Protein AF-A0A6P1M8X6-F1 (afdb_monomer)

Foldseek 3Di:
DDDDDDDDDPPDDDPLAQDEEWEADDAEDALPFLNRTDPSDRAAQSYEYEYEDDEAGEHENPEEGHHQEYEYAHYQAEYEYDDQYEYEYHAAYYYYHADQAYEYEYLYEYEYEEAYEHAYEHNYEYHYNEEYAYAHEYEYHYAYEYEFRYQPQRHNHEYEDQYHEYEYAEQRRRYDEAYEDNEYEYFDPPAAYEHQHEYEDNEEYEYEQAAQRREYEYAHEYAYAYEYEYDHQYEYEQQYQYAYAHWYEYAPYANGEYEYAEQNSGHAEAYEAAHRGYEYEYQEAYEHAHEYEPQAAYEYEPNHEAYEYQHEYAHQHEYEYDDQHEYEQQYQHQRYANFYEYQYHEYEYNALCSRHAYEYEANEYEYWYPPAAYEHAHEYEYAAAYEYEQQAQRTEYEYAYEYEYAYEYEYDHQHEYEDQHHYHYEEEYEDPHHEYEYAEEHQYEYEYEACYEYEYQYEYEEYEYDANYEYAQANYEYEAEYHDAANYEYEWEDQDLPHTAAYEYQQYEYEDNYEYEYEHANHDYDDAFRKDWRWANYNAYHYPHYDYYYHDDPFFKEWACLCCGPHVTTMIGGHDGDDHDDNDDDDDDDDDDDDDDDDDDDDDDDPDDDDDDDDDDDDDDDDDDDDDDDDDDDDWDWDADPPDGFTWIDGPDDDDIDGPDDDDDDDDFDDWDDDPHDTDGDDDDDDDDDDAWDWDQDPVDPPRPDIDTDDDDDDADFDWDWHDDPPFKTWTWTDHRPDADIWIWIAGPVVRDIDTPDGDPPDDDDPPPVVVCVVLVVLQEEAEEEEEEEAADQSLFPEFLVVCVVVVPPLNDFPPQEKEFQAEPDDDPDDDDGGDIDTDHQQSGNDDPDDPDPDDDDPDDRGRTGFLQSLQQVLLSVLQPPPRYGYYYYYQYYHLADQPDLCGQPAPLALPLPSHHVSVSVSLVSVVSNLVVVCVVSVSYHYHHLAYEYEYDQNCLQPVVLVCLLVSVLSSVCNCCNNHNVLHAYEYEADAPQLQPPDPPNPGRVCSVSNNVSLVVNQLVDLSYHYFYQPHDDDDDDAAADDPSHYGYNVSRNVSSNRRNVVSLVSSQDLPPPLQHGSVVCCVQVVGNPQFSQQDQQCPLPAGPVVCVLQVFRSNDSVTDWDWDDDPAQKIKTWGAAPWWKWKWKFAPVPDIDTDDDIDHHHPGTDMDMDRCNVVVPPDDDIDMDIDID

Radius of gyration: 41.74 Å; Cα contacts (8 Å, |Δi|>4): 3066; chains: 1; bounding box: 100×89×148 Å

Organism: NCBI:txid2697043

Nearest PDB structures (foldseek):
  1zmb-assembly2_C  TM=8.525E-01  e=6.720E-09  Clostridium acetobutylicum ATCC 824
  8e7f-assembly1_A  TM=7.760E-01  e=2.382E-03  Serratia marcescens
  3syj-assembly1_A-2  TM=2.702E-01  e=8.944E-02  Haemophilus influenzae
  8axg-assembly4_DDD  TM=4.331E-01  e=3.358E+00  Fusobacterium nucleatum

InterPro domains:
  IPR005181 Sialate O-acetylesterase domain [PF03629] (784-1064)
  IPR011050 Pectin lyase fold/virulence factor [SSF51126] (118-491)
  IPR012332 Autotransporter, pectate lyase C-like domain superfamily [G3DSA:2.160.20.20] (334-457)
  IPR013425 Autotransporter-associated beta strand repeat [PF12951] (139-168)
  IPR013425 Autotransporter-associated beta strand repeat [PF12951] (228-248)
  IPR013425 Autotransporter-associated beta strand repeat [PF12951] (410-438)
  IPR013425 Autotransporter-associated beta strand repeat [TIGR02601] (138-168)
  IPR013425 Autotransporter-associated beta strand repeat [TIGR02601] (228-248)
  IPR013425 Autotransporter-associated beta strand repeat [TIGR02601] (409-438)
  IPR036514 SGNH hydrolase superfamily [G3DSA:3.40.50.1110] (783-1074)
  IPR052940 Carbohydrate Esterase 6 [PTHR31988] (782-1066)

Structure (mmCIF, N/CA/C/O backbone):
data_AF-A0A6P1M8X6-F1
#
_entry.id   AF-A0A6P1M8X6-F1
#
loop_
_atom_site.group_PDB
_atom_site.id
_atom_site.type_symbol
_atom_site.label_atom_id
_atom_site.label_alt_id
_atom_site.label_comp_id
_atom_site.label_asym_id
_atom_site.label_entity_id
_atom_site.label_seq_id
_atom_site.pdbx_PDB_ins_code
_atom_site.Cartn_x
_atom_site.Cartn_y
_atom_site.Cartn_z
_atom_site.occupancy
_atom_site.B_iso_or_equiv
_atom_site.auth_seq_id
_atom_site.auth_comp_id
_atom_site.auth_asym_id
_atom_site.auth_atom_id
_atom_site.pdbx_PDB_model_num
ATOM 1 N N . MET A 1 1 ? 20.948 38.818 -19.853 1.00 32.12 1 MET A N 1
ATOM 2 C CA . MET A 1 1 ? 22.240 39.550 -19.733 1.00 32.12 1 MET A CA 1
ATOM 3 C C . MET A 1 1 ? 23.174 38.622 -18.960 1.00 32.12 1 MET A C 1
ATOM 5 O O . MET A 1 1 ? 22.745 38.192 -17.911 1.00 32.12 1 MET A O 1
ATOM 9 N N . ARG A 1 2 ? 24.359 38.165 -19.373 1.00 31.38 2 ARG A N 1
ATOM 10 C CA . ARG A 1 2 ? 25.417 38.656 -20.263 1.00 31.38 2 ARG A CA 1
ATOM 11 C C . ARG A 1 2 ? 26.002 37.473 -21.062 1.00 31.38 2 ARG A C 1
ATOM 13 O O . ARG A 1 2 ? 26.247 36.417 -20.499 1.00 31.38 2 ARG A O 1
ATOM 20 N N . ARG A 1 3 ? 26.260 37.697 -22.354 1.00 40.22 3 ARG A N 1
ATOM 21 C CA . ARG A 1 3 ? 27.224 36.944 -23.179 1.00 40.22 3 ARG A CA 1
ATOM 22 C C . ARG A 1 3 ? 28.645 37.430 -22.834 1.00 40.22 3 ARG A C 1
ATOM 24 O O . ARG A 1 3 ? 28.746 38.600 -22.475 1.00 40.22 3 ARG A O 1
ATOM 31 N N . PHE A 1 4 ? 29.682 36.586 -22.966 1.00 38.09 4 PHE A N 1
ATOM 32 C CA . PHE A 1 4 ? 30.995 36.849 -23.615 1.00 38.09 4 PHE A CA 1
ATOM 33 C C . PHE A 1 4 ? 32.105 35.834 -23.197 1.00 38.09 4 PHE A C 1
ATOM 35 O O . PHE A 1 4 ? 32.510 35.808 -22.044 1.00 38.09 4 PHE A O 1
ATOM 42 N N . ILE A 1 5 ? 32.618 35.102 -24.207 1.00 37.41 5 ILE A N 1
ATOM 43 C CA . ILE A 1 5 ? 34.005 34.636 -24.487 1.00 37.41 5 ILE A CA 1
ATOM 44 C C . ILE A 1 5 ? 34.722 33.658 -23.529 1.00 37.41 5 ILE A C 1
ATOM 46 O O . ILE A 1 5 ? 35.250 34.071 -22.505 1.00 37.41 5 ILE A O 1
ATOM 50 N N . ILE A 1 6 ? 34.988 32.441 -24.038 1.00 32.44 6 ILE A N 1
ATOM 51 C CA . ILE A 1 6 ? 36.365 31.949 -24.262 1.00 32.44 6 ILE A CA 1
ATOM 52 C C . ILE A 1 6 ? 36.463 31.430 -25.705 1.00 32.44 6 ILE A C 1
ATOM 54 O O . ILE A 1 6 ? 35.897 30.405 -26.064 1.00 32.44 6 ILE A O 1
ATOM 58 N N . ALA A 1 7 ? 37.185 32.183 -26.533 1.00 35.56 7 ALA A N 1
ATOM 59 C CA . ALA A 1 7 ? 37.750 31.749 -27.799 1.00 35.56 7 ALA A CA 1
ATOM 60 C C . ALA A 1 7 ? 39.270 31.722 -27.606 1.00 35.56 7 ALA A C 1
ATOM 62 O O . ALA A 1 7 ? 39.841 32.734 -27.198 1.00 35.56 7 ALA A O 1
ATOM 63 N N . GLY A 1 8 ? 39.917 30.592 -27.897 1.00 31.30 8 GLY A N 1
ATOM 64 C CA . GLY A 1 8 ? 41.377 30.524 -27.958 1.00 31.30 8 GLY A CA 1
ATOM 65 C C . GLY A 1 8 ? 41.964 29.135 -27.738 1.00 31.30 8 GLY A C 1
ATOM 66 O O . GLY A 1 8 ? 42.434 28.868 -26.642 1.00 31.30 8 GLY A O 1
ATOM 67 N N . LEU A 1 9 ? 41.953 28.282 -28.772 1.00 30.59 9 LEU A N 1
ATOM 68 C CA . LEU A 1 9 ? 43.158 27.737 -29.431 1.00 30.59 9 LEU A CA 1
ATOM 69 C C . LEU A 1 9 ? 42.743 26.725 -30.527 1.00 30.59 9 LEU A C 1
ATOM 71 O O . LEU A 1 9 ? 42.952 25.524 -30.400 1.00 30.59 9 LEU A O 1
ATOM 75 N N . LEU A 1 10 ? 42.145 27.206 -31.626 1.00 38.97 10 LEU A N 1
ATOM 76 C CA . LEU A 1 10 ? 42.049 26.420 -32.864 1.00 38.97 10 LEU A CA 1
ATOM 77 C C . LEU A 1 10 ? 43.406 26.501 -33.583 1.00 38.97 10 LEU A C 1
ATOM 79 O O . LEU A 1 10 ? 43.667 27.440 -34.336 1.00 38.97 10 LEU A O 1
ATOM 83 N N . VAL A 1 11 ? 44.277 25.523 -33.339 1.00 35.03 11 VAL A N 1
ATOM 84 C CA . VAL A 1 11 ? 45.307 25.135 -34.311 1.00 35.03 11 VAL A CA 1
ATOM 85 C C . VAL A 1 11 ? 44.719 23.967 -35.092 1.00 35.03 11 VAL A C 1
ATOM 87 O O . VAL A 1 11 ? 44.308 22.966 -34.515 1.00 35.03 11 VAL A O 1
ATOM 90 N N . GLY A 1 12 ? 44.573 24.178 -36.398 1.00 42.19 12 GLY A N 1
ATOM 91 C CA . GLY A 1 12 ? 43.695 23.411 -37.263 1.00 42.19 12 GLY A CA 1
ATOM 92 C C . GLY A 1 12 ? 43.982 21.915 -37.342 1.00 42.19 12 GLY A C 1
ATOM 93 O O . GLY A 1 12 ? 45.092 21.486 -37.644 1.00 42.19 12 GLY A O 1
ATOM 94 N N . LEU A 1 13 ? 42.900 21.152 -37.250 1.00 34.25 13 LEU A N 1
ATOM 95 C CA . LEU A 1 13 ? 42.615 20.125 -38.235 1.00 34.25 13 LEU A CA 1
ATOM 96 C C . LEU A 1 13 ? 41.440 20.660 -39.053 1.00 34.25 13 LEU A C 1
ATOM 98 O O . LEU A 1 13 ? 40.370 20.942 -38.521 1.00 34.25 13 LEU A O 1
ATOM 102 N N . CYS A 1 14 ? 41.682 20.901 -40.339 1.00 35.31 14 CYS A N 1
ATOM 103 C CA . CYS A 1 14 ? 40.619 21.106 -41.315 1.00 35.31 14 CYS A CA 1
ATOM 104 C C . CYS A 1 14 ? 39.598 19.966 -41.125 1.00 35.31 14 CYS A C 1
ATOM 106 O O . CYS A 1 14 ? 40.052 18.816 -41.090 1.00 35.31 14 CYS A O 1
ATOM 108 N N . PRO A 1 15 ? 38.278 20.210 -40.983 1.00 45.53 15 PRO A N 1
ATOM 109 C CA . PRO A 1 15 ? 37.325 19.115 -41.115 1.00 45.53 15 PRO A CA 1
ATOM 110 C C . PRO A 1 15 ? 37.624 18.452 -42.457 1.00 45.53 15 PRO A C 1
ATOM 112 O O . PRO A 1 15 ? 37.796 19.157 -43.456 1.00 45.53 15 PRO A O 1
ATOM 115 N N . ALA A 1 16 ? 37.798 17.128 -42.465 1.00 48.16 16 ALA A N 1
ATOM 116 C CA . ALA A 1 16 ? 38.018 16.392 -43.701 1.00 48.16 16 ALA A CA 1
ATOM 117 C C . ALA A 1 16 ? 36.954 16.860 -44.700 1.00 48.16 16 ALA A C 1
ATOM 119 O O . ALA A 1 16 ? 35.758 16.762 -44.426 1.00 48.16 16 ALA A O 1
ATOM 120 N N . ALA A 1 17 ? 37.393 17.498 -45.786 1.00 51.06 17 ALA A N 1
ATOM 121 C CA . ALA A 1 17 ? 36.482 18.070 -46.757 1.00 51.06 17 ALA A CA 1
ATOM 122 C C . ALA A 1 17 ? 35.584 16.939 -47.272 1.00 51.06 17 ALA A C 1
ATOM 124 O O . ALA A 1 17 ? 36.093 15.963 -47.825 1.00 51.06 17 ALA A O 1
ATOM 125 N N . ARG A 1 18 ? 34.268 17.059 -47.053 1.00 65.62 18 ARG A N 1
ATOM 126 C CA . ARG A 1 18 ? 33.262 16.166 -47.642 1.00 65.62 18 ARG A CA 1
ATOM 127 C C . ARG A 1 18 ? 33.539 16.079 -49.145 1.00 65.62 18 ARG A C 1
ATOM 129 O O . ARG A 1 18 ? 33.582 17.116 -49.808 1.00 65.62 18 ARG A O 1
ATOM 136 N N . SER A 1 19 ? 33.787 14.875 -49.658 1.00 67.31 19 SER A N 1
ATOM 137 C CA . SER A 1 19 ? 34.310 14.687 -51.015 1.00 67.31 19 SER A CA 1
ATOM 138 C C . SER A 1 19 ? 33.195 14.478 -52.041 1.00 67.31 19 SER A C 1
ATOM 140 O O . SER A 1 19 ? 33.148 15.236 -53.011 1.00 67.31 19 SER A O 1
ATOM 142 N N . ALA A 1 20 ? 32.262 13.542 -51.826 1.00 86.94 20 ALA A N 1
ATOM 143 C CA . ALA A 1 20 ? 31.132 13.335 -52.735 1.00 86.94 20 ALA A CA 1
ATOM 144 C C . ALA A 1 20 ? 29.904 12.663 -52.084 1.00 86.94 20 ALA A C 1
ATOM 146 O O . ALA A 1 20 ? 30.001 11.974 -51.068 1.00 86.94 20 ALA A O 1
ATOM 147 N N . ASP A 1 21 ? 28.742 12.847 -52.716 1.00 92.69 21 ASP A N 1
ATOM 148 C CA . ASP A 1 21 ? 27.528 12.063 -52.467 1.00 92.69 21 ASP A CA 1
ATOM 149 C C . ASP A 1 21 ? 27.516 10.887 -53.455 1.00 92.69 21 ASP A C 1
ATOM 151 O O . ASP A 1 21 ? 27.524 11.092 -54.673 1.00 92.69 21 ASP A O 1
ATOM 155 N N . ILE A 1 22 ? 27.531 9.656 -52.943 1.00 94.12 22 ILE A N 1
ATOM 156 C CA . ILE A 1 22 ? 27.656 8.439 -53.750 1.00 94.12 22 ILE A CA 1
ATOM 157 C C . ILE A 1 22 ? 26.348 7.657 -53.678 1.00 94.12 22 ILE A C 1
ATOM 159 O O . ILE A 1 22 ? 25.963 7.130 -52.634 1.00 94.12 22 ILE A O 1
ATOM 163 N N . TYR A 1 23 ? 25.650 7.598 -54.809 1.00 91.94 23 TYR A N 1
ATOM 164 C CA . TYR A 1 23 ? 24.295 7.059 -54.897 1.00 91.94 23 TYR A CA 1
ATOM 165 C C . TYR A 1 23 ? 24.297 5.546 -55.103 1.00 91.94 23 TYR A C 1
ATOM 167 O O . TYR A 1 23 ? 24.988 5.036 -55.991 1.00 91.94 23 TYR A O 1
ATOM 175 N N . LYS A 1 24 ? 23.474 4.823 -54.344 1.00 90.56 24 LYS A N 1
ATOM 176 C CA . LYS A 1 24 ? 23.242 3.383 -54.532 1.00 90.56 24 LYS A CA 1
ATOM 177 C C . LYS A 1 24 ? 22.736 3.087 -55.956 1.00 90.56 24 LYS A C 1
ATOM 179 O O . LYS A 1 24 ? 21.838 3.770 -56.435 1.00 90.56 24 LYS A O 1
ATOM 184 N N . ALA A 1 25 ? 23.296 2.074 -56.627 1.00 87.38 25 ALA A N 1
ATOM 185 C CA . ALA A 1 25 ? 22.951 1.721 -58.016 1.00 87.38 25 ALA A CA 1
ATOM 186 C C . ALA A 1 25 ? 22.141 0.426 -58.184 1.00 87.38 25 ALA A C 1
ATOM 188 O O . ALA A 1 25 ? 21.345 0.321 -59.114 1.00 87.38 25 ALA A O 1
ATOM 189 N N . ASN A 1 26 ? 22.363 -0.588 -57.345 1.00 79.00 26 ASN A N 1
ATOM 190 C CA . ASN A 1 26 ? 21.652 -1.872 -57.418 1.00 79.00 26 ASN A CA 1
ATOM 191 C C . ASN A 1 26 ? 21.431 -2.459 -56.021 1.00 79.00 26 ASN A C 1
ATOM 193 O O . ASN A 1 26 ? 21.928 -1.892 -55.060 1.00 79.00 26 ASN A O 1
ATOM 197 N N . ASN A 1 27 ? 20.740 -3.596 -55.896 1.00 73.50 27 ASN A N 1
ATOM 198 C CA . ASN A 1 27 ? 20.369 -4.156 -54.586 1.00 73.50 27 ASN A CA 1
ATOM 199 C C . ASN A 1 27 ? 20.939 -5.550 -54.291 1.00 73.50 27 ASN A C 1
ATOM 201 O O . ASN A 1 27 ? 20.707 -6.089 -53.215 1.00 73.50 27 ASN A O 1
ATOM 205 N N . THR A 1 28 ? 21.663 -6.144 -55.239 1.00 81.25 28 THR A N 1
ATOM 206 C CA . THR A 1 28 ? 22.175 -7.523 -55.150 1.00 81.25 28 THR A CA 1
ATOM 207 C C . THR A 1 28 ? 23.669 -7.580 -54.868 1.00 81.25 28 THR A C 1
ATOM 209 O O . THR A 1 28 ? 24.175 -8.590 -54.393 1.00 81.25 28 THR A O 1
ATOM 212 N N . THR A 1 29 ? 24.391 -6.514 -55.202 1.00 90.81 29 THR A N 1
ATOM 213 C CA . THR A 1 29 ? 25.833 -6.409 -55.005 1.00 90.81 29 THR A CA 1
ATOM 214 C C . THR A 1 29 ? 26.125 -5.868 -53.608 1.00 90.81 29 THR A C 1
ATOM 216 O O . THR A 1 29 ? 25.508 -4.882 -53.194 1.00 90.81 29 THR A O 1
ATOM 219 N N . ALA A 1 30 ? 27.062 -6.512 -52.906 1.00 94.25 30 ALA A N 1
ATOM 220 C CA . ALA A 1 30 ? 27.504 -6.109 -51.574 1.00 94.25 30 ALA A CA 1
ATOM 221 C C . ALA A 1 30 ? 28.095 -4.688 -51.570 1.00 94.25 30 ALA A C 1
ATOM 223 O O . ALA A 1 30 ? 28.590 -4.203 -52.592 1.00 94.25 30 ALA A O 1
ATOM 224 N N . LEU A 1 31 ? 27.978 -3.996 -50.436 1.00 95.19 31 LEU A N 1
ATOM 225 C CA . LEU A 1 31 ? 28.286 -2.566 -50.318 1.00 95.19 31 LEU A CA 1
ATOM 226 C C . LEU A 1 31 ? 29.778 -2.246 -50.510 1.00 95.19 31 LEU A C 1
ATOM 228 O O . LEU A 1 31 ? 30.095 -1.128 -50.913 1.00 95.19 31 LEU A O 1
ATOM 232 N N . ASP A 1 32 ? 30.664 -3.214 -50.290 1.00 95.56 32 ASP A N 1
ATOM 233 C CA . ASP A 1 32 ? 32.111 -3.155 -50.531 1.00 95.56 32 ASP A CA 1
ATOM 234 C C . ASP A 1 32 ? 32.514 -3.245 -52.014 1.00 95.56 32 ASP A C 1
ATOM 236 O O . ASP A 1 32 ? 33.665 -2.986 -52.371 1.00 95.56 32 ASP A O 1
ATOM 240 N N . GLN A 1 33 ? 31.583 -3.586 -52.907 1.00 96.12 33 GLN A N 1
ATOM 241 C CA . GLN A 1 33 ? 31.863 -3.782 -54.328 1.00 96.12 33 GLN A CA 1
ATOM 242 C C . GLN A 1 33 ? 31.417 -2.589 -55.177 1.00 96.12 33 GLN A C 1
ATOM 244 O O . GLN A 1 33 ? 30.318 -2.056 -55.028 1.00 96.12 33 GLN A O 1
ATOM 249 N N . SER A 1 34 ? 32.235 -2.219 -56.167 1.00 92.94 34 SER A N 1
ATOM 250 C CA . SER A 1 34 ? 31.979 -1.097 -57.088 1.00 92.94 34 SER A CA 1
ATOM 251 C C . SER A 1 34 ? 30.606 -1.149 -57.763 1.00 92.94 34 SER A C 1
ATOM 253 O O . SER A 1 34 ? 29.958 -0.118 -57.922 1.00 92.94 34 SER A O 1
ATOM 255 N N . GLY A 1 35 ? 30.123 -2.346 -58.114 1.00 91.25 35 GLY A N 1
ATOM 256 C CA . GLY A 1 35 ? 28.820 -2.533 -58.756 1.00 91.25 35 GLY A CA 1
ATOM 257 C C . GLY A 1 35 ? 27.631 -2.053 -57.917 1.00 91.25 35 GLY A C 1
ATOM 258 O O . GLY A 1 35 ? 26.595 -1.721 -58.485 1.00 91.25 35 GLY A O 1
ATOM 259 N N . SER A 1 36 ? 27.780 -1.970 -56.590 1.00 92.62 36 SER A N 1
ATOM 260 C CA . SER A 1 36 ? 26.748 -1.496 -55.659 1.00 92.62 36 SER A CA 1
ATOM 261 C C . SER A 1 36 ? 26.393 -0.013 -55.849 1.00 92.62 36 SER A C 1
ATOM 263 O O . SER A 1 36 ? 25.297 0.401 -55.456 1.00 92.62 36 SER A O 1
ATOM 265 N N . TRP A 1 37 ? 27.268 0.774 -56.488 1.00 93.44 37 TRP A N 1
ATOM 266 C CA . TRP A 1 37 ? 27.229 2.237 -56.485 1.00 93.44 37 TRP A CA 1
ATOM 267 C C . TRP A 1 37 ? 27.249 2.851 -57.886 1.00 93.44 37 TRP A C 1
ATOM 269 O O . TRP A 1 37 ? 27.859 2.338 -58.828 1.00 93.44 37 TRP A O 1
ATOM 279 N N . THR A 1 38 ? 26.583 3.994 -58.027 1.00 90.88 38 THR A N 1
ATOM 280 C CA . THR A 1 38 ? 26.490 4.726 -59.292 1.00 90.88 38 THR A CA 1
ATOM 281 C C . THR A 1 38 ? 27.864 5.276 -59.651 1.00 90.88 38 THR A C 1
ATOM 283 O O . THR A 1 38 ? 28.527 5.899 -58.829 1.00 90.88 38 THR A O 1
ATOM 286 N N . GLY A 1 39 ? 28.318 5.028 -60.881 1.00 87.94 39 GLY A N 1
ATOM 287 C CA . GLY A 1 39 ? 29.666 5.411 -61.315 1.00 87.94 39 GLY A CA 1
ATOM 288 C C . GLY A 1 39 ? 30.785 4.480 -60.829 1.00 87.94 39 GLY A C 1
ATOM 289 O O . GLY A 1 39 ? 31.944 4.739 -61.141 1.00 87.94 39 GLY A O 1
ATOM 290 N N . GLY A 1 40 ? 30.465 3.387 -60.123 1.00 89.31 40 GLY A N 1
ATOM 291 C CA . GLY A 1 40 ? 31.431 2.350 -59.743 1.00 89.31 40 GLY A CA 1
ATOM 292 C C . GLY A 1 40 ? 32.346 2.700 -58.563 1.00 89.31 40 GLY A C 1
ATOM 293 O O . GLY A 1 40 ? 33.288 1.956 -58.295 1.00 89.31 40 GLY A O 1
ATOM 294 N N . ALA A 1 41 ? 32.107 3.815 -57.871 1.00 91.31 41 ALA A N 1
ATOM 295 C CA . ALA A 1 41 ? 32.895 4.236 -56.716 1.00 91.31 41 ALA A CA 1
ATOM 296 C C . ALA A 1 41 ? 32.251 3.736 -55.417 1.00 91.31 41 ALA A C 1
ATOM 298 O O . ALA A 1 41 ? 31.102 4.061 -55.141 1.00 91.31 41 ALA A O 1
ATOM 299 N N . VAL A 1 42 ? 32.986 2.960 -54.620 1.00 93.94 42 VAL A N 1
ATOM 300 C CA . VAL A 1 42 ? 32.568 2.591 -53.257 1.00 93.94 42 VAL A CA 1
ATOM 301 C C . VAL A 1 42 ? 32.789 3.807 -52.344 1.00 93.94 42 VAL A C 1
ATOM 303 O O . VAL A 1 42 ? 33.894 4.352 -52.385 1.00 93.94 42 VAL A O 1
ATOM 306 N N . PRO A 1 43 ? 31.794 4.256 -51.549 1.00 95.75 43 PRO A N 1
ATOM 307 C CA . PRO A 1 43 ? 31.954 5.407 -50.667 1.00 95.75 43 PRO A CA 1
ATOM 308 C C . PRO A 1 43 ? 33.080 5.170 -49.656 1.00 95.75 43 PRO A C 1
ATOM 310 O O . PRO A 1 43 ? 33.119 4.123 -49.005 1.00 95.75 43 PRO A O 1
ATOM 313 N N . GLY A 1 44 ? 33.986 6.142 -49.531 1.00 93.88 44 GLY A N 1
ATOM 314 C CA . GLY A 1 44 ? 35.043 6.165 -48.521 1.00 93.88 44 GLY A CA 1
ATOM 315 C C . GLY A 1 44 ? 34.709 7.056 -47.322 1.00 93.88 44 GLY A C 1
ATOM 316 O O . GLY A 1 44 ? 33.616 7.610 -47.205 1.00 93.88 44 GLY A O 1
ATOM 317 N N . SER A 1 45 ? 35.683 7.252 -46.429 1.00 93.81 45 SER A N 1
ATOM 318 C CA . SER A 1 45 ? 35.502 7.968 -45.152 1.00 93.81 45 SER A CA 1
ATOM 319 C C . SER A 1 45 ? 35.159 9.458 -45.290 1.00 93.81 45 SER A C 1
ATOM 321 O O . SER A 1 45 ? 34.787 10.102 -44.311 1.00 93.81 45 SER A O 1
ATOM 323 N N . THR A 1 46 ? 35.272 10.011 -46.498 1.00 93.69 46 THR A N 1
ATOM 324 C CA . THR A 1 46 ? 34.904 11.391 -46.848 1.00 93.69 46 THR A CA 1
ATOM 325 C C . THR A 1 46 ? 33.612 11.492 -47.662 1.00 93.69 46 THR A C 1
ATOM 327 O O . THR A 1 46 ? 33.195 12.605 -47.987 1.00 93.69 46 THR A O 1
ATOM 330 N N . ASP A 1 47 ? 32.982 10.362 -47.992 1.00 95.44 47 ASP A N 1
ATOM 331 C CA . ASP A 1 47 ? 31.818 10.289 -48.875 1.00 95.44 47 ASP A CA 1
ATOM 332 C C . ASP A 1 47 ? 30.537 9.936 -48.117 1.00 95.44 47 ASP A C 1
ATOM 334 O O . ASP A 1 47 ? 30.548 9.147 -47.170 1.00 95.44 47 ASP A O 1
ATOM 338 N N . THR A 1 48 ? 29.413 10.505 -48.555 1.00 94.12 48 THR A N 1
ATOM 339 C CA . THR A 1 48 ? 28.086 10.160 -48.021 1.00 94.12 48 THR A CA 1
ATOM 340 C C . THR A 1 48 ? 27.459 9.075 -48.884 1.00 94.12 48 THR A C 1
ATOM 342 O O . THR A 1 48 ? 27.293 9.264 -50.090 1.00 94.12 48 THR A O 1
ATOM 345 N N . ALA A 1 49 ? 27.068 7.957 -48.276 1.00 93.88 49 ALA A N 1
ATOM 346 C CA . ALA A 1 49 ? 26.287 6.924 -48.946 1.00 93.88 49 ALA A CA 1
ATOM 347 C C . ALA A 1 49 ? 24.828 7.384 -49.077 1.00 93.88 49 ALA A C 1
ATOM 349 O O . ALA A 1 49 ? 24.130 7.535 -48.071 1.00 93.88 49 ALA A O 1
ATOM 350 N N . VAL A 1 50 ? 24.365 7.613 -50.309 1.00 91.38 50 VAL A N 1
ATOM 351 C CA . VAL A 1 50 ? 23.027 8.152 -50.585 1.00 91.38 50 VAL A CA 1
ATOM 352 C C . VAL A 1 50 ? 22.108 7.084 -51.174 1.00 91.38 50 VAL A C 1
ATOM 354 O O . VAL A 1 50 ? 22.414 6.450 -52.186 1.00 91.38 50 VAL A O 1
ATOM 357 N N . TYR A 1 51 ? 20.944 6.915 -50.556 1.00 87.06 51 TYR A N 1
ATOM 358 C CA . TYR A 1 51 ? 19.908 5.975 -50.964 1.00 87.06 51 TYR A CA 1
ATOM 359 C C . TYR A 1 51 ? 18.698 6.736 -51.515 1.00 87.06 51 TYR A C 1
ATOM 361 O O . TYR A 1 51 ? 18.069 7.505 -50.788 1.00 87.06 51 TYR A O 1
ATOM 369 N N . THR A 1 52 ? 18.346 6.498 -52.784 1.00 83.75 52 THR A N 1
ATOM 370 C CA . THR A 1 52 ? 17.188 7.140 -53.430 1.00 83.75 52 THR A CA 1
ATOM 371 C C . THR A 1 52 ? 16.341 6.173 -54.255 1.00 83.75 52 THR A C 1
ATOM 373 O O . THR A 1 52 ? 16.908 5.358 -54.974 1.00 83.75 52 THR A O 1
ATOM 376 N N . GLY A 1 53 ? 15.010 6.289 -54.206 1.00 69.81 53 GLY A N 1
ATOM 377 C CA . GLY A 1 53 ? 14.083 5.824 -55.251 1.00 69.81 53 GLY A CA 1
ATOM 378 C C . GLY A 1 53 ? 13.936 4.314 -55.511 1.00 69.81 53 GLY A C 1
ATOM 379 O O . GLY A 1 53 ? 13.492 3.953 -56.599 1.00 69.81 53 GLY A O 1
ATOM 380 N N . LEU A 1 54 ? 14.298 3.420 -54.579 1.00 63.03 54 LEU A N 1
ATOM 381 C CA . LEU A 1 54 ? 14.410 1.974 -54.872 1.00 63.03 54 LEU A CA 1
ATOM 382 C C . LEU A 1 54 ? 13.493 1.023 -54.054 1.00 63.03 54 LEU A C 1
ATOM 384 O O . LEU A 1 54 ? 13.489 -0.175 -54.324 1.00 63.03 54 LEU A O 1
ATOM 388 N N . GLY A 1 55 ? 12.659 1.504 -53.123 1.00 70.19 55 GLY A N 1
ATOM 389 C CA . GLY A 1 55 ? 11.736 0.659 -52.339 1.00 70.19 55 GLY A CA 1
ATOM 390 C C . GLY A 1 55 ? 12.383 -0.047 -51.130 1.00 70.19 55 GLY A C 1
ATOM 391 O O . GLY A 1 55 ? 13.473 0.318 -50.692 1.00 70.19 55 GLY A O 1
ATOM 392 N N . ALA A 1 56 ? 11.690 -1.027 -50.526 1.00 74.44 56 ALA A N 1
ATOM 393 C CA . ALA A 1 56 ? 12.198 -1.796 -49.374 1.00 74.44 56 ALA A CA 1
ATOM 394 C C . ALA A 1 56 ? 13.242 -2.829 -49.813 1.00 74.44 56 ALA A C 1
ATOM 396 O O . ALA A 1 56 ? 12.988 -3.592 -50.744 1.00 74.44 56 ALA A O 1
ATOM 397 N N . LEU A 1 57 ? 14.415 -2.841 -49.175 1.00 81.38 57 LEU A N 1
ATOM 398 C CA . LEU A 1 57 ? 15.609 -3.500 -49.709 1.00 81.38 57 LEU A CA 1
ATOM 399 C C . LEU A 1 57 ? 16.537 -4.012 -48.611 1.00 81.38 57 LEU A C 1
ATOM 401 O O . LEU A 1 57 ? 16.559 -3.466 -47.514 1.00 81.38 57 LEU A O 1
ATOM 405 N N . SER A 1 58 ? 17.322 -5.050 -48.913 1.00 89.94 58 SER A N 1
ATOM 406 C CA . SER A 1 58 ? 18.325 -5.617 -48.008 1.00 89.94 58 SER A CA 1
ATOM 407 C C . SER A 1 58 ? 19.624 -5.906 -48.764 1.00 89.94 58 SER A C 1
ATOM 409 O O . SER A 1 58 ? 19.587 -6.529 -49.823 1.00 89.94 58 SER A O 1
ATOM 411 N N . THR A 1 59 ? 20.765 -5.420 -48.266 1.00 92.06 59 THR A N 1
ATOM 412 C CA . THR A 1 59 ? 22.077 -5.568 -48.918 1.00 92.06 59 THR A CA 1
ATOM 413 C C . THR A 1 59 ? 23.167 -5.851 -47.883 1.00 92.06 59 THR A C 1
ATOM 415 O O . THR A 1 59 ? 23.249 -5.169 -46.861 1.00 92.06 59 THR A O 1
ATOM 418 N N . ALA A 1 60 ? 24.016 -6.845 -48.163 1.00 94.06 60 ALA A N 1
ATOM 419 C CA . ALA A 1 60 ? 25.143 -7.205 -47.308 1.00 94.06 60 ALA A CA 1
ATOM 420 C C . ALA A 1 60 ? 26.309 -6.208 -47.416 1.00 94.06 60 ALA A C 1
ATOM 422 O O . ALA A 1 60 ? 26.535 -5.638 -48.485 1.00 94.06 60 ALA A O 1
ATOM 423 N N . MET A 1 61 ? 27.068 -6.022 -46.332 1.00 95.31 61 MET A N 1
ATOM 424 C CA . MET A 1 61 ? 28.257 -5.162 -46.327 1.00 95.31 61 MET A CA 1
ATOM 425 C C . MET A 1 61 ? 29.417 -5.744 -47.137 1.00 95.31 61 MET A C 1
ATOM 427 O O . MET A 1 61 ? 29.970 -5.032 -47.968 1.00 95.31 61 MET A O 1
ATOM 431 N N . GLY A 1 62 ? 29.743 -7.025 -46.934 1.00 94.88 62 GLY A N 1
ATOM 432 C CA . GLY A 1 62 ? 30.841 -7.732 -47.609 1.00 94.88 62 GLY A CA 1
ATOM 433 C C . GLY A 1 62 ? 32.194 -7.608 -46.895 1.00 94.88 62 GLY A C 1
ATOM 434 O O . GLY A 1 62 ? 32.888 -8.610 -46.735 1.00 94.88 62 GLY A O 1
ATOM 435 N N . SER A 1 63 ? 32.538 -6.413 -46.408 1.00 95.88 63 SER A N 1
ATOM 436 C CA . SER A 1 63 ? 33.706 -6.144 -45.556 1.00 95.88 63 SER A CA 1
ATOM 437 C C . SER A 1 63 ? 33.423 -4.988 -44.590 1.00 95.88 63 SER A C 1
ATOM 439 O O . SER A 1 63 ? 32.378 -4.343 -44.692 1.00 95.88 63 SER A O 1
ATOM 441 N N . ASP A 1 64 ? 34.362 -4.679 -43.689 1.00 97.19 64 ASP A N 1
ATOM 442 C CA . ASP A 1 64 ? 34.321 -3.423 -42.930 1.00 97.19 64 ASP A CA 1
ATOM 443 C C . ASP A 1 64 ? 34.326 -2.227 -43.893 1.00 97.19 64 ASP A C 1
ATOM 445 O O . ASP A 1 64 ? 35.029 -2.231 -44.910 1.00 97.19 64 ASP A O 1
ATOM 449 N N . LEU A 1 65 ? 33.535 -1.203 -43.572 1.00 97.12 65 LEU A N 1
ATOM 450 C CA . LEU A 1 65 ? 33.379 0.004 -44.387 1.00 97.12 65 LEU A CA 1
ATOM 451 C C . LEU A 1 65 ? 33.546 1.252 -43.525 1.00 97.12 65 LEU A C 1
ATOM 453 O O . LEU A 1 65 ? 33.296 1.244 -42.322 1.00 97.12 65 LEU A O 1
ATOM 457 N N . SER A 1 66 ? 33.972 2.352 -44.139 1.00 96.62 66 SER A N 1
ATOM 458 C CA . SER A 1 66 ? 34.100 3.649 -43.473 1.00 96.62 66 SER A CA 1
ATOM 459 C C . SER A 1 66 ? 33.497 4.727 -44.346 1.00 96.62 66 SER A C 1
ATOM 461 O O . SER A 1 66 ? 33.997 4.949 -45.445 1.00 96.62 66 SER A O 1
ATOM 463 N N . TRP A 1 67 ? 32.456 5.396 -43.858 1.00 96.94 67 TRP A N 1
ATOM 464 C CA . TRP A 1 67 ? 31.722 6.431 -44.584 1.00 96.94 67 TRP A CA 1
ATOM 465 C C . TRP A 1 67 ? 31.721 7.746 -43.811 1.00 96.94 67 TRP A C 1
ATOM 467 O O . TRP A 1 67 ? 31.763 7.758 -42.580 1.00 96.94 67 TRP A O 1
ATOM 477 N N . TYR A 1 68 ? 31.620 8.866 -44.528 1.00 95.50 68 TYR A N 1
ATOM 478 C CA . TYR A 1 68 ? 31.379 10.158 -43.886 1.00 95.50 68 TYR A CA 1
ATOM 479 C C . TYR A 1 68 ? 30.000 10.185 -43.221 1.00 95.50 68 TYR A C 1
ATOM 481 O O . TYR A 1 68 ? 29.887 10.656 -42.095 1.00 95.50 68 TYR A O 1
ATOM 489 N N . GLY A 1 69 ? 28.978 9.638 -43.883 1.00 95.19 69 GLY A N 1
ATOM 490 C CA . GLY A 1 69 ? 27.623 9.519 -43.346 1.00 95.19 69 GLY A CA 1
ATOM 491 C C . GLY A 1 69 ? 26.677 8.748 -44.266 1.00 95.19 69 GLY A C 1
ATOM 492 O O . GLY A 1 69 ? 27.060 8.303 -45.352 1.00 95.19 69 GLY A O 1
ATOM 493 N N . ILE A 1 70 ? 25.425 8.609 -43.834 1.00 94.00 70 ILE A N 1
ATOM 494 C CA . ILE A 1 70 ? 24.334 7.971 -44.584 1.00 94.00 70 ILE A CA 1
ATOM 495 C C . ILE A 1 70 ? 23.248 9.010 -44.863 1.00 94.00 70 ILE A C 1
ATOM 497 O O . ILE A 1 70 ? 22.859 9.752 -43.967 1.00 94.00 70 ILE A O 1
ATOM 501 N N . SER A 1 71 ? 22.702 9.030 -46.079 1.00 91.69 71 SER A N 1
ATOM 502 C CA . SER A 1 71 ? 21.548 9.864 -46.426 1.00 91.69 71 SER A CA 1
ATOM 503 C C . SER A 1 71 ? 20.489 9.080 -47.201 1.00 91.69 71 SER A C 1
ATOM 505 O O . SER A 1 71 ? 20.811 8.290 -48.085 1.00 91.69 71 SER A O 1
ATOM 507 N N . SER A 1 72 ? 19.214 9.297 -46.889 1.00 87.81 72 SER A N 1
ATOM 508 C CA . SER A 1 72 ? 18.068 8.719 -47.604 1.00 87.81 72 SER A CA 1
ATOM 509 C C . SER A 1 72 ? 17.004 9.792 -47.805 1.00 87.81 72 SER A C 1
ATOM 511 O O . SER A 1 72 ? 16.503 10.310 -46.814 1.00 87.81 72 SER A O 1
ATOM 513 N N . THR A 1 73 ? 16.650 10.167 -49.038 1.00 75.62 73 THR A N 1
ATOM 514 C CA . THR A 1 73 ? 15.829 11.377 -49.288 1.00 75.62 73 THR A CA 1
ATOM 515 C C . THR A 1 73 ? 14.417 11.123 -49.826 1.00 75.62 73 THR A C 1
ATOM 517 O O . THR A 1 73 ? 13.568 11.998 -49.682 1.00 75.62 73 THR A O 1
ATOM 520 N N . ASP A 1 74 ? 14.121 9.947 -50.387 1.00 69.50 74 ASP A N 1
ATOM 521 C CA . ASP A 1 74 ? 12.841 9.679 -51.072 1.00 69.50 74 ASP A CA 1
ATOM 522 C C . ASP A 1 74 ? 12.402 8.194 -51.070 1.00 69.50 74 ASP A C 1
ATOM 524 O O . ASP A 1 74 ? 11.586 7.786 -51.897 1.00 69.50 74 ASP A O 1
ATOM 528 N N . ASN A 1 75 ? 12.899 7.350 -50.152 1.00 65.38 75 ASN A N 1
ATOM 529 C CA . ASN A 1 75 ? 12.508 5.932 -50.170 1.00 65.38 75 ASN A CA 1
ATOM 530 C C . ASN A 1 75 ? 11.037 5.720 -49.760 1.00 65.38 75 ASN A C 1
ATOM 532 O O . ASN A 1 75 ? 10.547 6.395 -48.869 1.00 65.38 75 ASN A O 1
ATOM 536 N N . SER A 1 76 ? 10.321 4.750 -50.323 1.00 70.50 76 SER A N 1
ATOM 537 C CA . SER A 1 76 ? 8.996 4.318 -49.840 1.00 70.50 76 SER A CA 1
ATOM 538 C C . SER A 1 76 ? 9.047 3.099 -48.903 1.00 70.50 76 SER A C 1
ATOM 540 O O . SER A 1 76 ? 8.035 2.773 -48.282 1.00 70.50 76 SER A O 1
ATOM 542 N N . GLY A 1 77 ? 10.208 2.440 -48.765 1.00 77.62 77 GLY A N 1
ATOM 543 C CA . GLY A 1 77 ? 10.403 1.236 -47.945 1.00 77.62 77 GLY A CA 1
ATOM 544 C C . GLY A 1 77 ? 11.508 1.329 -46.880 1.00 77.62 77 GLY A C 1
ATOM 545 O O . GLY A 1 77 ? 12.072 2.394 -46.623 1.00 77.62 77 GLY A O 1
ATOM 546 N N . ILE A 1 78 ? 11.806 0.202 -46.224 1.00 85.19 78 ILE A N 1
ATOM 547 C CA . ILE A 1 78 ? 12.912 0.082 -45.257 1.00 85.19 78 ILE A CA 1
ATOM 548 C C . ILE A 1 78 ? 14.150 -0.447 -45.981 1.00 85.19 78 ILE A C 1
ATOM 550 O O . ILE A 1 78 ? 14.105 -1.511 -46.597 1.00 85.19 78 ILE A O 1
ATOM 554 N N . TRP A 1 79 ? 15.256 0.285 -45.888 1.00 87.69 79 TRP A N 1
ATOM 555 C CA . TRP A 1 79 ? 16.575 -0.161 -46.330 1.00 87.69 79 TRP A CA 1
ATOM 556 C C . TRP A 1 79 ? 17.270 -0.931 -45.223 1.00 87.69 79 TRP A C 1
ATOM 558 O O . TRP A 1 79 ? 17.400 -0.394 -44.137 1.00 87.69 79 TRP A O 1
ATOM 568 N N . THR A 1 80 ? 17.754 -2.140 -45.481 1.00 91.62 80 THR A N 1
ATOM 569 C CA . THR A 1 80 ? 18.426 -2.976 -44.483 1.00 91.62 80 THR A CA 1
ATOM 570 C C . THR A 1 80 ? 19.870 -3.246 -44.891 1.00 91.62 80 THR A C 1
ATOM 572 O O . THR A 1 80 ? 20.116 -3.948 -45.869 1.00 91.62 80 THR A O 1
ATOM 575 N N . ILE A 1 81 ? 20.828 -2.734 -44.125 1.00 93.94 81 ILE A N 1
ATOM 576 C CA . ILE A 1 81 ? 22.239 -3.118 -44.219 1.00 93.94 81 ILE A CA 1
ATOM 577 C C . ILE A 1 81 ? 22.439 -4.361 -43.350 1.00 93.94 81 ILE A C 1
ATOM 579 O O . ILE A 1 81 ? 22.111 -4.339 -42.164 1.00 93.94 81 ILE A O 1
ATOM 583 N N . THR A 1 82 ? 22.937 -5.453 -43.926 1.00 93.81 82 THR A N 1
ATOM 584 C CA . THR A 1 82 ? 23.165 -6.723 -43.215 1.00 93.81 82 THR A CA 1
ATOM 585 C C . THR A 1 82 ? 24.639 -7.096 -43.192 1.00 93.81 82 THR A C 1
ATOM 587 O O . THR A 1 82 ? 25.377 -6.733 -44.104 1.00 93.81 82 THR A O 1
ATOM 590 N N . GLY A 1 83 ? 25.058 -7.863 -42.191 1.00 90.06 83 GLY A N 1
ATOM 591 C CA . GLY A 1 83 ? 26.453 -8.265 -42.037 1.00 90.06 83 GLY A CA 1
ATOM 592 C C . GLY A 1 83 ? 26.852 -8.380 -40.570 1.00 90.06 83 GLY A C 1
ATOM 593 O O . GLY A 1 83 ? 26.112 -7.913 -39.706 1.00 90.06 83 GLY A O 1
ATOM 594 N N . SER A 1 84 ? 27.996 -9.008 -40.301 1.00 89.56 84 SER A N 1
ATOM 595 C CA . SER A 1 84 ? 28.658 -8.995 -38.982 1.00 89.56 84 SER A CA 1
ATOM 596 C C . SER A 1 84 ? 29.822 -8.000 -38.924 1.00 89.56 84 SER A C 1
ATOM 598 O O . SER A 1 84 ? 30.508 -7.902 -37.911 1.00 89.56 84 SER A O 1
ATOM 600 N N . GLU A 1 85 ? 30.079 -7.311 -40.033 1.00 94.94 85 GLU A N 1
ATOM 601 C CA . GLU A 1 85 ? 31.144 -6.332 -40.201 1.00 94.94 85 GLU A CA 1
ATOM 602 C C . GLU A 1 85 ? 30.844 -5.030 -39.442 1.00 94.94 85 GLU A C 1
ATOM 604 O O . GLU A 1 85 ? 29.735 -4.800 -38.948 1.00 94.94 85 GLU A O 1
ATOM 609 N N . THR A 1 86 ? 31.851 -4.164 -39.345 1.00 96.62 86 THR A N 1
ATOM 610 C CA . THR A 1 86 ? 31.733 -2.848 -38.716 1.00 96.62 86 THR A CA 1
ATOM 611 C C . THR A 1 86 ? 31.598 -1.757 -39.769 1.00 96.62 86 THR A C 1
ATOM 613 O O . THR A 1 86 ? 32.451 -1.585 -40.645 1.00 96.62 86 THR A O 1
ATOM 616 N N . LEU A 1 87 ? 30.533 -0.965 -39.653 1.00 97.50 87 LEU A N 1
ATOM 617 C CA . LEU A 1 87 ? 30.340 0.263 -40.408 1.00 97.50 87 LEU A CA 1
ATOM 618 C C . LEU A 1 87 ? 30.827 1.455 -39.581 1.00 97.50 87 LEU A C 1
ATOM 620 O O . LEU A 1 87 ? 30.193 1.873 -38.613 1.00 97.50 87 LEU A O 1
ATOM 624 N N . THR A 1 88 ? 31.962 2.023 -39.970 1.00 97.62 88 THR A N 1
ATOM 625 C CA . THR A 1 88 ? 32.497 3.235 -39.347 1.00 97.62 88 THR A CA 1
ATOM 626 C C . THR A 1 88 ? 31.797 4.471 -39.911 1.00 97.62 88 THR A C 1
ATOM 628 O O . THR A 1 88 ? 31.807 4.678 -41.126 1.00 97.62 88 THR A O 1
ATOM 631 N N . ILE A 1 89 ? 31.215 5.299 -39.040 1.00 96.88 89 ILE A N 1
ATOM 632 C CA . ILE A 1 89 ? 30.496 6.528 -39.408 1.00 96.88 89 ILE A CA 1
ATOM 633 C C . ILE A 1 89 ? 31.254 7.756 -38.897 1.00 96.88 89 ILE A C 1
ATOM 635 O O . ILE A 1 89 ? 31.586 7.864 -37.714 1.00 96.88 89 ILE A O 1
ATOM 639 N N . GLY A 1 90 ? 31.543 8.678 -39.817 1.00 95.06 90 GLY A N 1
ATOM 640 C CA . GLY A 1 90 ? 32.183 9.961 -39.543 1.00 95.06 90 GLY A CA 1
ATOM 641 C C . GLY A 1 90 ? 31.201 11.094 -39.220 1.00 95.06 90 GLY A C 1
ATOM 642 O O . GLY A 1 90 ? 30.056 10.881 -38.821 1.00 95.06 90 GLY A O 1
ATOM 643 N N . ALA A 1 91 ? 31.664 12.331 -39.417 1.00 93.56 91 ALA A N 1
ATOM 644 C CA . ALA A 1 91 ? 30.953 13.546 -39.004 1.00 93.56 91 ALA A CA 1
ATOM 645 C C . ALA A 1 91 ? 29.698 13.883 -39.836 1.00 93.56 91 ALA A C 1
ATOM 647 O O . ALA A 1 91 ? 28.969 14.811 -39.505 1.00 93.56 91 ALA A O 1
ATOM 648 N N . GLY A 1 92 ? 29.448 13.165 -40.933 1.00 91.06 92 GLY A N 1
ATOM 649 C CA . GLY A 1 92 ? 28.239 13.319 -41.743 1.00 91.06 92 GLY A CA 1
ATOM 650 C C . GLY A 1 92 ? 26.999 12.676 -41.126 1.00 91.06 92 GLY A C 1
ATOM 651 O O . GLY A 1 92 ? 25.896 12.966 -41.581 1.00 91.06 92 GLY A O 1
ATOM 652 N N . GLY A 1 93 ? 27.173 11.819 -40.112 1.00 94.50 93 GLY A N 1
ATOM 653 C CA . GLY A 1 93 ? 26.077 11.226 -39.351 1.00 94.50 93 GLY A CA 1
ATOM 654 C C . GLY A 1 93 ? 25.061 10.482 -40.221 1.00 94.50 93 GLY A C 1
ATOM 655 O O . GLY A 1 93 ? 25.424 9.795 -41.182 1.00 94.50 93 GLY A O 1
ATOM 656 N N . ILE A 1 94 ? 23.779 10.590 -39.868 1.00 94.81 94 ILE A N 1
ATOM 657 C CA . ILE A 1 94 ? 22.687 9.874 -40.538 1.00 94.81 94 ILE A CA 1
ATOM 658 C C . ILE A 1 94 ? 21.539 10.832 -40.814 1.00 94.81 94 ILE A C 1
ATOM 660 O O . ILE A 1 94 ? 20.947 11.386 -39.900 1.00 94.81 94 ILE A O 1
ATOM 664 N N . THR A 1 95 ? 21.168 10.985 -42.080 1.00 92.75 95 THR A N 1
ATOM 665 C CA . THR A 1 95 ? 20.034 11.815 -42.489 1.00 92.75 95 THR A CA 1
ATOM 666 C C . THR A 1 95 ? 18.961 10.969 -43.164 1.00 92.75 95 THR A C 1
ATOM 668 O O . THR A 1 95 ? 19.235 10.223 -44.104 1.00 92.75 95 THR A O 1
ATOM 671 N N . THR A 1 96 ? 17.709 11.113 -42.734 1.00 90.06 96 THR A N 1
ATOM 672 C CA . THR A 1 96 ? 16.549 10.600 -43.477 1.00 90.06 96 THR A CA 1
ATOM 673 C C . THR A 1 96 ? 15.594 11.749 -43.799 1.00 90.06 96 THR A C 1
ATOM 675 O O . THR A 1 96 ? 15.314 12.591 -42.952 1.00 90.06 96 THR A O 1
ATOM 678 N N . GLY A 1 97 ? 15.114 11.826 -45.039 1.00 82.31 97 GLY A N 1
ATOM 679 C CA . GLY A 1 97 ? 14.152 12.830 -45.493 1.00 82.31 97 GLY A CA 1
ATOM 680 C C . GLY A 1 97 ? 12.757 12.607 -44.901 1.00 82.31 97 GLY A C 1
ATOM 681 O O . GLY A 1 97 ? 12.519 11.644 -44.186 1.00 82.31 97 GLY A O 1
ATOM 682 N N . GLY A 1 98 ? 11.791 13.473 -45.205 1.00 75.38 98 GLY A N 1
ATOM 683 C CA . GLY A 1 98 ? 10.402 13.277 -44.761 1.00 75.38 98 GLY A CA 1
ATOM 684 C C . GLY A 1 98 ? 9.672 12.143 -45.501 1.00 75.38 98 GLY A C 1
ATOM 685 O O . GLY A 1 98 ? 10.042 11.758 -46.614 1.00 75.38 98 GLY A O 1
ATOM 686 N N . GLY A 1 99 ? 8.614 11.584 -44.907 1.00 72.69 99 GLY A N 1
ATOM 687 C CA . GLY A 1 99 ? 7.678 10.698 -45.613 1.00 72.69 99 GLY A CA 1
ATOM 688 C C . GLY A 1 99 ? 6.652 10.017 -44.707 1.00 72.69 99 GLY A C 1
ATOM 689 O O . GLY A 1 99 ? 6.642 10.227 -43.504 1.00 72.69 99 GLY A O 1
ATOM 690 N N . THR A 1 100 ? 5.769 9.203 -45.288 1.00 66.06 100 THR A N 1
ATOM 691 C CA . THR A 1 100 ? 4.726 8.469 -44.545 1.00 66.06 100 THR A CA 1
ATOM 692 C C . THR A 1 100 ? 5.136 7.047 -44.146 1.00 66.06 100 THR A C 1
ATOM 694 O O . THR A 1 100 ? 4.555 6.498 -43.217 1.00 66.06 100 THR A O 1
ATOM 697 N N . SER A 1 101 ? 6.118 6.438 -44.825 1.00 66.94 101 SER A N 1
ATOM 698 C CA . SER A 1 101 ? 6.583 5.069 -44.550 1.00 66.94 101 SER A CA 1
ATOM 699 C C . SER A 1 101 ? 8.003 4.825 -45.051 1.00 66.94 101 SER A C 1
ATOM 701 O O . SER A 1 101 ? 8.312 5.176 -46.185 1.00 66.94 101 SER A O 1
ATOM 703 N N . GLY A 1 102 ? 8.853 4.169 -44.258 1.00 74.31 102 GLY A N 1
ATOM 704 C CA . GLY A 1 102 ? 10.190 3.711 -44.655 1.00 74.31 102 GLY A CA 1
ATOM 705 C C . GLY A 1 102 ? 11.280 4.113 -43.661 1.00 74.31 102 GLY A C 1
ATOM 706 O O . GLY A 1 102 ? 10.990 4.658 -42.602 1.00 74.31 102 GLY A O 1
ATOM 707 N N . GLY A 1 103 ? 12.542 3.848 -43.984 1.00 86.19 103 GLY A N 1
ATOM 708 C CA . GLY A 1 103 ? 13.644 4.126 -43.061 1.00 86.19 103 GLY A CA 1
ATOM 709 C C . GLY A 1 103 ? 14.938 3.420 -43.431 1.00 86.19 103 GLY A C 1
ATOM 710 O O . GLY A 1 103 ? 15.057 2.851 -44.520 1.00 86.19 103 GLY A O 1
ATOM 711 N N . VAL A 1 104 ? 15.896 3.452 -42.511 1.00 90.38 104 VAL A N 1
ATOM 712 C CA . VAL A 1 104 ? 17.167 2.731 -42.623 1.00 90.38 104 VAL A CA 1
ATOM 713 C C . VAL A 1 104 ? 17.308 1.823 -41.408 1.00 90.38 104 VAL A C 1
ATOM 715 O O . VAL A 1 104 ? 17.133 2.246 -40.275 1.00 90.38 104 VAL A O 1
ATOM 718 N N . LYS A 1 105 ? 17.610 0.557 -41.646 1.00 92.81 105 LYS A N 1
ATOM 719 C CA . LYS A 1 105 ? 17.851 -0.481 -40.658 1.00 92.81 105 LYS A CA 1
ATOM 720 C C . LYS A 1 105 ? 19.263 -1.010 -40.866 1.00 92.81 105 LYS A C 1
ATOM 722 O O . LYS A 1 105 ? 19.638 -1.352 -41.983 1.00 92.81 105 LYS A O 1
ATOM 727 N N . VAL A 1 106 ? 20.050 -1.089 -39.808 1.00 95.25 106 VAL A N 1
ATOM 728 C CA . VAL A 1 106 ? 21.423 -1.592 -39.852 1.00 95.25 106 VAL A CA 1
ATOM 729 C C . VAL A 1 106 ? 21.520 -2.762 -38.888 1.00 95.25 106 VAL A C 1
ATOM 731 O O . VAL A 1 106 ? 21.409 -2.583 -37.683 1.00 95.25 106 VAL A O 1
ATOM 734 N N . ASN A 1 107 ? 21.681 -3.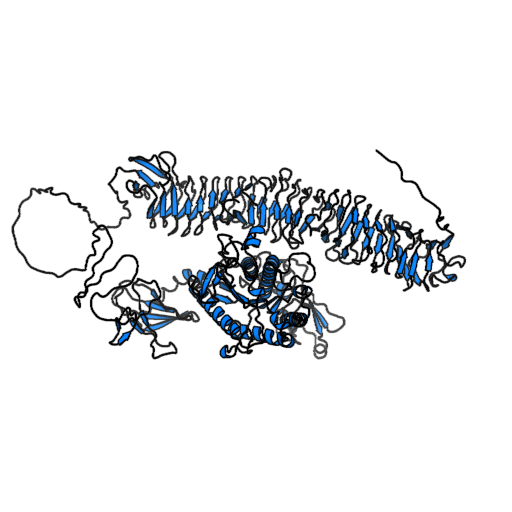970 -39.421 1.00 95.56 107 ASN A N 1
ATOM 735 C CA . ASN A 1 107 ? 21.915 -5.183 -38.632 1.00 95.56 107 ASN A CA 1
ATOM 736 C C . ASN A 1 107 ? 23.398 -5.401 -38.305 1.00 95.56 107 ASN A C 1
ATOM 738 O O . ASN A 1 107 ? 23.695 -6.222 -37.448 1.00 95.56 107 ASN A O 1
ATOM 742 N N . ALA A 1 108 ? 24.294 -4.689 -38.988 1.00 94.88 108 ALA A N 1
ATOM 743 C CA . ALA A 1 108 ? 25.727 -4.689 -38.725 1.00 94.88 108 ALA A CA 1
ATOM 744 C C . ALA A 1 108 ? 26.096 -3.764 -37.551 1.00 94.88 108 ALA A C 1
ATOM 746 O O . ALA A 1 108 ? 25.275 -2.958 -37.102 1.00 94.88 108 ALA A O 1
ATOM 747 N N . ASN A 1 109 ? 27.338 -3.858 -37.076 1.00 95.88 109 ASN A N 1
ATOM 748 C CA . ASN A 1 109 ? 27.842 -3.000 -36.004 1.00 95.88 109 ASN A CA 1
ATOM 749 C C . ASN A 1 109 ? 28.157 -1.597 -36.539 1.00 95.88 109 ASN A C 1
ATOM 751 O O . ASN A 1 109 ? 28.587 -1.452 -37.684 1.00 95.88 109 ASN A O 1
ATOM 755 N N . ILE A 1 110 ? 27.988 -0.565 -35.710 1.00 97.00 110 ILE A N 1
ATOM 756 C CA . ILE A 1 110 ? 28.397 0.810 -36.023 1.00 97.00 110 ILE A CA 1
ATOM 757 C C . ILE A 1 110 ? 29.516 1.254 -35.076 1.00 97.00 110 ILE A C 1
ATOM 759 O O . ILE A 1 110 ? 29.429 1.076 -33.861 1.00 97.00 110 ILE A O 1
ATOM 763 N N . HIS A 1 111 ? 30.560 1.873 -35.631 1.00 97.56 111 HIS A N 1
ATOM 764 C CA . HIS A 1 111 ? 31.614 2.547 -34.868 1.00 97.56 111 HIS A CA 1
ATOM 765 C C . HIS A 1 111 ? 31.628 4.049 -35.195 1.00 97.56 111 HIS A C 1
ATOM 767 O O . HIS A 1 111 ? 31.948 4.441 -36.319 1.00 97.56 111 HIS A O 1
ATOM 773 N N . GLN A 1 112 ? 31.256 4.897 -34.234 1.00 97.38 112 GLN A N 1
ATOM 774 C CA . GLN A 1 112 ? 31.194 6.352 -34.400 1.00 97.38 112 GLN A CA 1
ATOM 775 C C . GLN A 1 112 ? 32.565 6.977 -34.089 1.00 97.38 112 GLN A C 1
ATOM 777 O O . GLN A 1 112 ? 33.036 6.911 -32.952 1.00 97.38 112 GLN A O 1
ATOM 782 N N . VAL A 1 113 ? 33.205 7.593 -35.092 1.00 96.00 113 VAL A N 1
ATOM 783 C CA . VAL A 1 113 ? 34.598 8.101 -34.993 1.00 96.00 113 VAL A CA 1
ATOM 784 C C . VAL A 1 113 ? 34.732 9.626 -34.989 1.00 96.00 113 VAL A C 1
ATOM 786 O O . VAL A 1 113 ? 35.834 10.150 -34.831 1.00 96.00 113 VAL A O 1
ATOM 789 N N . ALA A 1 114 ? 33.635 10.346 -35.204 1.00 95.38 114 ALA A N 1
ATOM 790 C CA . ALA A 1 114 ? 33.561 11.800 -35.098 1.00 95.38 114 ALA A CA 1
ATOM 791 C C . ALA A 1 114 ? 32.156 12.209 -34.649 1.00 95.38 114 ALA A C 1
ATOM 793 O O . ALA A 1 114 ? 31.221 11.430 -34.824 1.00 95.38 114 ALA A O 1
ATOM 794 N N . ASP A 1 115 ? 31.995 13.402 -34.077 1.00 96.12 115 ASP A N 1
ATOM 795 C CA . ASP A 1 115 ? 30.676 13.872 -33.637 1.00 96.12 115 ASP A CA 1
ATOM 796 C C . ASP A 1 115 ? 29.728 13.969 -34.840 1.00 96.12 115 ASP A C 1
ATOM 798 O O . ASP A 1 115 ? 30.113 14.494 -35.889 1.00 96.12 115 ASP A O 1
ATOM 802 N N . GLY A 1 116 ? 28.515 13.426 -34.713 1.00 93.44 116 GLY A N 1
ATOM 803 C CA . GLY A 1 116 ? 27.590 13.273 -35.836 1.00 93.44 116 GLY A CA 1
ATOM 804 C C . GLY A 1 116 ? 26.147 13.641 -35.500 1.00 93.44 116 GLY A C 1
ATOM 805 O O . GLY A 1 116 ? 25.634 13.301 -34.436 1.00 93.44 116 GLY A O 1
ATOM 806 N N . GLU A 1 117 ? 25.469 14.292 -36.447 1.00 96.50 117 GLU A N 1
ATOM 807 C CA . GLU A 1 117 ? 24.031 14.570 -36.374 1.00 96.50 117 GLU A CA 1
ATOM 808 C C . GLU A 1 117 ? 23.230 13.424 -37.010 1.00 96.50 117 GLU A C 1
ATOM 810 O O . GLU A 1 117 ? 23.489 12.993 -38.136 1.00 96.50 117 GLU A O 1
ATOM 815 N N . TYR A 1 118 ? 22.243 12.914 -36.281 1.00 97.06 118 TYR A N 1
ATOM 816 C CA . TYR A 1 118 ? 21.305 11.893 -36.724 1.00 97.06 118 TYR A CA 1
ATOM 817 C C . TYR A 1 118 ? 19.952 12.578 -36.952 1.00 97.06 118 TYR A C 1
ATOM 819 O O . TYR A 1 118 ? 19.080 12.575 -36.084 1.00 97.06 118 TYR A O 1
ATOM 827 N N . ASN A 1 119 ? 19.793 13.207 -38.117 1.00 95.31 119 ASN A N 1
ATOM 828 C CA . ASN A 1 119 ? 18.614 13.980 -38.495 1.00 95.31 119 ASN A CA 1
ATOM 829 C C . ASN A 1 119 ? 17.568 13.095 -39.177 1.00 95.31 119 ASN A C 1
ATOM 831 O O . ASN A 1 119 ? 17.672 12.767 -40.364 1.00 95.31 119 ASN A O 1
ATOM 835 N N . LEU A 1 120 ? 16.562 12.669 -38.412 1.00 94.25 120 LEU A N 1
ATOM 836 C CA . LEU A 1 120 ? 15.561 11.719 -38.889 1.00 94.25 120 LEU A CA 1
ATOM 837 C C . LEU A 1 120 ? 14.235 12.414 -39.203 1.00 94.25 120 LEU A C 1
ATOM 839 O O . LEU A 1 120 ? 13.598 12.982 -38.318 1.00 94.25 120 LEU A O 1
ATOM 843 N N . GLY A 1 121 ? 13.801 12.368 -40.461 1.00 89.81 121 GLY A N 1
ATOM 844 C CA . GLY A 1 121 ? 12.566 13.005 -40.907 1.00 89.81 121 GLY A CA 1
ATOM 845 C C . GLY A 1 121 ? 11.300 12.360 -40.333 1.00 89.81 121 GLY A C 1
ATOM 846 O O . GLY A 1 121 ? 11.286 11.197 -39.933 1.00 89.81 121 GLY A O 1
ATOM 847 N N . THR A 1 122 ? 10.198 13.117 -40.315 1.00 86.94 122 THR A N 1
ATOM 848 C CA . THR A 1 122 ? 8.879 12.623 -39.880 1.00 86.94 122 THR A CA 1
ATOM 849 C C . THR A 1 122 ? 8.511 11.329 -40.612 1.00 86.94 122 THR A C 1
ATOM 851 O O . THR A 1 122 ? 8.671 11.258 -41.831 1.00 86.94 122 THR A O 1
ATOM 854 N N . GLY A 1 123 ? 8.023 10.327 -39.869 1.00 79.56 123 GLY A N 1
ATOM 855 C CA . GLY A 1 123 ? 7.598 9.029 -40.408 1.00 79.56 123 GLY A CA 1
ATOM 856 C C . GLY A 1 123 ? 8.739 8.119 -40.881 1.00 79.56 123 GLY A C 1
ATOM 857 O O . GLY A 1 123 ? 8.472 7.086 -41.498 1.00 79.56 123 GLY A O 1
ATOM 858 N N . ARG A 1 124 ? 10.003 8.485 -40.612 1.00 85.31 124 ARG A N 1
ATOM 859 C CA . ARG A 1 124 ? 11.188 7.669 -40.901 1.00 85.31 124 ARG A CA 1
ATOM 860 C C . ARG A 1 124 ? 11.881 7.224 -39.628 1.00 85.31 124 ARG A C 1
ATOM 862 O O . ARG A 1 124 ? 12.216 8.047 -38.780 1.00 85.31 124 ARG A O 1
ATOM 869 N N . ASN A 1 125 ? 12.182 5.933 -39.554 1.00 87.94 125 ASN A N 1
ATOM 870 C CA . ASN A 1 125 ? 12.956 5.380 -38.450 1.00 87.94 125 ASN A CA 1
ATOM 871 C C . ASN A 1 125 ? 14.364 5.009 -38.918 1.00 87.94 125 ASN A C 1
ATOM 873 O O . ASN A 1 125 ? 14.549 4.488 -40.023 1.00 87.94 125 ASN A O 1
ATOM 877 N N . PHE A 1 126 ? 15.343 5.248 -38.052 1.00 93.81 126 PHE A N 1
ATOM 878 C CA . PHE A 1 126 ? 16.636 4.587 -38.114 1.00 93.81 126 PHE A CA 1
ATOM 879 C C . PHE A 1 126 ? 16.654 3.477 -37.065 1.00 93.81 126 PHE A C 1
ATOM 881 O O . PHE A 1 126 ? 16.483 3.760 -35.884 1.00 93.81 126 PHE A O 1
ATOM 888 N N . THR A 1 127 ? 16.835 2.224 -37.469 1.00 94.25 127 THR A N 1
ATOM 889 C CA . THR A 1 127 ? 16.898 1.081 -36.550 1.00 94.25 127 THR A CA 1
ATOM 890 C C . THR A 1 127 ? 18.289 0.476 -36.557 1.00 94.25 127 THR A C 1
ATOM 892 O O . THR A 1 127 ? 18.712 -0.076 -37.569 1.00 94.25 127 THR A O 1
ATOM 895 N N . LEU A 1 128 ? 18.977 0.524 -35.423 1.00 95.75 128 LEU A N 1
ATOM 896 C CA . LEU A 1 128 ? 20.261 -0.134 -35.230 1.00 95.75 128 LEU A CA 1
ATOM 897 C C . LEU A 1 128 ? 20.070 -1.440 -34.458 1.00 95.75 128 LEU A C 1
ATOM 899 O O . LEU A 1 128 ? 19.768 -1.439 -33.267 1.00 95.75 128 LEU A O 1
ATOM 903 N N . ASN A 1 129 ? 20.240 -2.546 -35.171 1.00 93.81 129 ASN A N 1
ATOM 904 C CA . ASN A 1 129 ? 20.176 -3.905 -34.653 1.00 93.81 129 ASN A CA 1
ATOM 905 C C . ASN A 1 129 ? 21.535 -4.419 -34.145 1.00 93.81 129 ASN A C 1
ATOM 907 O O . ASN A 1 129 ? 21.548 -5.196 -33.196 1.00 93.81 129 ASN A O 1
ATOM 911 N N . GLY A 1 130 ? 22.646 -4.013 -34.770 1.00 93.31 130 GLY A N 1
ATOM 912 C CA . GLY A 1 130 ? 23.997 -4.330 -34.285 1.00 93.31 130 GLY A CA 1
ATOM 913 C C . GLY A 1 130 ? 24.447 -3.417 -33.140 1.00 93.31 130 GLY A C 1
ATOM 914 O O . GLY A 1 130 ? 23.717 -2.508 -32.748 1.00 93.31 130 GLY A O 1
ATOM 915 N N . SER A 1 131 ? 25.649 -3.645 -32.604 1.00 94.81 131 SER A N 1
ATOM 916 C CA . SER A 1 131 ? 26.194 -2.825 -31.511 1.00 94.81 131 SER A CA 1
ATOM 917 C C . SER A 1 131 ? 26.683 -1.464 -32.012 1.00 94.81 131 SER A C 1
ATOM 919 O O . SER A 1 131 ? 27.341 -1.387 -33.054 1.00 94.81 131 SER A O 1
ATOM 921 N N . LEU A 1 132 ? 26.447 -0.412 -31.236 1.00 97.12 132 LEU A N 1
ATOM 922 C CA . LEU A 1 132 ? 27.086 0.895 -31.354 1.00 97.12 132 LEU A CA 1
ATOM 923 C C . LEU A 1 132 ? 28.354 0.930 -30.490 1.00 97.12 132 LEU A C 1
ATOM 925 O O . LEU A 1 132 ? 28.363 0.462 -29.354 1.00 97.12 132 LEU A O 1
ATOM 929 N N . SER A 1 133 ? 29.427 1.513 -31.016 1.00 97.25 133 SER A N 1
ATOM 930 C CA . SER A 1 133 ? 30.698 1.703 -30.310 1.00 97.25 133 SER A CA 1
ATOM 931 C C . SER A 1 133 ? 31.362 3.026 -30.695 1.00 97.25 133 SER A C 1
ATOM 933 O O . SER A 1 133 ? 30.967 3.668 -31.669 1.00 97.25 133 SER A O 1
ATOM 935 N N . GLY A 1 134 ? 32.388 3.427 -29.942 1.00 97.31 134 GLY A N 1
ATOM 936 C CA . GLY A 1 134 ? 33.107 4.691 -30.138 1.00 97.31 134 GLY A CA 1
ATOM 937 C C . GLY A 1 134 ? 32.831 5.699 -29.024 1.00 97.31 134 GLY A C 1
ATOM 938 O O . GLY A 1 134 ? 32.017 5.453 -28.137 1.00 97.31 134 GLY A O 1
ATOM 939 N N . SER A 1 135 ? 33.545 6.824 -29.050 1.00 96.56 135 SER A N 1
ATOM 940 C CA . SER A 1 135 ? 33.504 7.845 -27.988 1.00 96.56 135 SER A CA 1
ATOM 941 C C . SER A 1 135 ? 32.988 9.205 -28.460 1.00 96.56 135 SER A C 1
ATOM 943 O O . SER A 1 135 ? 32.958 10.155 -27.684 1.00 96.56 135 SER A O 1
ATOM 945 N N . SER A 1 136 ? 32.646 9.336 -29.741 1.00 97.31 136 SER A N 1
ATOM 946 C CA . SER A 1 136 ? 32.166 10.592 -30.318 1.00 97.31 136 SER A CA 1
ATOM 947 C C . SER A 1 136 ? 30.673 10.797 -30.091 1.00 97.31 136 SER A C 1
ATOM 949 O O . SER A 1 136 ? 29.909 9.830 -30.042 1.00 97.31 136 SER A O 1
ATOM 951 N N . ALA A 1 137 ? 30.260 12.058 -29.972 1.00 97.19 137 ALA A N 1
ATOM 952 C CA . ALA A 1 137 ? 28.889 12.417 -29.644 1.00 97.19 137 ALA A CA 1
ATOM 953 C C . ALA A 1 137 ? 27.917 12.146 -30.804 1.00 97.19 137 ALA A C 1
ATOM 955 O O . ALA A 1 137 ? 28.270 12.275 -31.980 1.00 97.19 137 ALA A O 1
ATOM 956 N N . ILE A 1 138 ? 26.675 11.803 -30.463 1.00 97.94 138 ILE A N 1
ATOM 957 C CA . ILE A 1 138 ? 25.565 11.678 -31.413 1.00 97.94 138 ILE A CA 1
ATOM 958 C C . ILE A 1 138 ? 24.466 12.654 -31.009 1.00 97.94 138 ILE A C 1
ATOM 960 O O . ILE A 1 138 ? 23.907 12.548 -29.919 1.00 97.94 138 ILE A O 1
ATOM 964 N N . GLU A 1 139 ? 24.106 13.571 -31.905 1.00 97.81 139 GLU A N 1
ATOM 965 C CA . GLU A 1 139 ? 22.942 14.439 -31.723 1.00 97.81 139 GLU A CA 1
ATOM 966 C C . GLU A 1 139 ? 21.764 13.928 -32.555 1.00 97.81 139 GLU A C 1
ATOM 968 O O . GLU A 1 139 ? 21.779 13.978 -33.783 1.00 97.81 139 GLU A O 1
ATOM 973 N N . LYS A 1 140 ? 20.714 13.447 -31.892 1.00 97.56 140 LYS A N 1
ATOM 974 C CA . LYS A 1 140 ? 19.460 13.033 -32.516 1.00 97.56 140 LYS A CA 1
ATOM 975 C C . LYS A 1 140 ? 18.547 14.244 -32.734 1.00 97.56 140 LYS A C 1
ATOM 977 O O . LYS A 1 140 ? 17.964 14.784 -31.792 1.00 97.56 140 LYS A O 1
ATOM 982 N N . THR A 1 141 ? 18.355 14.612 -34.001 1.00 95.81 141 THR A N 1
ATOM 983 C CA . THR A 1 141 ? 17.462 15.694 -34.451 1.00 95.81 141 THR A CA 1
ATOM 984 C C . THR A 1 141 ? 16.352 15.155 -35.369 1.00 95.81 141 THR A C 1
ATOM 986 O O . THR A 1 141 ? 16.286 13.958 -35.678 1.00 95.81 141 THR A O 1
ATOM 989 N N . GLY A 1 142 ? 15.422 16.026 -35.773 1.00 93.88 142 GLY A N 1
ATOM 990 C CA . GLY A 1 142 ? 14.272 15.664 -36.608 1.00 93.88 142 GLY A CA 1
ATOM 991 C C . GLY A 1 142 ? 13.211 14.815 -35.885 1.00 93.88 142 GLY A C 1
ATOM 992 O O . GLY A 1 142 ? 13.456 14.236 -34.831 1.00 93.88 142 GLY A O 1
ATOM 993 N N . ASN A 1 143 ? 12.006 14.737 -36.452 1.00 91.38 143 ASN A N 1
ATOM 994 C CA . ASN A 1 143 ? 10.834 14.142 -35.790 1.00 91.38 143 ASN A CA 1
ATOM 995 C C . ASN A 1 143 ? 10.782 12.600 -35.815 1.00 91.38 143 ASN A C 1
ATOM 997 O O . ASN A 1 143 ? 9.944 12.010 -35.140 1.00 91.38 143 ASN A O 1
ATOM 1001 N N . GLY A 1 144 ? 11.620 11.944 -36.619 1.00 92.12 144 GLY A N 1
ATOM 1002 C CA . GLY A 1 144 ? 11.686 10.486 -36.744 1.00 92.12 144 GLY A CA 1
ATOM 1003 C C . GLY A 1 144 ? 12.290 9.793 -35.517 1.00 92.12 144 GLY A C 1
ATOM 1004 O O . GLY A 1 144 ? 12.812 10.455 -34.612 1.00 92.12 144 GLY A O 1
ATOM 1005 N N . ALA A 1 145 ? 12.242 8.456 -35.491 1.00 93.69 145 ALA A N 1
ATOM 1006 C CA . ALA A 1 145 ? 12.728 7.657 -34.362 1.00 93.69 145 ALA A CA 1
ATOM 1007 C C . ALA A 1 145 ? 14.113 7.044 -34.609 1.00 93.69 145 ALA A C 1
ATOM 1009 O O . ALA A 1 145 ? 14.347 6.412 -35.641 1.00 93.69 145 ALA A O 1
ATOM 1010 N N . LEU A 1 146 ? 15.007 7.180 -33.629 1.00 96.25 146 LEU A N 1
ATOM 1011 C CA . LEU A 1 146 ? 16.228 6.389 -33.499 1.00 96.25 146 LEU A CA 1
ATOM 1012 C C . LEU A 1 146 ? 15.918 5.182 -32.606 1.00 96.25 146 LEU A C 1
ATOM 1014 O O . LEU A 1 146 ? 15.684 5.341 -31.414 1.00 96.25 146 LEU A O 1
ATOM 1018 N N . ILE A 1 147 ? 15.875 3.986 -33.187 1.00 95.50 147 ILE A N 1
ATOM 1019 C CA . ILE A 1 147 ? 15.562 2.733 -32.496 1.00 95.50 147 ILE A CA 1
ATOM 1020 C C . ILE A 1 147 ? 16.866 1.968 -32.267 1.00 95.50 147 ILE A C 1
ATOM 1022 O O . ILE A 1 147 ? 17.491 1.516 -33.227 1.00 95.50 147 ILE A O 1
ATOM 1026 N N . LEU A 1 148 ? 17.260 1.814 -31.006 1.00 96.31 148 LEU A N 1
ATOM 1027 C CA . LEU A 1 148 ? 18.494 1.157 -30.581 1.00 96.31 148 LEU A CA 1
ATOM 1028 C C . LEU A 1 148 ? 18.154 -0.208 -29.981 1.00 96.31 148 LEU A C 1
ATOM 1030 O O . LEU A 1 148 ? 17.425 -0.301 -28.992 1.00 96.31 148 LEU A O 1
ATOM 1034 N N . VAL A 1 149 ? 18.641 -1.267 -30.627 1.00 92.69 149 VAL A N 1
ATOM 1035 C CA . VAL A 1 149 ? 18.320 -2.658 -30.275 1.00 92.69 149 VAL A CA 1
ATOM 1036 C C . VAL A 1 149 ? 19.531 -3.421 -29.747 1.00 92.69 149 VAL A C 1
ATOM 1038 O O . VAL A 1 149 ? 19.369 -4.248 -28.856 1.00 92.69 149 VAL A O 1
ATOM 1041 N N . GLY A 1 150 ? 20.716 -3.175 -30.315 1.00 87.50 150 GLY A N 1
ATOM 1042 C CA . GLY A 1 150 ? 21.945 -3.872 -29.938 1.00 87.50 150 GLY A CA 1
ATOM 1043 C C . GLY A 1 150 ? 22.428 -3.548 -28.520 1.00 87.50 150 GLY A C 1
ATOM 1044 O O . GLY A 1 150 ? 21.995 -2.573 -27.902 1.00 87.50 150 GLY A O 1
ATOM 1045 N N . ASP A 1 151 ? 23.348 -4.372 -28.012 1.00 91.69 151 ASP A N 1
ATOM 1046 C CA . ASP A 1 151 ? 24.131 -4.035 -26.820 1.00 91.69 151 ASP A CA 1
ATOM 1047 C C . ASP A 1 151 ? 25.158 -2.958 -27.182 1.00 91.69 151 ASP A C 1
ATOM 1049 O O . ASP A 1 151 ? 26.071 -3.199 -27.975 1.00 91.69 151 ASP A O 1
ATOM 1053 N N . ASN A 1 152 ? 25.000 -1.770 -26.601 1.00 96.12 152 ASN A N 1
ATOM 1054 C CA . ASN A 1 152 ? 25.858 -0.624 -26.879 1.00 96.12 152 ASN A CA 1
ATOM 1055 C C . ASN A 1 152 ? 26.810 -0.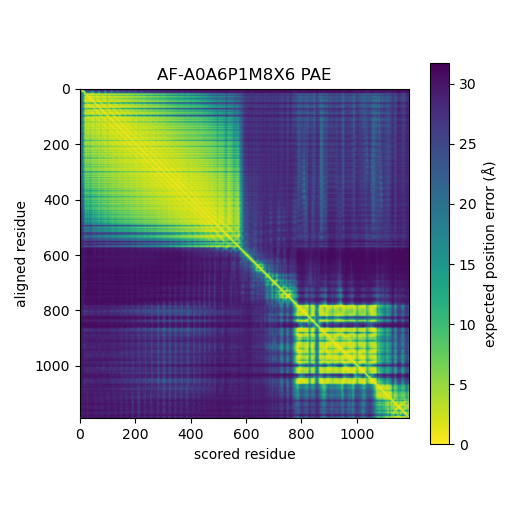322 -25.714 1.00 96.12 152 ASN A C 1
ATOM 1057 O O . ASN A 1 152 ? 27.340 0.781 -25.635 1.00 96.12 152 ASN A O 1
ATOM 1061 N N . SER A 1 153 ? 27.089 -1.297 -24.840 1.00 95.75 153 SER A N 1
ATOM 1062 C CA . SER A 1 153 ? 28.008 -1.177 -23.693 1.00 95.75 153 SER A CA 1
ATOM 1063 C C . SER A 1 153 ? 29.403 -0.619 -24.033 1.00 95.75 153 SER A C 1
ATOM 1065 O O . SER A 1 153 ? 30.066 -0.041 -23.175 1.00 95.75 153 SER A O 1
ATOM 1067 N N . SER A 1 154 ? 29.847 -0.748 -25.289 1.00 95.56 154 SER A N 1
ATOM 1068 C CA . SER A 1 154 ? 31.126 -0.217 -25.793 1.00 95.56 154 SER A CA 1
ATOM 1069 C C . SER A 1 154 ? 31.046 1.202 -26.384 1.00 95.56 154 SER A C 1
ATOM 1071 O O . SER A 1 154 ? 32.050 1.721 -26.884 1.00 95.56 154 SER A O 1
ATOM 1073 N N . TYR A 1 155 ? 29.872 1.835 -26.379 1.00 97.94 155 TYR A N 1
ATOM 1074 C CA . TYR A 1 155 ? 29.693 3.232 -26.760 1.00 97.94 155 TYR A CA 1
ATOM 1075 C C . TYR A 1 155 ? 29.819 4.132 -25.529 1.00 97.94 155 TYR A C 1
ATOM 1077 O O . TYR A 1 155 ? 29.058 4.009 -24.573 1.00 97.94 155 TYR A O 1
ATOM 1085 N N . SER A 1 156 ? 30.785 5.048 -25.560 1.00 97.06 156 SER A N 1
ATOM 1086 C CA . SER A 1 156 ? 31.080 5.993 -24.474 1.00 97.06 156 SER A CA 1
ATOM 1087 C C . SER A 1 156 ? 30.870 7.456 -24.872 1.00 97.06 156 SER A C 1
ATOM 1089 O O . SER A 1 156 ? 31.131 8.359 -24.076 1.00 97.06 156 SER A O 1
ATOM 1091 N N . GLY A 1 157 ? 30.398 7.707 -26.097 1.00 96.69 157 GLY A N 1
ATOM 1092 C CA . GLY A 1 157 ? 30.021 9.043 -26.544 1.00 96.69 157 GLY A CA 1
ATOM 1093 C C . GLY A 1 157 ? 28.731 9.526 -25.882 1.00 96.69 157 GLY A C 1
ATOM 1094 O O . GLY A 1 157 ? 27.868 8.733 -25.515 1.00 96.69 157 GLY A O 1
ATOM 1095 N N . THR A 1 158 ? 28.596 10.840 -25.725 1.00 96.38 158 THR A N 1
ATOM 1096 C CA . THR A 1 158 ? 27.355 11.453 -25.237 1.00 96.38 158 THR A CA 1
ATOM 1097 C C . THR A 1 158 ? 26.296 11.433 -26.335 1.00 96.38 158 THR A C 1
ATOM 1099 O O . THR A 1 158 ? 26.556 11.863 -27.463 1.00 96.38 158 THR A O 1
ATOM 1102 N N . MET A 1 159 ? 25.090 10.980 -25.998 1.00 97.75 159 MET A N 1
ATOM 1103 C CA . MET A 1 159 ? 23.924 11.097 -26.869 1.00 97.75 159 MET A CA 1
ATOM 1104 C C . MET A 1 159 ? 23.094 12.312 -26.453 1.00 97.75 159 MET A C 1
ATOM 1106 O O . MET A 1 159 ? 22.839 12.507 -25.268 1.00 97.75 159 MET A O 1
ATOM 1110 N N . THR A 1 160 ? 22.652 13.110 -27.421 1.00 98.44 160 THR A N 1
ATOM 1111 C CA . THR A 1 160 ? 21.757 14.252 -27.196 1.00 98.44 160 THR A CA 1
ATOM 1112 C C . THR A 1 160 ? 20.468 14.051 -27.977 1.00 98.44 160 THR A C 1
ATOM 1114 O O . THR A 1 160 ? 20.506 13.925 -29.198 1.00 98.44 160 THR A O 1
ATOM 1117 N N . LEU A 1 161 ? 19.320 14.049 -27.304 1.00 98.44 161 LEU A N 1
ATOM 1118 C CA . LEU A 1 161 ? 18.001 14.068 -27.929 1.00 98.44 161 LEU A CA 1
ATOM 1119 C C . LEU A 1 161 ? 17.508 15.508 -28.055 1.00 98.44 161 LEU A C 1
ATOM 1121 O O . LEU A 1 161 ? 17.031 16.081 -27.085 1.00 98.44 161 LEU A O 1
ATOM 1125 N N . SER A 1 162 ? 17.610 16.089 -29.247 1.00 96.75 162 SER A N 1
ATOM 1126 C CA . SER A 1 162 ? 17.125 17.452 -29.518 1.00 96.75 162 SER A CA 1
ATOM 1127 C C . SER A 1 162 ? 15.698 17.462 -30.090 1.00 96.75 162 SER A C 1
ATOM 1129 O O . SER A 1 162 ? 14.989 18.460 -29.983 1.00 96.75 162 SER A O 1
ATOM 1131 N N . SER A 1 163 ? 15.255 16.379 -30.749 1.00 94.75 163 SER A N 1
ATOM 1132 C CA . SER A 1 163 ? 13.881 16.242 -31.261 1.00 94.75 163 SER A CA 1
ATOM 1133 C C . SER A 1 163 ? 13.522 14.801 -31.659 1.00 94.75 163 SER A C 1
ATOM 1135 O O . SER A 1 163 ? 14.394 13.949 -31.864 1.00 94.75 163 SER A O 1
ATOM 1137 N N . GLY A 1 164 ? 12.225 14.537 -31.835 1.00 94.81 164 GLY A N 1
ATOM 1138 C CA . GLY A 1 164 ? 11.698 13.232 -32.233 1.00 94.81 164 GLY A CA 1
ATOM 1139 C C . GLY A 1 164 ? 11.805 12.203 -31.114 1.00 94.81 164 GLY A C 1
ATOM 1140 O O . GLY A 1 164 ? 11.524 12.519 -29.960 1.00 94.81 164 GLY A O 1
ATOM 1141 N N . ILE A 1 165 ? 12.171 10.968 -31.467 1.00 95.75 165 ILE A N 1
ATOM 1142 C CA . ILE A 1 165 ? 12.123 9.825 -30.547 1.00 95.75 165 ILE A CA 1
ATOM 1143 C C . ILE A 1 165 ? 13.487 9.128 -30.479 1.00 95.75 165 ILE A C 1
ATOM 1145 O O . ILE A 1 165 ? 14.093 8.863 -31.521 1.00 95.75 165 ILE A O 1
ATOM 1149 N N . ILE A 1 166 ? 13.924 8.765 -29.272 1.00 97.44 166 ILE A N 1
ATOM 1150 C CA . ILE A 1 166 ? 14.852 7.649 -29.043 1.00 97.44 166 ILE A CA 1
ATOM 1151 C C . ILE A 1 166 ? 14.060 6.503 -28.420 1.00 97.44 166 ILE A C 1
ATOM 1153 O O . ILE A 1 166 ? 13.382 6.668 -27.410 1.00 97.44 166 ILE A O 1
ATOM 1157 N N . ALA A 1 167 ? 14.136 5.337 -29.046 1.00 95.62 167 ALA A N 1
ATOM 1158 C CA . ALA A 1 167 ? 13.453 4.124 -28.636 1.00 95.62 167 ALA A CA 1
ATOM 1159 C C . ALA A 1 167 ? 14.497 3.064 -28.266 1.00 95.62 167 ALA A C 1
ATOM 1161 O O . ALA A 1 167 ? 15.295 2.663 -29.114 1.00 95.62 167 ALA A O 1
ATOM 1162 N N . VAL A 1 168 ? 14.489 2.615 -27.014 1.00 95.31 168 VAL A N 1
ATOM 1163 C CA . VAL A 1 168 ? 15.466 1.662 -26.465 1.00 95.31 168 VAL A CA 1
ATOM 1164 C C . VAL A 1 168 ? 14.858 0.267 -26.327 1.00 95.31 168 VAL A C 1
ATOM 1166 O O . VAL A 1 168 ? 13.683 0.139 -25.994 1.00 95.31 168 VAL A O 1
ATOM 1169 N N . ARG A 1 169 ? 15.640 -0.788 -26.584 1.00 91.75 169 ARG A N 1
ATOM 1170 C CA . ARG A 1 169 ? 15.207 -2.194 -26.411 1.00 91.75 169 ARG A CA 1
ATOM 1171 C C . ARG A 1 169 ? 16.124 -3.028 -25.514 1.00 91.75 169 ARG A C 1
ATOM 1173 O O . ARG A 1 169 ? 15.917 -4.233 -25.396 1.00 91.75 169 ARG A O 1
ATOM 1180 N N . SER A 1 170 ? 17.147 -2.406 -24.939 1.00 90.75 170 SER A N 1
ATOM 1181 C CA . SER A 1 170 ? 18.060 -3.018 -23.976 1.00 90.75 170 SER A CA 1
ATOM 1182 C C . SER A 1 170 ? 18.485 -1.977 -22.938 1.00 90.75 170 SER A C 1
ATOM 1184 O O . SER A 1 170 ? 18.525 -0.778 -23.234 1.00 90.75 170 SER A O 1
ATOM 1186 N N . GLY A 1 171 ? 18.862 -2.431 -21.740 1.00 92.25 171 GLY A N 1
ATOM 1187 C CA . GLY A 1 171 ? 19.364 -1.552 -20.677 1.00 92.25 171 GLY A CA 1
ATOM 1188 C C . GLY A 1 171 ? 20.690 -0.856 -21.009 1.00 92.25 171 GLY A C 1
ATOM 1189 O O . GLY A 1 171 ? 21.029 0.158 -20.409 1.00 92.25 171 GLY A O 1
ATOM 1190 N N . THR A 1 172 ? 21.427 -1.364 -22.002 1.00 94.38 172 THR A N 1
ATOM 1191 C CA . THR A 1 172 ? 22.687 -0.787 -22.492 1.00 94.38 172 THR A CA 1
ATOM 1192 C C . THR A 1 172 ? 22.519 0.004 -23.789 1.00 94.38 172 THR A C 1
ATOM 1194 O O . THR A 1 172 ? 23.514 0.447 -24.358 1.00 94.38 172 THR A O 1
ATOM 1197 N N . ALA A 1 173 ? 21.289 0.207 -24.280 1.00 94.56 173 ALA A N 1
ATOM 1198 C CA . ALA A 1 173 ? 21.020 0.794 -25.595 1.00 94.56 173 ALA A CA 1
ATOM 1199 C C . ALA A 1 173 ? 21.609 2.204 -25.786 1.00 94.56 173 ALA A C 1
ATOM 1201 O O . ALA A 1 173 ? 21.945 2.572 -26.909 1.00 94.56 173 ALA A O 1
ATOM 1202 N N . LEU A 1 174 ? 21.758 2.993 -24.721 1.00 96.00 174 LEU A N 1
ATOM 1203 C CA . LEU A 1 174 ? 22.325 4.348 -24.782 1.00 96.00 174 LEU A CA 1
ATOM 1204 C C . LEU A 1 174 ? 23.855 4.380 -24.616 1.00 96.00 174 LEU A C 1
ATOM 1206 O O . LEU A 1 174 ? 24.466 5.438 -24.750 1.00 96.00 174 LEU A O 1
ATOM 1210 N N . GLY A 1 175 ? 24.481 3.232 -24.354 1.00 96.25 175 GLY A N 1
ATOM 1211 C CA . GLY A 1 175 ? 25.891 3.130 -23.993 1.00 96.25 175 GLY A CA 1
ATOM 1212 C C . GLY A 1 175 ? 26.165 3.464 -22.531 1.00 96.25 175 GLY A C 1
ATOM 1213 O O . GLY A 1 175 ? 25.273 3.378 -21.692 1.00 96.25 175 GLY A O 1
ATOM 1214 N N . SER A 1 176 ? 27.415 3.800 -22.211 1.00 95.19 176 SER A N 1
ATOM 1215 C CA . SER A 1 176 ? 27.885 3.987 -20.830 1.00 95.19 176 SER A CA 1
ATOM 1216 C C . SER A 1 176 ? 27.940 5.448 -20.366 1.00 95.19 176 SER A C 1
ATOM 1218 O O . SER A 1 176 ? 28.352 5.707 -19.239 1.00 95.19 176 SER A O 1
ATOM 1220 N N . SER A 1 177 ? 27.630 6.407 -21.243 1.00 95.56 177 SER A N 1
ATOM 1221 C CA . SER A 1 177 ? 27.702 7.848 -20.955 1.00 95.56 177 SER A CA 1
ATOM 1222 C C . SER A 1 177 ? 26.334 8.417 -20.573 1.00 95.56 177 SER A C 1
ATOM 1224 O O . SER A 1 177 ? 25.312 7.735 -20.689 1.00 95.56 177 SER A O 1
ATOM 1226 N N . SER A 1 178 ? 26.304 9.673 -20.133 1.00 95.44 178 SER A N 1
ATOM 1227 C CA . SER A 1 178 ? 25.059 10.386 -19.842 1.00 95.44 178 SER A CA 1
ATOM 1228 C C . SER A 1 178 ? 24.281 10.714 -21.125 1.00 95.44 178 SER A C 1
ATOM 1230 O O . SER A 1 178 ? 24.873 10.994 -22.174 1.00 95.44 178 SER A O 1
ATOM 1232 N N . LEU A 1 179 ? 22.951 10.725 -21.030 1.00 98.19 179 LEU A N 1
ATOM 1233 C CA . LEU A 1 179 ? 22.041 11.181 -22.086 1.00 98.19 179 LEU A CA 1
ATOM 1234 C C . LEU A 1 179 ? 21.624 12.636 -21.828 1.00 98.19 179 LEU A C 1
ATOM 1236 O O . LEU A 1 179 ? 21.113 12.970 -20.764 1.00 98.19 179 LEU A O 1
ATOM 1240 N N . ILE A 1 180 ? 21.767 13.510 -22.822 1.00 98.44 180 ILE A N 1
ATOM 1241 C CA . ILE A 1 180 ? 21.224 14.871 -22.760 1.00 98.44 180 ILE A CA 1
ATOM 1242 C C . ILE A 1 180 ? 19.841 14.874 -23.408 1.00 98.44 180 ILE A C 1
ATOM 1244 O O . ILE A 1 180 ? 19.699 14.637 -24.606 1.00 98.44 180 ILE A O 1
ATOM 1248 N N . LEU A 1 181 ? 18.818 15.185 -22.625 1.00 98.50 181 LEU A N 1
ATOM 1249 C CA . LEU A 1 181 ? 17.453 15.400 -23.084 1.00 98.50 181 LEU A CA 1
ATOM 1250 C C . LEU A 1 181 ? 17.253 16.903 -23.324 1.00 98.50 181 LEU A C 1
ATOM 1252 O O . LEU A 1 181 ? 17.074 17.697 -22.402 1.00 98.50 181 LEU A O 1
ATOM 1256 N N . ASN A 1 182 ? 17.343 17.308 -24.586 1.00 97.81 182 ASN A N 1
ATOM 1257 C CA . ASN A 1 182 ? 17.148 18.677 -25.061 1.00 97.81 182 ASN A CA 1
ATOM 1258 C C . ASN A 1 182 ? 15.810 18.789 -25.819 1.00 97.81 182 ASN A C 1
ATOM 1260 O O . ASN A 1 182 ? 15.723 19.428 -26.868 1.00 97.81 182 ASN A O 1
ATOM 1264 N N . GLY A 1 183 ? 14.778 18.122 -25.292 1.00 94.75 183 GLY A N 1
ATOM 1265 C CA . GLY A 1 183 ? 13.473 17.931 -25.915 1.00 94.75 183 GLY A CA 1
ATOM 1266 C C . GLY A 1 183 ? 13.221 16.480 -26.337 1.00 94.75 183 GLY A C 1
ATOM 1267 O O . GLY A 1 183 ? 13.998 15.572 -26.053 1.00 94.75 183 GLY A O 1
ATOM 1268 N N . GLY A 1 184 ? 12.124 16.261 -27.065 1.00 95.94 184 GLY A N 1
ATOM 1269 C CA . GLY A 1 184 ? 11.790 14.955 -27.644 1.00 95.94 184 GLY A CA 1
ATOM 1270 C C . GLY A 1 184 ? 11.276 13.919 -26.638 1.00 95.94 184 GLY A C 1
ATOM 1271 O O . GLY A 1 184 ? 10.895 14.244 -25.515 1.00 95.94 184 GLY A O 1
ATOM 1272 N N . LEU A 1 185 ? 11.210 12.667 -27.099 1.00 97.00 185 LEU A N 1
ATOM 1273 C CA . LEU A 1 185 ? 10.657 11.523 -26.378 1.00 97.00 185 LEU A CA 1
ATOM 1274 C C . LEU A 1 185 ? 11.678 10.381 -26.242 1.00 97.00 185 LEU A C 1
ATOM 1276 O O . LEU A 1 185 ? 12.147 9.846 -27.250 1.00 97.00 185 LEU A O 1
ATOM 1280 N N . LEU A 1 186 ? 11.941 9.949 -25.009 1.00 97.81 186 LEU A N 1
ATOM 1281 C CA . LEU A 1 186 ? 12.602 8.681 -24.695 1.00 97.81 186 LEU A CA 1
ATOM 1282 C C . LEU A 1 186 ? 11.549 7.597 -24.411 1.00 97.81 186 LEU A C 1
ATOM 1284 O O . LEU A 1 186 ? 10.640 7.802 -23.611 1.00 97.81 186 LEU A O 1
ATOM 1288 N N . ASN A 1 187 ? 11.658 6.443 -25.071 1.00 93.94 187 ASN A N 1
ATOM 1289 C CA . ASN A 1 187 ? 10.615 5.413 -25.073 1.00 93.94 187 ASN A CA 1
ATOM 1290 C C . ASN A 1 187 ? 11.186 3.995 -24.886 1.00 93.94 187 ASN A C 1
ATOM 1292 O O . ASN A 1 187 ? 12.093 3.597 -25.624 1.00 93.94 187 ASN A O 1
ATOM 1296 N N . ALA A 1 188 ? 10.603 3.204 -23.979 1.00 89.44 188 ALA A N 1
ATOM 1297 C CA . ALA A 1 188 ? 10.832 1.758 -23.911 1.00 89.44 188 ALA A CA 1
ATOM 1298 C C . ALA A 1 188 ? 10.136 1.041 -25.083 1.00 89.44 188 ALA A C 1
ATOM 1300 O O . ALA A 1 188 ? 8.912 1.084 -25.252 1.00 89.44 188 ALA A O 1
ATOM 1301 N N . TYR A 1 189 ? 10.903 0.366 -25.939 1.00 82.94 189 TYR A N 1
ATOM 1302 C CA . TYR A 1 189 ? 10.409 -0.218 -27.184 1.00 82.94 189 TYR A CA 1
ATOM 1303 C C . TYR A 1 189 ? 10.353 -1.749 -27.134 1.00 82.94 189 TYR A C 1
ATOM 1305 O O . TYR A 1 189 ? 11.357 -2.425 -26.937 1.00 82.94 189 TYR A O 1
ATOM 1313 N N . ALA A 1 190 ? 9.164 -2.297 -27.400 1.00 77.19 190 ALA A N 1
ATOM 1314 C CA . ALA A 1 190 ? 8.836 -3.726 -27.488 1.00 77.19 190 ALA A CA 1
ATOM 1315 C C . ALA A 1 190 ? 8.933 -4.568 -26.197 1.00 77.19 190 ALA A C 1
ATOM 1317 O O . ALA A 1 190 ? 8.250 -5.582 -26.138 1.00 77.19 190 ALA A O 1
ATOM 1318 N N . SER A 1 191 ? 9.713 -4.169 -25.191 1.00 88.81 191 SER A N 1
ATOM 1319 C CA . SER A 1 191 ? 9.734 -4.798 -23.861 1.00 88.81 191 SER A CA 1
ATOM 1320 C C . SER A 1 191 ? 10.116 -3.789 -22.776 1.00 88.81 191 SER A C 1
ATOM 1322 O O . SER A 1 191 ? 10.669 -2.735 -23.105 1.00 88.81 191 SER A O 1
ATOM 1324 N N . SER A 1 192 ? 9.866 -4.116 -21.507 1.00 93.69 192 SER A N 1
ATOM 1325 C CA . SER A 1 192 ? 10.279 -3.309 -20.352 1.00 93.69 192 SER A CA 1
ATOM 1326 C C . SER A 1 192 ? 11.795 -3.110 -20.299 1.00 93.69 192 SER A C 1
ATOM 1328 O O . SER A 1 192 ? 12.553 -4.013 -20.661 1.00 93.69 192 SER A O 1
ATOM 1330 N N . GLN A 1 193 ? 12.236 -1.919 -19.888 1.00 94.38 193 GLN A N 1
ATOM 1331 C CA . GLN A 1 193 ? 13.647 -1.524 -19.882 1.00 94.38 193 GLN A CA 1
ATOM 1332 C C . GLN A 1 193 ? 14.052 -0.862 -18.572 1.00 94.38 193 GLN A C 1
ATOM 1334 O O . GLN A 1 193 ? 13.324 -0.018 -18.057 1.00 94.38 193 GLN A O 1
ATOM 1339 N N . THR A 1 194 ? 15.272 -1.161 -18.128 1.00 96.31 194 THR A N 1
ATOM 1340 C CA . THR A 1 194 ? 15.949 -0.454 -17.036 1.00 96.31 194 THR A CA 1
ATOM 1341 C C . THR A 1 194 ? 17.176 0.256 -17.588 1.00 96.31 194 THR A C 1
ATOM 1343 O O . THR A 1 194 ? 18.083 -0.397 -18.102 1.00 96.31 194 THR A O 1
ATOM 1346 N N . LEU A 1 195 ? 17.208 1.585 -17.496 1.00 96.81 195 LEU A N 1
ATOM 1347 C CA . LEU A 1 195 ? 18.322 2.416 -17.947 1.00 96.81 195 LEU A CA 1
ATOM 1348 C C . LEU A 1 195 ? 19.077 2.984 -16.745 1.00 96.81 195 LEU A C 1
ATOM 1350 O O . LEU A 1 195 ? 18.515 3.725 -15.936 1.00 96.81 195 LEU A O 1
ATOM 1354 N N . ALA A 1 196 ? 20.370 2.669 -16.669 1.00 97.06 196 ALA A N 1
ATOM 1355 C CA . ALA A 1 196 ? 21.263 3.145 -15.612 1.00 97.06 196 ALA A CA 1
ATOM 1356 C C . ALA A 1 196 ? 21.985 4.457 -15.950 1.00 97.06 196 ALA A C 1
ATOM 1358 O O . ALA A 1 196 ? 22.743 4.971 -15.132 1.00 97.06 196 ALA A O 1
ATOM 1359 N N . ASN A 1 197 ? 21.777 4.991 -17.154 1.00 97.44 197 ASN A N 1
ATOM 1360 C CA . ASN A 1 197 ? 22.411 6.222 -17.609 1.00 97.44 197 ASN A CA 1
ATOM 1361 C C . ASN A 1 197 ? 21.956 7.424 -16.774 1.00 97.44 197 ASN A C 1
ATOM 1363 O O . ASN A 1 197 ? 20.756 7.633 -16.591 1.00 97.44 197 ASN A O 1
ATOM 1367 N N . ASP A 1 198 ? 22.911 8.259 -16.363 1.00 98.00 198 ASP A N 1
ATOM 1368 C CA . ASP A 1 198 ? 22.604 9.615 -15.907 1.00 98.00 198 ASP A CA 1
ATOM 1369 C C . ASP A 1 198 ? 22.004 10.431 -17.063 1.00 98.00 198 ASP A C 1
ATOM 1371 O O . ASP A 1 198 ? 22.333 10.221 -18.238 1.00 98.00 198 ASP A O 1
ATOM 1375 N N . MET A 1 199 ? 21.130 11.380 -16.740 1.00 98.50 199 MET A N 1
ATOM 1376 C CA . MET A 1 199 ? 20.419 12.202 -17.715 1.00 98.50 199 MET A CA 1
ATOM 1377 C C . MET A 1 199 ? 20.438 13.684 -17.345 1.00 98.50 199 MET A C 1
ATOM 1379 O O . MET A 1 199 ? 20.317 14.035 -16.177 1.00 98.50 199 MET A O 1
ATOM 1383 N N . THR A 1 200 ? 20.491 14.558 -18.352 1.00 98.38 200 THR A N 1
ATOM 1384 C CA . THR A 1 200 ? 20.402 16.018 -18.167 1.00 98.38 200 THR A CA 1
ATOM 1385 C C . THR A 1 200 ? 19.250 16.617 -18.966 1.00 98.38 200 THR A C 1
ATOM 1387 O O . THR A 1 200 ? 19.242 16.543 -20.195 1.00 98.38 200 THR A O 1
ATOM 1390 N N . LEU A 1 201 ? 18.313 17.285 -18.287 1.00 98.44 201 LEU A N 1
ATOM 1391 C CA . LEU A 1 201 ? 17.174 18.002 -18.873 1.00 98.44 201 LEU A CA 1
ATOM 1392 C C . LEU A 1 201 ? 17.561 19.432 -19.294 1.00 98.44 201 LEU A C 1
ATOM 1394 O O . LEU A 1 201 ? 17.422 20.400 -18.536 1.00 98.44 201 LEU A O 1
ATOM 1398 N N . SER A 1 202 ? 18.020 19.577 -20.539 1.00 97.38 202 SER A N 1
ATOM 1399 C CA . SER A 1 202 ? 18.369 20.870 -21.159 1.00 97.38 202 SER A CA 1
ATOM 1400 C C . SER A 1 202 ? 17.173 21.611 -21.774 1.00 97.38 202 SER A C 1
ATOM 1402 O O . SER A 1 202 ? 17.253 22.821 -21.986 1.00 97.38 202 SER A O 1
ATOM 1404 N N . ALA A 1 203 ? 16.072 20.901 -22.030 1.00 98.00 203 ALA A N 1
ATOM 1405 C CA . ALA A 1 203 ? 14.762 21.455 -22.366 1.00 98.00 203 ALA A CA 1
ATOM 1406 C C . ALA A 1 203 ? 13.656 20.496 -21.896 1.00 98.00 203 ALA A C 1
ATOM 1408 O O . ALA A 1 203 ? 13.944 19.344 -21.553 1.00 98.00 203 ALA A O 1
ATOM 1409 N N . ASP A 1 204 ? 12.402 20.955 -21.889 1.00 97.94 204 ASP A N 1
ATOM 1410 C CA . ASP A 1 204 ? 11.262 20.129 -21.477 1.00 97.94 204 ASP A CA 1
ATOM 1411 C C . ASP A 1 204 ? 11.184 18.865 -22.336 1.00 97.94 204 ASP A C 1
ATOM 1413 O O . ASP A 1 204 ? 11.159 18.935 -23.568 1.00 97.94 204 ASP A O 1
ATOM 1417 N N . SER A 1 205 ? 11.190 17.709 -21.680 1.00 98.19 205 SER A N 1
ATOM 1418 C CA . SER A 1 205 ? 11.375 16.416 -22.340 1.00 98.19 205 SER A CA 1
ATOM 1419 C C . SER A 1 205 ? 10.368 15.388 -21.847 1.00 98.19 205 SER A C 1
ATOM 1421 O O . SER A 1 205 ? 9.778 15.529 -20.776 1.00 98.19 205 SER A O 1
ATOM 1423 N N . ILE A 1 206 ? 10.158 14.348 -22.650 1.00 98.06 206 ILE A N 1
ATOM 1424 C CA . ILE A 1 206 ? 9.140 13.330 -22.403 1.00 98.06 206 ILE A CA 1
ATOM 1425 C C . ILE A 1 206 ? 9.809 11.971 -22.202 1.00 98.06 206 ILE A C 1
ATOM 1427 O O . ILE A 1 206 ? 10.674 11.576 -22.986 1.00 98.06 206 ILE A O 1
ATOM 1431 N N . VAL A 1 207 ? 9.351 11.229 -21.197 1.00 97.81 207 VAL A N 1
ATOM 1432 C CA . VAL A 1 207 ? 9.617 9.795 -21.031 1.00 97.81 207 VAL A CA 1
ATOM 1433 C C . VAL A 1 207 ? 8.301 9.029 -21.114 1.00 97.81 207 VAL A C 1
ATOM 1435 O O . VAL A 1 207 ? 7.273 9.499 -20.627 1.00 97.81 207 VAL A O 1
ATOM 1438 N N . GLN A 1 208 ? 8.311 7.870 -21.769 1.00 94.81 208 GLN A N 1
ATOM 1439 C CA . GLN A 1 208 ? 7.099 7.079 -21.981 1.00 94.81 208 GLN A CA 1
ATOM 1440 C C . GLN A 1 208 ? 7.314 5.596 -21.691 1.00 94.81 208 GLN A C 1
ATOM 1442 O O . GLN A 1 208 ? 8.228 4.974 -22.244 1.00 94.81 208 GLN A O 1
ATOM 1447 N N . ALA A 1 209 ? 6.386 5.041 -20.914 1.00 90.94 209 ALA A N 1
ATOM 1448 C CA . ALA A 1 209 ? 6.108 3.615 -20.825 1.00 90.94 209 ALA A CA 1
ATOM 1449 C C . ALA A 1 209 ? 4.772 3.346 -21.522 1.00 90.94 209 ALA A C 1
ATOM 1451 O O . ALA A 1 209 ? 3.794 4.050 -21.305 1.00 90.94 209 ALA A O 1
ATOM 1452 N N . VAL A 1 210 ? 4.723 2.384 -22.440 1.00 84.06 210 VAL A N 1
ATOM 1453 C CA . VAL A 1 210 ? 3.577 2.288 -23.366 1.00 84.06 210 VAL A CA 1
ATOM 1454 C C . VAL A 1 210 ? 2.423 1.470 -22.792 1.00 84.06 210 VAL A C 1
ATOM 1456 O O . VAL A 1 210 ? 1.270 1.820 -23.024 1.00 84.06 210 VAL A O 1
ATOM 1459 N N . ASN A 1 211 ? 2.748 0.378 -22.107 1.00 82.44 211 ASN A N 1
ATOM 1460 C CA . ASN A 1 211 ? 1.839 -0.575 -21.470 1.00 82.44 211 ASN A CA 1
ATOM 1461 C C . ASN A 1 211 ? 2.651 -1.445 -20.491 1.00 82.44 211 ASN A C 1
ATOM 1463 O O . ASN A 1 211 ? 3.876 -1.306 -20.448 1.00 82.44 211 ASN A O 1
ATOM 1467 N N . ASP A 1 212 ? 2.004 -2.378 -19.796 1.00 78.44 212 ASP A N 1
ATOM 1468 C CA . ASP A 1 212 ? 2.629 -3.205 -18.746 1.00 78.44 212 ASP A CA 1
ATOM 1469 C C . ASP A 1 212 ? 3.791 -4.077 -19.239 1.00 78.44 212 ASP A C 1
ATOM 1471 O O . ASP A 1 212 ? 4.748 -4.349 -18.516 1.00 78.44 212 ASP A O 1
ATOM 1475 N N . SER A 1 213 ? 3.776 -4.465 -20.517 1.00 83.75 213 SER A N 1
ATOM 1476 C CA . SER A 1 213 ? 4.886 -5.201 -21.140 1.00 83.75 213 SER A CA 1
ATOM 1477 C C . SER A 1 213 ? 6.070 -4.306 -21.540 1.00 83.75 213 SER A C 1
ATOM 1479 O O . SER A 1 213 ? 7.084 -4.801 -22.035 1.00 83.75 213 SER A O 1
ATOM 1481 N N . ARG A 1 214 ? 5.935 -2.981 -21.398 1.00 88.69 214 ARG A N 1
ATOM 1482 C CA . ARG A 1 214 ? 6.856 -1.942 -21.888 1.00 88.69 214 ARG A CA 1
ATOM 1483 C C . ARG A 1 214 ? 7.037 -0.823 -20.861 1.00 88.69 214 ARG A C 1
ATOM 1485 O O . ARG A 1 214 ? 6.938 0.361 -21.203 1.00 88.69 214 ARG A O 1
ATOM 1492 N N . ASN A 1 215 ? 7.342 -1.223 -19.633 1.00 93.88 215 ASN A N 1
ATOM 1493 C CA . ASN A 1 215 ? 7.684 -0.324 -18.535 1.00 93.88 215 ASN A CA 1
ATOM 1494 C C . ASN A 1 215 ? 9.073 0.299 -18.737 1.00 93.88 215 ASN A C 1
ATOM 1496 O O . ASN A 1 215 ? 9.928 -0.252 -19.438 1.00 93.88 215 ASN A O 1
ATOM 1500 N N . LEU A 1 216 ? 9.307 1.458 -18.129 1.00 96.88 216 LEU A N 1
ATOM 1501 C CA . LEU A 1 216 ? 10.582 2.166 -18.205 1.00 96.88 216 LEU A CA 1
ATOM 1502 C C . LEU A 1 216 ? 11.072 2.530 -16.806 1.00 96.88 216 LEU A C 1
ATOM 1504 O O . LEU A 1 216 ? 10.533 3.427 -16.168 1.00 96.88 216 LEU A O 1
ATOM 1508 N N . THR A 1 217 ? 12.139 1.880 -16.359 1.00 97.44 217 THR A N 1
ATOM 1509 C CA . THR A 1 217 ? 12.811 2.175 -15.094 1.00 97.44 217 THR A CA 1
ATOM 1510 C C . THR A 1 217 ? 14.074 2.989 -15.354 1.00 97.44 217 THR A C 1
ATOM 1512 O O . THR A 1 217 ? 14.949 2.580 -16.116 1.00 97.44 217 THR A O 1
ATOM 1515 N N . LEU A 1 218 ? 14.181 4.147 -14.711 1.00 98.38 218 LEU A N 1
ATOM 1516 C CA . LEU A 1 218 ? 15.316 5.060 -14.800 1.00 98.38 218 LEU A CA 1
ATOM 1517 C C . LEU A 1 218 ? 16.026 5.095 -13.443 1.00 98.38 218 LEU A C 1
ATOM 1519 O O . LEU A 1 218 ? 15.492 5.632 -12.469 1.00 98.38 218 LEU A O 1
ATOM 1523 N N . THR A 1 219 ? 17.220 4.500 -13.380 1.00 97.69 219 THR A N 1
ATOM 1524 C CA . THR A 1 219 ? 17.976 4.353 -12.122 1.00 97.69 219 THR A CA 1
ATOM 1525 C C . THR A 1 219 ? 19.132 5.339 -11.987 1.00 97.69 219 THR A C 1
ATOM 1527 O O . THR A 1 219 ? 19.622 5.545 -10.878 1.00 97.69 219 THR A O 1
ATOM 1530 N N . GLY A 1 220 ? 19.588 5.926 -13.098 1.00 96.50 220 GLY A N 1
ATOM 1531 C CA . GLY A 1 220 ? 20.603 6.981 -13.097 1.00 96.50 220 GLY A CA 1
ATOM 1532 C C . GLY A 1 220 ? 20.071 8.308 -12.550 1.00 96.50 220 GLY A C 1
ATOM 1533 O O . GLY A 1 220 ? 18.861 8.511 -12.436 1.00 96.50 220 GLY A O 1
ATOM 1534 N N . THR A 1 221 ? 20.980 9.223 -12.214 1.00 98.12 221 THR A N 1
ATOM 1535 C CA . THR A 1 221 ? 20.617 10.563 -11.735 1.00 98.12 221 THR A CA 1
ATOM 1536 C C . THR A 1 221 ? 20.123 11.420 -12.895 1.00 98.12 221 THR A C 1
ATOM 1538 O O . THR A 1 221 ? 20.795 11.526 -13.919 1.00 98.12 221 THR A O 1
ATOM 1541 N N . ILE A 1 222 ? 18.978 12.077 -12.723 1.00 98.62 222 ILE A N 1
ATOM 1542 C CA . ILE A 1 222 ? 18.454 13.086 -13.646 1.00 98.62 222 ILE A CA 1
ATOM 1543 C C . ILE A 1 222 ? 18.713 14.482 -13.060 1.00 98.62 222 ILE A C 1
ATOM 1545 O O . ILE A 1 222 ? 18.302 14.777 -11.934 1.00 98.62 222 ILE A O 1
ATOM 1549 N N . ASP A 1 223 ? 19.369 15.358 -13.816 1.00 98.25 223 ASP A N 1
ATOM 1550 C CA . ASP A 1 223 ? 19.644 16.750 -13.442 1.00 98.25 223 ASP A CA 1
ATOM 1551 C C . ASP A 1 223 ? 19.114 17.763 -14.478 1.00 98.25 223 ASP A C 1
ATOM 1553 O O . ASP A 1 223 ? 18.504 17.402 -15.486 1.00 98.25 223 ASP A O 1
ATOM 1557 N N . GLY A 1 224 ? 19.280 19.061 -14.199 1.00 97.38 224 GLY A N 1
ATOM 1558 C CA . GLY A 1 224 ? 18.886 20.156 -15.095 1.00 97.38 224 GLY A CA 1
ATOM 1559 C C . GLY A 1 224 ? 17.814 21.090 -14.526 1.00 97.38 224 GLY A C 1
ATOM 1560 O O . GLY A 1 224 ? 17.433 21.022 -13.363 1.00 97.38 224 GLY A O 1
ATOM 1561 N N . SER A 1 225 ? 17.333 22.029 -15.338 1.00 94.81 225 SER A N 1
ATOM 1562 C CA . SER A 1 225 ? 16.347 23.037 -14.902 1.00 94.81 225 SER A CA 1
ATOM 1563 C C . SER A 1 225 ? 14.979 22.901 -15.567 1.00 94.81 225 SER A C 1
ATOM 1565 O O . SER A 1 225 ? 14.089 23.690 -15.264 1.00 94.81 225 SER A O 1
ATOM 1567 N N . SER A 1 226 ? 14.828 21.962 -16.499 1.00 98.19 226 SER A N 1
ATOM 1568 C CA . SER A 1 226 ? 13.637 21.830 -17.349 1.00 98.19 226 SER A CA 1
ATOM 1569 C C . SER A 1 226 ? 12.672 20.773 -16.812 1.00 98.19 226 SER A C 1
ATOM 1571 O O . SER A 1 226 ? 13.044 19.991 -15.934 1.00 98.19 226 SER A O 1
ATOM 1573 N N . ALA A 1 227 ? 11.434 20.774 -17.305 1.00 97.62 227 ALA A N 1
ATOM 1574 C CA . ALA A 1 227 ? 10.393 19.863 -16.843 1.00 97.62 227 ALA A CA 1
ATOM 1575 C C . ALA A 1 227 ? 10.494 18.477 -17.499 1.00 97.62 227 ALA A C 1
ATOM 1577 O O . ALA A 1 227 ? 10.934 18.331 -18.645 1.00 97.62 227 ALA A O 1
ATOM 1578 N N . LEU A 1 228 ? 10.024 17.460 -16.779 1.00 98.56 228 LEU A N 1
ATOM 1579 C CA . LEU A 1 228 ? 9.865 16.098 -17.280 1.00 98.56 228 LEU A CA 1
ATOM 1580 C C . LEU A 1 228 ? 8.376 15.767 -17.421 1.00 98.56 228 LEU A C 1
ATOM 1582 O O . LEU A 1 228 ? 7.605 15.935 -16.482 1.00 98.56 228 LEU A O 1
ATOM 1586 N N . THR A 1 229 ? 7.953 15.282 -18.586 1.00 98.25 229 THR A N 1
ATOM 1587 C CA . THR A 1 229 ? 6.597 14.744 -18.780 1.00 98.25 229 THR A CA 1
ATOM 1588 C C . THR A 1 229 ? 6.637 13.221 -18.802 1.00 98.25 229 THR A C 1
ATOM 1590 O O . THR A 1 229 ? 7.369 12.638 -19.603 1.00 98.25 229 THR A O 1
ATOM 1593 N N . VAL A 1 230 ? 5.820 12.587 -17.967 1.00 98.00 230 VAL A N 1
ATOM 1594 C CA . VAL A 1 230 ? 5.609 11.135 -17.930 1.00 98.00 230 VAL A CA 1
ATOM 1595 C C . VAL A 1 230 ? 4.358 10.787 -18.737 1.00 98.00 230 VAL A C 1
ATOM 1597 O O . VAL A 1 230 ? 3.332 11.465 -18.629 1.00 98.00 230 VAL A O 1
ATOM 1600 N N . ARG A 1 231 ? 4.458 9.764 -19.593 1.00 93.44 231 ARG A N 1
ATOM 1601 C CA . ARG A 1 231 ? 3.424 9.395 -20.572 1.00 93.44 231 ARG A CA 1
ATOM 1602 C C . ARG A 1 231 ? 3.227 7.892 -20.734 1.00 93.44 231 ARG A C 1
ATOM 1604 O O . ARG A 1 231 ? 4.143 7.109 -20.488 1.00 93.44 231 ARG A O 1
ATOM 1611 N N . GLY A 1 232 ? 2.085 7.563 -21.340 1.00 90.62 232 GLY A N 1
ATOM 1612 C CA . GLY A 1 232 ? 1.638 6.229 -21.734 1.00 90.62 232 GLY A CA 1
ATOM 1613 C C . GLY A 1 232 ? 1.071 5.399 -20.582 1.00 90.62 232 GLY A C 1
ATOM 1614 O O . GLY A 1 232 ? 1.202 5.778 -19.428 1.00 90.62 232 GLY A O 1
ATOM 1615 N N . ALA A 1 233 ? 0.409 4.292 -20.923 1.00 88.00 233 ALA A N 1
ATOM 1616 C CA . ALA A 1 233 ? -0.356 3.467 -19.983 1.00 88.00 233 ALA A CA 1
ATOM 1617 C C . ALA A 1 233 ? 0.494 2.428 -19.229 1.00 88.00 233 ALA A C 1
ATOM 1619 O O . ALA A 1 233 ? -0.046 1.599 -18.513 1.00 88.00 233 ALA A O 1
ATOM 1620 N N . GLY A 1 234 ? 1.811 2.402 -19.458 1.00 89.75 234 GLY A N 1
ATOM 1621 C CA . GLY A 1 234 ? 2.724 1.552 -18.695 1.00 89.75 234 GLY A CA 1
ATOM 1622 C C . GLY A 1 234 ? 3.293 2.280 -17.479 1.00 89.75 234 GLY A C 1
ATOM 1623 O O . GLY A 1 234 ? 3.031 3.460 -17.249 1.00 89.75 234 GLY A O 1
ATOM 1624 N N . VAL A 1 235 ? 4.162 1.591 -16.746 1.00 94.81 235 VAL A N 1
ATOM 1625 C CA . VAL A 1 235 ? 4.825 2.134 -15.558 1.00 94.81 235 VAL A CA 1
ATOM 1626 C C . VAL A 1 235 ? 6.138 2.817 -15.926 1.00 94.81 235 VAL A C 1
ATOM 1628 O O . VAL A 1 235 ? 7.047 2.193 -16.484 1.00 94.81 235 VAL A O 1
ATOM 1631 N N . VAL A 1 236 ? 6.274 4.093 -15.558 1.00 97.75 236 VAL A N 1
ATOM 1632 C CA . VAL A 1 236 ? 7.573 4.773 -15.492 1.00 97.75 236 VAL A CA 1
ATOM 1633 C C . VAL A 1 236 ? 8.052 4.783 -14.046 1.00 97.75 236 VAL A C 1
ATOM 1635 O O . VAL A 1 236 ? 7.392 5.342 -13.176 1.00 97.75 236 VAL A O 1
ATOM 1638 N N . THR A 1 237 ? 9.220 4.202 -13.783 1.00 97.88 237 THR A N 1
ATOM 1639 C CA . THR A 1 237 ? 9.840 4.198 -12.453 1.00 97.88 237 THR A CA 1
ATOM 1640 C C . THR A 1 237 ? 11.023 5.159 -12.410 1.00 97.88 237 THR A C 1
ATOM 1642 O O . THR A 1 237 ? 11.966 5.013 -13.188 1.00 97.88 237 THR A O 1
ATOM 1645 N N . LEU A 1 238 ? 11.011 6.105 -11.471 1.00 98.50 238 LEU A N 1
ATOM 1646 C CA . LEU A 1 238 ? 12.129 6.998 -11.167 1.00 98.50 238 LEU A CA 1
ATOM 1647 C C . LEU A 1 238 ? 12.750 6.577 -9.830 1.00 98.50 238 LEU A C 1
ATOM 1649 O O . LEU A 1 238 ? 12.196 6.852 -8.767 1.00 98.50 238 LEU A O 1
ATOM 1653 N N . SER A 1 239 ? 13.896 5.895 -9.869 1.00 96.12 239 SER A N 1
ATOM 1654 C CA . SER A 1 239 ? 14.574 5.409 -8.654 1.00 96.12 239 SER A CA 1
ATOM 1655 C C . SER A 1 239 ? 15.897 6.123 -8.356 1.00 96.12 239 SER A C 1
ATOM 1657 O O . SER A 1 239 ? 16.485 5.909 -7.297 1.00 96.12 239 SER A O 1
ATOM 1659 N N . GLY A 1 240 ? 16.375 6.967 -9.276 1.00 94.81 240 GLY A N 1
ATOM 1660 C CA . GLY A 1 240 ? 17.541 7.824 -9.066 1.00 94.81 240 GLY A CA 1
ATOM 1661 C C . GLY A 1 240 ? 17.289 8.935 -8.037 1.00 94.81 240 GLY A C 1
ATOM 1662 O O . GLY A 1 240 ? 16.158 9.378 -7.834 1.00 94.81 240 GLY A O 1
ATOM 1663 N N . ASN A 1 241 ? 18.357 9.415 -7.394 1.00 96.00 241 ASN A N 1
ATOM 1664 C CA . ASN A 1 241 ? 18.314 10.622 -6.563 1.00 96.00 241 ASN A CA 1
ATOM 1665 C C . ASN A 1 241 ? 18.423 11.862 -7.460 1.00 96.00 241 ASN A C 1
ATOM 1667 O O . ASN A 1 241 ? 19.520 12.360 -7.718 1.00 96.00 241 ASN A O 1
ATOM 1671 N N . ASN A 1 242 ? 17.291 12.315 -7.985 1.00 98.25 242 ASN A N 1
ATOM 1672 C CA . ASN A 1 242 ? 17.253 13.329 -9.026 1.00 98.25 242 ASN A CA 1
ATOM 1673 C C . ASN A 1 242 ? 17.357 14.752 -8.456 1.00 98.25 242 ASN A C 1
ATOM 1675 O O . ASN A 1 242 ? 16.979 15.033 -7.321 1.00 98.25 242 ASN A O 1
ATOM 1679 N N . THR A 1 243 ? 17.889 15.677 -9.258 1.00 97.06 243 THR A N 1
ATOM 1680 C CA . THR A 1 243 ? 18.162 17.066 -8.837 1.00 97.06 243 THR A CA 1
ATOM 1681 C C . THR A 1 243 ? 17.563 18.121 -9.764 1.00 97.06 243 THR A C 1
ATOM 1683 O O . THR A 1 243 ? 17.781 19.316 -9.553 1.00 97.06 243 THR A O 1
ATOM 1686 N N . TYR A 1 244 ? 16.802 17.712 -10.786 1.00 97.56 244 TYR A N 1
ATOM 1687 C CA . TYR A 1 244 ? 16.197 18.661 -11.713 1.00 97.56 244 TYR A CA 1
ATOM 1688 C C . TYR A 1 244 ? 15.117 19.525 -11.047 1.00 97.56 244 TYR A C 1
ATOM 1690 O O . TYR A 1 244 ? 14.382 19.073 -10.171 1.00 97.56 244 TYR A O 1
ATOM 1698 N N . ALA A 1 245 ? 15.020 20.790 -11.461 1.00 96.06 245 ALA A N 1
ATOM 1699 C CA . ALA A 1 245 ? 14.167 21.782 -10.793 1.00 96.06 245 ALA A CA 1
ATOM 1700 C C . ALA A 1 245 ? 12.850 22.104 -11.524 1.00 96.06 245 ALA A C 1
ATOM 1702 O O . ALA A 1 245 ? 11.995 22.782 -10.960 1.00 96.06 245 ALA A O 1
ATOM 1703 N N . GLY A 1 246 ? 12.679 21.661 -12.775 1.00 96.88 246 GLY A N 1
ATOM 1704 C CA . GLY A 1 246 ? 11.529 22.051 -13.604 1.00 96.88 246 GLY A CA 1
ATOM 1705 C C . GLY A 1 246 ? 10.207 21.359 -13.257 1.00 96.88 246 GLY A C 1
ATOM 1706 O O . GLY A 1 246 ? 9.168 21.782 -13.752 1.00 96.88 246 GLY A O 1
ATOM 1707 N N . GLY A 1 247 ? 10.235 20.335 -12.399 1.00 97.81 247 GLY A N 1
ATOM 1708 C CA . GLY A 1 247 ? 9.058 19.564 -11.994 1.00 97.81 247 GLY A CA 1
ATOM 1709 C C . GLY A 1 247 ? 8.730 18.394 -12.921 1.00 97.81 247 GLY A C 1
ATOM 1710 O O . GLY A 1 247 ? 9.403 18.154 -13.929 1.00 97.81 247 GLY A O 1
ATOM 1711 N N . VAL A 1 248 ? 7.697 17.648 -12.539 1.00 98.69 248 VAL A N 1
ATOM 1712 C CA . VAL A 1 248 ? 7.185 16.474 -13.254 1.00 98.69 248 VAL A CA 1
ATOM 1713 C C . VAL A 1 248 ? 5.722 16.705 -13.603 1.00 98.69 248 VAL A C 1
ATOM 1715 O O . VAL A 1 248 ? 4.956 17.157 -12.762 1.00 98.69 248 VAL A O 1
ATOM 1718 N N . SER A 1 249 ? 5.316 16.375 -14.825 1.00 98.06 249 SER A N 1
ATOM 1719 C CA . SER A 1 249 ? 3.909 16.406 -15.241 1.00 98.06 249 SER A CA 1
ATOM 1720 C C . SER A 1 249 ? 3.441 15.044 -15.743 1.00 98.06 249 SER A C 1
ATOM 1722 O O . SER A 1 249 ? 4.202 14.325 -16.396 1.00 98.06 249 SER A O 1
ATOM 1724 N N . MET A 1 250 ? 2.191 14.689 -15.449 1.00 97.69 250 MET A N 1
ATOM 1725 C CA . MET A 1 250 ? 1.558 13.443 -15.892 1.00 97.69 250 MET A CA 1
ATOM 1726 C C . MET A 1 250 ? 0.065 13.632 -16.215 1.00 97.69 250 MET A C 1
ATOM 1728 O O . MET A 1 250 ? -0.507 14.706 -16.006 1.00 97.69 250 MET A O 1
ATOM 1732 N N . GLY A 1 251 ? -0.546 12.576 -16.759 1.00 91.06 251 GLY A N 1
ATOM 1733 C CA . GLY A 1 251 ? -1.984 12.493 -17.048 1.00 91.06 251 GLY A CA 1
ATOM 1734 C C . GLY A 1 251 ? -2.417 12.935 -18.445 1.00 91.06 251 GLY A C 1
ATOM 1735 O O . GLY A 1 251 ? -3.601 13.044 -18.758 1.00 91.06 251 GLY A O 1
ATOM 1736 N N . THR A 1 252 ? -1.455 13.113 -19.353 1.00 90.25 252 THR A N 1
ATOM 1737 C CA . THR A 1 252 ? -1.771 13.293 -20.782 1.00 90.25 252 THR A CA 1
ATOM 1738 C C . THR A 1 252 ? -2.387 12.045 -21.424 1.00 90.25 252 THR A C 1
ATOM 1740 O O . THR A 1 252 ? -3.206 12.179 -22.332 1.00 90.25 252 THR A O 1
ATOM 1743 N N . ASP A 1 253 ? -2.039 10.848 -20.944 1.00 91.62 253 ASP A N 1
ATOM 1744 C CA . ASP A 1 253 ? -2.531 9.560 -21.438 1.00 91.62 253 ASP A CA 1
ATOM 1745 C C . ASP A 1 253 ? -3.294 8.828 -20.317 1.00 91.62 253 ASP A C 1
ATOM 1747 O O . ASP A 1 253 ? -2.953 8.963 -19.141 1.00 91.62 253 ASP A O 1
ATOM 1751 N N . ILE A 1 254 ? -4.330 8.064 -20.674 1.00 85.44 254 ILE A N 1
ATOM 1752 C CA . ILE A 1 254 ? -5.102 7.250 -19.718 1.00 85.44 254 ILE A CA 1
ATOM 1753 C C . ILE A 1 254 ? -4.193 6.170 -19.113 1.00 85.44 254 ILE A C 1
ATOM 1755 O O . ILE A 1 254 ? -3.397 5.573 -19.839 1.00 85.44 254 ILE A O 1
ATOM 1759 N N . GLY A 1 255 ? -4.325 5.924 -17.805 1.00 83.44 255 GLY A N 1
ATOM 1760 C CA . GLY A 1 255 ? -3.573 4.880 -17.099 1.00 83.44 255 GLY A CA 1
ATOM 1761 C C . GLY A 1 255 ? -2.089 5.200 -16.906 1.00 83.44 255 GLY A C 1
ATOM 1762 O O . GLY A 1 255 ? -1.282 4.288 -16.782 1.00 83.44 255 GLY A O 1
ATOM 1763 N N . THR A 1 256 ? -1.698 6.482 -16.935 1.00 92.62 256 THR A N 1
ATOM 1764 C CA . THR A 1 256 ? -0.295 6.856 -16.700 1.00 92.62 256 THR A CA 1
ATOM 1765 C C . THR A 1 256 ? 0.105 6.530 -15.262 1.00 92.62 256 THR A C 1
ATOM 1767 O O . THR A 1 256 ? -0.404 7.166 -14.337 1.00 92.62 256 THR A O 1
ATOM 1770 N N . THR A 1 257 ? 1.071 5.622 -15.092 1.00 95.69 257 THR A N 1
ATOM 1771 C CA . THR A 1 257 ? 1.578 5.203 -13.778 1.00 95.69 257 THR A CA 1
ATOM 1772 C C . THR A 1 257 ? 3.019 5.658 -13.559 1.00 95.69 257 THR A C 1
ATOM 1774 O O . THR A 1 257 ? 3.918 5.360 -14.350 1.00 95.69 257 THR A O 1
ATOM 1777 N N . LEU A 1 258 ? 3.251 6.366 -12.453 1.00 98.19 258 LEU A N 1
ATOM 1778 C CA . LEU A 1 258 ? 4.560 6.827 -11.997 1.00 98.19 258 LEU A CA 1
ATOM 1779 C C . LEU A 1 258 ? 4.935 6.131 -10.683 1.00 98.19 258 LEU A C 1
ATOM 1781 O O . LEU A 1 258 ? 4.260 6.295 -9.674 1.00 98.19 258 LEU A O 1
ATOM 1785 N N . VAL A 1 259 ? 6.045 5.398 -10.661 1.00 98.38 259 VAL A N 1
ATOM 1786 C CA . VAL A 1 259 ? 6.576 4.793 -9.430 1.00 98.38 259 VAL A CA 1
ATOM 1787 C C . VAL A 1 259 ? 7.842 5.521 -8.994 1.00 98.38 259 VAL A C 1
ATOM 1789 O O . VAL A 1 259 ? 8.762 5.710 -9.789 1.00 98.38 259 VAL A O 1
ATOM 1792 N N . VAL A 1 260 ? 7.911 5.919 -7.726 1.00 98.31 260 VAL A N 1
ATOM 1793 C CA . VAL A 1 260 ? 9.095 6.553 -7.130 1.00 98.31 260 VAL A CA 1
ATOM 1794 C C . VAL A 1 260 ? 9.859 5.568 -6.246 1.00 98.31 260 VAL A C 1
ATOM 1796 O O . VAL A 1 260 ? 9.264 4.808 -5.492 1.00 98.31 260 VAL A O 1
ATOM 1799 N N . GLY A 1 261 ? 11.188 5.568 -6.340 1.00 95.12 261 GLY A N 1
ATOM 1800 C CA . GLY A 1 261 ? 12.053 4.684 -5.540 1.00 95.12 261 GLY A CA 1
ATOM 1801 C C . GLY A 1 261 ? 13.064 5.413 -4.653 1.00 95.12 261 GLY A C 1
ATOM 1802 O O . GLY A 1 261 ? 13.963 4.782 -4.093 1.00 95.12 261 GLY A O 1
ATOM 1803 N N . ASN A 1 262 ? 12.982 6.744 -4.583 1.00 95.06 262 ASN A N 1
ATOM 1804 C CA . ASN A 1 262 ? 13.914 7.595 -3.849 1.00 95.06 262 ASN A CA 1
ATOM 1805 C C . ASN A 1 262 ? 13.228 8.894 -3.400 1.00 95.06 262 ASN A C 1
ATOM 1807 O O . ASN A 1 262 ? 12.407 9.441 -4.132 1.00 95.06 262 ASN A O 1
ATOM 1811 N N . ASN A 1 263 ? 13.624 9.450 -2.252 1.00 95.94 263 ASN A N 1
ATOM 1812 C CA . ASN A 1 263 ? 13.089 10.727 -1.754 1.00 95.94 263 ASN A CA 1
ATOM 1813 C C . ASN A 1 263 ? 13.329 11.905 -2.720 1.00 95.94 263 ASN A C 1
ATOM 1815 O O . ASN A 1 263 ? 12.542 12.844 -2.759 1.00 95.94 263 ASN A O 1
ATOM 1819 N N . GLY A 1 264 ? 14.407 11.856 -3.511 1.00 96.12 264 GLY A N 1
ATOM 1820 C CA . GLY A 1 264 ? 14.711 12.820 -4.571 1.00 96.12 264 GLY A CA 1
ATOM 1821 C C . GLY A 1 264 ? 14.199 12.416 -5.956 1.00 96.12 264 GLY A C 1
ATOM 1822 O O . GLY A 1 264 ? 14.595 13.034 -6.938 1.00 96.12 264 GLY A O 1
ATOM 1823 N N . ALA A 1 265 ? 13.359 11.382 -6.087 1.00 98.06 265 ALA A N 1
ATOM 1824 C CA . ALA A 1 265 ? 12.967 10.819 -7.385 1.00 98.06 265 ALA A CA 1
ATOM 1825 C C . ALA A 1 265 ? 12.331 11.840 -8.343 1.00 98.06 265 ALA A C 1
ATOM 1827 O O . ALA A 1 265 ? 12.511 11.732 -9.553 1.00 98.06 265 ALA A O 1
ATOM 1828 N N . LEU A 1 266 ? 11.619 12.845 -7.828 1.00 98.44 266 LEU A N 1
ATOM 1829 C CA . LEU A 1 266 ? 10.948 13.861 -8.649 1.00 98.44 266 LEU A CA 1
ATOM 1830 C C . LEU A 1 266 ? 11.779 15.140 -8.852 1.00 98.44 266 LEU A C 1
ATOM 1832 O O . LEU A 1 266 ? 11.288 16.111 -9.431 1.00 98.44 266 LEU A O 1
ATOM 1836 N N . GLY A 1 267 ? 13.028 15.166 -8.376 1.00 98.12 267 GLY A N 1
ATOM 1837 C CA . GLY A 1 267 ? 13.810 16.395 -8.294 1.00 98.12 267 GLY A CA 1
ATOM 1838 C C . GLY A 1 267 ? 13.239 17.357 -7.247 1.00 98.12 267 GLY A C 1
ATOM 1839 O O . GLY A 1 267 ? 12.632 16.930 -6.267 1.00 98.12 267 GLY A O 1
ATOM 1840 N N . SER A 1 268 ? 13.433 18.664 -7.433 1.00 96.50 268 SER A N 1
ATOM 1841 C CA . SER A 1 268 ? 12.979 19.702 -6.487 1.00 96.50 268 SER A CA 1
ATOM 1842 C C . SER A 1 268 ? 11.751 20.493 -6.946 1.00 96.50 268 SER A C 1
ATOM 1844 O O . SER A 1 268 ? 11.283 21.368 -6.220 1.00 96.50 268 SER A O 1
ATOM 1846 N N . GLY A 1 269 ? 11.246 20.223 -8.153 1.00 97.44 269 GLY A N 1
ATOM 1847 C CA . GLY A 1 269 ? 10.085 20.916 -8.715 1.00 97.44 269 GLY A CA 1
ATOM 1848 C C . GLY A 1 269 ? 8.740 20.312 -8.295 1.00 97.44 269 GLY A C 1
ATOM 1849 O O . GLY A 1 269 ? 8.684 19.315 -7.583 1.00 97.44 269 GLY A O 1
ATOM 1850 N N . VAL A 1 270 ? 7.651 20.918 -8.765 1.00 98.44 270 VAL A N 1
ATOM 1851 C CA . VAL A 1 270 ? 6.266 20.486 -8.494 1.00 98.44 270 VAL A CA 1
ATOM 1852 C C . VAL A 1 270 ? 5.926 19.212 -9.281 1.00 98.44 270 VAL A C 1
ATOM 1854 O O . VAL A 1 270 ? 6.363 19.068 -10.425 1.00 98.44 270 VAL A O 1
ATOM 1857 N N . LEU A 1 271 ? 5.124 18.314 -8.700 1.00 98.75 271 LEU A N 1
ATOM 1858 C CA . LEU A 1 271 ? 4.401 17.272 -9.438 1.00 98.75 271 LEU A CA 1
ATOM 1859 C C . LEU A 1 271 ? 3.033 17.812 -9.876 1.00 98.75 271 LEU A C 1
ATOM 1861 O O . LEU A 1 271 ? 2.227 18.189 -9.032 1.00 98.75 271 LEU A O 1
ATOM 1865 N N . THR A 1 272 ? 2.742 17.825 -11.174 1.00 98.62 272 THR A N 1
ATOM 1866 C CA . THR A 1 272 ? 1.451 18.267 -11.722 1.00 98.62 272 THR A CA 1
ATOM 1867 C C . THR A 1 272 ? 0.712 17.107 -12.384 1.00 98.62 272 THR A C 1
ATOM 1869 O O . THR A 1 272 ? 1.189 16.529 -13.363 1.00 98.62 272 THR A O 1
ATOM 1872 N N . VAL A 1 273 ? -0.481 16.798 -11.880 1.00 98.62 273 VAL A N 1
ATOM 1873 C CA . VAL A 1 273 ? -1.407 15.812 -12.449 1.00 98.62 273 VAL A CA 1
ATOM 1874 C C . VAL A 1 273 ? -2.517 16.568 -13.168 1.00 98.62 273 VAL A C 1
ATOM 1876 O O . VAL A 1 273 ? -3.155 17.439 -12.586 1.00 98.62 273 VAL A O 1
ATOM 1879 N N . SER A 1 274 ? -2.727 16.274 -14.450 1.00 96.56 274 SER A N 1
ATOM 1880 C CA . SER A 1 274 ? -3.671 17.004 -15.304 1.00 96.56 274 SER A CA 1
ATOM 1881 C C . SER A 1 274 ? -4.376 16.067 -16.283 1.00 96.56 274 SER A C 1
ATOM 1883 O O . SER A 1 274 ? -3.996 14.908 -16.417 1.00 96.56 274 SER A O 1
ATOM 1885 N N . GLY A 1 275 ? -5.390 16.554 -17.002 1.00 95.81 275 GLY A N 1
ATOM 1886 C CA . GLY A 1 275 ? -6.024 15.787 -18.076 1.00 95.81 275 GLY A CA 1
ATOM 1887 C C . GLY A 1 275 ? -6.779 14.557 -17.569 1.00 95.81 275 GLY A C 1
ATOM 1888 O O . GLY A 1 275 ? -7.794 14.702 -16.900 1.00 95.81 275 GLY A O 1
ATOM 1889 N N . ASN A 1 276 ? -6.301 13.364 -17.926 1.00 93.81 276 ASN A N 1
ATOM 1890 C CA . ASN A 1 276 ? -6.942 12.079 -17.623 1.00 93.81 276 ASN A CA 1
ATOM 1891 C C . ASN A 1 276 ? -6.598 11.529 -16.226 1.00 93.81 276 ASN A C 1
ATOM 1893 O O . ASN A 1 276 ? -6.924 10.381 -15.941 1.00 93.81 276 ASN A O 1
ATOM 1897 N N . GLY A 1 277 ? -5.913 12.309 -15.387 1.00 95.75 277 GLY A N 1
ATOM 1898 C CA . GLY A 1 277 ? -5.461 11.858 -14.074 1.00 95.75 277 GLY A CA 1
ATOM 1899 C C . GLY A 1 277 ? -4.229 10.953 -14.136 1.00 95.75 277 GLY A C 1
ATOM 1900 O O . GLY A 1 277 ? -3.558 10.865 -15.165 1.00 95.75 277 GLY A O 1
ATOM 1901 N N . GLY A 1 278 ? -3.886 10.302 -13.032 1.00 95.81 278 GLY A N 1
ATOM 1902 C CA . GLY A 1 278 ? -2.704 9.447 -12.969 1.00 95.81 278 GLY A CA 1
ATOM 1903 C C . GLY A 1 278 ? -2.670 8.529 -11.761 1.00 95.81 278 GLY A C 1
ATOM 1904 O O . GLY A 1 278 ? -3.436 8.709 -10.822 1.00 95.81 278 GLY A O 1
ATOM 1905 N N . ILE A 1 279 ? -1.747 7.572 -11.788 1.00 97.62 279 ILE A N 1
ATOM 1906 C CA . ILE A 1 279 ? -1.470 6.659 -10.679 1.00 97.62 279 ILE A CA 1
ATOM 1907 C C . ILE A 1 279 ? -0.042 6.916 -10.194 1.00 97.62 279 ILE A C 1
ATOM 1909 O O . ILE A 1 279 ? 0.890 6.989 -11.000 1.00 97.62 279 ILE A O 1
ATOM 1913 N N . ILE A 1 280 ? 0.147 7.044 -8.884 1.00 98.38 280 ILE A N 1
ATOM 1914 C CA . ILE A 1 280 ? 1.460 7.119 -8.251 1.00 98.38 280 ILE A CA 1
ATOM 1915 C C . ILE A 1 280 ? 1.631 6.012 -7.213 1.00 98.38 280 ILE A C 1
ATOM 1917 O O . ILE A 1 280 ? 0.711 5.679 -6.474 1.00 98.38 280 ILE A O 1
ATOM 1921 N N . GLY A 1 281 ? 2.830 5.451 -7.129 1.00 96.69 281 GLY A N 1
ATOM 1922 C CA . GLY A 1 281 ? 3.190 4.499 -6.082 1.00 96.69 281 GLY A CA 1
ATOM 1923 C C . GLY A 1 281 ? 4.656 4.620 -5.692 1.00 96.69 281 GLY A C 1
ATOM 1924 O O . GLY A 1 281 ? 5.424 5.340 -6.337 1.00 96.69 281 GLY A O 1
ATOM 1925 N N . ALA A 1 282 ? 5.057 3.912 -4.640 1.00 93.25 282 ALA A N 1
ATOM 1926 C CA . ALA A 1 282 ? 6.438 3.880 -4.181 1.00 93.25 282 ALA A CA 1
ATOM 1927 C C . ALA A 1 282 ? 6.984 2.447 -4.179 1.00 93.25 282 ALA A C 1
ATOM 1929 O O . ALA A 1 282 ? 6.358 1.559 -3.614 1.00 93.25 282 ALA A O 1
ATOM 1930 N N . SER A 1 283 ? 8.160 2.228 -4.778 1.00 89.25 283 SER A N 1
ATOM 1931 C CA . SER A 1 283 ? 8.844 0.920 -4.763 1.00 89.25 283 SER A CA 1
ATOM 1932 C C . SER A 1 283 ? 9.715 0.711 -3.518 1.00 89.25 283 SER A C 1
ATOM 1934 O O . SER A 1 283 ? 10.232 -0.374 -3.282 1.00 89.25 283 SER A O 1
ATOM 1936 N N . THR A 1 284 ? 9.936 1.774 -2.748 1.00 85.00 284 THR A N 1
ATOM 1937 C CA . THR A 1 284 ? 10.620 1.807 -1.448 1.00 85.00 284 THR A CA 1
ATOM 1938 C C . THR A 1 284 ? 9.945 2.866 -0.585 1.00 85.00 284 THR A C 1
ATOM 1940 O O . THR A 1 284 ? 9.334 3.786 -1.129 1.00 85.00 284 THR A O 1
ATOM 1943 N N . GLY A 1 285 ? 10.048 2.776 0.746 1.00 82.62 285 GLY A N 1
ATOM 1944 C CA . GLY A 1 285 ? 9.481 3.795 1.636 1.00 82.62 285 GLY A CA 1
ATOM 1945 C C . GLY A 1 285 ? 10.019 5.182 1.279 1.00 82.62 285 GLY A C 1
ATOM 1946 O O . GLY A 1 285 ? 11.198 5.452 1.508 1.00 82.62 285 GLY A O 1
ATOM 1947 N N . THR A 1 286 ? 9.179 6.033 0.680 1.00 91.12 286 THR A N 1
ATOM 1948 C CA . THR A 1 286 ? 9.633 7.254 -0.004 1.00 91.12 286 THR A CA 1
ATOM 1949 C C . THR A 1 286 ? 8.922 8.487 0.527 1.00 91.12 286 THR A C 1
ATOM 1951 O O . THR A 1 286 ? 7.696 8.579 0.499 1.00 91.12 286 THR A O 1
ATOM 1954 N N . THR A 1 287 ? 9.703 9.474 0.964 1.00 95.75 287 THR A N 1
ATOM 1955 C CA . THR A 1 287 ? 9.214 10.803 1.336 1.00 95.75 287 THR A CA 1
ATOM 1956 C C . THR A 1 287 ? 9.451 11.792 0.207 1.00 95.75 287 THR A C 1
ATOM 1958 O O . THR A 1 287 ? 10.594 12.125 -0.101 1.00 95.75 287 THR A O 1
ATOM 1961 N N . LEU A 1 288 ? 8.365 12.293 -0.375 1.00 98.00 288 LEU A N 1
ATOM 1962 C CA . LEU A 1 288 ? 8.381 13.322 -1.403 1.00 98.00 288 LEU A CA 1
ATOM 1963 C C . LEU A 1 288 ? 8.123 14.692 -0.770 1.00 98.00 288 LEU A C 1
ATOM 1965 O O . LEU A 1 288 ? 7.028 14.990 -0.287 1.00 98.00 288 LEU A O 1
ATOM 1969 N N . ALA A 1 289 ? 9.151 15.541 -0.797 1.00 97.56 289 ALA A N 1
ATOM 1970 C CA . ALA A 1 289 ? 9.072 16.928 -0.334 1.00 97.56 289 ALA A CA 1
ATOM 1971 C C . ALA A 1 289 ? 8.485 17.890 -1.379 1.00 97.56 289 ALA A C 1
ATOM 1973 O O . ALA A 1 289 ? 8.310 19.072 -1.095 1.00 97.56 289 ALA A O 1
ATOM 1974 N N . ASN A 1 290 ? 8.214 17.389 -2.581 1.00 98.50 290 ASN A N 1
ATOM 1975 C CA . ASN A 1 290 ? 7.651 18.140 -3.690 1.00 98.50 290 ASN A CA 1
ATOM 1976 C C . ASN A 1 290 ? 6.229 18.608 -3.364 1.00 98.50 290 ASN A C 1
ATOM 1978 O O . ASN A 1 290 ? 5.434 17.841 -2.820 1.00 98.50 290 ASN A O 1
ATOM 1982 N N . ASP A 1 291 ? 5.897 19.836 -3.760 1.00 98.56 291 ASP A N 1
ATOM 1983 C CA . ASP A 1 291 ? 4.497 20.243 -3.864 1.00 98.56 291 ASP A CA 1
ATOM 1984 C C . ASP A 1 291 ? 3.811 19.436 -4.977 1.00 98.56 291 ASP A C 1
ATOM 1986 O O . ASP A 1 291 ? 4.426 19.106 -6.000 1.00 98.56 291 ASP A O 1
ATOM 1990 N N . VAL A 1 292 ? 2.527 19.143 -4.787 1.00 98.75 292 VAL A N 1
ATOM 1991 C CA . VAL A 1 292 ? 1.694 18.371 -5.710 1.00 98.75 292 VAL A CA 1
ATOM 1992 C C . VAL A 1 292 ? 0.480 19.210 -6.117 1.00 98.75 292 VAL A C 1
ATOM 1994 O O . VAL A 1 292 ? -0.275 19.706 -5.283 1.00 98.75 292 VAL A O 1
ATOM 1997 N N . THR A 1 293 ? 0.285 19.394 -7.420 1.00 98.69 293 THR A N 1
ATOM 1998 C CA . THR A 1 293 ? -0.882 20.073 -8.003 1.00 98.69 293 THR A CA 1
ATOM 1999 C C . THR A 1 293 ? -1.761 19.054 -8.718 1.00 98.69 293 THR A C 1
ATOM 2001 O O . THR A 1 293 ? -1.323 18.435 -9.688 1.00 98.69 293 THR A O 1
ATOM 2004 N N . LEU A 1 294 ? -2.995 18.893 -8.244 1.00 98.69 294 LEU A N 1
ATOM 2005 C CA . LEU A 1 294 ? -4.014 17.994 -8.780 1.00 98.69 294 LEU A CA 1
ATOM 2006 C C . LEU A 1 294 ? -5.056 18.799 -9.567 1.00 98.69 294 LEU A C 1
ATOM 2008 O O . LEU A 1 294 ? -6.094 19.201 -9.038 1.00 98.69 294 LEU A O 1
ATOM 2012 N N . ASP A 1 295 ? -4.778 19.049 -10.846 1.00 97.81 295 ASP A N 1
ATOM 2013 C CA . ASP A 1 295 ? -5.761 19.600 -11.794 1.00 97.81 295 ASP A CA 1
ATOM 2014 C C . ASP A 1 295 ? -6.691 18.504 -12.358 1.00 97.81 295 ASP A C 1
ATOM 2016 O O . ASP A 1 295 ? -7.700 18.805 -12.996 1.00 97.81 295 ASP A O 1
ATOM 2020 N N . ALA A 1 296 ? -6.345 17.235 -12.124 1.00 98.00 296 ALA A N 1
ATOM 2021 C CA . ALA A 1 296 ? -7.125 16.031 -12.399 1.00 98.00 296 ALA A CA 1
ATOM 2022 C C . ALA A 1 296 ? -6.879 14.982 -11.297 1.00 98.00 296 ALA A C 1
ATOM 2024 O O . ALA A 1 296 ? -6.013 15.186 -10.442 1.00 98.00 296 ALA A O 1
ATOM 2025 N N . ASP A 1 297 ? -7.641 13.887 -11.317 1.00 97.81 297 ASP A N 1
ATOM 2026 C CA . ASP A 1 297 ? -7.625 12.874 -10.256 1.00 97.81 297 ASP A CA 1
ATOM 2027 C C . ASP A 1 297 ? -6.275 12.142 -10.156 1.00 97.81 297 ASP A C 1
ATOM 2029 O O . ASP A 1 297 ? -5.634 11.839 -11.166 1.00 97.81 297 ASP A O 1
ATOM 2033 N N . LEU A 1 298 ? -5.846 11.841 -8.931 1.00 98.50 298 LEU A N 1
ATOM 2034 C CA . LEU A 1 298 ? -4.650 11.053 -8.642 1.00 98.50 298 LEU A CA 1
ATOM 2035 C C . LEU A 1 298 ? -5.013 9.847 -7.785 1.00 98.50 298 LEU A C 1
ATOM 2037 O O . LEU A 1 298 ? -5.607 9.987 -6.721 1.00 98.50 298 LEU A O 1
ATOM 2041 N N . GLU A 1 299 ? -4.579 8.672 -8.208 1.00 98.19 299 GLU A N 1
ATOM 2042 C CA . GLU A 1 299 ? -4.620 7.460 -7.406 1.00 98.19 299 GLU A CA 1
ATOM 2043 C C . GLU A 1 299 ? -3.249 7.183 -6.780 1.00 98.19 299 GLU A C 1
ATOM 2045 O O . GLU A 1 299 ? -2.221 7.272 -7.449 1.00 98.19 299 GLU A O 1
ATOM 2050 N N . VAL A 1 300 ? -3.227 6.816 -5.501 1.00 97.75 300 VAL A N 1
ATOM 2051 C CA . VAL A 1 300 ? -2.067 6.260 -4.801 1.00 97.75 300 VAL A CA 1
ATOM 2052 C C . VAL A 1 300 ? -2.259 4.752 -4.671 1.00 97.75 300 VAL A C 1
ATOM 2054 O O . VAL A 1 300 ? -3.218 4.317 -4.034 1.00 97.75 300 VAL A O 1
ATOM 2057 N N . THR A 1 301 ? -1.343 3.973 -5.250 1.00 87.56 301 THR A N 1
ATOM 2058 C CA . THR A 1 301 ? -1.409 2.500 -5.333 1.00 87.56 301 THR A CA 1
ATOM 2059 C C . THR A 1 301 ? -0.341 1.798 -4.478 1.00 87.56 301 THR A C 1
ATOM 2061 O O . THR A 1 301 ? 0.610 2.426 -4.004 1.00 87.56 301 THR A O 1
ATOM 2064 N N . ASP A 1 302 ? -0.459 0.475 -4.327 1.00 81.81 302 ASP A N 1
ATOM 2065 C CA . ASP A 1 302 ? 0.450 -0.393 -3.564 1.00 81.81 302 ASP A CA 1
ATOM 2066 C C . ASP A 1 302 ? 1.681 -0.847 -4.366 1.00 81.81 302 ASP A C 1
ATOM 2068 O O . ASP A 1 302 ? 1.992 -2.029 -4.476 1.00 81.81 302 ASP A O 1
ATOM 2072 N N . ALA A 1 303 ? 2.421 0.086 -4.966 1.00 77.31 303 ALA A N 1
ATOM 2073 C CA . ALA A 1 303 ? 3.572 -0.272 -5.808 1.00 77.31 303 ALA A CA 1
ATOM 2074 C C . ALA A 1 303 ? 4.789 -0.847 -5.034 1.00 77.31 303 ALA A C 1
ATOM 2076 O O . ALA A 1 303 ? 5.894 -0.884 -5.582 1.00 77.31 303 ALA A O 1
ATOM 2077 N N . GLY A 1 304 ? 4.603 -1.277 -3.779 1.00 76.38 304 GLY A N 1
ATOM 2078 C CA . GLY A 1 304 ? 5.582 -2.012 -2.977 1.00 76.38 304 GLY A CA 1
ATOM 2079 C C . GLY A 1 304 ? 5.882 -1.418 -1.599 1.00 76.38 304 GLY A C 1
ATOM 2080 O O . GLY A 1 304 ? 6.391 -2.134 -0.740 1.00 76.38 304 GLY A O 1
ATOM 2081 N N . ALA A 1 305 ? 5.600 -0.134 -1.351 1.00 82.75 305 ALA A N 1
ATOM 2082 C CA . ALA A 1 305 ? 5.965 0.523 -0.096 1.00 82.75 305 ALA A CA 1
ATOM 2083 C C . ALA A 1 305 ? 5.112 1.754 0.254 1.00 82.75 305 ALA A C 1
ATOM 2085 O O . ALA A 1 305 ? 4.347 2.273 -0.556 1.00 82.75 305 ALA A O 1
ATOM 2086 N N . ASN A 1 306 ? 5.296 2.249 1.482 1.00 85.06 306 ASN A N 1
ATOM 2087 C CA . ASN A 1 306 ? 4.641 3.456 1.986 1.00 85.06 306 ASN A CA 1
ATOM 2088 C C . ASN A 1 306 ? 5.107 4.717 1.242 1.00 85.06 306 ASN A C 1
ATOM 2090 O O . ASN A 1 306 ? 6.297 4.884 0.945 1.00 85.06 306 ASN A O 1
ATOM 2094 N N . LEU A 1 307 ? 4.172 5.640 1.026 1.00 93.75 307 LEU A N 1
ATOM 2095 C CA . LEU A 1 307 ? 4.417 6.928 0.386 1.00 93.75 307 LEU A CA 1
ATOM 2096 C C . LEU A 1 307 ? 4.110 8.067 1.362 1.00 93.75 307 LEU A C 1
ATOM 2098 O O . LEU A 1 307 ? 3.062 8.098 2.003 1.00 93.75 307 LEU A O 1
ATOM 2102 N N . PHE A 1 308 ? 5.016 9.034 1.465 1.00 95.25 308 PHE A N 1
ATOM 2103 C CA . PHE A 1 308 ? 4.860 10.173 2.365 1.00 95.25 308 PHE A CA 1
ATOM 2104 C C . PHE A 1 308 ? 4.939 11.480 1.571 1.00 95.25 308 PHE A C 1
ATOM 2106 O O . PHE A 1 308 ? 6.009 11.842 1.083 1.00 95.25 308 PHE A O 1
ATOM 2113 N N . PHE A 1 309 ? 3.831 12.213 1.460 1.00 98.31 309 PHE A N 1
ATOM 2114 C CA . PHE A 1 309 ? 3.811 13.570 0.914 1.00 98.31 309 PHE A CA 1
ATOM 2115 C C . PHE A 1 309 ? 4.018 14.587 2.036 1.00 98.31 309 PHE A C 1
ATOM 2117 O O . PHE A 1 309 ? 3.173 14.747 2.920 1.00 98.31 309 PHE A O 1
ATOM 2124 N N . THR A 1 310 ? 5.149 15.293 2.001 1.00 96.88 310 THR A N 1
ATOM 2125 C CA . THR A 1 310 ? 5.450 16.367 2.964 1.00 96.88 310 THR A CA 1
ATOM 2126 C C . THR A 1 310 ? 5.361 17.764 2.360 1.00 96.88 310 THR A C 1
ATOM 2128 O O . THR A 1 310 ? 5.305 18.734 3.112 1.00 96.88 310 THR A O 1
ATOM 2131 N N . GLY A 1 311 ? 5.358 17.877 1.029 1.00 96.62 311 GLY A N 1
ATOM 2132 C CA . GLY A 1 311 ? 4.987 19.113 0.337 1.00 96.62 311 GLY A CA 1
ATOM 2133 C C . GLY A 1 311 ? 3.477 19.366 0.375 1.00 96.62 311 GLY A C 1
ATOM 2134 O O . GLY A 1 311 ? 2.703 18.534 0.855 1.00 96.62 311 GLY A O 1
ATOM 2135 N N . THR A 1 312 ? 3.059 20.534 -0.111 1.00 98.06 312 THR A N 1
ATOM 2136 C CA . THR A 1 312 ? 1.642 20.924 -0.137 1.00 98.06 312 THR A CA 1
ATOM 2137 C C . THR A 1 312 ? 0.895 20.265 -1.296 1.00 98.06 312 THR A C 1
ATOM 2139 O O . THR A 1 312 ? 1.430 20.131 -2.395 1.00 98.06 312 THR A O 1
ATOM 2142 N N . LEU A 1 313 ? -0.358 19.876 -1.065 1.00 98.69 313 LEU A N 1
ATOM 2143 C CA . LEU A 1 313 ? -1.319 19.499 -2.095 1.00 98.69 313 LEU A CA 1
ATOM 2144 C C . LEU A 1 313 ? -2.180 20.715 -2.456 1.00 98.69 313 LEU A C 1
ATOM 2146 O O . LEU A 1 313 ? -2.596 21.491 -1.591 1.00 98.69 313 LEU A O 1
ATOM 2150 N N . SER A 1 314 ? -2.476 20.868 -3.744 1.00 98.69 314 SER A N 1
ATOM 2151 C CA . SER A 1 314 ? -3.349 21.920 -4.271 1.00 98.69 314 SER A CA 1
ATOM 2152 C C . SER A 1 314 ? -4.167 21.433 -5.466 1.00 98.69 314 SER A C 1
ATOM 2154 O O . SER A 1 314 ? -3.840 20.408 -6.056 1.00 98.69 314 SER A O 1
ATOM 2156 N N . GLY A 1 315 ? -5.223 22.164 -5.827 1.00 98.44 315 GLY A N 1
ATOM 2157 C CA . GLY A 1 315 ? -6.063 21.861 -6.990 1.00 98.44 315 GLY A CA 1
ATOM 2158 C C . GLY A 1 315 ? -7.432 21.275 -6.634 1.00 98.44 315 GLY A C 1
ATOM 2159 O O . GLY A 1 315 ? -7.853 21.273 -5.471 1.00 98.44 315 GLY A O 1
ATOM 2160 N N . SER A 1 316 ? -8.164 20.846 -7.662 1.00 97.50 316 SER A N 1
ATOM 2161 C CA . SER A 1 316 ? -9.556 20.380 -7.566 1.00 97.50 316 SER A CA 1
ATOM 2162 C C . SER A 1 316 ? -9.777 18.937 -8.015 1.00 97.50 316 SER A C 1
ATOM 2164 O O . SER A 1 316 ? -10.897 18.454 -7.886 1.00 97.50 316 SER A O 1
ATOM 2166 N N . GLY A 1 317 ? -8.765 18.263 -8.567 1.00 98.12 317 GLY A N 1
ATOM 2167 C CA . GLY A 1 317 ? -8.823 16.822 -8.808 1.00 98.12 317 GLY A CA 1
ATOM 2168 C C . GLY A 1 317 ? -8.835 16.055 -7.490 1.00 98.12 317 GLY A C 1
ATOM 2169 O O . GLY A 1 317 ? -8.266 16.521 -6.508 1.00 98.12 317 GLY A O 1
ATOM 2170 N N . SER A 1 318 ? -9.512 14.915 -7.451 1.00 98.25 318 SER A N 1
ATOM 2171 C CA . SER A 1 318 ? -9.613 14.066 -6.263 1.00 98.25 318 SER A CA 1
ATOM 2172 C C . SER A 1 318 ? -8.323 13.275 -6.010 1.00 98.25 318 SER A C 1
ATOM 2174 O O . SER A 1 318 ? -7.496 13.095 -6.907 1.00 98.25 318 SER A O 1
ATOM 2176 N N . LEU A 1 319 ? -8.135 12.813 -4.772 1.00 98.81 319 LEU A N 1
ATOM 2177 C CA . LEU A 1 319 ? -7.074 11.875 -4.404 1.00 98.81 319 LEU A CA 1
ATOM 2178 C C . LEU A 1 319 ? -7.696 10.556 -3.934 1.00 98.81 319 LEU A C 1
ATOM 2180 O O . LEU A 1 319 ? -8.396 10.537 -2.925 1.00 98.81 319 LEU A O 1
ATOM 2184 N N . THR A 1 320 ? -7.404 9.452 -4.609 1.00 98.38 320 THR A N 1
ATOM 2185 C CA . THR A 1 320 ? -7.841 8.111 -4.196 1.00 98.38 320 THR A CA 1
ATOM 2186 C C . THR A 1 320 ? -6.669 7.350 -3.597 1.00 98.38 320 THR A C 1
ATOM 2188 O O . THR A 1 320 ? -5.619 7.239 -4.219 1.00 98.38 320 THR A O 1
ATOM 2191 N N . LYS A 1 321 ? -6.828 6.814 -2.389 1.00 96.19 321 LYS A N 1
ATOM 2192 C CA . LYS A 1 321 ? -5.841 5.976 -1.710 1.00 96.19 321 LYS A CA 1
ATOM 2193 C C . LYS A 1 321 ? -6.303 4.518 -1.720 1.00 96.19 321 LYS A C 1
ATOM 2195 O O . LYS A 1 321 ? -7.231 4.157 -0.996 1.00 96.19 321 LYS A O 1
ATOM 2200 N N . ASN A 1 322 ? -5.590 3.705 -2.496 1.00 86.38 322 ASN A N 1
ATOM 2201 C CA . ASN A 1 322 ? -5.740 2.255 -2.615 1.00 86.38 322 ASN A CA 1
ATOM 2202 C C . ASN A 1 322 ? -4.553 1.522 -1.975 1.00 86.38 322 ASN A C 1
ATOM 2204 O O . ASN A 1 322 ? -3.550 2.139 -1.597 1.00 86.38 322 ASN A O 1
ATOM 2208 N N . GLY A 1 323 ? -4.659 0.201 -1.847 1.00 80.62 323 GLY A N 1
ATOM 2209 C CA . GLY A 1 323 ? -3.584 -0.643 -1.328 1.00 80.62 323 GLY A CA 1
ATOM 2210 C C . GLY A 1 323 ? -3.457 -0.634 0.192 1.00 80.62 323 GLY A C 1
ATOM 2211 O O . GLY A 1 323 ? -3.984 0.247 0.875 1.00 80.62 323 GLY A O 1
ATOM 2212 N N . ILE A 1 324 ? -2.727 -1.602 0.737 1.00 77.31 324 ILE A N 1
ATOM 2213 C CA . ILE A 1 324 ? -2.532 -1.762 2.183 1.00 77.31 324 ILE A CA 1
ATOM 2214 C C . ILE A 1 324 ? -1.466 -0.809 2.738 1.00 77.31 324 ILE A C 1
ATOM 2216 O O . ILE A 1 324 ? -1.478 -0.485 3.926 1.00 77.31 324 ILE A O 1
ATOM 2220 N N . ARG A 1 325 ? -0.559 -0.305 1.891 1.00 85.50 325 ARG A N 1
ATOM 2221 C CA . ARG A 1 325 ? 0.534 0.587 2.324 1.00 85.50 325 ARG A CA 1
ATOM 2222 C C . ARG A 1 325 ? 0.029 1.923 2.832 1.00 85.50 325 ARG A C 1
ATOM 2224 O O . ARG A 1 325 ? -1.014 2.418 2.415 1.00 85.50 325 ARG A O 1
ATOM 2231 N N . ALA A 1 326 ? 0.799 2.531 3.726 1.00 84.31 326 ALA A N 1
ATOM 2232 C CA . ALA A 1 326 ? 0.454 3.810 4.317 1.00 84.31 326 ALA A CA 1
ATOM 2233 C C . ALA A 1 326 ? 0.693 4.974 3.346 1.00 84.31 326 ALA A C 1
ATOM 2235 O O . ALA A 1 326 ? 1.702 5.019 2.633 1.00 84.31 326 ALA A O 1
ATOM 2236 N N . LEU A 1 327 ? -0.213 5.949 3.392 1.00 97.19 327 LEU A N 1
ATOM 2237 C CA . LEU A 1 327 ? -0.045 7.275 2.812 1.00 97.19 327 LEU A CA 1
ATOM 2238 C C . LEU A 1 327 ? -0.016 8.318 3.931 1.00 97.19 327 LEU A C 1
ATOM 2240 O O . LEU A 1 327 ? -0.970 8.421 4.696 1.00 97.19 327 LEU A O 1
ATOM 2244 N N . LEU A 1 328 ? 1.041 9.127 4.001 1.00 97.62 328 LEU A N 1
ATOM 2245 C CA . LEU A 1 328 ? 1.087 10.307 4.874 1.00 97.62 328 LEU A CA 1
ATOM 2246 C C . LEU A 1 328 ? 0.856 11.586 4.074 1.00 97.62 328 LEU A C 1
ATOM 2248 O O . LEU A 1 328 ? 1.576 11.846 3.112 1.00 97.62 328 LEU A O 1
ATOM 2252 N N . LEU A 1 329 ? -0.064 12.424 4.549 1.00 98.62 329 LEU A N 1
ATOM 2253 C CA . LEU A 1 329 ? -0.263 13.799 4.094 1.00 98.62 329 LEU A CA 1
ATOM 2254 C C . LEU A 1 329 ? 0.166 14.767 5.203 1.00 98.62 329 LEU A C 1
ATOM 2256 O O . LEU A 1 329 ? -0.586 15.033 6.141 1.00 98.62 329 LEU A O 1
ATOM 2260 N N . ALA A 1 330 ? 1.398 15.273 5.129 1.00 96.44 330 ALA A N 1
ATOM 2261 C CA . ALA A 1 330 ? 1.974 16.150 6.156 1.00 96.44 330 ALA A CA 1
ATOM 2262 C C . ALA A 1 330 ? 1.984 17.646 5.787 1.00 96.44 330 ALA A C 1
ATOM 2264 O O . ALA A 1 330 ? 2.227 18.481 6.660 1.00 96.44 330 ALA A O 1
ATOM 2265 N N . GLY A 1 331 ? 1.722 17.990 4.522 1.00 96.44 331 GLY A N 1
ATOM 2266 C CA . GLY A 1 331 ? 1.644 19.375 4.049 1.00 96.44 331 GLY A CA 1
ATOM 2267 C C . GLY A 1 331 ? 0.438 20.157 4.591 1.00 96.44 331 GLY A C 1
ATOM 2268 O O . GLY A 1 331 ? -0.569 19.580 4.996 1.00 96.44 331 GLY A O 1
ATOM 2269 N N . ASP A 1 332 ? 0.537 21.491 4.587 1.00 97.38 332 ASP A N 1
ATOM 2270 C CA . ASP A 1 332 ? -0.614 22.388 4.766 1.00 97.38 332 ASP A CA 1
ATOM 2271 C C . ASP A 1 332 ? -1.363 22.514 3.432 1.00 97.38 332 ASP A C 1
ATOM 2273 O O . ASP A 1 332 ? -0.945 23.254 2.540 1.00 97.38 332 ASP A O 1
ATOM 2277 N N . ASN A 1 333 ? -2.460 21.771 3.282 1.00 98.25 333 ASN A N 1
ATOM 2278 C CA . ASN A 1 333 ? -3.121 21.574 1.992 1.00 98.25 333 ASN A CA 1
ATOM 2279 C C . ASN A 1 333 ? -4.346 22.482 1.813 1.00 98.25 333 ASN A C 1
ATOM 2281 O O . ASN A 1 333 ? -5.312 22.118 1.149 1.00 98.25 333 ASN A O 1
ATOM 2285 N N . THR A 1 334 ? -4.317 23.700 2.366 1.00 97.69 334 THR A N 1
ATOM 2286 C CA . THR A 1 334 ? -5.406 24.697 2.225 1.00 97.69 334 THR A CA 1
ATOM 2287 C C . THR A 1 334 ? -5.781 25.032 0.776 1.00 97.69 334 THR A C 1
ATOM 2289 O O . THR A 1 334 ? -6.900 25.476 0.523 1.00 97.69 334 THR A O 1
ATOM 2292 N N . GLY A 1 335 ? -4.875 24.821 -0.184 1.00 97.38 335 GLY A N 1
ATOM 2293 C CA . GLY A 1 335 ? -5.133 24.989 -1.618 1.00 97.38 335 GLY A CA 1
ATOM 2294 C C . GLY A 1 335 ? -5.798 23.788 -2.304 1.00 97.38 335 GLY A C 1
ATOM 2295 O O . GLY A 1 335 ? -6.047 23.855 -3.509 1.00 97.38 335 GLY A O 1
ATOM 2296 N N . PHE A 1 336 ? -6.046 22.692 -1.584 1.00 98.75 336 PHE A N 1
ATOM 2297 C CA . PHE A 1 336 ? -6.637 21.462 -2.104 1.00 98.75 336 PHE A CA 1
ATOM 2298 C C . PHE A 1 336 ? -8.135 21.376 -1.785 1.00 98.75 336 PHE A C 1
ATOM 2300 O O . PHE A 1 336 ? -8.566 21.585 -0.648 1.00 98.75 336 PHE A O 1
ATOM 2307 N N . SER A 1 337 ? -8.941 21.073 -2.802 1.00 97.94 337 SER A N 1
ATOM 2308 C CA . SER A 1 337 ? -10.412 21.077 -2.719 1.00 97.94 337 SER A CA 1
ATOM 2309 C C . SER A 1 337 ? -11.089 19.857 -3.347 1.00 97.94 337 SER A C 1
ATOM 2311 O O . SER A 1 337 ? -12.303 19.723 -3.225 1.00 97.94 337 SER A O 1
ATOM 2313 N N . GLY A 1 338 ? -10.332 18.968 -4.001 1.00 97.12 338 GLY A N 1
ATOM 2314 C CA . GLY A 1 338 ? -10.894 17.846 -4.761 1.00 97.12 338 GLY A CA 1
ATOM 2315 C C . GLY A 1 338 ? -11.460 16.699 -3.923 1.00 97.12 338 GLY A C 1
ATOM 2316 O O . GLY A 1 338 ? -12.207 15.880 -4.448 1.00 97.12 338 GLY A O 1
ATOM 2317 N N . GLY A 1 339 ? -11.155 16.661 -2.623 1.00 97.94 339 GLY A N 1
ATOM 2318 C CA . GLY A 1 339 ? -11.569 15.582 -1.725 1.00 97.94 339 GLY A CA 1
ATOM 2319 C C . GLY A 1 339 ? -10.660 14.358 -1.808 1.00 97.94 339 GLY A C 1
ATOM 2320 O O . GLY A 1 339 ? -9.793 14.255 -2.679 1.00 97.94 339 GLY A O 1
ATOM 2321 N N . ILE A 1 340 ? -10.834 13.451 -0.849 1.00 98.81 340 ILE A N 1
ATOM 2322 C CA . ILE A 1 340 ? -10.020 12.243 -0.704 1.00 98.81 340 ILE A CA 1
ATOM 2323 C C . ILE A 1 340 ? -10.950 11.041 -0.590 1.00 98.81 340 ILE A C 1
ATOM 2325 O O . ILE A 1 340 ? -11.881 11.070 0.207 1.00 98.81 340 ILE A O 1
ATOM 2329 N N . THR A 1 341 ? -10.682 9.982 -1.346 1.00 98.44 341 THR A N 1
ATOM 2330 C CA . THR A 1 341 ? -11.315 8.670 -1.166 1.00 98.44 341 THR A CA 1
ATOM 2331 C C . THR A 1 341 ? -10.280 7.713 -0.598 1.00 98.44 341 THR A C 1
ATOM 2333 O O . THR A 1 341 ? -9.235 7.503 -1.204 1.00 98.44 341 THR A O 1
ATOM 2336 N N . HIS A 1 342 ? -10.543 7.150 0.572 1.00 98.00 342 HIS A N 1
ATOM 2337 C CA . HIS A 1 342 ? -9.671 6.205 1.253 1.00 98.00 342 HIS A CA 1
ATOM 2338 C C . HIS A 1 342 ? -10.336 4.831 1.269 1.00 98.00 342 HIS A C 1
ATOM 2340 O O . HIS A 1 342 ? -11.329 4.647 1.966 1.00 98.00 342 HIS A O 1
ATOM 2346 N N . ASN A 1 343 ? -9.803 3.895 0.483 1.00 86.88 343 ASN A N 1
ATOM 2347 C CA . ASN A 1 343 ? -10.374 2.555 0.350 1.00 86.88 343 ASN A CA 1
ATOM 2348 C C . ASN A 1 343 ? -9.752 1.571 1.346 1.00 86.88 343 ASN A C 1
ATOM 2350 O O . ASN A 1 343 ? -10.466 0.869 2.048 1.00 86.88 343 ASN A O 1
ATOM 2354 N N . THR A 1 344 ? -8.421 1.538 1.447 1.00 81.38 344 THR A N 1
ATOM 2355 C CA . THR A 1 344 ? -7.705 0.548 2.267 1.00 81.38 344 THR A CA 1
ATOM 2356 C C . THR A 1 344 ? -6.388 1.091 2.827 1.00 81.38 344 THR A C 1
ATOM 2358 O O . THR A 1 344 ? -5.833 2.093 2.352 1.00 81.38 344 THR A O 1
ATOM 2361 N N . GLY A 1 345 ? -5.832 0.359 3.795 1.00 82.50 345 GLY A N 1
ATOM 2362 C CA . GLY A 1 345 ? -4.549 0.673 4.417 1.00 82.50 345 GLY A CA 1
ATOM 2363 C C . GLY A 1 345 ? -4.656 1.818 5.420 1.00 82.50 345 GLY A C 1
ATOM 2364 O O . GLY A 1 345 ? -5.691 2.004 6.059 1.00 82.50 345 GLY A O 1
ATOM 2365 N N . VAL A 1 346 ? -3.561 2.561 5.587 1.00 89.12 346 VAL A N 1
ATOM 2366 C CA . VAL A 1 346 ? -3.486 3.678 6.539 1.00 89.12 346 VAL A CA 1
ATOM 2367 C C . VAL A 1 346 ? -3.380 5.009 5.800 1.00 89.12 346 VAL A C 1
ATOM 2369 O O . VAL A 1 346 ? -2.452 5.218 5.015 1.00 89.12 346 VAL A O 1
ATOM 2372 N N . LEU A 1 347 ? -4.279 5.939 6.114 1.00 97.69 347 LEU A N 1
ATOM 2373 C CA . LEU A 1 347 ? -4.154 7.355 5.790 1.00 97.69 347 LEU A CA 1
ATOM 2374 C C . LEU A 1 347 ? -3.725 8.117 7.049 1.00 97.69 347 LEU A C 1
ATOM 2376 O O . LEU A 1 347 ? -4.498 8.296 7.989 1.00 97.69 347 LEU A O 1
ATOM 2380 N N . SER A 1 348 ? -2.481 8.582 7.063 1.00 97.06 348 SER A N 1
ATOM 2381 C CA . SER A 1 348 ? -1.919 9.378 8.150 1.00 97.06 348 SER A CA 1
ATOM 2382 C C . SER A 1 348 ? -1.954 10.865 7.824 1.00 97.06 348 SER A C 1
ATOM 2384 O O . SER A 1 348 ? -1.576 11.284 6.729 1.00 97.06 348 SER A O 1
ATOM 2386 N N . VAL A 1 349 ? -2.332 11.690 8.801 1.00 97.75 349 VAL A N 1
ATOM 2387 C CA . VAL A 1 349 ? -2.445 13.144 8.629 1.00 97.75 349 VAL A CA 1
ATOM 2388 C C . VAL A 1 349 ? -1.460 13.877 9.537 1.00 97.75 349 VAL A C 1
ATOM 2390 O O . VAL A 1 349 ? -1.520 13.787 10.760 1.00 97.75 349 VAL A O 1
ATOM 2393 N N . GLY A 1 350 ? -0.529 14.623 8.944 1.00 95.81 350 GLY A N 1
ATOM 2394 C CA . GLY A 1 350 ? 0.518 15.361 9.662 1.00 95.81 350 GLY A CA 1
ATOM 2395 C C . GLY A 1 350 ? 0.205 16.835 9.932 1.00 95.81 350 GLY A C 1
ATOM 2396 O O . GLY A 1 350 ? 0.994 17.498 10.599 1.00 95.81 350 GLY A O 1
ATOM 2397 N N . ASN A 1 351 ? -0.926 17.352 9.446 1.00 96.69 351 ASN A N 1
ATOM 2398 C CA . ASN A 1 351 ? -1.326 18.755 9.572 1.00 96.69 351 ASN A CA 1
ATOM 2399 C C . ASN A 1 351 ? -2.853 18.870 9.733 1.00 96.69 351 ASN A C 1
ATOM 2401 O O . ASN A 1 351 ? -3.578 18.087 9.130 1.00 96.69 351 ASN A O 1
ATOM 2405 N N . ASN A 1 352 ? -3.358 19.856 10.480 1.00 97.69 352 ASN A N 1
ATOM 2406 C CA . ASN A 1 352 ? -4.807 20.089 10.617 1.00 97.69 352 ASN A CA 1
ATOM 2407 C C . ASN A 1 352 ? -5.495 20.384 9.268 1.00 97.69 352 ASN A C 1
ATOM 2409 O O . ASN A 1 352 ? -6.650 20.032 9.068 1.00 97.69 352 ASN A O 1
ATOM 2413 N N . ASN A 1 353 ? -4.764 20.961 8.310 1.00 97.38 353 ASN A N 1
ATOM 2414 C CA . ASN A 1 353 ? -5.222 21.174 6.935 1.00 97.38 353 ASN A CA 1
ATOM 2415 C C . ASN A 1 353 ? -4.744 20.069 5.973 1.00 97.38 353 ASN A C 1
ATOM 2417 O O . ASN A 1 353 ? -4.769 20.265 4.760 1.00 97.38 353 ASN A O 1
ATOM 2421 N N . GLY A 1 354 ? -4.251 18.932 6.476 1.00 97.50 354 GLY A N 1
ATOM 2422 C CA . GLY A 1 354 ? -3.596 17.895 5.667 1.00 97.50 354 GLY A CA 1
ATOM 2423 C C . GLY A 1 354 ? -4.522 17.188 4.673 1.00 97.50 354 GLY A C 1
ATOM 2424 O O . GLY A 1 354 ? -4.054 16.676 3.662 1.00 97.50 354 GLY A O 1
ATOM 2425 N N . LEU A 1 355 ? -5.836 17.210 4.896 1.00 98.31 355 LEU A N 1
ATOM 2426 C CA . LEU A 1 355 ? -6.827 16.670 3.955 1.00 98.31 355 LEU A CA 1
ATOM 2427 C C . LEU A 1 355 ? -7.355 17.722 2.957 1.00 98.31 355 LEU A C 1
ATOM 2429 O O . LEU A 1 355 ? -8.137 17.403 2.064 1.00 98.31 355 LEU A O 1
ATOM 2433 N N . GLY A 1 356 ? -6.940 18.984 3.096 1.00 98.44 356 GLY A N 1
ATOM 2434 C CA . GLY A 1 356 ? -7.509 20.115 2.365 1.00 98.44 356 GLY A CA 1
ATOM 2435 C C . GLY A 1 356 ? -8.928 20.459 2.815 1.00 98.44 356 GLY A C 1
ATOM 2436 O O . GLY A 1 356 ? -9.287 20.249 3.967 1.00 98.44 356 GLY A O 1
ATOM 2437 N N . SER A 1 357 ? -9.729 21.025 1.913 1.00 97.31 357 SER A N 1
ATOM 2438 C CA . SER A 1 357 ? -11.104 21.488 2.187 1.00 97.31 357 SER A CA 1
ATOM 2439 C C . SER A 1 357 ? -12.204 20.586 1.618 1.00 97.31 357 SER A C 1
ATOM 2441 O O . SER A 1 357 ? -13.385 20.838 1.849 1.00 97.31 357 SER A O 1
ATOM 2443 N N . GLY A 1 358 ? -11.828 19.562 0.847 1.00 97.50 358 GLY A N 1
ATOM 2444 C CA . GLY A 1 358 ? -12.773 18.621 0.251 1.00 97.50 358 GLY A CA 1
ATOM 2445 C C . GLY A 1 358 ? -13.299 17.588 1.251 1.00 97.50 358 GLY A C 1
ATOM 2446 O O . GLY A 1 358 ? -12.790 17.462 2.367 1.00 97.50 358 GLY A O 1
ATOM 2447 N N . VAL A 1 359 ? -14.310 16.832 0.822 1.00 98.31 359 VAL A N 1
ATOM 2448 C CA . VAL A 1 359 ? -14.877 15.711 1.588 1.00 98.31 359 VAL A CA 1
ATOM 2449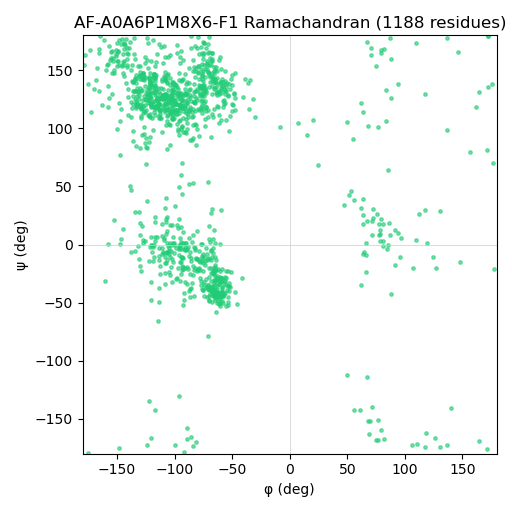 C C . VAL A 1 359 ? -13.869 14.561 1.660 1.00 98.31 359 VAL A C 1
ATOM 2451 O O . VAL A 1 359 ? -13.216 14.255 0.659 1.00 98.31 359 VAL A O 1
ATOM 2454 N N . LEU A 1 360 ? -13.764 13.912 2.821 1.00 98.75 360 LEU A N 1
ATOM 2455 C CA . LEU A 1 360 ? -13.069 12.632 2.977 1.00 98.75 360 LEU A CA 1
ATOM 2456 C C . LEU A 1 360 ? -14.086 11.483 2.945 1.00 9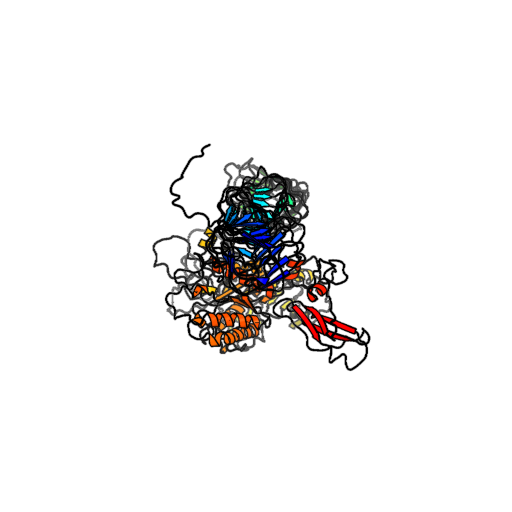8.75 360 LEU A C 1
ATOM 2458 O O . LEU A 1 360 ? -14.927 11.361 3.830 1.00 98.75 360 LEU A O 1
ATOM 2462 N N . THR A 1 361 ? -13.992 10.619 1.944 1.00 98.62 361 THR A N 1
ATOM 2463 C CA . THR A 1 361 ? -14.774 9.383 1.864 1.00 98.62 361 THR A CA 1
ATOM 2464 C C . THR A 1 361 ? -13.943 8.234 2.430 1.00 98.62 361 THR A C 1
ATOM 2466 O O . THR A 1 361 ? -12.845 7.973 1.943 1.00 98.62 361 THR A O 1
ATOM 2469 N N . LEU A 1 362 ? -14.450 7.572 3.465 1.00 97.44 362 LEU A N 1
ATOM 2470 C CA . LEU A 1 362 ? -13.879 6.385 4.089 1.00 97.44 362 LEU A CA 1
ATOM 2471 C C . LEU A 1 362 ? -14.658 5.156 3.599 1.00 97.44 362 LEU A C 1
ATOM 2473 O O . LEU A 1 362 ? -15.812 4.956 3.976 1.00 97.44 362 LEU A O 1
ATOM 2477 N N . ASN A 1 363 ? -14.031 4.354 2.745 1.00 92.00 363 ASN A N 1
ATOM 2478 C CA . ASN A 1 363 ? -14.557 3.088 2.230 1.00 92.00 363 ASN A CA 1
ATOM 2479 C C . ASN A 1 363 ? -13.821 1.892 2.869 1.00 92.00 363 ASN A C 1
ATOM 2481 O O . ASN A 1 363 ? -13.749 0.828 2.265 1.00 92.00 363 ASN A O 1
ATOM 2485 N N . GLY A 1 364 ? -13.235 2.083 4.055 1.00 83.75 364 GLY A N 1
ATOM 2486 C CA . GLY A 1 364 ? -12.393 1.103 4.731 1.00 83.75 364 GLY A CA 1
ATOM 2487 C C . GLY A 1 364 ? -11.128 1.711 5.344 1.00 83.75 364 GLY A C 1
ATOM 2488 O O . GLY A 1 364 ? -10.915 2.929 5.371 1.00 83.75 364 GLY A O 1
ATOM 2489 N N . GLY A 1 365 ? -10.254 0.826 5.828 1.00 85.12 365 GLY A N 1
ATOM 2490 C CA . GLY A 1 365 ? -8.920 1.170 6.323 1.00 85.12 365 GLY A CA 1
ATOM 2491 C C . GLY A 1 365 ? -8.908 1.975 7.627 1.00 85.12 365 GLY A C 1
ATOM 2492 O O . GLY A 1 365 ? -9.888 2.033 8.370 1.00 85.12 365 GLY A O 1
ATOM 2493 N N . THR A 1 366 ? -7.759 2.591 7.908 1.00 91.06 366 THR A N 1
ATOM 2494 C CA . THR A 1 366 ? -7.489 3.369 9.123 1.00 91.06 366 THR A CA 1
ATOM 2495 C C . THR A 1 366 ? -7.112 4.815 8.805 1.00 91.06 366 THR A C 1
ATOM 2497 O O . THR A 1 366 ? -6.156 5.068 8.074 1.00 91.06 366 THR A O 1
ATOM 2500 N N . LEU A 1 367 ? -7.807 5.775 9.413 1.00 98.06 367 LEU A N 1
ATOM 2501 C CA . LEU A 1 367 ? -7.386 7.175 9.486 1.00 98.06 367 LEU A CA 1
ATOM 2502 C C . LEU A 1 367 ? -6.678 7.429 10.822 1.00 98.06 367 LEU A C 1
ATOM 2504 O O . LEU A 1 367 ? -7.239 7.112 11.871 1.00 98.06 367 LEU A O 1
ATOM 2508 N N . ASN A 1 368 ? -5.493 8.051 10.807 1.00 94.00 368 ASN A N 1
ATOM 2509 C CA . ASN A 1 368 ? -4.810 8.445 12.043 1.00 94.00 368 ASN A CA 1
ATOM 2510 C C . ASN A 1 368 ? -4.090 9.804 11.981 1.00 94.00 368 ASN A C 1
ATOM 2512 O O . ASN A 1 368 ? -3.741 10.335 10.924 1.00 94.00 368 ASN A O 1
ATOM 2516 N N . ALA A 1 369 ? -3.841 10.369 13.163 1.00 89.06 369 ALA A N 1
ATOM 2517 C CA . ALA A 1 369 ? -2.990 11.540 13.355 1.00 89.06 369 ALA A CA 1
ATOM 2518 C C . ALA A 1 369 ? -1.506 11.143 13.318 1.00 89.06 369 ALA A C 1
ATOM 2520 O O . ALA A 1 369 ? -1.116 10.158 13.943 1.00 89.06 369 ALA A O 1
ATOM 2521 N N . TYR A 1 370 ? -0.638 11.909 12.651 1.00 86.56 370 TYR A N 1
ATOM 2522 C CA . TYR A 1 370 ? 0.810 11.669 12.612 1.00 86.56 370 TYR A CA 1
ATOM 2523 C C . TYR A 1 370 ? 1.588 12.615 13.536 1.00 86.56 370 TYR A C 1
ATOM 2525 O O . TYR A 1 370 ? 1.399 13.832 13.503 1.00 86.56 370 TYR A O 1
ATOM 2533 N N . ALA A 1 371 ? 2.519 12.037 14.307 1.00 81.75 371 ALA A N 1
ATOM 2534 C CA . ALA A 1 371 ? 3.453 12.669 15.252 1.00 81.75 371 ALA A CA 1
ATOM 2535 C C . ALA A 1 371 ? 2.849 13.428 16.450 1.00 81.75 371 ALA A C 1
ATOM 2537 O O . ALA A 1 371 ? 3.463 13.432 17.509 1.00 81.75 371 ALA A O 1
ATOM 2538 N N . THR A 1 372 ? 1.699 14.083 16.290 1.00 91.12 372 THR A N 1
ATOM 2539 C CA . THR A 1 372 ? 1.060 14.960 17.291 1.00 91.12 372 THR A CA 1
ATOM 2540 C C . THR A 1 372 ? -0.453 15.028 17.033 1.00 91.12 372 THR A C 1
ATOM 2542 O O . THR A 1 372 ? -0.880 14.676 15.932 1.00 91.12 372 THR A O 1
ATOM 2545 N N . ASP A 1 373 ? -1.236 15.527 17.990 1.00 93.44 373 ASP A N 1
ATOM 2546 C CA . ASP A 1 373 ? -2.701 15.657 17.888 1.00 93.44 373 ASP A CA 1
ATOM 2547 C C . ASP A 1 373 ? -3.167 16.442 16.659 1.00 93.44 373 ASP A C 1
ATOM 2549 O O . ASP A 1 373 ? -2.590 17.486 16.319 1.00 93.44 373 ASP A O 1
ATOM 2553 N N . ARG A 1 374 ? -4.238 15.977 16.009 1.00 96.88 374 ARG A N 1
ATOM 2554 C CA . ARG A 1 374 ? -4.823 16.602 14.814 1.00 96.88 374 ARG A CA 1
ATOM 2555 C C . ARG A 1 374 ? -6.277 16.983 15.031 1.00 96.88 374 ARG A C 1
ATOM 2557 O O . ARG A 1 374 ? -7.060 16.201 15.553 1.00 96.88 374 ARG A O 1
ATOM 2564 N N . GLU A 1 375 ? -6.639 18.160 14.533 1.00 97.69 375 GLU A N 1
ATOM 2565 C CA . GLU A 1 375 ? -8.029 18.599 14.414 1.00 97.69 375 GLU A CA 1
ATOM 2566 C C . GLU A 1 375 ? -8.380 18.736 12.933 1.00 97.69 375 GLU A C 1
ATOM 2568 O O . GLU A 1 375 ? -7.751 19.520 12.220 1.00 97.69 375 GLU A O 1
ATOM 2573 N N . LEU A 1 376 ? -9.359 17.957 12.475 1.00 98.31 376 LEU A N 1
ATOM 2574 C CA . LEU A 1 376 ? -9.796 17.899 11.085 1.00 98.31 376 LEU A CA 1
ATOM 2575 C C . LEU A 1 376 ? -11.227 18.429 10.980 1.00 98.31 376 LEU A C 1
ATOM 2577 O O . LEU A 1 376 ? -12.155 17.896 11.590 1.00 98.31 376 LEU A O 1
ATOM 2581 N N . ALA A 1 377 ? -11.398 19.481 10.181 1.00 97.88 377 ALA A N 1
ATOM 2582 C CA . ALA A 1 377 ? -12.685 20.147 9.967 1.00 97.88 377 ALA A CA 1
ATOM 2583 C C . ALA A 1 377 ? -13.447 19.630 8.734 1.00 97.88 377 ALA A C 1
ATOM 2585 O O . ALA A 1 377 ? -14.497 20.168 8.386 1.00 97.88 377 ALA A O 1
ATOM 2586 N N . ASN A 1 378 ? -12.899 18.632 8.039 1.00 98.38 378 ASN A N 1
ATOM 2587 C CA . ASN A 1 378 ? -13.477 18.073 6.823 1.00 98.38 378 ASN A CA 1
ATOM 2588 C C . ASN A 1 378 ? -14.804 17.367 7.110 1.00 98.38 378 ASN A C 1
ATOM 2590 O O . ASN A 1 378 ? -14.910 16.616 8.078 1.00 98.38 378 ASN A O 1
ATOM 2594 N N . ASP A 1 379 ? -15.778 17.545 6.216 1.00 98.50 379 ASP A N 1
ATOM 2595 C CA . ASP A 1 379 ? -16.921 16.637 6.150 1.00 98.50 379 ASP A CA 1
ATOM 2596 C C . ASP A 1 379 ? -16.439 15.246 5.709 1.00 98.50 379 ASP A C 1
ATOM 2598 O O . ASP A 1 379 ? -15.553 15.114 4.854 1.00 98.50 379 ASP A O 1
ATOM 2602 N N . MET A 1 380 ? -17.029 14.206 6.294 1.00 98.69 380 MET A N 1
ATOM 2603 C CA . MET A 1 380 ? -16.654 12.813 6.091 1.00 98.69 380 MET A CA 1
ATOM 2604 C C . MET A 1 380 ? -17.862 11.962 5.684 1.00 98.69 380 MET A C 1
ATOM 2606 O O . MET A 1 380 ? -18.981 12.147 6.174 1.00 98.69 380 MET A O 1
ATOM 2610 N N . VAL A 1 381 ? -17.631 10.992 4.803 1.00 98.56 381 VAL A N 1
ATOM 2611 C CA . VAL A 1 381 ? -18.630 9.999 4.385 1.00 98.56 381 VAL A CA 1
ATOM 2612 C C . VAL A 1 381 ? -18.052 8.606 4.608 1.00 98.56 381 VAL A C 1
ATOM 2614 O O . VAL A 1 381 ? -17.091 8.238 3.949 1.00 98.56 381 VAL A O 1
ATOM 2617 N N . VAL A 1 382 ? -18.625 7.836 5.526 1.00 97.75 382 VAL A N 1
ATOM 2618 C CA . VAL A 1 382 ? -18.235 6.459 5.851 1.00 97.75 382 VAL A CA 1
ATOM 2619 C C . VAL A 1 382 ? -19.147 5.510 5.077 1.00 97.75 382 VAL A C 1
ATOM 2621 O O . VAL A 1 382 ? -20.332 5.394 5.386 1.00 97.75 382 VAL A O 1
ATOM 2624 N N . THR A 1 383 ? -18.644 4.871 4.026 1.00 93.25 383 THR A N 1
ATOM 2625 C CA . THR A 1 383 ? -19.448 3.974 3.174 1.00 93.25 383 THR A CA 1
ATOM 2626 C C . THR A 1 383 ? -19.270 2.502 3.547 1.00 93.25 383 THR A C 1
ATOM 2628 O O . THR A 1 383 ? -20.224 1.740 3.410 1.00 93.25 383 THR A O 1
ATOM 2631 N N . ALA A 1 384 ? -18.102 2.144 4.088 1.00 86.62 384 ALA A N 1
ATOM 2632 C CA . ALA A 1 384 ? -17.769 0.835 4.638 1.00 86.62 384 ALA A CA 1
ATOM 2633 C C . ALA A 1 384 ? -17.042 0.991 5.980 1.00 86.62 384 ALA A C 1
ATOM 2635 O O . ALA A 1 384 ? -16.577 2.084 6.325 1.00 86.62 384 ALA A O 1
ATOM 2636 N N . ASP A 1 385 ? -16.976 -0.094 6.745 1.00 88.25 385 ASP A N 1
ATOM 2637 C CA . ASP A 1 385 ? -16.467 -0.087 8.113 1.00 88.25 385 ASP A CA 1
ATOM 2638 C C . ASP A 1 385 ? -15.032 0.437 8.175 1.00 88.25 385 ASP A C 1
ATOM 2640 O O . ASP A 1 385 ? -14.132 -0.063 7.502 1.00 88.25 385 ASP A O 1
ATOM 2644 N N . SER A 1 386 ? -14.818 1.482 8.972 1.00 88.25 386 SER A N 1
ATOM 2645 C CA . SER A 1 386 ? -13.576 2.253 8.929 1.00 88.25 386 SER A CA 1
ATOM 2646 C C . SER A 1 386 ? -13.055 2.570 10.326 1.00 88.25 386 SER A C 1
ATOM 2648 O O . SER A 1 386 ? -13.815 2.908 11.239 1.00 88.25 386 SER A O 1
ATOM 2650 N N . LYS A 1 387 ? -11.731 2.486 10.492 1.00 90.88 387 LYS A N 1
ATOM 2651 C CA . LYS A 1 387 ? -11.041 2.733 11.761 1.00 90.88 387 LYS A CA 1
ATOM 2652 C C . LYS A 1 387 ? -10.622 4.195 11.892 1.00 90.88 387 LYS A C 1
ATOM 2654 O O . LYS A 1 387 ? -9.966 4.757 11.015 1.00 90.88 387 LYS A O 1
ATOM 2659 N N . LEU A 1 388 ? -10.951 4.788 13.032 1.00 96.38 388 LEU A N 1
ATOM 2660 C CA . LEU A 1 388 ? -10.421 6.059 13.508 1.00 96.38 388 LEU A CA 1
ATOM 2661 C C . LEU A 1 388 ? -9.428 5.747 14.627 1.00 96.38 388 LEU A C 1
ATOM 2663 O O . LEU A 1 388 ? -9.819 5.406 15.744 1.00 96.38 388 LEU A O 1
ATOM 2667 N N . GLU A 1 389 ? -8.140 5.830 14.316 1.00 89.25 389 GLU A N 1
ATOM 2668 C CA . GLU A 1 389 ? -7.080 5.429 15.232 1.00 89.25 389 GLU A CA 1
ATOM 2669 C C . GLU A 1 389 ? -6.401 6.651 15.858 1.00 89.25 389 GLU A C 1
ATOM 2671 O O . GLU A 1 389 ? -5.676 7.406 15.202 1.00 89.25 389 GLU A O 1
ATOM 2676 N N . ALA A 1 390 ? -6.581 6.798 17.169 1.00 83.38 390 ALA A N 1
ATOM 2677 C CA . ALA A 1 390 ? -5.762 7.677 17.992 1.00 83.38 390 ALA A CA 1
ATOM 2678 C C . ALA A 1 390 ? -4.667 6.828 18.640 1.00 83.38 390 ALA A C 1
ATOM 2680 O O . ALA A 1 390 ? -4.888 6.184 19.661 1.00 83.38 390 ALA A O 1
ATOM 2681 N N . VAL A 1 391 ? -3.490 6.771 18.011 1.00 64.00 391 VAL A N 1
ATOM 2682 C CA . VAL A 1 391 ? -2.435 5.790 18.344 1.00 64.00 391 VAL A CA 1
ATOM 2683 C C . VAL A 1 391 ? -2.048 5.815 19.827 1.00 64.00 391 VAL A C 1
ATOM 2685 O O . VAL A 1 391 ? -1.784 4.777 20.424 1.00 64.00 391 VAL A O 1
ATOM 2688 N N . ASN A 1 392 ? -1.983 7.005 20.419 1.00 67.62 392 ASN A N 1
ATOM 2689 C CA . ASN A 1 392 ? -1.711 7.223 21.836 1.00 67.62 392 ASN A CA 1
ATOM 2690 C C . ASN A 1 392 ? -2.166 8.633 22.236 1.00 67.62 392 ASN A C 1
ATOM 2692 O O . ASN A 1 392 ? -2.517 9.430 21.371 1.00 67.62 392 ASN A O 1
ATOM 2696 N N . SER A 1 393 ? -2.055 8.965 23.523 1.00 77.56 393 SER A N 1
ATOM 2697 C CA . SER A 1 393 ? -2.474 10.250 24.108 1.00 77.56 393 SER A CA 1
ATOM 2698 C C . SER A 1 393 ? -1.681 11.491 23.657 1.00 77.56 393 SER A C 1
ATOM 2700 O O . SER A 1 393 ? -1.815 12.555 24.249 1.00 77.56 393 SER A O 1
ATOM 2702 N N . SER A 1 394 ? -0.750 11.349 22.712 1.00 79.25 394 SER A N 1
ATOM 2703 C CA . SER A 1 394 ? -0.057 12.470 22.058 1.00 79.25 394 SER A CA 1
ATOM 2704 C C . SER A 1 394 ? -0.378 12.555 20.567 1.00 79.25 394 SER A C 1
ATOM 2706 O O . SER A 1 394 ? 0.267 13.303 19.835 1.00 79.25 394 SER A O 1
ATOM 2708 N N . ARG A 1 395 ? -1.310 11.722 20.099 1.00 87.06 395 ARG A N 1
ATOM 2709 C CA . ARG A 1 395 ? -1.769 11.611 18.714 1.00 87.06 395 ARG A CA 1
ATOM 2710 C C . ARG A 1 395 ? -3.290 11.461 18.703 1.00 87.06 395 ARG A C 1
ATOM 2712 O O . ARG A 1 395 ? -3.820 10.587 18.016 1.00 87.06 395 ARG A O 1
ATOM 2719 N N . ASP A 1 396 ? -3.956 12.311 19.473 1.00 93.19 396 ASP A N 1
ATOM 2720 C CA . ASP A 1 396 ? -5.410 12.385 19.526 1.00 93.19 396 ASP A CA 1
ATOM 2721 C C . ASP A 1 396 ? -5.966 12.969 18.219 1.00 93.19 396 ASP A C 1
ATOM 2723 O O . ASP A 1 396 ? -5.285 13.700 17.484 1.00 93.19 396 ASP A O 1
ATOM 2727 N N . LEU A 1 397 ? -7.212 12.619 17.904 1.00 97.38 397 LEU A N 1
ATOM 2728 C CA . LEU A 1 397 ? -7.871 13.013 16.663 1.00 97.38 397 LEU A CA 1
ATOM 2729 C C . LEU A 1 397 ? -9.227 13.658 16.953 1.00 97.38 397 LEU A C 1
ATOM 2731 O O . LEU A 1 397 ? -10.171 12.990 17.361 1.00 97.38 397 LEU A O 1
ATOM 2735 N N . THR A 1 398 ? -9.345 14.951 16.673 1.00 98.38 398 THR A N 1
ATOM 2736 C CA . THR A 1 398 ? -10.604 15.694 16.773 1.00 98.38 398 THR A CA 1
ATOM 2737 C C . THR A 1 398 ? -11.224 15.854 15.392 1.00 98.38 398 THR A C 1
ATOM 2739 O O . THR A 1 398 ? -10.596 16.403 14.488 1.00 98.38 398 THR A O 1
ATOM 2742 N N . LEU A 1 399 ? -12.470 15.413 15.234 1.00 98.69 399 LEU A N 1
ATOM 2743 C CA . LEU A 1 399 ? -13.252 15.499 14.003 1.00 98.69 399 LEU A CA 1
ATOM 2744 C C . LEU A 1 399 ? -14.439 16.444 14.226 1.00 98.69 399 LEU A C 1
ATOM 2746 O O . LEU A 1 399 ? -15.357 16.134 14.991 1.00 98.69 399 LEU A O 1
ATOM 2750 N N . SER A 1 400 ? -14.405 17.612 13.580 1.00 98.12 400 SER A N 1
ATOM 2751 C CA . SER A 1 400 ? -15.404 18.679 13.774 1.00 98.12 400 SER A CA 1
ATOM 2752 C C . SER A 1 400 ? -16.369 18.873 12.601 1.00 98.12 400 SER A C 1
ATOM 2754 O O . SER A 1 400 ? -17.378 19.566 12.752 1.00 98.12 400 SER A O 1
ATOM 2756 N N . GLY A 1 401 ? -16.097 18.247 11.452 1.00 97.56 401 GLY A N 1
ATOM 2757 C CA . GLY A 1 401 ? -17.009 18.224 10.305 1.00 97.56 401 GLY A CA 1
ATOM 2758 C C . GLY A 1 401 ? -18.198 17.274 10.486 1.00 97.56 401 GLY A C 1
ATOM 2759 O O . GLY A 1 401 ? -18.292 16.529 11.463 1.00 97.56 401 GLY A O 1
ATOM 2760 N N . THR A 1 402 ? -19.130 17.298 9.532 1.00 98.31 402 THR A N 1
ATOM 2761 C CA . THR A 1 402 ? -20.253 16.347 9.508 1.00 98.31 402 THR A CA 1
ATOM 2762 C C . THR A 1 402 ? -19.738 14.971 9.102 1.00 98.31 402 THR A C 1
ATOM 2764 O O . THR A 1 402 ? -19.083 14.857 8.072 1.00 98.31 402 THR A O 1
ATOM 2767 N N . ILE A 1 403 ? -20.073 13.918 9.848 1.00 98.50 403 ILE A N 1
ATOM 2768 C CA . ILE A 1 403 ? -19.774 12.529 9.459 1.00 98.50 403 ILE A CA 1
ATOM 2769 C C . ILE A 1 403 ? -21.084 11.868 9.028 1.00 98.50 403 ILE A C 1
ATOM 2771 O O . ILE A 1 403 ? -22.081 11.951 9.736 1.00 98.50 403 ILE A O 1
ATOM 2775 N N . SER A 1 404 ? -21.136 11.236 7.863 1.00 98.50 404 SER A N 1
ATOM 2776 C CA . SER A 1 404 ? -22.363 10.648 7.295 1.00 98.50 404 SER A CA 1
ATOM 2777 C C . SER A 1 404 ? -22.092 9.283 6.663 1.00 98.50 404 SER A C 1
ATOM 2779 O O . SER A 1 404 ? -20.939 8.881 6.592 1.00 98.50 404 SER A O 1
ATOM 2781 N N . GLY A 1 405 ? -23.128 8.570 6.206 1.00 97.50 405 GLY A N 1
ATOM 2782 C CA . GLY A 1 405 ? -22.981 7.331 5.431 1.00 97.50 405 GLY A CA 1
ATOM 2783 C C . GLY A 1 405 ? -23.575 6.078 6.086 1.00 97.50 405 GLY A C 1
ATOM 2784 O O . GLY A 1 405 ? -24.455 6.157 6.946 1.00 97.50 405 GLY A O 1
ATOM 2785 N N . SER A 1 406 ? -23.147 4.911 5.616 1.00 93.94 406 SER A N 1
ATOM 2786 C CA . SER A 1 406 ? -23.688 3.604 6.009 1.00 93.94 406 SER A CA 1
ATOM 2787 C C . SER A 1 406 ? -22.676 2.675 6.665 1.00 93.94 406 SER A C 1
ATOM 2789 O O . SER A 1 406 ? -23.110 1.698 7.249 1.00 93.94 406 SER A O 1
ATOM 2791 N N . GLY A 1 407 ? -21.372 2.942 6.590 1.00 91.50 407 GLY A N 1
ATOM 2792 C CA . GLY A 1 407 ? -20.363 2.094 7.233 1.00 91.50 407 GLY A CA 1
ATOM 2793 C C . GLY A 1 407 ? -20.293 2.307 8.747 1.00 91.50 407 GLY A C 1
ATOM 2794 O O . GLY A 1 407 ? -20.669 3.372 9.249 1.00 91.50 407 GLY A O 1
ATOM 2795 N N . ALA A 1 408 ? -19.826 1.291 9.473 1.00 89.81 408 ALA A N 1
ATOM 2796 C CA . ALA A 1 408 ? -19.564 1.380 10.905 1.00 89.81 408 ALA A CA 1
ATOM 2797 C C . ALA A 1 408 ? -18.288 2.188 11.191 1.00 89.81 408 ALA A C 1
ATOM 2799 O O . ALA A 1 408 ? -17.361 2.259 10.377 1.00 89.81 408 ALA A O 1
ATOM 2800 N N . VAL A 1 409 ? -18.217 2.781 12.382 1.00 96.44 409 VAL A N 1
ATOM 2801 C CA . VAL A 1 409 ? -17.031 3.512 12.848 1.00 96.44 409 VAL A CA 1
ATOM 2802 C C . VAL A 1 409 ? -16.368 2.735 13.976 1.00 96.44 409 VAL A C 1
ATOM 2804 O O . VAL A 1 409 ? -16.995 2.429 14.985 1.00 96.44 409 VAL A O 1
ATOM 2807 N N . ILE A 1 410 ? -15.078 2.442 13.840 1.00 93.25 410 ILE A N 1
ATOM 2808 C CA . ILE A 1 410 ? -14.313 1.724 14.863 1.00 93.25 410 ILE A CA 1
ATOM 2809 C C . ILE A 1 410 ? -13.277 2.674 15.451 1.00 93.25 410 ILE A C 1
ATOM 2811 O O . ILE A 1 410 ? -12.349 3.097 14.765 1.00 93.25 410 ILE A O 1
ATOM 2815 N N . LYS A 1 411 ? -13.405 3.007 16.733 1.00 93.62 411 LYS A N 1
ATOM 2816 C CA . LYS A 1 411 ? -12.376 3.736 17.471 1.00 93.62 411 LYS A CA 1
ATOM 2817 C C . LYS A 1 411 ? -11.321 2.755 17.981 1.00 93.62 411 LYS A C 1
ATOM 2819 O O . LYS A 1 411 ? -11.627 1.933 18.840 1.00 93.62 411 LYS A O 1
ATOM 2824 N N . SER A 1 412 ? -10.081 2.900 17.514 1.00 83.31 412 SER A N 1
ATOM 2825 C CA . SER A 1 412 ? -8.917 2.129 17.969 1.00 83.31 412 SER A CA 1
ATOM 2826 C C . SER A 1 412 ? -7.766 3.013 18.484 1.00 83.31 412 SER A C 1
ATOM 2828 O O . SER A 1 412 ? -7.815 4.248 18.404 1.00 83.31 412 SER A O 1
ATOM 2830 N N . GLY A 1 413 ? -6.730 2.373 19.034 1.00 77.31 413 GLY A N 1
ATOM 2831 C CA . GLY A 1 413 ? -5.561 3.006 19.644 1.00 77.31 413 GLY A CA 1
ATOM 2832 C C . GLY A 1 413 ? -5.834 3.618 21.023 1.00 77.31 413 GLY A C 1
ATOM 2833 O O . GLY A 1 413 ? -6.950 4.036 21.327 1.00 77.31 413 GLY A O 1
ATOM 2834 N N . ALA A 1 414 ? -4.791 3.718 21.846 1.00 80.44 414 ALA A N 1
ATOM 2835 C CA . ALA A 1 414 ? -4.902 4.110 23.252 1.00 80.44 414 ALA A CA 1
ATOM 2836 C C . ALA A 1 414 ? -5.251 5.597 23.488 1.00 80.44 414 ALA A C 1
ATOM 2838 O O . ALA A 1 414 ? -5.525 5.992 24.619 1.00 80.44 414 ALA A O 1
ATOM 2839 N N . GLY A 1 415 ? -5.183 6.443 22.454 1.00 84.81 415 GLY A N 1
ATOM 2840 C CA . GLY A 1 415 ? -5.512 7.870 22.523 1.00 84.81 415 GLY A CA 1
ATOM 2841 C C . GLY A 1 415 ? -7.011 8.165 22.431 1.00 84.81 415 GLY A C 1
ATOM 2842 O O . GLY A 1 415 ? -7.855 7.261 22.444 1.00 84.81 415 GLY A O 1
ATOM 2843 N N . THR A 1 416 ? -7.337 9.446 22.285 1.00 95.69 416 THR A N 1
ATOM 2844 C CA . THR A 1 416 ? -8.709 9.959 22.206 1.00 95.69 416 THR A CA 1
ATOM 2845 C C . THR A 1 416 ? -9.105 10.282 20.767 1.00 95.69 416 THR A C 1
ATOM 2847 O O . THR A 1 416 ? -8.380 10.979 20.055 1.00 95.69 416 THR A O 1
ATOM 2850 N N . VAL A 1 417 ? -10.283 9.819 20.339 1.00 98.50 417 VAL A N 1
ATOM 2851 C CA . VAL A 1 417 ? -10.986 10.413 19.188 1.00 98.50 417 VAL A CA 1
ATOM 2852 C C . VAL A 1 417 ? -12.126 11.264 19.718 1.00 98.50 417 VAL A C 1
ATOM 2854 O O . VAL A 1 417 ? -12.983 10.753 20.435 1.00 98.50 417 VAL A O 1
ATOM 2857 N N . THR A 1 418 ? -12.161 12.534 19.328 1.00 98.56 418 THR A N 1
ATOM 2858 C CA . THR A 1 418 ? -13.221 13.473 19.702 1.00 98.56 418 THR A CA 1
ATOM 2859 C C . THR A 1 418 ? -14.128 13.746 18.510 1.00 98.56 418 THR A C 1
ATOM 2861 O O . THR A 1 418 ? -13.693 14.308 17.506 1.00 98.56 418 THR A O 1
ATOM 2864 N N . LEU A 1 419 ? -15.407 13.395 18.628 1.00 98.62 419 LEU A N 1
ATOM 2865 C CA . LEU A 1 419 ? -16.455 13.713 17.659 1.00 98.62 419 LEU A CA 1
ATOM 2866 C C . LEU A 1 419 ? -17.203 14.967 18.127 1.00 98.62 419 LEU A C 1
ATOM 2868 O O . LEU A 1 419 ? -18.086 14.885 18.981 1.00 98.62 419 LEU A O 1
ATOM 2872 N N . SER A 1 420 ? -16.843 16.135 17.590 1.00 97.94 420 SER A N 1
ATOM 2873 C CA . SER A 1 420 ? -17.471 17.422 17.944 1.00 97.94 420 SER A CA 1
ATOM 2874 C C . SER A 1 420 ? -18.492 17.912 16.911 1.00 97.94 420 SER A C 1
ATOM 2876 O O . SER A 1 420 ? -19.302 18.792 17.208 1.00 97.94 420 SER A O 1
ATOM 2878 N N . GLY A 1 421 ? -18.486 17.328 15.709 1.00 96.25 421 GLY A N 1
ATOM 2879 C CA . GLY A 1 421 ? -19.459 17.591 14.648 1.00 96.25 421 GLY A CA 1
ATOM 2880 C C . GLY A 1 421 ? -20.758 16.779 14.759 1.00 96.25 421 GLY A C 1
ATOM 2881 O O . GLY A 1 421 ? -21.008 16.056 15.726 1.00 96.25 421 GLY A O 1
ATOM 2882 N N . VAL A 1 422 ? -21.611 16.887 13.735 1.00 97.62 422 VAL A N 1
ATOM 2883 C CA . VAL A 1 422 ? -22.844 16.089 13.629 1.00 97.62 422 VAL A CA 1
ATOM 2884 C C . VAL A 1 422 ? -22.549 14.798 12.867 1.00 97.62 422 VAL A C 1
ATOM 2886 O O . VAL A 1 422 ? -22.187 14.821 11.695 1.00 97.62 422 VAL A O 1
ATOM 2889 N N . CYS A 1 423 ? -22.742 13.666 13.525 1.00 97.88 423 CYS A N 1
ATOM 2890 C CA . CYS A 1 423 ? -22.578 12.325 12.989 1.00 97.88 423 CYS A CA 1
ATOM 2891 C C . CYS A 1 423 ? -23.953 11.721 12.667 1.00 97.88 423 CYS A C 1
ATOM 2893 O O . CYS A 1 423 ? -24.775 11.495 13.553 1.00 97.88 423 CYS A O 1
ATOM 2895 N N . THR A 1 424 ? -24.191 11.486 11.379 1.00 97.38 424 THR A N 1
ATOM 2896 C CA . THR A 1 424 ? -25.439 11.008 10.760 1.00 97.38 424 THR A CA 1
ATOM 2897 C C . THR A 1 424 ? -25.292 9.648 10.075 1.00 97.38 424 THR A C 1
ATOM 2899 O O . THR A 1 424 ? -26.215 9.214 9.384 1.00 97.38 424 THR A O 1
ATOM 2902 N N . TYR A 1 425 ? -24.134 8.992 10.214 1.00 97.19 425 TYR A N 1
ATOM 2903 C CA . TYR A 1 425 ? -23.965 7.626 9.727 1.00 97.19 425 TYR A CA 1
ATOM 2904 C C . TYR A 1 425 ? -24.889 6.667 10.487 1.00 97.19 425 TYR A C 1
ATOM 2906 O O . TYR A 1 425 ? -25.306 6.955 11.607 1.00 97.19 425 TYR A O 1
ATOM 2914 N N . THR A 1 426 ? -25.270 5.570 9.836 1.00 92.56 426 THR A N 1
ATOM 2915 C CA . THR A 1 426 ? -26.386 4.721 10.294 1.00 92.56 426 THR A CA 1
ATOM 2916 C C . THR A 1 426 ? -25.952 3.443 11.005 1.00 92.56 426 THR A C 1
ATOM 2918 O O . THR A 1 426 ? -26.642 3.024 11.935 1.00 92.56 426 THR A O 1
ATOM 2921 N N . ASN A 1 427 ? -24.815 2.853 10.628 1.00 93.50 427 ASN A N 1
ATOM 2922 C CA . ASN A 1 427 ? -24.248 1.712 11.346 1.00 93.50 427 ASN A CA 1
ATOM 2923 C C . ASN A 1 427 ? -23.597 2.144 12.668 1.00 93.50 427 ASN A C 1
ATOM 2925 O O . ASN A 1 427 ? -23.352 3.329 12.915 1.00 93.50 427 ASN A O 1
ATOM 2929 N N . SER A 1 428 ? -23.366 1.170 13.546 1.00 92.31 428 SER A N 1
ATOM 2930 C CA . SER A 1 428 ? -22.902 1.420 14.907 1.00 92.31 428 SER A CA 1
ATOM 2931 C C . SER A 1 428 ? -21.465 1.941 14.968 1.00 92.31 428 SER A C 1
ATOM 2933 O O . SER A 1 428 ? -20.653 1.768 14.056 1.00 92.31 428 SER A O 1
ATOM 2935 N N . THR A 1 429 ? -21.150 2.561 16.101 1.00 97.75 429 THR A N 1
ATOM 2936 C CA . THR A 1 429 ? -19.785 2.898 16.496 1.00 97.75 429 THR A CA 1
ATOM 2937 C C . THR A 1 429 ? -19.298 1.914 17.543 1.00 97.75 429 THR A C 1
ATOM 2939 O O . THR A 1 429 ? -19.964 1.721 18.555 1.00 97.75 429 THR A O 1
ATOM 2942 N N . THR A 1 430 ? -18.120 1.329 17.346 1.00 92.94 430 THR A N 1
ATOM 2943 C CA . THR A 1 430 ? -17.478 0.453 18.335 1.00 92.94 430 THR A CA 1
ATOM 2944 C C . THR A 1 430 ? -16.226 1.117 18.892 1.00 92.94 430 THR A C 1
ATOM 2946 O O . THR A 1 430 ? -15.347 1.522 18.135 1.00 92.94 430 THR A O 1
ATOM 2949 N N . VAL A 1 431 ? -16.118 1.208 20.216 1.00 95.12 431 VAL A N 1
ATOM 2950 C CA . VAL A 1 431 ? -14.896 1.626 20.913 1.00 95.12 431 VAL A CA 1
ATOM 2951 C C . VAL A 1 431 ? -14.111 0.372 21.268 1.00 95.12 431 VAL A C 1
ATOM 2953 O O . VAL A 1 431 ? -14.485 -0.349 22.192 1.00 95.12 431 VAL A O 1
ATOM 2956 N N . SER A 1 432 ? -13.064 0.081 20.494 1.00 81.06 432 SER A N 1
ATOM 2957 C CA . SER A 1 432 ? -12.232 -1.116 20.662 1.00 81.06 432 SER A CA 1
ATOM 2958 C C . SER A 1 432 ? -10.960 -0.859 21.470 1.00 81.06 432 SER A C 1
ATOM 2960 O O . SER A 1 432 ? -10.366 -1.807 21.964 1.00 81.06 432 SER A O 1
ATOM 2962 N N . ASP A 1 433 ? -10.514 0.399 21.572 1.00 75.00 433 ASP A N 1
ATOM 2963 C CA . ASP A 1 433 ? -9.368 0.805 22.396 1.00 75.00 433 ASP A CA 1
ATOM 2964 C C . ASP A 1 433 ? -9.421 2.313 22.730 1.00 75.00 433 ASP A C 1
ATOM 2966 O O . ASP A 1 433 ? -9.998 3.119 21.984 1.00 75.00 433 ASP A O 1
ATOM 2970 N N . GLY A 1 434 ? -8.797 2.702 23.842 1.00 88.38 434 GLY A N 1
ATOM 2971 C CA . GLY A 1 434 ? -8.689 4.084 24.311 1.00 88.38 434 GLY A CA 1
ATOM 2972 C C . GLY A 1 434 ? -10.036 4.753 24.606 1.00 88.38 434 GLY A C 1
ATOM 2973 O O . GLY A 1 434 ? -10.963 4.123 25.122 1.00 88.38 434 GLY A O 1
ATOM 2974 N N . THR A 1 435 ? -10.128 6.048 24.280 1.00 93.94 435 THR A N 1
ATOM 2975 C CA . THR A 1 435 ? -11.294 6.887 24.603 1.00 93.94 435 THR A CA 1
ATOM 2976 C C . THR A 1 435 ? -11.999 7.400 23.350 1.00 93.94 435 THR A C 1
ATOM 2978 O O . THR A 1 435 ? -11.375 8.013 22.481 1.00 93.94 435 THR A O 1
ATOM 2981 N N . LEU A 1 436 ? -13.314 7.213 23.266 1.00 98.44 436 LEU A N 1
ATOM 2982 C CA . LEU A 1 436 ? -14.174 7.974 22.360 1.00 98.44 436 LEU A CA 1
ATOM 2983 C C . LEU A 1 436 ? -14.828 9.116 23.141 1.00 98.44 436 LEU A C 1
ATOM 2985 O O . LEU A 1 436 ? -15.566 8.859 24.085 1.00 98.44 436 LEU A O 1
ATOM 2989 N N . GLN A 1 437 ? -14.600 10.360 22.729 1.00 98.50 437 GLN A N 1
ATOM 2990 C CA . GLN A 1 437 ? -15.251 11.536 23.302 1.00 98.50 437 GLN A CA 1
ATOM 2991 C C . GLN A 1 437 ? -16.314 12.074 22.337 1.00 98.50 437 GLN A C 1
ATOM 2993 O O . GLN A 1 437 ? -16.006 12.434 21.201 1.00 98.50 437 GLN A O 1
ATOM 2998 N N . ILE A 1 438 ? -17.568 12.154 22.778 1.00 98.38 438 ILE A N 1
ATOM 2999 C CA . ILE A 1 438 ? -18.681 12.702 21.993 1.00 98.38 438 ILE A CA 1
ATOM 3000 C C . ILE A 1 438 ? -19.046 14.077 22.549 1.00 98.38 438 ILE A C 1
ATOM 3002 O O . ILE A 1 438 ? -19.683 14.180 23.592 1.00 98.38 438 ILE A O 1
ATOM 3006 N N . ASP A 1 439 ? -18.694 15.138 21.825 1.00 97.94 439 ASP A N 1
ATOM 3007 C CA . ASP A 1 439 ? -19.085 16.522 22.146 1.00 97.94 439 ASP A CA 1
ATOM 3008 C C . ASP A 1 439 ? -20.127 17.087 21.171 1.00 97.94 439 ASP A C 1
ATOM 3010 O O . ASP A 1 439 ? -20.774 18.096 21.448 1.00 97.94 439 ASP A O 1
ATOM 3014 N N . GLY A 1 440 ? -20.296 16.431 20.023 1.00 97.44 440 GLY A N 1
ATOM 3015 C CA . GLY A 1 440 ? -21.282 16.767 19.008 1.00 97.44 440 GLY A CA 1
ATOM 3016 C C . GLY A 1 440 ? -22.562 15.944 19.135 1.00 97.44 440 GLY A C 1
ATOM 3017 O O . GLY A 1 440 ? -23.184 15.855 20.192 1.00 97.44 440 GLY A O 1
ATOM 3018 N N . THR A 1 441 ? -23.004 15.357 18.027 1.00 97.75 441 THR A N 1
ATOM 3019 C CA . THR A 1 441 ? -24.177 14.469 17.998 1.00 97.75 441 THR A CA 1
ATOM 3020 C C . THR A 1 441 ? -23.837 13.195 17.252 1.00 97.75 441 THR A C 1
ATOM 3022 O O . THR A 1 441 ? -23.338 13.292 16.142 1.00 97.75 441 THR A O 1
ATOM 3025 N N . VAL A 1 442 ? -24.148 12.028 17.810 1.00 97.94 442 VAL A N 1
ATOM 3026 C CA . VAL A 1 442 ? -24.044 10.717 17.157 1.00 97.94 442 VAL A CA 1
ATOM 3027 C C . VAL A 1 442 ? -25.420 10.070 17.158 1.00 97.94 442 VAL A C 1
ATOM 3029 O O . VAL A 1 442 ? -25.955 9.751 18.214 1.00 97.94 442 VAL A O 1
ATOM 3032 N N . VAL A 1 443 ? -26.021 9.919 15.976 1.00 96.06 443 VAL A N 1
ATOM 3033 C CA . VAL A 1 443 ? -27.390 9.381 15.837 1.00 96.06 443 VAL A CA 1
ATOM 3034 C C . VAL A 1 443 ? -27.444 7.858 15.686 1.00 96.06 443 VAL A C 1
ATOM 3036 O O . VAL A 1 443 ? -28.530 7.318 15.503 1.00 96.06 443 VAL A O 1
ATOM 3039 N N . SER A 1 444 ? -26.298 7.180 15.723 1.00 94.94 444 SER A N 1
ATOM 3040 C CA . SER A 1 444 ? -26.204 5.722 15.675 1.00 94.94 444 SER A CA 1
ATOM 3041 C C . SER A 1 444 ? -25.856 5.126 17.046 1.00 94.94 444 SER A C 1
ATOM 3043 O O . SER A 1 444 ? -25.364 5.840 17.929 1.00 94.94 444 SER A O 1
ATOM 3045 N N . PRO A 1 445 ? -26.099 3.818 17.250 1.00 97.44 445 PRO A N 1
ATOM 3046 C CA . PRO A 1 445 ? -25.713 3.133 18.478 1.00 97.44 445 PRO A CA 1
ATOM 3047 C C . PRO A 1 445 ? -24.194 3.103 18.691 1.00 97.44 445 PRO A C 1
ATOM 3049 O O . PRO A 1 445 ? -23.434 2.898 17.745 1.00 97.44 445 PRO A O 1
ATOM 3052 N N . VAL A 1 446 ? -23.757 3.227 19.945 1.00 98.62 446 VAL A N 1
ATOM 3053 C CA . VAL A 1 446 ? -22.356 3.126 20.376 1.00 98.62 446 VAL A CA 1
ATOM 3054 C C . VAL A 1 446 ? -22.174 1.913 21.288 1.00 98.62 446 VAL A C 1
ATOM 3056 O O . VAL A 1 446 ? -22.849 1.786 22.309 1.00 98.62 446 VAL A O 1
ATOM 3059 N N . THR A 1 447 ? -21.223 1.043 20.963 1.00 97.69 447 THR A N 1
ATOM 3060 C CA . THR A 1 447 ? -20.791 -0.077 21.807 1.00 97.69 447 THR A CA 1
ATOM 3061 C C . THR A 1 447 ? -19.400 0.207 22.358 1.00 97.69 447 THR A C 1
ATOM 3063 O O . THR A 1 447 ? -18.466 0.475 21.606 1.00 97.69 447 THR A O 1
ATOM 3066 N N . VAL A 1 448 ? -19.255 0.137 23.678 1.00 96.69 448 VAL A N 1
ATOM 3067 C CA . VAL A 1 448 ? -18.002 0.375 24.401 1.00 96.69 448 VAL A CA 1
ATOM 3068 C C . VAL A 1 448 ? -17.520 -0.963 24.941 1.00 96.69 448 VAL A C 1
ATOM 3070 O O . VAL A 1 448 ? -18.214 -1.593 25.742 1.00 96.69 448 VAL A O 1
ATOM 3073 N N . THR A 1 449 ? -16.371 -1.427 24.457 1.00 86.88 449 THR A N 1
ATOM 3074 C CA . THR A 1 449 ? -15.840 -2.752 24.803 1.00 86.88 449 THR A CA 1
ATOM 3075 C C . THR A 1 449 ? -15.026 -2.719 26.100 1.00 86.88 449 THR A C 1
ATOM 3077 O O . THR A 1 449 ? -14.727 -1.651 26.645 1.00 86.88 449 THR A O 1
ATOM 3080 N N . SER A 1 450 ? -14.681 -3.898 26.622 1.00 82.81 450 SER A N 1
ATOM 3081 C CA . SER A 1 450 ? -13.888 -4.042 27.849 1.00 82.81 450 SER A CA 1
ATOM 3082 C C . SER A 1 450 ? -12.614 -3.187 27.829 1.00 82.81 450 SER A C 1
ATOM 3084 O O . SER A 1 450 ? -11.879 -3.191 26.849 1.00 82.81 450 SER A O 1
ATOM 3086 N N . ALA A 1 451 ? -12.311 -2.531 28.953 1.00 78.38 451 ALA A N 1
ATOM 3087 C CA . ALA A 1 451 ? -11.136 -1.679 29.162 1.00 78.38 451 ALA A CA 1
ATOM 3088 C C . ALA A 1 451 ? -11.059 -0.422 28.271 1.00 78.38 451 ALA A C 1
ATOM 3090 O O . ALA A 1 451 ? -9.997 0.190 28.170 1.00 78.38 451 ALA A O 1
ATOM 3091 N N . THR A 1 452 ? -12.178 -0.004 27.674 1.00 88.50 452 THR A N 1
ATOM 3092 C CA . THR A 1 452 ? -12.276 1.234 26.885 1.00 88.50 452 THR A CA 1
ATOM 3093 C C . THR A 1 452 ? -13.213 2.248 27.533 1.00 88.50 452 THR A C 1
ATOM 3095 O O . THR A 1 452 ? -14.002 1.901 28.421 1.00 88.50 452 THR A O 1
ATOM 3098 N N . THR A 1 453 ? -13.121 3.504 27.089 1.00 90.81 453 THR A N 1
ATOM 3099 C CA . THR A 1 453 ? -13.856 4.622 27.690 1.00 90.81 453 THR A CA 1
ATOM 3100 C C . THR A 1 453 ? -14.709 5.360 26.662 1.00 90.81 453 THR A C 1
ATOM 3102 O O . THR A 1 453 ? -14.235 5.738 25.591 1.00 90.81 453 THR A O 1
ATOM 3105 N N . LEU A 1 454 ? -15.963 5.629 27.017 1.00 98.31 454 LEU A N 1
ATOM 3106 C CA . LEU A 1 454 ? -16.787 6.658 26.383 1.00 98.31 454 LEU A CA 1
ATOM 3107 C C . LEU A 1 454 ? -16.814 7.894 27.281 1.00 98.31 454 LEU A C 1
ATOM 3109 O O . LEU A 1 454 ? -16.969 7.757 28.490 1.00 98.31 454 LEU A O 1
ATOM 3113 N N . SER A 1 455 ? -16.694 9.085 26.702 1.00 97.00 455 SER A N 1
ATOM 3114 C CA . SER A 1 455 ? -16.795 10.353 27.426 1.00 97.00 455 SER A CA 1
ATOM 3115 C C . SER A 1 455 ? -17.513 11.434 26.618 1.00 97.00 455 SER A C 1
ATOM 3117 O O . SER A 1 455 ? -17.869 11.232 25.452 1.00 97.00 455 SER A O 1
ATOM 3119 N N . GLY A 1 456 ? -17.711 12.603 27.227 1.00 95.50 456 GLY A N 1
ATOM 3120 C CA . GLY A 1 456 ? -18.064 13.834 26.522 1.00 95.50 456 GLY A CA 1
ATOM 3121 C C . GLY A 1 456 ? -19.313 14.542 27.043 1.00 95.50 456 GLY A C 1
ATOM 3122 O O . GLY A 1 456 ? -19.809 14.301 28.144 1.00 95.50 456 GLY A O 1
ATOM 3123 N N . SER A 1 457 ? -19.791 15.490 26.243 1.00 95.62 457 SER A N 1
ATOM 3124 C CA . SER A 1 457 ? -20.887 16.411 26.586 1.00 95.62 457 SER A CA 1
ATOM 3125 C C . SER A 1 457 ? -22.017 16.454 25.551 1.00 95.62 457 SER A C 1
ATOM 3127 O O . SER A 1 457 ? -22.970 17.223 25.683 1.00 95.62 457 SER A O 1
ATOM 3129 N N . GLY A 1 458 ? -21.898 15.647 24.498 1.00 97.00 458 GLY A N 1
ATOM 3130 C CA . GLY A 1 458 ? -22.777 15.657 23.340 1.00 97.00 458 GLY A CA 1
ATOM 3131 C C . GLY A 1 458 ? -24.044 14.818 23.494 1.00 97.00 458 GLY A C 1
ATOM 3132 O O . GLY A 1 458 ? -24.440 14.395 24.582 1.00 97.00 458 GLY A O 1
ATOM 3133 N N . LEU A 1 459 ? -24.689 14.580 22.354 1.00 97.25 459 LEU A N 1
ATOM 3134 C CA . LEU A 1 459 ? -25.857 13.712 22.214 1.00 97.25 459 LEU A CA 1
ATOM 3135 C C . LEU A 1 459 ? -25.448 12.398 21.543 1.00 97.25 459 LEU A C 1
ATOM 3137 O O . LEU A 1 459 ? -24.804 12.421 20.497 1.00 97.25 459 LEU A O 1
ATOM 3141 N N . VAL A 1 460 ? -25.874 11.269 22.095 1.00 97.81 460 VAL A N 1
ATOM 3142 C CA . VAL A 1 460 ? -25.711 9.935 21.505 1.00 97.81 460 VAL A CA 1
ATOM 3143 C C . VAL A 1 460 ? -27.058 9.218 21.450 1.00 97.81 460 VAL A C 1
ATOM 3145 O O . VAL A 1 460 ? -27.915 9.461 22.302 1.00 97.81 460 VAL A O 1
ATOM 3148 N N . ASP A 1 461 ? -27.275 8.369 20.445 1.00 96.50 461 ASP A N 1
ATOM 3149 C CA . ASP A 1 461 ? -28.545 7.661 20.286 1.00 96.50 461 ASP A CA 1
ATOM 3150 C C . ASP A 1 461 ? -28.744 6.579 21.356 1.00 96.50 461 ASP A C 1
ATOM 3152 O O . ASP A 1 461 ? -29.413 6.814 22.364 1.00 96.50 461 ASP A O 1
ATOM 3156 N N . SER A 1 462 ? -28.098 5.429 21.175 1.00 97.00 462 SER A N 1
ATOM 3157 C CA . SER A 1 462 ? -28.046 4.345 22.155 1.00 97.00 462 SER A CA 1
ATOM 3158 C C . SER A 1 462 ? -26.603 4.034 22.539 1.00 97.00 462 SER A C 1
ATOM 3160 O O . SER A 1 462 ? -25.705 4.149 21.710 1.00 97.00 462 SER A O 1
ATOM 3162 N N . VAL A 1 463 ? -26.368 3.611 23.780 1.00 98.25 463 VAL A N 1
ATOM 3163 C CA . VAL A 1 463 ? -25.047 3.232 24.294 1.00 98.25 463 VAL A CA 1
ATOM 3164 C C . VAL A 1 463 ? -25.126 1.879 24.994 1.00 98.25 463 VAL A C 1
ATOM 3166 O O . VAL A 1 463 ? -25.979 1.670 25.853 1.00 98.25 463 VAL A O 1
ATOM 3169 N N . THR A 1 464 ? -24.206 0.972 24.673 1.00 97.75 464 THR A N 1
ATOM 3170 C CA . THR A 1 464 ? -23.990 -0.283 25.407 1.00 97.75 464 THR A CA 1
ATOM 3171 C C . THR A 1 464 ? -22.568 -0.327 25.943 1.00 97.75 464 THR A C 1
ATOM 3173 O O . THR A 1 464 ? -21.616 -0.306 25.166 1.00 97.75 464 THR A O 1
ATOM 3176 N N . LEU A 1 465 ? -22.426 -0.405 27.262 1.00 97.00 465 LEU A N 1
ATOM 3177 C CA . LEU A 1 465 ? -21.161 -0.642 27.942 1.00 97.00 465 LEU A CA 1
ATOM 3178 C C . LEU A 1 465 ? -21.040 -2.118 28.296 1.00 97.00 465 LEU A C 1
ATOM 3180 O O . LEU A 1 465 ? -21.811 -2.617 29.116 1.00 97.00 465 LEU A O 1
ATOM 3184 N N . GLN A 1 466 ? -20.058 -2.790 27.701 1.00 93.00 466 GLN A N 1
ATOM 3185 C CA . GLN A 1 466 ? -19.747 -4.182 28.009 1.00 93.00 466 GLN A CA 1
ATOM 3186 C C . GLN A 1 466 ? -19.028 -4.322 29.354 1.00 93.00 466 GLN A C 1
ATOM 3188 O O . GLN A 1 466 ? -18.496 -3.351 29.897 1.00 93.00 466 GLN A O 1
ATOM 3193 N N . SER A 1 467 ? -18.967 -5.543 29.889 1.00 86.19 467 SER A N 1
ATOM 3194 C CA . SER A 1 467 ? -18.161 -5.845 31.083 1.00 86.19 467 SER A CA 1
ATOM 3195 C C . SER A 1 467 ? -16.743 -5.264 30.965 1.00 86.19 467 SER A C 1
ATOM 3197 O O . SER A 1 467 ? -16.033 -5.539 30.001 1.00 86.19 467 SER A O 1
ATOM 3199 N N . GLY A 1 468 ? -16.314 -4.482 31.958 1.00 76.06 468 GLY A N 1
ATOM 3200 C CA . GLY A 1 468 ? -15.008 -3.819 31.992 1.00 76.06 468 GLY A CA 1
ATOM 3201 C C . GLY A 1 468 ? -14.931 -2.478 31.251 1.00 76.06 468 GLY A C 1
ATOM 3202 O O . GLY A 1 468 ? -13.874 -1.849 31.285 1.00 76.06 468 GLY A O 1
ATOM 3203 N N . ALA A 1 469 ? -15.994 -2.033 30.577 1.00 88.75 469 ALA A N 1
ATOM 3204 C CA . ALA A 1 469 ? -16.060 -0.722 29.928 1.00 88.75 469 ALA A CA 1
ATOM 3205 C C . ALA A 1 469 ? -16.342 0.408 30.931 1.00 88.75 469 ALA A C 1
ATOM 3207 O O . ALA A 1 469 ? -16.997 0.198 31.957 1.00 88.75 469 ALA A O 1
ATOM 3208 N N . THR A 1 470 ? -15.894 1.621 30.597 1.00 91.25 470 THR A N 1
ATOM 3209 C CA . THR A 1 470 ? -16.105 2.827 31.408 1.00 91.25 470 THR A CA 1
ATOM 3210 C C . THR A 1 470 ? -16.884 3.896 30.641 1.00 91.25 470 THR A C 1
ATOM 3212 O O . THR A 1 470 ? -16.586 4.193 29.486 1.00 91.25 470 THR A O 1
ATOM 3215 N N . LEU A 1 471 ? -17.869 4.511 31.293 1.00 97.00 471 LEU A N 1
ATOM 3216 C CA . LEU A 1 471 ? -18.479 5.769 30.867 1.00 97.00 471 LEU A CA 1
ATOM 3217 C C . LEU A 1 471 ? -17.974 6.863 31.803 1.00 97.00 471 LEU A C 1
ATOM 3219 O O . LEU A 1 471 ? -18.336 6.869 32.973 1.00 97.00 471 LEU A O 1
ATOM 3223 N N . ASP A 1 472 ? -17.165 7.778 31.293 1.00 95.06 472 ASP A N 1
ATOM 3224 C CA . ASP A 1 472 ? -16.847 9.039 31.958 1.00 95.06 472 ASP A CA 1
ATOM 3225 C C . ASP A 1 472 ? -17.959 10.045 31.630 1.00 95.06 472 ASP A C 1
ATOM 3227 O O . ASP A 1 472 ? -18.089 10.502 30.492 1.00 95.06 472 ASP A O 1
ATOM 3231 N N . VAL A 1 473 ? -18.858 10.282 32.588 1.00 90.62 473 VAL A N 1
ATOM 3232 C CA . VAL A 1 473 ? -20.185 10.840 32.303 1.00 90.62 473 VAL A CA 1
ATOM 3233 C C . VAL A 1 473 ? -20.127 12.250 31.727 1.00 90.62 473 VAL A C 1
ATOM 3235 O O . VAL A 1 473 ? -20.880 12.541 30.791 1.00 90.62 473 VAL A O 1
ATOM 3238 N N . GLY A 1 474 ? -19.308 13.135 32.302 1.00 89.81 474 GLY A N 1
ATOM 3239 C CA . GLY A 1 474 ? -19.297 14.546 31.931 1.00 89.81 474 GLY A CA 1
ATOM 3240 C C . GLY A 1 474 ? -20.710 15.144 31.931 1.00 89.81 474 GLY A C 1
ATOM 3241 O O . GLY A 1 474 ? -21.365 15.269 32.963 1.00 89.81 474 GLY A O 1
ATOM 3242 N N . THR A 1 475 ? -21.224 15.499 30.749 1.00 94.25 475 THR A N 1
ATOM 3243 C CA . THR A 1 475 ? -22.615 15.984 30.587 1.00 94.25 475 THR A CA 1
ATOM 3244 C C . THR A 1 475 ? -23.376 15.287 29.455 1.00 94.25 475 THR A C 1
ATOM 3246 O O . THR A 1 475 ? -24.280 15.867 28.849 1.00 94.25 475 THR A O 1
ATOM 3249 N N . LEU A 1 476 ? -22.999 14.042 29.152 1.00 97.00 476 LEU A N 1
ATOM 3250 C CA . LEU A 1 476 ? -23.532 13.277 28.029 1.00 97.00 476 LEU A CA 1
ATOM 3251 C C . LEU A 1 476 ? -25.067 13.154 28.076 1.00 97.00 476 LEU A C 1
ATOM 3253 O O . LEU A 1 476 ? -25.676 12.902 29.123 1.00 97.00 476 LEU A O 1
ATOM 3257 N N . THR A 1 477 ? -25.699 13.297 26.910 1.00 97.56 477 THR A N 1
ATOM 3258 C CA . THR A 1 477 ? -27.132 13.058 26.716 1.00 97.56 477 THR A CA 1
ATOM 3259 C C . THR A 1 477 ? -27.363 11.807 25.871 1.00 97.56 477 THR A C 1
ATOM 3261 O O . THR A 1 477 ? -26.829 11.704 24.772 1.00 97.56 477 THR A O 1
ATOM 3264 N N . VAL A 1 478 ? -28.199 10.884 26.348 1.00 97.69 478 VAL A N 1
ATOM 3265 C CA . VAL A 1 478 ? -28.587 9.647 25.650 1.00 97.69 478 VAL A CA 1
ATOM 3266 C C . VAL A 1 478 ? -30.038 9.752 25.179 1.00 97.69 478 VAL A C 1
ATOM 3268 O O . VAL A 1 478 ? -30.924 10.114 25.958 1.00 97.69 478 VAL A O 1
ATOM 3271 N N . ASN A 1 479 ? -30.295 9.461 23.905 1.00 96.12 479 ASN A N 1
ATOM 3272 C CA . ASN A 1 479 ? -31.603 9.659 23.285 1.00 96.12 479 ASN A CA 1
ATOM 3273 C C . ASN A 1 479 ? -32.553 8.465 23.464 1.00 96.12 479 ASN A C 1
ATOM 3275 O O . ASN A 1 479 ? -33.715 8.670 23.814 1.00 96.12 479 ASN A O 1
ATOM 3279 N N . ASP A 1 480 ? -32.062 7.245 23.252 1.00 95.00 480 ASP A N 1
ATOM 3280 C CA . ASP A 1 480 ? -32.880 6.031 23.171 1.00 95.00 480 ASP A CA 1
ATOM 3281 C C . ASP A 1 480 ? -32.604 5.057 24.325 1.00 95.00 480 ASP A C 1
ATOM 3283 O O . ASP A 1 480 ? -33.463 4.874 25.194 1.00 95.00 480 ASP A O 1
ATOM 3287 N N . SER A 1 481 ? -31.402 4.479 24.419 1.00 95.00 481 SER A N 1
ATOM 3288 C CA . SER A 1 481 ? -31.083 3.541 25.503 1.00 95.00 481 SER A CA 1
ATOM 3289 C C . SER A 1 481 ? -29.649 3.635 26.018 1.00 95.00 481 SER A C 1
ATOM 3291 O O . SER A 1 481 ? -28.716 3.876 25.262 1.00 95.00 481 SER A O 1
ATOM 3293 N N . LEU A 1 482 ? -29.464 3.426 27.323 1.00 95.69 482 LEU A N 1
ATOM 3294 C CA . LEU A 1 482 ? -28.156 3.176 27.931 1.00 95.69 482 LEU A CA 1
ATOM 3295 C C . LEU A 1 482 ? -28.192 1.828 28.644 1.00 95.69 482 LEU A C 1
ATOM 3297 O O . LEU A 1 482 ? -29.001 1.630 29.551 1.00 95.69 482 LEU A O 1
ATOM 3301 N N . VAL A 1 483 ? -27.301 0.923 28.251 1.00 94.75 483 VAL A N 1
ATOM 3302 C CA . VAL A 1 483 ? -27.116 -0.393 28.863 1.00 94.75 483 VAL A CA 1
ATOM 3303 C C . VAL A 1 483 ? -25.756 -0.435 29.547 1.00 94.75 483 VAL A C 1
ATOM 3305 O O . VAL A 1 483 ? -24.730 -0.265 28.896 1.00 94.75 483 VAL A O 1
ATOM 3308 N N . LEU A 1 484 ? -25.757 -0.679 30.855 1.00 92.75 484 LEU A N 1
ATOM 3309 C CA . LEU A 1 484 ? -24.565 -0.989 31.640 1.00 92.75 484 LEU A CA 1
ATOM 3310 C C . LEU A 1 484 ? -24.567 -2.491 31.922 1.00 92.75 484 LEU A C 1
ATOM 3312 O O . LEU A 1 484 ? -25.330 -2.943 32.778 1.00 92.75 484 LEU A O 1
ATOM 3316 N N . GLU A 1 485 ? -23.758 -3.275 31.211 1.00 91.31 485 GLU A N 1
ATOM 3317 C CA . GLU A 1 485 ? -23.610 -4.706 31.498 1.00 91.31 485 GLU A CA 1
ATOM 3318 C C . GLU A 1 485 ? -22.919 -4.935 32.849 1.00 91.31 485 GLU A C 1
ATOM 3320 O O . GLU A 1 485 ? -22.232 -4.057 33.381 1.00 91.31 485 GLU A O 1
ATOM 3325 N N . ALA A 1 486 ? -23.090 -6.131 33.418 1.00 83.19 486 ALA A N 1
ATOM 3326 C CA . ALA A 1 486 ? -22.428 -6.498 34.664 1.00 83.19 486 ALA A CA 1
ATOM 3327 C C . ALA A 1 486 ? -20.903 -6.349 34.532 1.00 83.19 486 ALA A C 1
ATOM 3329 O O . ALA A 1 486 ? -20.306 -6.856 33.586 1.00 83.19 486 ALA A O 1
ATOM 3330 N N . GLY A 1 487 ? -20.279 -5.645 35.479 1.00 79.25 487 GLY A N 1
ATOM 3331 C CA . GLY A 1 487 ? -18.842 -5.347 35.459 1.00 79.25 487 GLY A CA 1
ATOM 3332 C C . GLY A 1 487 ? -18.439 -4.101 34.660 1.00 79.25 487 GLY A C 1
ATOM 3333 O O . GLY A 1 487 ? -17.249 -3.801 34.604 1.00 79.25 487 GLY A O 1
ATOM 3334 N N . SER A 1 488 ? -19.380 -3.381 34.039 1.00 89.19 488 SER A N 1
ATOM 3335 C CA . SER A 1 488 ? -19.145 -2.029 33.501 1.00 89.19 488 SER A CA 1
ATOM 3336 C C . SER A 1 488 ? -19.313 -0.952 34.578 1.00 89.19 488 SER A C 1
ATOM 3338 O O . SER A 1 488 ? -19.997 -1.183 35.580 1.00 89.19 488 SER A O 1
ATOM 3340 N N . CYS A 1 489 ? -18.726 0.229 34.364 1.00 86.31 489 CYS A N 1
ATOM 3341 C CA . CYS A 1 489 ? -18.778 1.339 35.319 1.00 86.31 489 CYS A CA 1
ATOM 3342 C C . CYS A 1 489 ? -19.148 2.672 34.652 1.00 86.31 489 CYS A C 1
ATOM 3344 O O . CYS A 1 489 ? -18.559 3.053 33.644 1.00 86.31 489 CYS A O 1
ATOM 3346 N N . ALA A 1 490 ? -20.057 3.431 35.265 1.00 90.81 490 ALA A N 1
ATOM 3347 C CA . ALA A 1 490 ? -20.281 4.845 34.968 1.00 90.81 490 ALA A CA 1
ATOM 3348 C C . ALA A 1 490 ? -19.633 5.716 36.058 1.00 90.81 490 ALA A C 1
ATOM 3350 O O . ALA A 1 490 ? -20.038 5.675 37.221 1.00 90.81 490 ALA A O 1
ATOM 3351 N N . MET A 1 491 ? -18.620 6.490 35.678 1.00 88.62 491 MET A N 1
ATOM 3352 C CA . MET A 1 491 ? -17.889 7.425 36.529 1.00 88.62 491 MET A CA 1
ATOM 3353 C C . MET A 1 491 ? -18.585 8.784 36.512 1.00 88.62 491 MET A C 1
ATOM 3355 O O . MET A 1 491 ? -18.821 9.351 35.450 1.00 88.62 491 MET A O 1
ATOM 3359 N N . VAL A 1 492 ? -18.916 9.297 37.693 1.00 87.38 492 VAL A N 1
ATOM 3360 C CA . VAL A 1 492 ? -19.584 10.588 37.882 1.00 87.38 492 VAL A CA 1
ATOM 3361 C C . VAL A 1 492 ? -18.699 11.465 38.759 1.00 87.38 492 VAL A C 1
ATOM 3363 O O . VAL A 1 492 ? -18.576 11.208 39.961 1.00 87.38 492 VAL A O 1
ATOM 3366 N N . GLU A 1 493 ? -18.106 12.510 38.190 1.00 88.00 493 GLU A N 1
ATOM 3367 C CA . GLU A 1 493 ? -17.307 13.479 38.937 1.00 88.00 493 GLU A CA 1
ATOM 3368 C C . GLU A 1 493 ? -18.198 14.480 39.694 1.00 88.00 493 GLU A C 1
ATOM 3370 O O . GLU A 1 493 ? -19.144 15.059 39.160 1.00 88.00 493 GLU A O 1
ATOM 3375 N N . ILE A 1 494 ? -17.878 14.740 40.966 1.00 83.25 494 ILE A N 1
ATOM 3376 C CA . ILE A 1 494 ? -18.478 15.816 41.766 1.00 83.25 494 ILE A CA 1
ATOM 3377 C C . ILE A 1 494 ? -17.356 16.702 42.324 1.00 83.25 494 ILE A C 1
ATOM 3379 O O . ILE A 1 494 ? -16.925 16.570 43.473 1.00 83.25 494 ILE A O 1
ATOM 3383 N N . ALA A 1 495 ? -16.894 17.655 41.515 1.00 80.38 495 ALA A N 1
ATOM 3384 C CA . ALA A 1 495 ? -15.830 18.595 41.876 1.00 80.38 495 ALA A CA 1
ATOM 3385 C C . ALA A 1 495 ? -16.307 19.758 42.783 1.00 80.38 495 ALA A C 1
ATOM 3387 O O . ALA A 1 495 ? -15.507 20.387 43.487 1.00 80.38 495 ALA A O 1
ATOM 3388 N N . GLY A 1 496 ? -17.610 20.060 42.817 1.00 75.88 496 GLY A N 1
ATOM 3389 C CA . GLY A 1 496 ? -18.195 21.078 43.698 1.00 75.88 496 GLY A CA 1
ATOM 3390 C C . GLY A 1 496 ? -19.670 21.383 43.419 1.00 75.88 496 GLY A C 1
ATOM 3391 O O . GLY A 1 496 ? -20.260 20.857 42.482 1.00 75.88 496 GLY A O 1
ATOM 3392 N N . ALA A 1 497 ? -20.263 22.303 44.193 1.00 71.38 497 ALA A N 1
ATOM 3393 C CA . ALA A 1 497 ? -21.690 22.675 44.117 1.00 71.38 497 ALA A CA 1
ATOM 3394 C C . ALA A 1 497 ? -22.197 23.086 42.713 1.00 71.38 497 ALA A C 1
ATOM 3396 O O . ALA A 1 497 ? -23.395 23.027 42.444 1.00 71.38 497 ALA A O 1
ATOM 3397 N N . SER A 1 498 ? -21.302 23.527 41.825 1.00 73.38 498 SER A N 1
ATOM 3398 C CA . SER A 1 498 ? -21.614 23.939 40.449 1.00 73.38 498 SER A CA 1
ATOM 3399 C C . SER A 1 498 ? -20.723 23.289 39.384 1.00 73.38 498 SER A C 1
ATOM 3401 O O . SER A 1 498 ? -20.746 23.733 38.241 1.00 73.38 498 SER A O 1
ATOM 3403 N N . GLY A 1 499 ? -19.897 22.314 39.761 1.00 82.81 499 GLY A N 1
ATOM 3404 C CA . GLY A 1 499 ? -19.007 21.582 38.861 1.00 82.81 499 GLY A CA 1
ATOM 3405 C C . GLY A 1 499 ? -19.140 20.105 39.176 1.00 82.81 499 GLY A C 1
ATOM 3406 O O . GLY A 1 499 ? -18.425 19.605 40.039 1.00 82.81 499 GLY A O 1
ATOM 3407 N N . TYR A 1 500 ? -20.139 19.469 38.578 1.00 86.31 500 TYR A N 1
ATOM 3408 C CA . TYR A 1 500 ? -20.420 18.049 38.727 1.00 86.31 500 TYR A CA 1
ATOM 3409 C C . TYR A 1 500 ? -21.024 17.512 37.436 1.00 86.31 500 TYR A C 1
ATOM 3411 O O . TYR A 1 500 ? -21.658 18.262 36.684 1.00 86.31 500 TYR A O 1
ATOM 3419 N N . ASP A 1 501 ? -20.840 16.220 37.232 1.00 92.38 501 ASP A N 1
ATOM 3420 C CA . ASP A 1 501 ? -21.297 15.502 36.061 1.00 92.38 501 ASP A CA 1
ATOM 3421 C C . ASP A 1 501 ? -22.799 15.231 36.105 1.00 92.38 501 ASP A C 1
ATOM 3423 O O . ASP A 1 501 ? -23.392 14.982 37.162 1.00 92.38 501 ASP A O 1
ATOM 3427 N N . VAL A 1 502 ? -23.430 15.273 34.932 1.00 92.44 502 VAL A N 1
ATOM 3428 C CA . VAL A 1 502 ? -24.866 15.043 34.769 1.00 92.44 502 VAL A CA 1
ATOM 3429 C C . VAL A 1 502 ? -25.129 14.183 33.545 1.00 92.44 502 VAL A C 1
ATOM 3431 O O . VAL A 1 502 ? -25.064 14.652 32.412 1.00 92.44 502 VAL A O 1
ATOM 3434 N N . LEU A 1 503 ? -25.553 12.947 33.784 1.00 93.94 503 LEU A N 1
ATOM 3435 C CA . LEU A 1 503 ? -26.002 12.041 32.739 1.00 93.94 503 LEU A CA 1
ATOM 3436 C C . LEU A 1 503 ? -27.493 12.263 32.442 1.00 93.94 503 LEU A C 1
ATOM 3438 O O . LEU A 1 503 ? -28.362 12.039 33.296 1.00 93.94 503 LEU A O 1
ATOM 3442 N N . THR A 1 504 ? -27.814 12.693 31.223 1.00 94.94 504 THR A N 1
ATOM 3443 C CA . THR A 1 504 ? -29.192 13.035 30.836 1.00 94.94 504 THR A CA 1
ATOM 3444 C C . THR A 1 504 ? -29.777 12.008 29.866 1.00 94.94 504 THR A C 1
ATOM 3446 O O . THR A 1 504 ? -29.214 11.759 28.812 1.00 94.94 504 THR A O 1
ATOM 3449 N N . GLY A 1 505 ? -30.941 11.443 30.174 1.00 93.81 505 GLY A N 1
ATOM 3450 C CA . GLY A 1 505 ? -31.778 10.736 29.204 1.00 93.81 505 GLY A CA 1
ATOM 3451 C C . GLY A 1 505 ? -32.749 11.710 28.531 1.00 93.81 505 GLY A C 1
ATOM 3452 O O . GLY A 1 505 ? -33.317 12.572 29.197 1.00 93.81 505 GLY A O 1
ATOM 3453 N N . SER A 1 506 ? -32.992 11.588 27.228 1.00 92.12 506 SER A N 1
ATOM 3454 C CA . SER A 1 506 ? -34.012 12.375 26.512 1.00 92.12 506 SER A CA 1
ATOM 3455 C C . SER A 1 506 ? -35.334 11.602 26.390 1.00 92.12 506 SER A C 1
ATOM 3457 O O . SER A 1 506 ? -35.913 11.482 25.312 1.00 92.12 506 SER A O 1
ATOM 3459 N N . GLY A 1 507 ? -35.822 11.050 27.507 1.00 81.56 507 GLY A N 1
ATOM 3460 C CA . GLY A 1 507 ? -36.890 10.043 27.498 1.00 81.56 507 GLY A CA 1
ATOM 3461 C C . GLY A 1 507 ? -36.391 8.624 27.200 1.00 81.56 507 GLY A C 1
ATOM 3462 O O . GLY A 1 507 ? -37.198 7.756 26.876 1.00 81.56 507 GLY A O 1
ATOM 3463 N N . ALA A 1 508 ? -35.084 8.404 27.340 1.00 87.81 508 ALA A N 1
ATOM 3464 C CA . ALA A 1 508 ? -34.409 7.132 27.123 1.00 87.81 508 ALA A CA 1
ATOM 3465 C C . ALA A 1 508 ? -34.732 6.074 28.199 1.00 87.81 508 ALA A C 1
ATOM 3467 O O . ALA A 1 508 ? -35.236 6.389 29.289 1.00 87.81 508 ALA A O 1
ATOM 3468 N N . VAL A 1 509 ? -34.384 4.819 27.905 1.00 89.56 509 VAL A N 1
ATOM 3469 C CA . VAL A 1 509 ? -34.404 3.685 28.842 1.00 89.56 509 VAL A CA 1
ATOM 3470 C C . VAL A 1 509 ? -33.003 3.449 29.402 1.00 89.56 509 VAL A C 1
ATOM 3472 O O . VAL A 1 509 ? -32.056 3.241 28.651 1.00 89.56 509 VAL A O 1
ATOM 3475 N N . LEU A 1 510 ? -32.877 3.432 30.728 1.00 89.69 510 LEU A N 1
ATOM 3476 C CA . LEU A 1 510 ? -31.641 3.050 31.409 1.00 89.69 510 LEU A CA 1
ATOM 3477 C C . LEU A 1 510 ? -31.749 1.600 31.894 1.00 89.69 510 LEU A C 1
ATOM 3479 O O . LEU A 1 510 ? -32.635 1.295 32.689 1.00 89.69 510 LEU A O 1
ATOM 3483 N N . ASN A 1 511 ? -30.861 0.716 31.448 1.00 89.38 511 ASN A N 1
ATOM 3484 C CA . ASN A 1 511 ? -30.758 -0.671 31.901 1.00 89.38 511 ASN A CA 1
ATOM 3485 C C . ASN A 1 511 ? -29.436 -0.868 32.649 1.00 89.38 511 ASN A C 1
ATOM 3487 O O . ASN A 1 511 ? -28.368 -0.725 32.057 1.00 89.38 511 ASN A O 1
ATOM 3491 N N . VAL A 1 512 ? -29.507 -1.180 33.942 1.00 84.06 512 VAL A N 1
ATOM 3492 C CA . VAL A 1 512 ? -28.333 -1.206 34.817 1.00 84.06 512 VAL A CA 1
ATOM 3493 C C . VAL A 1 512 ? -28.106 -2.583 35.417 1.00 84.06 512 VAL A C 1
ATOM 3495 O O . VAL A 1 512 ? -28.839 -2.999 36.309 1.00 84.06 512 VAL A O 1
ATOM 3498 N N . ALA A 1 513 ? -27.056 -3.259 34.964 1.00 83.75 513 ALA A N 1
ATOM 3499 C CA . ALA A 1 513 ? -26.430 -4.396 35.638 1.00 83.75 513 ALA A CA 1
ATOM 3500 C C . ALA A 1 513 ? -24.998 -4.077 36.129 1.00 83.75 513 ALA A C 1
ATOM 3502 O O . ALA A 1 513 ? -24.446 -4.847 36.912 1.00 83.75 513 ALA A O 1
ATOM 3503 N N . GLY A 1 514 ? -24.402 -2.971 35.666 1.00 80.44 514 GLY A N 1
ATOM 3504 C CA . GLY A 1 514 ? -23.102 -2.451 36.108 1.00 80.44 514 GLY A CA 1
ATOM 3505 C C . GLY A 1 514 ? -23.169 -1.485 37.299 1.00 80.44 514 GLY A C 1
ATOM 3506 O O . GLY A 1 514 ? -24.203 -1.341 37.957 1.00 80.44 514 GLY A O 1
ATOM 3507 N N . ASP A 1 515 ? -22.051 -0.802 37.552 1.00 82.12 515 ASP A N 1
ATOM 3508 C CA . ASP A 1 515 ? -21.845 0.066 38.713 1.00 82.12 515 ASP A CA 1
ATOM 3509 C C . ASP A 1 515 ? -21.884 1.562 38.361 1.00 82.12 515 ASP A C 1
ATOM 3511 O O . ASP A 1 515 ? -21.414 1.991 37.307 1.00 82.12 515 ASP A O 1
ATOM 3515 N N . PHE A 1 516 ? -22.376 2.385 39.292 1.00 84.75 516 PHE A N 1
ATOM 3516 C CA . PHE A 1 516 ? -22.113 3.829 39.298 1.00 84.75 516 PHE A CA 1
ATOM 3517 C C . PHE A 1 516 ? -21.064 4.156 40.360 1.00 84.75 516 PHE A C 1
ATOM 3519 O O . PHE A 1 516 ? -21.220 3.811 41.536 1.00 84.75 516 PHE A O 1
ATOM 3526 N N . ILE A 1 517 ? -20.014 4.865 39.957 1.00 81.75 517 ILE A N 1
ATOM 3527 C CA . ILE A 1 517 ? -18.924 5.287 40.833 1.00 81.75 517 ILE A CA 1
ATOM 3528 C C . ILE A 1 517 ? -18.922 6.810 40.900 1.00 81.75 517 ILE A C 1
ATOM 3530 O O . ILE A 1 517 ? -18.717 7.492 39.901 1.00 81.75 517 ILE A O 1
ATOM 3534 N N . PHE A 1 518 ? -19.132 7.342 42.099 1.00 81.56 518 PHE A N 1
ATOM 3535 C CA . PHE A 1 518 ? -19.117 8.779 42.348 1.00 81.56 518 PHE A CA 1
ATOM 3536 C C . PHE A 1 518 ? -17.739 9.200 42.851 1.00 81.56 518 PHE A C 1
ATOM 3538 O O . PHE A 1 518 ? -17.339 8.813 43.955 1.00 81.56 518 PHE A O 1
ATOM 3545 N N . ASP A 1 519 ? -17.020 9.983 42.049 1.00 78.94 519 ASP A N 1
ATOM 3546 C CA . ASP A 1 519 ? -15.698 10.495 42.394 1.00 78.94 519 ASP A CA 1
ATOM 3547 C C . ASP A 1 519 ? -15.784 11.904 42.996 1.00 78.94 519 ASP A C 1
ATOM 3549 O O . ASP A 1 519 ? -16.246 12.861 42.375 1.00 78.94 519 ASP A O 1
ATOM 3553 N N . PHE A 1 520 ? -15.306 12.030 44.232 1.00 77.00 520 PHE A N 1
ATOM 3554 C CA . PHE A 1 520 ? -15.190 13.281 44.977 1.00 77.00 520 PHE A CA 1
ATOM 3555 C C . PHE A 1 520 ? -13.730 13.700 45.181 1.00 77.00 520 PHE A C 1
ATOM 3557 O O . PHE A 1 520 ? -13.455 14.630 45.941 1.00 77.00 520 PHE A O 1
ATOM 3564 N N . SER A 1 521 ? -12.767 13.016 44.568 1.00 69.94 521 SER A N 1
ATOM 3565 C CA . SER A 1 521 ? -11.336 13.237 44.792 1.00 69.94 521 SER A CA 1
ATOM 3566 C C . SER A 1 521 ? -10.877 14.666 44.452 1.00 69.94 521 SER A C 1
ATOM 3568 O O . SER A 1 521 ? -10.001 15.204 45.135 1.00 69.94 521 SER A O 1
ATOM 3570 N N . GLY A 1 522 ? -11.513 15.320 43.472 1.00 66.62 522 GLY A N 1
ATOM 3571 C CA . GLY A 1 522 ? -11.268 16.716 43.079 1.00 66.62 522 GLY A CA 1
ATOM 3572 C C . GLY A 1 522 ? -11.977 17.778 43.936 1.00 66.62 522 GLY A C 1
ATOM 3573 O O . GLY A 1 522 ? -11.794 18.982 43.738 1.00 66.62 522 GLY A O 1
ATOM 3574 N N . ASN A 1 523 ? -12.789 17.364 44.905 1.00 68.69 523 ASN A N 1
ATOM 3575 C CA . ASN A 1 523 ? -13.705 18.237 45.622 1.00 68.69 523 ASN A CA 1
ATOM 3576 C C . ASN A 1 523 ? -13.053 18.999 46.785 1.00 68.69 523 ASN A C 1
ATOM 3578 O O . ASN A 1 523 ? -12.492 18.413 47.710 1.00 68.69 523 ASN A O 1
ATOM 3582 N N . THR A 1 524 ? -13.216 20.325 46.805 1.00 65.12 524 THR A N 1
ATOM 3583 C CA . THR A 1 524 ? -12.775 21.178 47.929 1.00 65.12 524 THR A CA 1
ATOM 3584 C C . THR A 1 524 ? -13.896 21.985 48.586 1.00 65.12 524 THR A C 1
ATOM 3586 O O . THR A 1 524 ? -13.634 22.722 49.539 1.00 65.12 524 THR A O 1
ATOM 3589 N N . THR A 1 525 ? -15.135 21.892 48.089 1.00 71.50 525 THR A N 1
ATOM 3590 C CA . THR A 1 525 ? -16.192 22.868 48.417 1.00 71.50 525 THR A CA 1
ATOM 3591 C C . THR A 1 525 ? -17.519 22.282 48.873 1.00 71.50 525 THR A C 1
ATOM 3593 O O . THR A 1 525 ? -18.267 23.015 49.519 1.00 71.50 525 THR A O 1
ATOM 3596 N N . VAL A 1 526 ? -17.808 21.005 48.611 1.00 72.88 526 VAL A N 1
ATOM 3597 C CA . VAL A 1 526 ? -19.094 20.400 48.992 1.00 72.88 526 VAL A CA 1
ATOM 3598 C C . VAL A 1 526 ? -19.292 20.432 50.504 1.00 72.88 526 VAL A C 1
ATOM 3600 O O . VAL A 1 526 ? -18.413 20.049 51.278 1.00 72.88 526 VAL A O 1
ATOM 3603 N N . GLN A 1 527 ? -20.454 20.926 50.918 1.00 71.31 527 GLN A N 1
ATOM 3604 C CA . GLN A 1 527 ? -20.892 21.027 52.303 1.00 71.31 527 GLN A CA 1
ATOM 3605 C C . GLN A 1 527 ? -22.031 20.046 52.575 1.00 71.31 527 GLN A C 1
ATOM 3607 O O . GLN A 1 527 ? -22.785 19.666 51.681 1.00 71.31 527 GLN A O 1
ATOM 3612 N N . ALA A 1 528 ? -22.204 19.677 53.844 1.00 68.88 528 ALA A N 1
ATOM 3613 C CA . ALA A 1 528 ? -23.386 18.942 54.269 1.00 68.88 528 ALA A CA 1
ATOM 3614 C C . ALA A 1 528 ? -24.670 19.714 53.908 1.00 68.88 528 ALA A C 1
ATOM 3616 O O . ALA A 1 528 ? -24.796 20.912 54.168 1.00 68.88 528 ALA A O 1
ATOM 3617 N N . GLY A 1 529 ? -25.628 19.006 53.315 1.00 68.12 529 GLY A N 1
ATOM 3618 C CA . GLY A 1 529 ? -26.872 19.543 52.774 1.00 68.12 529 GLY A CA 1
ATOM 3619 C C . GLY A 1 529 ? -26.836 19.849 51.275 1.00 68.12 529 GLY A C 1
ATOM 3620 O O . GLY A 1 529 ? -27.906 20.071 50.706 1.00 68.12 529 GLY A O 1
ATOM 3621 N N . ASP A 1 530 ? -25.666 19.831 50.629 1.00 74.94 530 ASP A N 1
ATOM 3622 C CA . ASP A 1 530 ? -25.576 19.975 49.174 1.00 74.94 530 ASP A CA 1
ATOM 3623 C C . ASP A 1 530 ? -26.209 18.767 48.471 1.00 74.94 530 ASP A C 1
ATOM 3625 O O . ASP A 1 530 ? -26.114 17.629 48.939 1.00 74.94 530 ASP A O 1
ATOM 3629 N N . SER A 1 531 ? -26.872 19.029 47.344 1.00 76.94 531 SER A N 1
ATOM 3630 C CA . SER A 1 531 ? -27.629 18.045 46.575 1.00 76.94 531 SER A CA 1
ATOM 3631 C C . SER A 1 531 ? -27.282 18.156 45.091 1.00 76.94 531 SER A C 1
ATOM 3633 O O . SER A 1 531 ? -27.357 19.243 44.518 1.00 76.94 531 SER A O 1
ATOM 3635 N N . PHE A 1 532 ? -26.920 17.027 44.480 1.00 80.50 532 PHE A N 1
ATOM 3636 C CA . PHE A 1 532 ? -26.441 16.920 43.100 1.00 80.50 532 PHE A CA 1
ATOM 3637 C C . PHE A 1 532 ? -27.371 15.999 42.318 1.00 80.50 532 PHE A C 1
ATOM 3639 O O . PHE A 1 532 ? -27.517 14.832 42.679 1.00 80.50 532 PHE A O 1
ATOM 3646 N N . THR A 1 533 ? -28.020 16.506 41.268 1.00 85.62 533 THR A N 1
ATOM 3647 C CA . THR A 1 533 ? -28.818 15.665 40.360 1.00 85.62 533 THR A CA 1
ATOM 3648 C C . THR A 1 533 ? -27.913 15.183 39.238 1.00 85.62 533 THR A C 1
ATOM 3650 O O . THR A 1 533 ? -27.679 15.906 38.279 1.00 85.62 533 THR A O 1
ATOM 3653 N N . VAL A 1 534 ? -27.379 13.980 39.402 1.00 85.75 534 VAL A N 1
ATOM 3654 C CA . VAL A 1 534 ? -26.336 13.395 38.539 1.00 85.75 534 VAL A CA 1
ATOM 3655 C C . VAL A 1 534 ? -26.907 12.509 37.435 1.00 85.75 534 VAL A C 1
ATOM 3657 O O . VAL A 1 534 ? -26.230 12.196 36.464 1.00 85.75 534 VAL A O 1
ATOM 3660 N N . LEU A 1 535 ? -28.178 12.128 37.567 1.00 87.94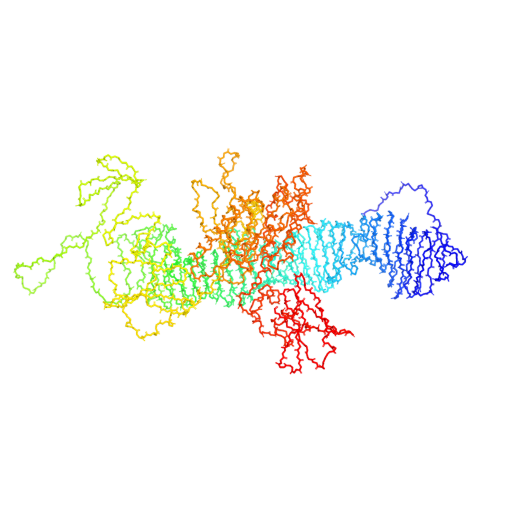 535 LEU A N 1
ATOM 3661 C CA . LEU A 1 535 ? -28.939 11.418 36.550 1.00 87.94 535 LEU A CA 1
ATOM 3662 C C . LEU A 1 535 ? -30.308 12.089 36.408 1.00 87.94 535 LEU A C 1
ATOM 3664 O O . LEU A 1 535 ? -30.961 12.347 37.423 1.00 87.94 535 LEU A O 1
ATOM 3668 N N . GLN A 1 536 ? -30.751 12.371 35.181 1.00 88.44 536 GLN A N 1
ATOM 3669 C CA . GLN A 1 536 ? -32.043 13.023 34.925 1.00 88.44 536 GLN A CA 1
ATOM 3670 C C . GLN A 1 536 ? -32.639 12.699 33.550 1.00 88.44 536 GLN A C 1
ATOM 3672 O O . GLN A 1 536 ? -31.924 12.315 32.638 1.00 88.44 536 GLN A O 1
ATOM 3677 N N . GLY A 1 537 ? -33.949 12.908 33.379 1.00 87.19 537 GLY A N 1
ATOM 3678 C CA . GLY A 1 537 ? -34.617 12.882 32.065 1.00 87.19 537 GLY A CA 1
ATOM 3679 C C . GLY A 1 537 ? -34.962 11.491 31.504 1.00 87.19 537 GLY A C 1
ATOM 3680 O O . GLY A 1 537 ? -35.524 11.384 30.415 1.00 87.19 537 GLY A O 1
ATOM 3681 N N . TRP A 1 538 ? -34.699 10.422 32.253 1.00 88.69 538 TRP A N 1
ATOM 3682 C CA . TRP A 1 538 ? -34.983 9.042 31.849 1.00 88.69 538 TRP A CA 1
ATOM 3683 C C . TRP A 1 538 ? -36.474 8.705 31.944 1.00 88.69 538 TRP A C 1
ATOM 3685 O O . TRP A 1 538 ? -37.133 9.050 32.928 1.00 88.69 538 TRP A O 1
ATOM 3695 N N . ALA A 1 539 ? -37.012 8.010 30.938 1.00 85.75 539 ALA A N 1
ATOM 3696 C CA . ALA A 1 539 ? -38.413 7.581 30.934 1.00 85.75 539 ALA A CA 1
ATOM 3697 C C . ALA A 1 539 ? -38.650 6.364 31.838 1.00 85.75 539 ALA A C 1
ATOM 3699 O O . ALA A 1 539 ? -39.702 6.252 32.469 1.00 85.75 539 ALA A O 1
ATOM 3700 N N . SER A 1 540 ? -37.672 5.459 31.910 1.00 82.19 540 SER A N 1
ATOM 3701 C CA . SER A 1 540 ? -37.701 4.286 32.783 1.00 82.19 540 SER A CA 1
ATOM 3702 C C . SER A 1 540 ? -36.293 3.819 33.122 1.00 82.19 540 SER A C 1
ATOM 3704 O O . SER A 1 540 ? -35.400 3.900 32.279 1.00 82.19 540 SER A O 1
ATOM 3706 N N . VAL A 1 541 ? -36.129 3.268 34.325 1.00 81.12 541 VAL A N 1
ATOM 3707 C CA . VAL A 1 541 ? -34.893 2.611 34.756 1.00 81.12 541 VAL A CA 1
ATOM 3708 C C . VAL A 1 541 ? -35.192 1.157 35.109 1.00 81.12 541 VAL A C 1
ATOM 3710 O O . VAL A 1 541 ? -36.034 0.885 35.966 1.00 81.12 541 VAL A O 1
ATOM 3713 N N . LEU A 1 542 ? -34.523 0.236 34.423 1.00 80.62 542 LEU A N 1
ATOM 3714 C CA . LEU A 1 542 ? -34.507 -1.193 34.705 1.00 80.62 542 LEU A CA 1
ATOM 3715 C C . LEU A 1 542 ? -33.257 -1.491 35.531 1.00 80.62 542 LEU A C 1
ATOM 3717 O O . LEU A 1 542 ? -32.153 -1.574 35.000 1.00 80.62 542 LEU A O 1
ATOM 3721 N N . ASP A 1 543 ? -33.444 -1.606 36.840 1.00 74.88 543 ASP A N 1
ATOM 3722 C CA . ASP A 1 543 ? -32.389 -2.003 37.766 1.00 74.88 543 ASP A CA 1
ATOM 3723 C C . ASP A 1 543 ? -32.305 -3.536 37.829 1.00 74.88 543 ASP A C 1
ATOM 3725 O O . ASP A 1 543 ? -33.207 -4.198 38.349 1.00 74.88 543 ASP A O 1
ATOM 3729 N N . ASN A 1 544 ? -31.224 -4.082 37.277 1.00 71.56 544 ASN A N 1
ATOM 3730 C CA . ASN A 1 544 ? -30.894 -5.504 37.242 1.00 71.56 544 ASN A CA 1
ATOM 3731 C C . ASN A 1 544 ? -29.741 -5.860 38.200 1.00 71.56 544 ASN A C 1
ATOM 3733 O O . ASN A 1 544 ? -29.138 -6.924 38.058 1.00 71.56 544 ASN A O 1
ATOM 3737 N N . GLY A 1 545 ? -29.447 -5.007 39.189 1.00 63.78 545 GLY A N 1
ATOM 3738 C CA . GLY A 1 545 ? -28.385 -5.242 40.170 1.00 63.78 545 GLY A CA 1
ATOM 3739 C C . GLY A 1 545 ? -27.431 -4.068 40.375 1.00 63.78 545 GLY A C 1
ATOM 3740 O O . GLY A 1 545 ? -26.280 -4.309 40.727 1.00 63.78 545 GLY A O 1
ATOM 3741 N N . LEU A 1 546 ? -27.893 -2.829 40.175 1.00 67.12 546 LEU A N 1
ATOM 3742 C CA . LEU A 1 546 ? -27.119 -1.605 40.362 1.00 67.12 546 LEU A CA 1
ATOM 3743 C C . LEU A 1 546 ? -26.411 -1.602 41.723 1.00 67.12 546 LEU A C 1
ATOM 3745 O O . LEU A 1 546 ? -27.048 -1.605 42.784 1.00 67.12 546 LEU A O 1
ATOM 3749 N N . SER A 1 547 ? -25.086 -1.512 41.687 1.00 65.50 547 SER A N 1
ATOM 3750 C CA . SER A 1 547 ? -24.265 -1.203 42.850 1.00 65.50 547 SER A CA 1
ATOM 3751 C C . SER A 1 547 ? -23.692 0.212 42.710 1.00 65.50 547 SER A C 1
ATOM 3753 O O . SER A 1 547 ? -23.452 0.725 41.616 1.00 65.50 547 SER A O 1
ATOM 3755 N N . ALA A 1 548 ? -23.580 0.904 43.844 1.00 65.50 548 ALA A N 1
ATOM 3756 C CA . ALA A 1 548 ? -23.099 2.275 43.907 1.00 65.50 548 ALA A CA 1
ATOM 3757 C C . ALA A 1 548 ? -21.902 2.347 44.854 1.00 65.50 548 ALA A C 1
ATOM 3759 O O . ALA A 1 548 ? -21.990 1.900 46.003 1.00 65.50 548 ALA A O 1
ATOM 3760 N N . ALA A 1 549 ? -20.810 2.942 44.381 1.00 62.97 549 ALA A N 1
ATOM 3761 C CA . ALA A 1 549 ? -19.581 3.133 45.141 1.00 62.97 549 ALA A CA 1
ATOM 3762 C C . ALA A 1 549 ? -19.155 4.609 45.152 1.00 62.97 549 ALA A C 1
ATOM 3764 O O . ALA A 1 549 ? -19.522 5.392 44.275 1.00 62.97 549 ALA A O 1
ATOM 3765 N N . THR A 1 550 ? -18.374 4.994 46.160 1.00 62.47 550 THR A N 1
ATOM 3766 C CA . THR A 1 550 ? -17.776 6.330 46.286 1.00 62.47 550 THR A CA 1
ATOM 3767 C C . THR A 1 550 ? -16.258 6.234 46.257 1.00 62.47 550 THR A C 1
ATOM 3769 O O . THR A 1 550 ? -15.683 5.293 46.803 1.00 62.47 550 THR A O 1
ATOM 3772 N N . MET A 1 551 ? -15.605 7.226 45.656 1.00 59.75 551 MET A N 1
ATOM 3773 C CA . MET A 1 551 ? -14.155 7.395 45.689 1.00 59.75 551 MET A CA 1
ATOM 3774 C C . MET A 1 551 ? -13.819 8.791 46.234 1.00 59.75 551 MET A C 1
ATOM 3776 O O . MET A 1 551 ? -14.347 9.794 45.762 1.00 59.75 551 MET A O 1
ATOM 3780 N N . GLY A 1 552 ? -12.956 8.866 47.254 1.00 53.94 552 GLY A N 1
ATOM 3781 C CA . GLY A 1 552 ? -12.624 10.125 47.941 1.00 53.94 552 GLY A CA 1
ATOM 3782 C C . GLY A 1 552 ? -13.559 10.480 49.115 1.00 53.94 552 GLY A C 1
ATOM 3783 O O . GLY A 1 552 ? -14.645 9.936 49.242 1.00 53.94 552 GLY A O 1
ATOM 3784 N N . LEU A 1 553 ? -13.068 11.357 50.011 1.00 51.81 553 LEU A N 1
ATOM 3785 C CA . LEU A 1 553 ? -13.640 11.829 51.298 1.00 51.81 553 LEU A CA 1
ATOM 3786 C C . LEU A 1 553 ? -14.813 11.003 51.887 1.00 51.81 553 LEU A C 1
ATOM 3788 O O . LEU A 1 553 ? -15.989 11.261 51.645 1.00 51.81 553 LEU A O 1
ATOM 3792 N N . ASP A 1 554 ? -14.458 10.074 52.777 1.00 50.94 554 ASP A N 1
ATOM 3793 C CA . ASP A 1 554 ? -15.110 8.763 52.884 1.00 50.94 554 ASP A CA 1
ATOM 3794 C C . ASP A 1 554 ? -16.017 8.534 54.118 1.00 50.94 554 ASP A C 1
ATOM 3796 O O . ASP A 1 554 ? -16.111 7.417 54.614 1.00 50.94 554 ASP A O 1
ATOM 3800 N N . GLU A 1 555 ? -16.697 9.548 54.679 1.00 49.28 555 GLU A N 1
ATOM 3801 C CA . GLU A 1 555 ? -17.547 9.303 55.878 1.00 49.28 555 GLU A CA 1
ATOM 3802 C C . GLU A 1 555 ? -18.928 9.997 55.901 1.00 49.28 555 GLU A C 1
ATOM 3804 O O . GLU A 1 555 ? -19.742 9.702 56.781 1.00 49.28 555 GLU A O 1
ATOM 3809 N N . ASN A 1 556 ? -19.247 10.872 54.933 1.00 52.00 556 ASN A N 1
ATOM 3810 C CA . ASN A 1 556 ? -20.368 11.825 55.052 1.00 52.00 556 ASN A CA 1
ATOM 3811 C C . ASN A 1 556 ? -21.285 11.929 53.809 1.00 52.00 556 ASN A C 1
ATOM 3813 O O . ASN A 1 556 ? -21.868 12.982 53.546 1.00 52.00 556 ASN A O 1
ATOM 3817 N N . LEU A 1 557 ? -21.416 10.875 53.001 1.00 54.22 557 LEU A N 1
ATOM 3818 C CA . LEU A 1 557 ? -22.225 10.903 51.774 1.00 54.22 557 LEU A CA 1
ATOM 3819 C C . LEU A 1 557 ? -23.357 9.877 51.820 1.00 54.22 557 LEU A C 1
ATOM 3821 O O . LEU A 1 557 ? -23.216 8.774 52.345 1.00 54.22 557 LEU A O 1
ATOM 3825 N N . THR A 1 558 ? -24.526 10.256 51.306 1.00 58.03 558 THR A N 1
ATOM 3826 C CA . THR A 1 558 ? -25.645 9.335 51.081 1.00 58.03 558 THR A CA 1
ATOM 3827 C C . THR A 1 558 ? -26.081 9.449 49.631 1.00 58.03 558 THR A C 1
ATOM 3829 O O . THR A 1 558 ? -26.475 10.520 49.171 1.00 58.03 558 THR A O 1
ATOM 3832 N N . ILE A 1 559 ? -26.006 8.328 48.920 1.00 63.38 559 ILE A N 1
ATOM 3833 C CA . ILE A 1 559 ? -26.510 8.197 47.557 1.00 63.38 559 ILE A CA 1
ATOM 3834 C C . ILE A 1 559 ? -27.939 7.672 47.668 1.00 63.38 559 ILE A C 1
ATOM 3836 O O . ILE A 1 559 ? -28.161 6.560 48.155 1.00 63.38 559 ILE A O 1
ATOM 3840 N N . ASP A 1 560 ? -28.913 8.480 47.256 1.00 61.00 560 ASP A N 1
ATOM 3841 C CA . ASP A 1 560 ? -30.305 8.051 47.211 1.00 61.00 560 ASP A CA 1
ATOM 3842 C C . ASP A 1 560 ? -30.637 7.493 45.824 1.00 61.00 560 ASP A C 1
ATOM 3844 O O . ASP A 1 560 ? -30.955 8.230 44.891 1.00 61.00 560 ASP A O 1
ATOM 3848 N N . ILE A 1 561 ? -30.567 6.167 45.704 1.00 59.78 561 ILE A N 1
ATOM 3849 C CA . ILE A 1 561 ? -31.049 5.423 44.530 1.00 59.78 561 ILE A CA 1
ATOM 3850 C C . ILE A 1 561 ? -32.488 4.911 44.716 1.00 59.78 561 ILE A C 1
ATOM 3852 O O . ILE A 1 561 ? -33.040 4.276 43.823 1.00 59.78 561 ILE A O 1
ATOM 3856 N N . SER A 1 562 ? -33.136 5.178 45.861 1.00 53.41 562 SER A N 1
ATOM 3857 C CA . SER A 1 562 ? -34.457 4.611 46.189 1.00 53.41 562 SER A CA 1
ATOM 3858 C C . SER A 1 562 ? -35.596 5.177 45.334 1.00 53.41 562 SER A C 1
ATOM 3860 O O . SER A 1 562 ? -36.644 4.543 45.196 1.00 53.41 562 SER A O 1
ATOM 3862 N N . ALA A 1 563 ? -35.380 6.346 44.724 1.00 52.25 563 ALA A N 1
ATOM 3863 C CA . ALA A 1 563 ? -36.324 6.987 43.818 1.00 52.25 563 ALA A CA 1
ATOM 3864 C C . ALA A 1 563 ? -36.088 6.650 42.336 1.00 52.25 563 ALA A C 1
ATOM 3866 O O . ALA A 1 563 ? -36.981 6.924 41.530 1.00 52.25 563 ALA A O 1
ATOM 3867 N N . LEU A 1 564 ? -34.963 6.011 41.986 1.00 59.12 564 LEU A N 1
ATOM 3868 C CA . LEU A 1 564 ? -34.489 5.832 40.609 1.00 59.12 564 LEU A CA 1
ATOM 3869 C C . LEU A 1 564 ? -35.545 5.203 39.686 1.00 59.12 564 LEU A C 1
ATOM 3871 O O . LEU A 1 564 ? -35.829 5.722 38.607 1.00 59.12 564 LEU A O 1
ATOM 3875 N N . ALA A 1 565 ? -36.218 4.154 40.164 1.00 54.69 565 ALA A N 1
ATOM 3876 C CA . ALA A 1 565 ? -37.286 3.463 39.439 1.00 54.69 565 ALA A CA 1
ATOM 3877 C C . ALA A 1 565 ? -38.596 4.276 39.292 1.00 54.69 565 ALA A C 1
ATOM 3879 O O . ALA A 1 565 ? -39.483 3.880 38.541 1.00 54.69 565 ALA A O 1
ATOM 3880 N N . SER A 1 566 ? -38.758 5.388 40.022 1.00 56.00 566 SER A N 1
ATOM 3881 C CA . SER A 1 566 ? -40.010 6.163 40.107 1.00 56.00 566 SER A CA 1
ATOM 3882 C C . SER A 1 566 ? -39.953 7.559 39.477 1.00 56.00 566 SER A C 1
ATOM 3884 O O . SER A 1 566 ? -40.996 8.074 39.075 1.00 56.00 566 SER A O 1
ATOM 3886 N N . ASN A 1 567 ? -38.769 8.174 39.381 1.00 65.44 567 ASN A N 1
ATOM 3887 C CA . ASN A 1 567 ? -38.587 9.519 38.823 1.00 65.44 567 ASN A CA 1
ATOM 3888 C C . ASN A 1 567 ? -37.447 9.627 37.790 1.00 65.44 567 ASN A C 1
ATOM 3890 O O . ASN A 1 567 ? -37.246 10.720 37.260 1.00 65.44 567 ASN A O 1
ATOM 3894 N N . GLY A 1 568 ? -36.716 8.538 37.508 1.00 67.00 568 GLY A N 1
ATOM 3895 C CA . GLY A 1 568 ? -35.610 8.536 36.544 1.00 67.00 568 GLY A CA 1
ATOM 3896 C C . GLY A 1 568 ? -34.445 9.442 36.951 1.00 67.00 568 GLY A C 1
ATOM 3897 O O . GLY A 1 568 ? -33.737 9.952 36.081 1.00 67.00 568 GLY A O 1
ATOM 3898 N N . GLN A 1 569 ? -34.289 9.703 38.254 1.00 74.19 569 GLN A N 1
ATOM 3899 C CA . GLN A 1 569 ? -33.260 10.583 38.797 1.00 74.19 569 GLN A CA 1
ATOM 3900 C C . GLN A 1 569 ? -32.441 9.891 39.887 1.00 74.19 569 GLN A C 1
ATOM 3902 O O . GLN A 1 569 ? -32.984 9.181 40.733 1.00 74.19 569 GLN A O 1
ATOM 3907 N N . ILE A 1 570 ? -31.135 10.164 39.892 1.00 73.56 570 ILE A N 1
ATOM 3908 C CA . ILE A 1 570 ? -30.240 9.905 41.024 1.00 73.56 570 ILE A CA 1
ATOM 3909 C C . ILE A 1 570 ? -29.872 11.260 41.600 1.00 73.56 570 ILE A C 1
ATOM 3911 O O . ILE A 1 570 ? -29.408 12.156 40.888 1.00 73.56 570 ILE A O 1
ATOM 3915 N N . THR A 1 571 ? -30.084 11.403 42.903 1.00 73.25 571 THR A N 1
ATOM 3916 C CA . THR A 1 571 ? -29.647 12.575 43.646 1.00 73.25 571 THR A CA 1
ATOM 3917 C C . THR A 1 571 ? -28.644 12.149 44.702 1.00 73.25 571 THR A C 1
ATOM 3919 O O . THR A 1 571 ? -28.939 11.320 45.563 1.00 73.25 571 THR A O 1
ATOM 3922 N N . VAL A 1 572 ? -27.454 12.738 44.654 1.00 72.06 572 VAL A N 1
ATOM 3923 C CA . VAL A 1 572 ? -26.435 12.551 45.685 1.00 72.06 572 VAL A CA 1
ATOM 3924 C C . VAL A 1 572 ? -26.568 13.682 46.691 1.00 72.06 572 VAL A C 1
ATOM 3926 O O . VAL A 1 572 ? -26.665 14.844 46.299 1.00 72.06 572 VAL A O 1
ATOM 3929 N N . VAL A 1 573 ? -26.620 13.355 47.983 1.00 69.56 573 VAL A N 1
ATOM 3930 C CA . VAL A 1 573 ? -26.735 14.350 49.055 1.00 69.56 573 VAL A CA 1
ATOM 3931 C C . VAL A 1 573 ? -25.568 14.191 50.021 1.00 69.56 573 VAL A C 1
ATOM 3933 O O . VAL A 1 573 ? -25.344 13.117 50.585 1.00 69.56 573 VAL A O 1
ATOM 3936 N N . ALA A 1 574 ? -24.834 15.278 50.242 1.00 66.25 574 ALA A N 1
ATOM 3937 C CA . ALA A 1 574 ? -23.822 15.339 51.288 1.00 66.25 574 ALA A CA 1
ATOM 3938 C C . ALA A 1 574 ? -24.520 15.451 52.653 1.00 66.25 574 ALA A C 1
ATOM 3940 O O . ALA A 1 574 ? -25.388 16.302 52.836 1.00 66.25 574 ALA A O 1
ATOM 3941 N N . ASN A 1 575 ? -24.189 14.595 53.620 1.00 58.50 575 ASN A N 1
ATOM 3942 C CA . ASN A 1 575 ? -24.819 14.587 54.942 1.00 58.50 575 ASN A CA 1
ATOM 3943 C C . ASN A 1 575 ? -23.871 15.104 56.042 1.00 58.50 575 ASN A C 1
ATOM 3945 O O . ASN A 1 575 ? -22.658 15.179 55.868 1.00 58.50 575 ASN A O 1
ATOM 3949 N N . ASP A 1 576 ? -24.439 15.501 57.185 1.00 50.72 576 ASP A N 1
ATOM 3950 C CA . ASP A 1 576 ? -23.662 15.717 58.408 1.00 50.72 576 ASP A CA 1
ATOM 3951 C C . ASP A 1 576 ? -23.306 14.349 59.011 1.00 50.72 576 ASP A C 1
ATOM 3953 O O . ASP A 1 576 ? -24.177 13.481 59.131 1.00 50.72 576 ASP A O 1
ATOM 3957 N N . ALA A 1 577 ? -22.048 14.179 59.425 1.00 42.94 577 ALA A N 1
ATOM 3958 C CA . ALA A 1 577 ? -21.475 12.935 59.937 1.00 42.94 577 ALA A CA 1
ATOM 3959 C C . ALA A 1 577 ? -22.436 12.061 60.767 1.00 42.94 577 ALA A C 1
ATOM 3961 O O . ALA A 1 577 ? -22.856 12.426 61.871 1.00 42.94 577 ALA A O 1
ATOM 3962 N N . GLY A 1 578 ? -22.718 10.854 60.257 1.00 39.12 578 GLY A N 1
ATOM 3963 C CA . GLY A 1 578 ? -23.186 9.734 61.078 1.00 39.12 578 GLY A CA 1
ATOM 3964 C C . GLY A 1 578 ? -24.621 9.225 60.889 1.00 39.12 578 GLY A C 1
ATOM 3965 O O . GLY A 1 578 ? -25.154 8.625 61.826 1.00 39.12 578 GLY A O 1
ATOM 3966 N N . LYS A 1 579 ? -25.264 9.377 59.722 1.00 35.06 579 LYS A N 1
ATOM 3967 C CA . LYS A 1 579 ? -26.499 8.623 59.409 1.00 35.06 579 LYS A CA 1
ATOM 3968 C C . LYS A 1 579 ? -26.511 8.058 57.989 1.00 35.06 579 LYS A C 1
ATOM 3970 O O . LYS A 1 579 ? -26.918 8.727 57.051 1.00 35.06 579 LYS A O 1
ATOM 3975 N N . VAL A 1 580 ? -26.152 6.780 57.869 1.00 31.75 580 VAL A N 1
ATOM 3976 C CA . VAL A 1 580 ? -26.406 5.964 56.673 1.00 31.75 580 VAL A CA 1
ATOM 3977 C C . VAL A 1 580 ? -27.917 5.748 56.539 1.00 31.75 580 VAL A C 1
ATOM 3979 O O . VAL A 1 580 ? -28.520 5.049 57.358 1.00 31.75 580 VAL A O 1
ATOM 3982 N N . VAL A 1 581 ? -28.544 6.330 55.515 1.00 29.53 581 VAL A N 1
ATOM 3983 C CA . VAL A 1 581 ? -29.866 5.890 55.046 1.00 29.53 581 VAL A CA 1
ATOM 3984 C C . VAL A 1 581 ? -29.615 4.825 53.985 1.00 29.53 581 VAL A C 1
ATOM 3986 O O . VAL A 1 581 ? -29.122 5.118 52.904 1.00 29.53 581 VAL A O 1
ATOM 3989 N N . LYS A 1 582 ? -29.906 3.564 54.322 1.00 31.30 582 LYS A N 1
ATOM 3990 C CA . LYS A 1 582 ? -29.915 2.449 53.367 1.00 31.30 582 LYS A CA 1
ATOM 3991 C C . LYS A 1 582 ? -30.884 2.762 52.224 1.00 31.30 582 LYS A C 1
ATOM 3993 O O . LYS A 1 582 ? -32.085 2.873 52.476 1.00 31.30 582 LYS A O 1
ATOM 3998 N N . ALA A 1 583 ? -30.391 2.788 50.990 1.00 27.11 583 ALA A N 1
ATOM 3999 C CA . ALA A 1 583 ? -31.239 2.578 49.829 1.00 27.11 583 ALA A CA 1
ATOM 4000 C C . ALA A 1 583 ? -31.833 1.162 49.920 1.00 27.11 583 ALA A C 1
ATOM 4002 O O . ALA A 1 583 ? -31.113 0.169 50.013 1.00 27.11 583 ALA A O 1
ATOM 4003 N N . THR A 1 584 ? -33.159 1.072 50.005 1.00 27.23 584 THR A N 1
ATOM 4004 C CA . THR A 1 584 ? -33.895 -0.196 49.959 1.00 27.23 584 THR A CA 1
ATOM 4005 C C . THR A 1 584 ? -35.012 -0.083 48.933 1.00 27.23 584 THR A C 1
ATOM 4007 O O . THR A 1 584 ? -35.929 0.716 49.091 1.00 27.23 584 THR A O 1
ATOM 4010 N N . GLY A 1 585 ? -34.931 -0.928 47.913 1.00 26.14 585 GLY A N 1
ATOM 4011 C CA . GLY A 1 585 ? -35.983 -1.333 46.981 1.00 26.14 585 GLY A CA 1
ATOM 4012 C C . GLY A 1 585 ? -35.362 -2.459 46.155 1.00 26.14 585 GLY A C 1
ATOM 4013 O O . GLY A 1 585 ? -34.305 -2.257 45.591 1.00 26.14 585 GLY A O 1
ATOM 4014 N N . LEU A 1 586 ? -35.815 -3.709 46.228 1.00 24.86 586 LEU A N 1
ATOM 4015 C CA . LEU A 1 586 ? -37.081 -4.184 45.673 1.00 24.86 586 LEU A CA 1
ATOM 4016 C C . LEU A 1 586 ? -37.933 -4.981 46.681 1.00 24.86 586 LEU A C 1
ATOM 4018 O O . LEU A 1 586 ? -37.440 -5.672 47.572 1.00 24.86 586 LEU A O 1
ATOM 4022 N N . LEU A 1 587 ? -39.254 -4.877 46.525 1.00 26.69 587 LEU A N 1
ATOM 4023 C CA . LEU A 1 587 ? -40.270 -5.524 47.355 1.00 26.69 587 LEU A CA 1
ATOM 4024 C C . LEU A 1 587 ? -40.652 -6.909 46.784 1.00 26.69 587 LEU A C 1
ATOM 4026 O O . LEU A 1 587 ? -41.298 -6.969 45.744 1.00 26.69 587 LEU A O 1
ATOM 4030 N N . TYR A 1 588 ? -40.410 -7.996 47.531 1.00 24.31 588 TYR A N 1
ATOM 4031 C CA . TYR A 1 588 ? -41.469 -8.976 47.837 1.00 24.31 588 TYR A CA 1
ATOM 4032 C C . TYR A 1 588 ? -41.237 -9.674 49.199 1.00 24.31 588 TYR A C 1
ATOM 4034 O O . TYR A 1 588 ? -40.460 -10.608 49.337 1.00 24.31 588 TYR A O 1
ATOM 4042 N N . ALA A 1 589 ? -41.960 -9.150 50.199 1.00 26.08 589 ALA A N 1
ATOM 4043 C CA . ALA A 1 589 ? -42.478 -9.742 51.443 1.00 26.08 589 ALA A CA 1
ATOM 4044 C C . ALA A 1 589 ? -41.569 -10.552 52.405 1.00 26.08 589 ALA A C 1
ATOM 4046 O O . ALA A 1 589 ? -41.392 -11.758 52.266 1.00 26.08 589 ALA A O 1
ATOM 4047 N N . GLY A 1 590 ? -41.212 -9.926 53.537 1.00 24.83 590 GLY A N 1
ATOM 4048 C CA . GLY A 1 590 ? -40.791 -10.631 54.756 1.00 24.83 590 GLY A CA 1
ATOM 4049 C C . GLY A 1 590 ? -40.233 -9.713 55.847 1.00 24.83 590 GLY A C 1
ATOM 4050 O O . GLY A 1 590 ? -39.027 -9.568 55.977 1.00 24.83 590 GLY A O 1
ATOM 4051 N N . LEU A 1 591 ? -41.121 -9.076 56.612 1.00 27.17 591 LEU A N 1
ATOM 4052 C CA . LEU A 1 591 ? -40.855 -8.173 57.743 1.00 27.17 591 LEU A CA 1
ATOM 4053 C C . LEU A 1 591 ? -39.707 -8.630 58.676 1.00 27.17 591 LEU A C 1
ATOM 4055 O O . LEU A 1 591 ? -39.826 -9.687 59.283 1.00 27.17 591 LEU A O 1
ATOM 4059 N N . TYR A 1 592 ? -38.713 -7.769 58.934 1.00 25.25 592 TYR A N 1
ATOM 4060 C CA . TYR A 1 592 ? -38.094 -7.632 60.263 1.00 25.25 592 TYR A CA 1
ATOM 4061 C C . TYR A 1 592 ? -37.650 -6.182 60.500 1.00 25.25 592 TYR A C 1
ATOM 4063 O O . TYR A 1 592 ? -36.676 -5.685 59.942 1.00 25.25 592 TYR A O 1
ATOM 4071 N N . THR A 1 593 ? -38.414 -5.494 61.344 1.00 28.56 593 THR A N 1
ATOM 4072 C CA . THR A 1 593 ? -38.095 -4.189 61.924 1.00 28.56 593 THR A CA 1
ATOM 4073 C C . THR A 1 593 ? -37.195 -4.366 63.146 1.00 28.56 593 THR A C 1
ATOM 4075 O O . THR A 1 593 ? -37.508 -5.200 63.996 1.00 28.56 593 THR A O 1
ATOM 4078 N N . GLY A 1 594 ? -36.177 -3.517 63.310 1.00 25.58 594 GLY A N 1
ATOM 4079 C CA . GLY A 1 594 ? -35.602 -3.235 64.631 1.00 25.58 594 GLY A CA 1
ATOM 4080 C C . GLY A 1 594 ? -34.079 -3.196 64.690 1.00 25.58 594 GLY A C 1
ATOM 4081 O O . GLY A 1 594 ? -33.423 -4.219 64.841 1.00 25.58 594 GLY A O 1
ATOM 4082 N N . THR A 1 595 ? -33.540 -1.983 64.642 1.00 30.31 595 THR A N 1
ATOM 4083 C CA . THR A 1 595 ? -32.224 -1.589 65.163 1.00 30.31 595 THR A CA 1
ATOM 4084 C C . THR A 1 595 ? -32.153 -1.725 66.685 1.00 30.31 595 THR A C 1
ATOM 4086 O O . THR A 1 595 ? -33.140 -1.398 67.342 1.00 30.31 595 THR A O 1
ATOM 4089 N N . ASP A 1 596 ? -30.970 -2.011 67.246 1.00 29.86 596 ASP A N 1
ATOM 4090 C CA . ASP A 1 596 ? -30.524 -1.255 68.427 1.00 29.86 596 ASP A CA 1
ATOM 4091 C C . ASP A 1 596 ? -28.992 -1.207 68.604 1.00 29.86 596 ASP A C 1
ATOM 4093 O O . ASP A 1 596 ? -28.311 -2.236 68.620 1.00 29.86 596 ASP A O 1
ATOM 4097 N N . MET A 1 597 ? -28.483 0.015 68.802 1.00 29.42 597 MET A N 1
ATOM 4098 C CA . MET A 1 597 ? -27.219 0.308 69.470 1.00 29.42 597 MET A CA 1
ATOM 4099 C C . MET A 1 597 ? -27.533 0.821 70.880 1.00 29.42 597 MET A C 1
ATOM 4101 O O . MET A 1 597 ? -28.036 1.925 71.058 1.00 29.42 597 MET A O 1
ATOM 4105 N N . ALA A 1 598 ? -27.132 0.034 71.876 1.00 29.20 598 ALA A N 1
ATOM 4106 C CA . ALA A 1 598 ? -26.552 0.471 73.145 1.00 29.20 598 ALA A CA 1
ATOM 4107 C C . ALA A 1 598 ? -26.878 1.900 73.645 1.00 29.20 598 ALA A C 1
ATOM 4109 O O . ALA A 1 598 ? -25.975 2.715 73.804 1.00 29.20 598 ALA A O 1
ATOM 4110 N N . THR A 1 599 ? -28.120 2.187 74.041 1.00 33.69 599 THR A N 1
ATOM 4111 C CA . THR A 1 599 ? -28.378 3.192 75.087 1.00 33.69 599 THR A CA 1
ATOM 4112 C C . THR A 1 599 ? -29.495 2.716 76.001 1.00 33.69 599 THR A C 1
ATOM 4114 O O . THR A 1 599 ? -30.560 2.286 75.573 1.00 33.69 599 THR A O 1
ATOM 4117 N N . GLY A 1 600 ? -29.216 2.720 77.301 1.00 27.05 600 GLY A N 1
ATOM 4118 C CA . GLY A 1 600 ? -30.147 2.236 78.304 1.00 27.05 600 GLY A CA 1
ATOM 4119 C C . GLY A 1 600 ? -31.492 2.969 78.287 1.00 27.05 600 GLY A C 1
ATOM 4120 O O . GLY A 1 600 ? -31.543 4.191 78.320 1.00 27.05 600 GLY A O 1
ATOM 4121 N N . ILE A 1 601 ? -32.546 2.156 78.394 1.00 24.36 601 ILE A N 1
ATOM 4122 C CA . ILE A 1 601 ? -33.845 2.436 79.020 1.00 24.36 601 ILE A CA 1
ATOM 4123 C C . ILE A 1 601 ? -34.736 3.470 78.310 1.00 24.36 601 ILE A C 1
ATOM 4125 O O . ILE A 1 601 ? -34.672 4.662 78.592 1.00 24.36 601 ILE A O 1
ATOM 4129 N N . TYR A 1 602 ? -35.741 2.956 77.588 1.00 23.98 602 TYR A N 1
ATOM 4130 C CA . TYR A 1 602 ? -37.097 3.517 77.584 1.00 23.98 602 TYR A CA 1
ATOM 4131 C C . TYR A 1 602 ? -38.134 2.408 77.807 1.00 23.98 602 TYR A C 1
ATOM 4133 O O . TYR A 1 602 ? -38.164 1.387 77.126 1.00 23.98 602 TYR A O 1
ATOM 4141 N N . THR A 1 603 ? -38.972 2.609 78.820 1.00 24.05 603 THR A N 1
ATOM 4142 C CA . THR A 1 603 ? -40.098 1.754 79.210 1.00 24.05 603 THR A CA 1
ATOM 4143 C C . THR A 1 603 ? -41.300 1.971 78.294 1.00 24.05 603 THR A C 1
ATOM 4145 O O . THR A 1 603 ? -41.762 3.106 78.172 1.00 24.05 603 THR A O 1
ATOM 4148 N N . PHE A 1 604 ? -41.887 0.897 77.760 1.00 25.86 604 PHE A N 1
ATOM 4149 C CA . PHE A 1 604 ? -43.240 0.930 77.199 1.00 25.86 604 PHE A CA 1
ATOM 4150 C C . PHE A 1 604 ? -44.246 0.432 78.238 1.00 25.86 604 PHE A C 1
ATOM 4152 O O . PHE A 1 604 ? -44.086 -0.634 78.830 1.00 25.86 604 PHE A O 1
ATOM 4159 N N . THR A 1 605 ? -45.278 1.241 78.469 1.00 26.69 605 THR A N 1
ATOM 4160 C CA . THR A 1 605 ? -46.425 0.920 79.323 1.00 26.69 605 THR A CA 1
ATOM 4161 C C . THR A 1 605 ? -47.598 0.614 78.392 1.00 26.69 605 THR A C 1
ATOM 4163 O O . THR A 1 605 ? -48.021 1.516 77.674 1.00 26.69 605 THR A O 1
ATOM 4166 N N . ASP A 1 606 ? -48.125 -0.614 78.390 1.00 29.70 606 ASP A N 1
ATOM 4167 C CA . ASP A 1 606 ? -49.455 -0.908 77.826 1.00 29.70 606 ASP A CA 1
ATOM 4168 C C . ASP A 1 606 ? -50.492 -0.938 78.977 1.00 29.70 606 ASP A C 1
ATOM 4170 O O . ASP A 1 606 ? -50.237 -1.595 79.995 1.00 29.70 606 ASP A O 1
ATOM 4174 N N . PRO A 1 607 ? -51.642 -0.230 78.886 1.00 31.81 607 PRO A N 1
ATOM 4175 C CA . PRO A 1 607 ? -52.571 -0.028 80.000 1.00 31.81 607 PRO A CA 1
ATOM 4176 C C . PRO A 1 607 ? -53.549 -1.177 80.316 1.00 31.81 607 PRO A C 1
ATOM 4178 O O . PRO A 1 607 ? -54.488 -0.945 81.080 1.00 31.81 607 PRO A O 1
ATOM 4181 N N . THR A 1 608 ? -53.418 -2.394 79.776 1.00 27.08 608 THR A N 1
ATOM 4182 C CA . THR A 1 608 ? -54.550 -3.357 79.792 1.00 27.08 608 THR A CA 1
ATOM 4183 C C . THR A 1 608 ? -54.455 -4.622 80.669 1.00 27.08 608 THR A C 1
ATOM 4185 O O . THR A 1 608 ? -55.365 -5.447 80.611 1.00 27.08 608 THR A O 1
ATOM 4188 N N . ARG A 1 609 ? -53.542 -4.681 81.660 1.00 29.72 609 ARG A N 1
ATOM 4189 C CA . ARG A 1 609 ? -53.475 -5.721 82.740 1.00 29.72 609 ARG A CA 1
ATOM 4190 C C . ARG A 1 609 ? -53.033 -7.132 82.258 1.00 29.72 609 ARG A C 1
ATOM 4192 O O . ARG A 1 609 ? -53.074 -7.414 81.072 1.00 29.72 609 ARG A O 1
ATOM 4199 N N . PRO A 1 610 ? -52.733 -8.077 83.175 1.00 29.81 610 PRO A N 1
ATOM 4200 C CA . PRO A 1 610 ? -51.622 -8.056 84.122 1.00 29.81 610 PRO A CA 1
ATOM 4201 C C . PRO A 1 610 ? -50.743 -9.326 84.029 1.00 29.81 610 PRO A C 1
ATOM 4203 O O . PRO A 1 610 ? -51.155 -10.379 83.556 1.00 29.81 610 PRO A O 1
ATOM 4206 N N . VAL A 1 611 ? -49.528 -9.200 84.556 1.00 36.12 611 VAL A N 1
ATOM 4207 C CA . VAL A 1 611 ? -48.514 -10.249 84.724 1.00 36.12 611 VAL A CA 1
ATOM 4208 C C . VAL A 1 611 ? -49.002 -11.366 85.653 1.00 36.12 611 VAL A C 1
ATOM 4210 O O . VAL A 1 611 ? -49.385 -11.077 86.786 1.00 36.12 611 VAL A O 1
ATOM 4213 N N . GLU A 1 612 ? -48.852 -12.627 85.234 1.00 26.27 612 GLU A N 1
ATOM 4214 C CA . GLU A 1 612 ? -48.637 -13.748 86.154 1.00 26.27 612 GLU A CA 1
ATOM 4215 C C . GLU A 1 612 ? -47.359 -14.531 85.803 1.00 26.27 612 GLU A C 1
ATOM 4217 O O . GLU A 1 612 ? -47.060 -14.891 84.670 1.00 26.27 612 GLU A O 1
ATOM 4222 N N . THR A 1 613 ? -46.601 -14.701 86.874 1.00 26.78 613 THR A N 1
ATOM 4223 C CA . THR A 1 613 ? -45.389 -15.454 87.187 1.00 26.78 613 THR A CA 1
ATOM 4224 C C . THR A 1 613 ? -45.142 -16.826 86.531 1.00 26.78 613 THR A C 1
ATOM 4226 O O . THR A 1 613 ? -45.997 -17.700 86.567 1.00 26.78 613 THR A O 1
ATOM 4229 N N . ALA A 1 614 ? -43.856 -17.023 86.203 1.00 24.27 614 ALA A N 1
ATOM 4230 C CA . ALA A 1 614 ? -42.963 -18.124 86.618 1.00 24.27 614 ALA A CA 1
ATOM 4231 C C . ALA A 1 614 ? -42.926 -19.496 85.891 1.00 24.27 614 ALA A C 1
ATOM 4233 O O . ALA A 1 614 ? -43.911 -20.201 85.738 1.00 24.27 614 ALA A O 1
ATOM 4234 N N . GLU A 1 615 ? -41.664 -19.882 85.634 1.00 23.03 615 GLU A N 1
ATOM 4235 C CA . GLU A 1 615 ? -41.051 -21.226 85.643 1.00 23.03 615 GLU A CA 1
ATOM 4236 C C . GLU A 1 615 ? -41.274 -22.244 84.496 1.00 23.03 615 GLU A C 1
ATOM 4238 O O . GLU A 1 615 ? -42.204 -23.037 84.484 1.00 23.03 615 GLU A O 1
ATOM 4243 N N . ARG A 1 616 ? -40.233 -22.310 83.641 1.00 25.81 616 ARG A N 1
ATOM 4244 C CA . ARG A 1 616 ? -39.324 -23.456 83.370 1.00 25.81 616 ARG A CA 1
ATOM 4245 C C . ARG A 1 616 ? -39.892 -24.772 82.799 1.00 25.81 616 ARG A C 1
ATOM 4247 O O . ARG A 1 616 ? -40.599 -25.488 83.485 1.00 25.81 616 ARG A O 1
ATOM 4254 N N . ILE A 1 617 ? -39.353 -25.159 81.631 1.00 22.08 617 ILE A N 1
ATOM 4255 C CA . ILE A 1 617 ? -38.779 -26.457 81.154 1.00 22.08 617 ILE A CA 1
ATOM 4256 C C . ILE A 1 617 ? -38.543 -26.225 79.641 1.00 22.08 617 ILE A C 1
ATOM 4258 O O . ILE A 1 617 ? -39.405 -25.654 78.996 1.00 22.08 617 ILE A O 1
ATOM 4262 N N . GLY A 1 618 ? -37.462 -26.564 78.948 1.00 23.14 618 GLY A N 1
ATOM 4263 C CA . GLY A 1 618 ? -36.235 -27.304 79.183 1.00 23.14 618 GLY A CA 1
ATOM 4264 C C . GLY A 1 618 ? -35.416 -27.220 77.879 1.00 23.14 618 GLY A C 1
ATOM 4265 O O . GLY A 1 618 ? -35.924 -26.838 76.830 1.00 23.14 618 GLY A O 1
ATOM 4266 N N . THR A 1 619 ? -34.132 -27.515 77.987 1.00 25.11 619 THR A N 1
ATOM 4267 C CA . THR A 1 619 ? -33.060 -27.381 76.995 1.00 25.11 619 THR A CA 1
ATOM 4268 C C . THR A 1 619 ? -33.379 -27.949 75.600 1.00 25.11 619 THR A C 1
ATOM 4270 O O . THR A 1 619 ? -33.707 -29.126 75.487 1.00 25.11 619 THR A O 1
ATOM 4273 N N . ILE A 1 620 ? -33.143 -27.162 74.540 1.00 23.16 620 ILE A N 1
ATOM 4274 C CA . ILE A 1 620 ? -32.737 -27.679 73.222 1.00 23.16 620 ILE A CA 1
ATOM 4275 C C . ILE A 1 620 ? -31.384 -27.062 72.872 1.00 23.16 620 ILE A C 1
ATOM 4277 O O . ILE A 1 620 ? -31.172 -25.854 72.940 1.00 23.16 620 ILE A O 1
ATOM 4281 N N . SER A 1 621 ? -30.467 -27.965 72.561 1.00 23.47 621 SER A N 1
ATOM 4282 C CA . SER A 1 621 ? -29.094 -27.777 72.135 1.00 23.47 621 SER A CA 1
ATOM 4283 C C . SER A 1 621 ? -28.989 -27.039 70.801 1.00 23.47 621 SER A C 1
ATOM 4285 O O . SER A 1 621 ? -29.401 -27.544 69.762 1.00 23.47 621 SER A O 1
ATOM 4287 N N . SER A 1 622 ? -28.335 -25.890 70.835 1.00 31.78 622 SER A N 1
ATOM 4288 C CA . SER A 1 622 ? -27.521 -25.333 69.750 1.00 31.78 622 SER A CA 1
ATOM 4289 C C . SER A 1 622 ? -26.291 -24.691 70.449 1.00 31.78 622 SER A C 1
ATOM 4291 O O . SER A 1 622 ? -26.372 -24.537 71.677 1.00 31.78 622 SER A O 1
ATOM 4293 N N . PRO A 1 623 ? -25.157 -24.336 69.800 1.00 35.16 623 PRO A N 1
ATOM 4294 C CA . PRO A 1 623 ? -25.164 -23.687 68.490 1.00 35.16 623 PRO A CA 1
ATOM 4295 C C . PRO A 1 623 ? -23.959 -23.937 67.558 1.00 35.16 623 PRO A C 1
ATOM 4297 O O . PRO A 1 623 ? -22.858 -24.315 67.960 1.00 35.16 623 PRO A O 1
ATOM 4300 N N . ALA A 1 624 ? -24.206 -23.628 66.285 1.00 25.19 624 ALA A N 1
ATOM 4301 C CA . ALA A 1 624 ? -23.207 -23.246 65.302 1.00 25.19 624 ALA A CA 1
ATOM 4302 C C . ALA A 1 624 ? -22.335 -22.094 65.833 1.00 25.19 624 ALA A C 1
ATOM 4304 O O . ALA A 1 624 ? -22.827 -21.160 66.473 1.00 25.19 624 ALA A O 1
ATOM 4305 N N . LEU A 1 625 ? -21.030 -22.183 65.582 1.00 23.45 625 LEU A N 1
ATOM 4306 C CA . LEU A 1 625 ? -20.057 -21.176 65.982 1.00 23.45 625 LEU A CA 1
ATOM 4307 C C . LEU A 1 625 ? -20.174 -19.930 65.104 1.00 23.45 625 LEU A C 1
ATOM 4309 O O . LEU A 1 625 ? -20.066 -19.973 63.885 1.00 23.45 625 LEU A O 1
ATOM 4313 N N . THR A 1 626 ? -20.382 -18.821 65.800 1.00 22.92 626 THR A N 1
ATOM 4314 C CA . THR A 1 626 ? -20.271 -17.433 65.366 1.00 22.92 626 THR A CA 1
ATOM 4315 C C . THR A 1 626 ? -18.792 -17.043 65.286 1.00 22.92 626 THR A C 1
ATOM 4317 O O . THR A 1 626 ? -18.076 -17.256 66.264 1.00 22.92 626 THR A O 1
ATOM 4320 N N . TYR A 1 627 ? -18.344 -16.389 64.212 1.00 22.52 627 TYR A N 1
ATOM 4321 C CA . TYR A 1 627 ? -17.152 -15.535 64.275 1.00 22.52 627 TYR A CA 1
ATOM 4322 C C . TYR A 1 627 ? -17.602 -14.078 64.420 1.00 22.52 627 TYR A C 1
ATOM 4324 O O . TYR A 1 627 ? -18.242 -13.512 63.539 1.00 22.52 627 TYR A O 1
ATOM 4332 N N . ARG A 1 628 ? -17.313 -13.488 65.587 1.00 23.61 628 ARG A N 1
ATOM 4333 C CA . ARG A 1 628 ? -17.355 -12.039 65.816 1.00 23.61 628 ARG A CA 1
ATOM 4334 C C . ARG A 1 628 ? -15.975 -11.481 65.496 1.00 23.61 628 ARG A C 1
ATOM 4336 O O . ARG A 1 628 ? -15.001 -11.965 66.064 1.00 23.61 628 ARG A O 1
ATOM 4343 N N . ASN A 1 629 ? -15.909 -10.434 64.682 1.00 23.11 629 ASN A N 1
ATOM 4344 C CA . ASN A 1 629 ? -14.720 -9.596 64.604 1.00 23.11 629 ASN A CA 1
ATOM 4345 C C . ASN A 1 629 ? -14.775 -8.586 65.765 1.00 23.11 629 ASN A C 1
ATOM 4347 O O . ASN A 1 629 ? -15.763 -7.867 65.919 1.00 23.11 629 ASN A O 1
ATOM 4351 N N . ALA A 1 630 ? -13.759 -8.582 66.623 1.00 24.22 630 ALA A N 1
ATOM 4352 C CA . ALA A 1 630 ? -13.551 -7.568 67.651 1.00 24.22 630 ALA A CA 1
ATOM 4353 C C . ALA A 1 630 ? -12.207 -6.907 67.343 1.00 24.22 630 ALA A C 1
ATOM 4355 O O . ALA A 1 630 ? -11.197 -7.600 67.272 1.00 24.22 630 ALA A O 1
ATOM 4356 N N . GLY A 1 631 ? -12.202 -5.594 67.114 1.00 29.64 631 GLY A N 1
ATOM 4357 C CA . GLY A 1 631 ? -10.968 -4.856 66.846 1.00 29.64 631 GLY A CA 1
ATOM 4358 C C . GLY A 1 631 ? -10.033 -4.827 68.056 1.00 29.64 631 GLY A C 1
ATOM 4359 O O . GLY A 1 631 ? -10.522 -4.858 69.182 1.00 29.64 631 GLY A O 1
ATOM 4360 N N . PHE A 1 632 ? -8.717 -4.779 67.812 1.00 27.88 632 PHE A N 1
ATOM 4361 C CA . PHE A 1 632 ? -7.722 -3.914 68.473 1.00 27.88 632 PHE A CA 1
ATOM 4362 C C . PHE A 1 632 ? -6.306 -4.128 67.883 1.00 27.88 632 PHE A C 1
ATOM 4364 O O . PHE A 1 632 ? -6.004 -5.183 67.333 1.00 27.88 632 PHE A O 1
ATOM 4371 N N . ASP A 1 633 ? -5.495 -3.072 68.018 1.00 32.94 633 ASP A N 1
ATOM 4372 C CA . ASP A 1 633 ? -4.087 -2.835 67.646 1.00 32.94 633 ASP A CA 1
ATOM 4373 C C . ASP A 1 633 ? -3.087 -4.005 67.775 1.00 32.94 633 ASP A C 1
ATOM 4375 O O . ASP A 1 633 ? -2.993 -4.633 68.827 1.00 32.94 633 ASP A O 1
ATOM 4379 N N . GLY A 1 634 ? -2.201 -4.129 66.776 1.00 31.16 634 GLY A N 1
ATOM 4380 C CA . GLY A 1 634 ? -0.803 -4.556 66.956 1.00 31.16 634 GLY A CA 1
ATOM 4381 C C . GLY A 1 634 ? -0.508 -6.064 67.016 1.00 31.16 634 GLY A C 1
ATOM 4382 O O . GLY A 1 634 ? -0.725 -6.719 68.026 1.00 31.16 634 GLY A O 1
ATOM 4383 N N . GLU A 1 635 ? 0.080 -6.566 65.927 1.00 41.53 635 GLU A N 1
ATOM 4384 C CA . GLU A 1 635 ? 0.717 -7.874 65.680 1.00 41.53 635 GLU A CA 1
ATOM 4385 C C . GLU A 1 635 ? 0.949 -8.839 66.871 1.00 41.53 635 GLU A C 1
ATOM 4387 O O . GLU A 1 635 ? 1.956 -8.720 67.567 1.00 41.53 635 GLU A O 1
ATOM 4392 N N . GLN A 1 636 ? 0.082 -9.859 67.034 1.00 29.11 636 GLN A N 1
ATOM 4393 C CA . GLN A 1 636 ? 0.395 -11.249 67.460 1.00 29.11 636 GLN A CA 1
ATOM 4394 C C . GLN A 1 636 ? -0.890 -12.095 67.638 1.00 29.11 636 GLN A C 1
ATOM 4396 O O . GLN A 1 636 ? -1.861 -11.639 68.237 1.00 29.11 636 GLN A O 1
ATOM 4401 N N . TYR A 1 637 ? -0.885 -13.361 67.187 1.00 33.00 637 TYR A N 1
ATOM 4402 C CA . TYR A 1 637 ? -2.003 -14.311 67.349 1.00 33.00 637 TYR A CA 1
ATOM 4403 C C . TYR A 1 637 ? -1.571 -15.571 68.114 1.00 33.00 637 TYR A C 1
ATOM 4405 O O . TYR A 1 637 ? -0.506 -16.129 67.849 1.00 33.00 637 TYR A O 1
ATOM 4413 N N . LEU A 1 638 ? -2.420 -16.047 69.034 1.00 30.33 638 LEU A N 1
ATOM 4414 C CA . LEU A 1 638 ? -2.209 -17.269 69.818 1.00 30.33 638 LEU A CA 1
ATOM 4415 C C . LEU A 1 638 ? -3.292 -18.305 69.476 1.00 30.33 638 LEU A C 1
ATOM 4417 O O . LEU A 1 638 ? -4.481 -18.023 69.629 1.00 30.33 638 LEU A O 1
ATOM 4421 N N . MET A 1 639 ? -2.899 -19.511 69.059 1.00 35.72 639 MET A N 1
ATOM 4422 C CA . MET A 1 639 ? -3.827 -20.612 68.755 1.00 35.72 639 MET A CA 1
ATOM 4423 C C . MET A 1 639 ? -3.544 -21.851 69.615 1.00 35.72 639 MET A C 1
ATOM 4425 O O . MET A 1 639 ? -2.390 -22.214 69.848 1.00 35.72 639 MET A O 1
ATOM 4429 N N . VAL A 1 640 ? -4.616 -22.508 70.080 1.00 32.94 640 VAL A N 1
ATOM 4430 C CA . VAL A 1 640 ? -4.584 -23.756 70.863 1.00 32.94 640 VAL A CA 1
ATOM 4431 C C . VAL A 1 640 ? -5.442 -24.810 70.164 1.00 32.94 640 VAL A C 1
ATOM 4433 O O . VAL A 1 640 ? -6.632 -24.593 69.944 1.00 32.94 640 VAL A O 1
ATOM 4436 N N . ASP A 1 641 ? -4.853 -25.968 69.869 1.00 35.09 641 ASP A N 1
ATOM 4437 C CA . ASP A 1 641 ? -5.567 -27.146 69.362 1.00 35.09 641 ASP A CA 1
ATOM 4438 C C . ASP A 1 641 ? -6.305 -27.887 70.499 1.00 35.09 641 ASP A C 1
ATOM 4440 O O . ASP A 1 641 ? -5.764 -28.134 71.584 1.00 35.09 641 ASP A O 1
ATOM 4444 N N . ARG A 1 642 ? -7.554 -28.276 70.223 1.00 31.47 642 ARG A N 1
ATOM 4445 C CA . ARG A 1 642 ? -8.481 -28.958 71.131 1.00 31.47 642 ARG A CA 1
ATOM 4446 C C . ARG A 1 642 ? -8.161 -30.444 71.358 1.00 31.47 642 ARG A C 1
ATOM 4448 O O . ARG A 1 642 ? -8.783 -31.032 72.240 1.00 31.47 642 ARG A O 1
ATOM 4455 N N . ALA A 1 643 ? -7.217 -31.048 70.630 1.00 35.09 643 ALA A N 1
ATOM 4456 C CA . ALA A 1 643 ? -6.892 -32.474 70.770 1.00 35.09 643 ALA A CA 1
ATOM 4457 C C . ALA A 1 643 ? -5.560 -32.801 71.484 1.00 35.09 643 ALA A C 1
ATOM 4459 O O . ALA A 1 643 ? -5.320 -33.972 71.779 1.00 35.09 643 ALA A O 1
ATOM 4460 N N . GLY A 1 644 ? -4.705 -31.825 71.829 1.00 41.34 644 GLY A N 1
ATOM 4461 C CA . GLY A 1 644 ? -3.368 -32.164 72.357 1.00 41.34 644 GLY A CA 1
ATOM 4462 C C . GLY A 1 644 ? -2.610 -31.136 73.201 1.00 41.34 644 GLY A C 1
ATOM 4463 O O . GLY A 1 644 ? -1.503 -31.445 73.639 1.00 41.34 644 GLY A O 1
ATOM 4464 N N . GLY A 1 645 ? -3.151 -29.944 73.472 1.00 34.62 645 GLY A N 1
ATOM 4465 C CA . GLY A 1 645 ? -2.550 -29.005 74.434 1.00 34.62 645 GLY A CA 1
ATOM 4466 C C . GLY A 1 645 ? -1.153 -28.470 74.070 1.00 34.62 645 GLY A C 1
ATOM 4467 O O . GLY A 1 645 ? -0.315 -28.321 74.959 1.00 34.62 645 GLY A O 1
ATOM 4468 N N . LYS A 1 646 ? -0.882 -28.172 72.792 1.00 36.31 646 LYS A N 1
ATOM 4469 C CA . LYS A 1 646 ? 0.357 -27.497 72.351 1.00 36.31 646 LYS A CA 1
ATOM 4470 C C . LYS A 1 646 ? 0.097 -26.052 71.898 1.00 36.31 646 LYS A C 1
ATOM 4472 O O . LYS A 1 646 ? -0.981 -25.749 71.396 1.00 36.31 646 LYS A O 1
ATOM 4477 N N . LEU A 1 647 ? 1.097 -25.190 72.116 1.00 34.97 647 LEU A N 1
ATOM 4478 C CA . LEU A 1 647 ? 1.094 -23.738 71.872 1.00 34.97 647 LEU A CA 1
ATOM 4479 C C . LEU A 1 647 ? 1.946 -23.370 70.645 1.00 34.97 647 LEU A C 1
ATOM 4481 O O . LEU A 1 647 ? 3.052 -23.897 70.496 1.00 34.97 647 LEU A O 1
ATOM 4485 N N . TYR A 1 648 ? 1.456 -22.420 69.841 1.00 41.84 648 TYR A N 1
ATOM 4486 C CA . TYR A 1 648 ? 2.120 -21.880 68.647 1.00 41.84 648 TYR A CA 1
ATOM 4487 C C . TYR A 1 648 ? 2.130 -20.339 68.677 1.00 41.84 648 TYR A C 1
ATOM 4489 O O . TYR A 1 648 ? 1.173 -19.732 69.157 1.00 41.84 648 TYR A O 1
ATOM 4497 N N . GLU A 1 649 ? 3.201 -19.725 68.164 1.00 38.69 649 GLU A N 1
ATOM 4498 C CA . GLU A 1 649 ? 3.398 -18.268 68.057 1.00 38.69 649 GLU A CA 1
ATOM 4499 C C . GLU A 1 649 ? 3.820 -17.902 66.620 1.00 38.69 649 GLU A C 1
ATOM 4501 O O . GLU A 1 649 ? 4.532 -18.678 65.975 1.00 38.69 649 GLU A O 1
ATOM 4506 N N . THR A 1 650 ? 3.394 -16.732 66.127 1.00 37.84 650 THR A N 1
ATOM 4507 C CA . THR A 1 650 ? 3.738 -16.197 64.793 1.00 37.84 650 THR A CA 1
ATOM 4508 C C . THR A 1 650 ? 4.219 -14.743 64.905 1.00 37.84 650 THR A C 1
ATOM 4510 O O . THR A 1 650 ? 3.671 -13.987 65.709 1.00 37.84 650 THR A O 1
ATOM 4513 N N . THR A 1 651 ? 5.186 -14.336 64.074 1.00 36.22 651 THR A N 1
ATOM 4514 C CA . THR A 1 651 ? 5.582 -12.927 63.865 1.00 36.22 651 THR A CA 1
ATOM 4515 C C . THR A 1 651 ? 5.350 -12.535 62.404 1.00 36.22 651 THR A C 1
ATOM 4517 O O . THR A 1 651 ? 5.679 -13.312 61.507 1.00 36.22 651 THR A O 1
ATOM 4520 N N . GLY A 1 652 ? 4.795 -11.343 62.175 1.00 37.41 652 GLY A N 1
ATOM 4521 C CA . GLY A 1 652 ? 3.980 -10.959 61.014 1.00 37.41 652 GLY A CA 1
ATOM 4522 C C . GLY A 1 652 ? 4.605 -10.856 59.618 1.00 37.41 652 GLY A C 1
ATOM 4523 O O . GLY A 1 652 ? 4.107 -10.063 58.834 1.00 37.41 652 GLY A O 1
ATOM 4524 N N . THR A 1 653 ? 5.640 -11.616 59.240 1.00 32.16 653 THR A N 1
ATOM 4525 C CA . THR A 1 653 ? 6.204 -11.508 57.869 1.00 32.16 653 THR A CA 1
ATOM 4526 C C . THR A 1 653 ? 6.723 -12.806 57.209 1.00 32.16 653 THR A C 1
ATOM 4528 O O . THR A 1 653 ? 7.378 -12.725 56.174 1.00 32.16 653 THR A O 1
ATOM 4531 N N . SER A 1 654 ? 6.440 -14.025 57.707 1.00 30.45 654 SER A N 1
ATOM 4532 C CA . SER A 1 654 ? 6.750 -15.291 56.979 1.00 30.45 654 SER A CA 1
ATOM 4533 C C . SER A 1 654 ? 5.923 -16.510 57.454 1.00 30.45 654 SER A C 1
ATOM 4535 O O . SER A 1 654 ? 5.620 -16.587 58.645 1.00 30.45 654 SER A O 1
ATOM 4537 N N . PRO A 1 655 ? 5.615 -17.513 56.593 1.00 33.91 655 PRO A N 1
ATOM 4538 C CA . PRO A 1 655 ? 4.718 -18.635 56.904 1.00 33.91 655 PRO A CA 1
ATOM 4539 C C . PRO A 1 655 ? 5.451 -19.825 57.561 1.00 33.91 655 PRO A C 1
ATOM 4541 O O . PRO A 1 655 ? 5.378 -20.960 57.096 1.00 33.91 655 PRO A O 1
ATOM 4544 N N . LEU A 1 656 ? 6.207 -19.587 58.638 1.00 30.03 656 LEU A N 1
ATOM 4545 C CA . LEU A 1 656 ? 6.925 -20.644 59.367 1.00 30.03 656 LEU A CA 1
ATOM 4546 C C . LEU A 1 656 ? 6.409 -20.779 60.804 1.00 30.03 656 LEU A C 1
ATOM 4548 O O . LEU A 1 656 ? 6.582 -19.883 61.627 1.00 30.03 656 LEU A O 1
ATOM 4552 N N . PHE A 1 657 ? 5.838 -21.941 61.134 1.00 36.38 657 PHE A N 1
ATOM 4553 C CA . PHE A 1 657 ? 5.419 -22.285 62.496 1.00 36.38 657 PHE A CA 1
ATOM 4554 C C . PHE A 1 657 ? 6.604 -22.819 63.315 1.00 36.38 657 PHE A C 1
ATOM 4556 O O . PHE A 1 657 ? 7.214 -23.830 62.959 1.00 36.38 657 PHE A O 1
ATOM 4563 N N . LYS A 1 658 ? 6.918 -22.192 64.456 1.00 37.78 658 LYS A N 1
ATOM 4564 C CA . LYS A 1 658 ? 7.934 -22.696 65.397 1.00 37.78 658 LYS A CA 1
ATOM 4565 C C . LYS A 1 658 ? 7.276 -23.436 66.564 1.00 37.78 658 LYS A C 1
ATOM 4567 O O . LYS A 1 658 ? 6.575 -22.842 67.377 1.00 37.78 658 LYS A O 1
ATOM 4572 N N . LEU A 1 659 ? 7.544 -24.738 66.679 1.00 37.25 659 LEU A N 1
ATOM 4573 C CA . LEU A 1 659 ? 7.096 -25.572 67.798 1.00 37.25 659 LEU A CA 1
ATOM 4574 C C . LEU A 1 659 ? 7.961 -25.300 69.045 1.00 37.25 659 LEU A C 1
ATOM 4576 O O . LEU A 1 659 ? 9.169 -25.532 69.027 1.00 37.25 659 LEU A O 1
ATOM 4580 N N . LEU A 1 660 ? 7.359 -24.846 70.148 1.00 37.19 660 LEU A N 1
ATOM 4581 C CA . LEU A 1 660 ? 8.088 -24.496 71.381 1.00 37.19 660 LEU A CA 1
ATOM 4582 C C . LEU A 1 660 ? 8.527 -25.705 72.242 1.00 37.19 660 LEU A C 1
ATOM 4584 O O . LEU A 1 660 ? 9.173 -25.514 73.269 1.00 37.19 660 LEU A O 1
ATOM 4588 N N . SER A 1 661 ? 8.245 -26.957 71.847 1.00 31.80 661 SER A N 1
ATOM 4589 C CA . SER A 1 661 ? 8.837 -28.140 72.504 1.00 31.80 661 SER A CA 1
ATOM 4590 C C . SER A 1 661 ? 8.868 -29.412 71.630 1.00 31.80 661 SER A C 1
ATOM 4592 O O . SER A 1 661 ? 7.834 -29.871 71.146 1.00 31.80 661 SER A O 1
ATOM 4594 N N . GLY A 1 662 ? 10.064 -30.012 71.493 1.00 28.20 662 GLY A N 1
ATOM 4595 C CA . GLY A 1 662 ? 10.319 -31.344 70.904 1.00 28.20 662 GLY A CA 1
ATOM 4596 C C . GLY A 1 662 ? 11.193 -31.340 69.635 1.00 28.20 662 GLY A C 1
ATOM 4597 O O . GLY A 1 662 ? 10.936 -30.579 68.715 1.00 28.20 662 GLY A O 1
ATOM 4598 N N . SER A 1 663 ? 12.240 -32.174 69.609 1.00 26.59 663 SER A N 1
ATOM 4599 C CA . SER A 1 663 ? 13.409 -32.132 68.705 1.00 26.59 663 SER A CA 1
ATOM 4600 C C . SER A 1 663 ? 13.200 -32.570 67.230 1.00 26.59 663 SER A C 1
ATOM 4602 O O . SER A 1 663 ? 12.397 -33.447 66.940 1.00 26.59 663 SER A O 1
ATOM 4604 N N . TYR A 1 664 ? 14.020 -31.968 66.351 1.00 25.34 664 TYR A N 1
ATOM 4605 C CA . TYR A 1 664 ? 14.165 -31.980 64.872 1.00 25.34 664 TYR A CA 1
ATOM 4606 C C . TYR A 1 664 ? 13.985 -33.275 64.034 1.00 25.34 664 TYR A C 1
ATOM 4608 O O . TYR A 1 664 ? 14.571 -34.303 64.358 1.00 25.34 664 TYR A O 1
ATOM 4616 N N . SER A 1 665 ? 13.378 -33.155 62.832 1.00 23.97 665 SER A N 1
ATOM 4617 C CA . SER A 1 665 ? 14.050 -33.101 61.498 1.00 23.97 665 SER A CA 1
ATOM 4618 C C . SER A 1 665 ? 13.051 -32.666 60.393 1.00 23.97 665 SER A C 1
ATOM 4620 O O . SER A 1 665 ? 11.873 -32.997 60.475 1.00 23.97 665 SER A O 1
ATOM 4622 N N . TYR A 1 666 ? 13.491 -31.845 59.429 1.00 25.92 666 TYR A N 1
ATOM 4623 C CA . TYR A 1 666 ? 12.647 -31.102 58.471 1.00 25.92 666 TYR A CA 1
ATOM 4624 C C . TYR A 1 666 ? 12.208 -31.953 57.260 1.00 25.92 666 TYR A C 1
ATOM 4626 O O . TYR A 1 666 ? 13.040 -32.307 56.428 1.00 25.92 666 TYR A O 1
ATOM 4634 N N . ALA A 1 667 ? 10.900 -32.199 57.137 1.00 22.98 667 ALA A N 1
ATOM 4635 C CA . ALA A 1 667 ? 10.191 -32.503 55.890 1.00 22.98 667 ALA A CA 1
ATOM 4636 C C . ALA A 1 667 ? 8.758 -31.948 56.019 1.00 22.98 667 ALA A C 1
ATOM 4638 O O . ALA A 1 667 ? 8.053 -32.272 56.974 1.00 22.98 667 ALA A O 1
ATOM 4639 N N . SER A 1 668 ? 8.357 -31.063 55.111 1.00 24.20 668 SER A N 1
ATOM 4640 C CA . SER A 1 668 ? 7.056 -30.384 55.098 1.00 24.20 668 SER A CA 1
ATOM 4641 C C . SER A 1 668 ? 5.950 -31.314 54.585 1.00 24.20 668 SER A C 1
ATOM 4643 O O . SER A 1 668 ? 5.987 -31.720 53.428 1.00 24.20 668 SER A O 1
ATOM 4645 N N . TRP A 1 669 ? 4.973 -31.628 55.440 1.00 23.44 669 TRP A N 1
ATOM 4646 C CA . TRP A 1 669 ? 3.722 -32.323 55.109 1.00 23.44 669 TRP A CA 1
ATOM 4647 C C . TRP A 1 669 ? 2.545 -31.421 55.506 1.00 23.44 669 TRP A C 1
ATOM 4649 O O . TRP A 1 669 ? 2.481 -31.000 56.662 1.00 23.44 669 TRP A O 1
ATOM 4659 N N . HIS A 1 670 ? 1.617 -31.152 54.585 1.00 28.14 670 HIS A N 1
ATOM 4660 C CA . HIS A 1 670 ? 0.330 -30.500 54.855 1.00 28.14 670 HIS A CA 1
ATOM 4661 C C . HIS A 1 670 ? -0.805 -31.474 54.480 1.00 28.14 670 HIS A C 1
ATOM 4663 O O . HIS A 1 670 ? -0.911 -31.880 53.331 1.00 28.14 670 HIS A O 1
ATOM 4669 N N . GLY A 1 671 ? -1.630 -31.864 55.462 1.00 31.59 671 GLY A N 1
ATOM 4670 C CA . GLY A 1 671 ? -2.906 -32.576 55.269 1.00 31.59 671 GLY A CA 1
ATOM 4671 C C . GLY A 1 671 ? -2.858 -34.114 55.209 1.00 31.59 671 GLY A C 1
ATOM 4672 O O . GLY A 1 671 ? -2.153 -34.702 54.398 1.00 31.59 671 GLY A O 1
ATOM 4673 N N . ILE A 1 672 ? -3.655 -34.775 56.060 1.00 29.23 672 ILE A N 1
ATOM 4674 C CA . ILE A 1 672 ? -4.022 -36.198 55.959 1.00 29.23 672 ILE A CA 1
ATOM 4675 C C . ILE A 1 672 ? -5.551 -36.268 56.067 1.00 29.23 672 ILE A C 1
ATOM 4677 O O . ILE A 1 672 ? -6.079 -35.882 57.110 1.00 29.23 672 ILE A O 1
ATOM 4681 N N . ASP A 1 673 ? -6.241 -36.805 55.056 1.00 34.12 673 ASP A N 1
ATOM 4682 C CA . ASP A 1 673 ? -7.688 -37.075 55.117 1.00 34.12 673 ASP A CA 1
ATOM 4683 C C . ASP A 1 673 ? -8.028 -38.556 54.823 1.00 34.12 673 ASP A C 1
ATOM 4685 O O . ASP A 1 673 ? -7.205 -39.301 54.281 1.00 34.12 673 ASP A O 1
ATOM 4689 N N . ARG A 1 674 ? -9.210 -39.024 55.258 1.00 29.14 674 ARG A N 1
ATOM 4690 C CA . ARG A 1 674 ? -9.650 -40.440 55.206 1.00 29.14 674 ARG A CA 1
ATOM 4691 C C . ARG A 1 674 ? -10.821 -40.653 54.229 1.00 29.14 674 ARG A C 1
ATOM 4693 O O . ARG A 1 674 ? -11.940 -40.277 54.558 1.00 29.14 674 ARG A O 1
ATOM 4700 N N . CYS A 1 675 ? -10.628 -41.431 53.153 1.00 31.44 675 CYS A N 1
ATOM 4701 C CA . CYS A 1 675 ? -11.720 -42.124 52.426 1.00 31.44 675 CYS A CA 1
ATOM 4702 C C . CYS A 1 675 ? -11.519 -43.660 52.584 1.00 31.44 675 CYS A C 1
ATOM 4704 O O . CYS A 1 675 ? -10.427 -44.183 52.369 1.00 31.44 675 CYS A O 1
ATOM 4706 N N . ASN A 1 676 ? -12.538 -44.395 53.064 1.00 30.05 676 ASN A N 1
ATOM 4707 C CA . ASN A 1 676 ? -12.557 -45.868 53.245 1.00 30.05 676 ASN A CA 1
ATOM 4708 C C . ASN A 1 676 ? -11.333 -46.537 53.928 1.00 30.05 676 ASN A C 1
ATOM 4710 O O . ASN A 1 676 ? -10.995 -47.685 53.648 1.00 30.05 676 ASN A O 1
ATOM 4714 N N . GLY A 1 677 ? -10.698 -45.863 54.892 1.00 29.73 677 GLY A N 1
ATOM 4715 C CA . GLY A 1 677 ? -9.667 -46.467 55.749 1.00 29.73 677 GLY A CA 1
ATOM 4716 C C . GLY A 1 677 ? -8.230 -46.422 55.212 1.00 29.73 677 GLY A C 1
ATOM 4717 O O . GLY A 1 677 ? -7.349 -46.993 55.854 1.00 29.73 677 GLY A O 1
ATOM 4718 N N . VAL A 1 678 ? -7.975 -45.711 54.108 1.00 27.42 678 VAL A N 1
ATOM 4719 C CA . VAL A 1 678 ? -6.628 -45.451 53.563 1.00 27.42 678 VAL A CA 1
ATOM 4720 C C . VAL A 1 678 ? -6.354 -43.939 53.564 1.00 27.42 678 VAL A C 1
ATOM 4722 O O . VAL A 1 678 ? -7.281 -43.140 53.443 1.00 27.42 678 VAL A O 1
ATOM 4725 N N . TYR A 1 679 ? -5.092 -43.554 53.780 1.00 31.48 679 TYR A N 1
ATOM 4726 C CA . TYR A 1 679 ? -4.635 -42.164 53.882 1.00 31.48 679 TYR A CA 1
ATOM 4727 C C . TYR A 1 679 ? -3.973 -41.710 52.572 1.00 31.48 679 TYR A C 1
ATOM 4729 O O . TYR A 1 679 ? -3.102 -42.421 52.070 1.00 31.48 679 TYR A O 1
ATOM 4737 N N . TYR A 1 680 ? -4.328 -40.524 52.072 1.00 31.59 680 TYR A N 1
ATOM 4738 C CA . TYR A 1 680 ? -3.717 -39.895 50.891 1.00 31.59 680 TYR A CA 1
ATOM 4739 C C . TYR A 1 680 ? -3.062 -38.556 51.280 1.00 31.59 680 TYR A C 1
ATOM 4741 O O . TYR A 1 680 ? -3.559 -37.871 52.175 1.00 31.59 680 TYR A O 1
ATOM 4749 N N . GLY A 1 681 ? -1.923 -38.216 50.662 1.00 27.86 681 GLY A N 1
ATOM 4750 C CA . GLY A 1 681 ? -1.193 -36.960 50.891 1.00 27.86 681 GLY A CA 1
ATOM 4751 C C . GLY A 1 681 ? -1.463 -35.940 49.782 1.00 27.86 681 GLY A C 1
ATOM 4752 O O . GLY A 1 681 ? -1.505 -36.322 48.616 1.00 27.86 681 GLY A O 1
ATOM 4753 N N . ILE A 1 682 ? -1.647 -34.671 50.152 1.00 30.70 682 ILE A N 1
ATOM 4754 C CA . ILE A 1 682 ? -1.986 -33.558 49.248 1.00 30.70 682 ILE A CA 1
ATOM 4755 C C . ILE A 1 682 ? -0.709 -32.763 48.920 1.00 30.70 682 ILE A C 1
ATOM 4757 O O . ILE A 1 682 ? 0.111 -32.517 49.807 1.00 30.70 682 ILE A O 1
ATOM 4761 N N . TYR A 1 683 ? -0.532 -32.370 47.656 1.00 25.38 683 TYR A N 1
ATOM 4762 C CA . TYR A 1 683 ? 0.526 -31.459 47.203 1.00 25.38 683 TYR A CA 1
ATOM 4763 C C . TYR A 1 683 ? -0.144 -30.317 46.427 1.00 25.38 683 TYR A C 1
ATOM 4765 O O . TYR A 1 683 ? -0.541 -30.521 45.285 1.00 25.38 683 TYR A O 1
ATOM 4773 N N . ASP A 1 684 ? -0.312 -29.152 47.056 1.00 32.28 684 ASP A N 1
ATOM 4774 C CA . ASP A 1 684 ? -0.917 -27.977 46.414 1.00 32.28 684 ASP A CA 1
ATOM 4775 C C . ASP A 1 684 ? 0.157 -27.064 45.816 1.00 32.28 684 ASP A C 1
ATOM 4777 O O . ASP A 1 684 ? 1.097 -26.651 46.502 1.00 32.28 684 ASP A O 1
ATOM 4781 N N . GLY A 1 685 ? -0.018 -26.732 44.536 1.00 25.12 685 GLY A N 1
ATOM 4782 C CA . GLY A 1 685 ? 0.485 -25.503 43.935 1.00 25.12 685 GLY A CA 1
ATOM 4783 C C . GLY A 1 685 ? -0.640 -24.468 43.948 1.00 25.12 685 GLY A C 1
ATOM 4784 O O . GLY A 1 685 ? -1.681 -24.703 43.351 1.00 25.12 685 GLY A O 1
ATOM 4785 N N . ASP A 1 686 ? -0.420 -23.387 44.694 1.00 26.20 686 ASP A N 1
ATOM 4786 C CA . ASP A 1 686 ? -1.136 -22.106 44.762 1.00 26.20 686 ASP A CA 1
ATOM 4787 C C . ASP A 1 686 ? -2.591 -22.023 44.234 1.00 26.20 686 ASP A C 1
ATOM 4789 O O . ASP A 1 686 ? -2.834 -21.864 43.040 1.00 26.20 686 ASP A O 1
ATOM 4793 N N . GLY A 1 687 ? -3.554 -21.919 45.169 1.00 32.12 687 GLY A N 1
ATOM 4794 C CA . GLY A 1 687 ? -4.604 -20.895 45.040 1.00 32.12 687 GLY A CA 1
ATOM 4795 C C . GLY A 1 687 ? -6.079 -21.293 44.894 1.00 32.12 687 GLY A C 1
ATOM 4796 O O . GLY A 1 687 ? -6.818 -20.503 44.317 1.00 32.12 687 GLY A O 1
ATOM 4797 N N . MET A 1 688 ? -6.564 -22.423 45.427 1.00 26.69 688 MET A N 1
ATOM 4798 C CA . MET A 1 688 ? -8.017 -22.695 45.473 1.00 26.69 688 MET A CA 1
ATOM 4799 C C . MET A 1 688 ? -8.548 -22.906 46.899 1.00 26.69 688 MET A C 1
ATOM 4801 O O . MET A 1 688 ? -8.582 -24.021 47.410 1.00 26.69 688 MET A O 1
ATOM 4805 N N . GLU A 1 689 ? -9.029 -21.834 47.537 1.00 28.06 689 GLU A N 1
ATOM 4806 C CA . GLU A 1 689 ? -9.959 -21.943 48.670 1.00 28.06 689 GLU A CA 1
ATOM 4807 C C . GLU A 1 689 ? -11.402 -21.923 48.143 1.00 28.06 689 GLU A C 1
ATOM 4809 O O . GLU A 1 689 ? -11.981 -20.871 47.884 1.00 28.06 689 GLU A O 1
ATOM 4814 N N . GLY A 1 690 ? -12.000 -23.104 47.979 1.00 28.34 690 GLY A N 1
ATOM 4815 C CA . GLY A 1 690 ? -13.410 -23.248 47.617 1.00 28.34 690 GLY A CA 1
ATOM 4816 C C . GLY A 1 690 ? -13.854 -24.709 47.614 1.00 28.34 690 GLY A C 1
ATOM 4817 O O . GLY A 1 690 ? -13.120 -25.584 47.173 1.00 28.34 690 GLY A O 1
ATOM 4818 N N . ALA A 1 691 ? -15.047 -24.983 48.149 1.00 34.03 691 ALA A N 1
ATOM 4819 C CA . ALA A 1 691 ? -15.618 -26.323 48.294 1.00 34.03 691 ALA A CA 1
ATOM 4820 C C . ALA A 1 691 ? -15.577 -27.138 46.980 1.00 34.03 691 ALA A C 1
ATOM 4822 O O . ALA A 1 691 ? -16.256 -26.788 46.015 1.00 34.03 691 ALA A O 1
ATOM 4823 N N . GLY A 1 692 ? -14.812 -28.236 46.964 1.00 29.11 692 GLY A N 1
ATOM 4824 C CA . GLY A 1 692 ? -14.551 -29.041 45.766 1.00 29.11 692 GLY A CA 1
ATOM 4825 C C . GLY A 1 692 ? -15.054 -30.484 45.858 1.00 29.11 692 GLY A C 1
ATOM 4826 O O . GLY A 1 692 ? -15.053 -31.104 46.922 1.00 29.11 692 GLY A O 1
ATOM 4827 N N . LEU A 1 693 ? -15.484 -31.020 44.716 1.00 34.12 693 LEU A N 1
ATOM 4828 C CA . LEU A 1 693 ? -15.580 -32.455 44.469 1.00 34.12 693 LEU A CA 1
ATOM 4829 C C . LEU A 1 693 ? -14.166 -32.974 44.168 1.00 34.12 693 LEU A C 1
ATOM 4831 O O . LEU A 1 693 ? -13.487 -32.410 43.316 1.00 34.12 693 LEU A O 1
ATOM 4835 N N . TYR A 1 694 ? -13.727 -34.037 44.843 1.00 34.84 694 TYR A N 1
ATOM 4836 C CA . TYR A 1 694 ? -12.373 -34.568 44.664 1.00 34.84 694 TYR A CA 1
ATOM 4837 C C . TYR A 1 694 ? -12.376 -35.767 43.713 1.00 34.84 694 TYR A C 1
ATOM 4839 O O . TYR A 1 694 ? -13.037 -36.777 43.978 1.00 34.84 694 TYR A O 1
ATOM 4847 N N . VAL A 1 695 ? -11.618 -35.649 42.622 1.00 34.78 695 VAL A N 1
ATOM 4848 C CA . VAL A 1 695 ? -11.388 -36.706 41.631 1.00 34.78 695 VAL A CA 1
ATOM 4849 C C . VAL A 1 695 ? -10.001 -37.296 41.866 1.00 34.78 695 VAL A C 1
ATOM 4851 O O . VAL A 1 695 ? -9.011 -36.569 41.840 1.00 34.78 695 VAL A O 1
ATOM 4854 N N . PHE A 1 696 ? -9.911 -38.606 42.105 1.00 35.12 696 PHE A N 1
ATOM 4855 C CA . PHE A 1 696 ? -8.628 -39.301 42.245 1.00 35.12 696 PHE A CA 1
ATOM 4856 C C . PHE A 1 696 ? -8.460 -40.327 41.122 1.00 35.12 696 PHE A C 1
ATOM 4858 O O . PHE A 1 696 ? -9.370 -41.123 40.877 1.00 35.12 696 PHE A O 1
ATOM 4865 N N . ALA A 1 697 ? -7.283 -40.348 40.493 1.00 33.97 697 ALA A N 1
ATOM 4866 C CA . ALA A 1 697 ? -6.852 -41.466 39.658 1.00 33.97 697 ALA A CA 1
ATOM 4867 C C . ALA A 1 697 ? -6.464 -42.653 40.557 1.00 33.97 697 ALA A C 1
ATOM 4869 O O . ALA A 1 697 ? -5.768 -42.468 41.561 1.00 33.97 697 ALA A O 1
ATOM 4870 N N . ASP A 1 698 ? -6.925 -43.865 40.231 1.00 37.09 698 ASP A N 1
ATOM 4871 C CA . ASP A 1 698 ? -6.560 -45.073 40.974 1.00 37.09 698 ASP A CA 1
ATOM 4872 C C . ASP A 1 698 ? -5.086 -45.421 40.677 1.00 37.09 698 ASP A C 1
ATOM 4874 O O . ASP A 1 698 ? -4.748 -45.734 39.536 1.00 37.09 698 ASP A O 1
ATOM 4878 N N . PRO A 1 699 ? -4.171 -45.392 41.664 1.00 34.03 699 PRO A N 1
ATOM 4879 C CA . PRO A 1 699 ? -2.749 -45.634 41.416 1.00 34.03 699 PRO A CA 1
ATOM 4880 C C . PRO A 1 699 ? -2.429 -47.077 40.979 1.00 34.03 699 PRO A C 1
ATOM 4882 O O . PRO A 1 699 ? -1.270 -47.385 40.705 1.00 34.03 699 PRO A O 1
ATOM 4885 N N . ALA A 1 700 ? -3.424 -47.970 40.932 1.00 33.91 700 ALA A N 1
ATOM 4886 C CA . ALA A 1 700 ? -3.300 -49.316 40.382 1.00 33.91 700 ALA A CA 1
ATOM 4887 C C . ALA A 1 700 ? -3.651 -49.425 38.880 1.00 33.91 700 ALA A C 1
ATOM 4889 O O . ALA A 1 700 ? -3.479 -50.510 38.324 1.00 33.91 700 ALA A O 1
ATOM 4890 N N . ASP A 1 701 ? -4.112 -48.346 38.233 1.00 37.91 701 ASP A N 1
ATOM 4891 C CA . ASP A 1 701 ? -4.548 -48.326 36.828 1.00 37.91 701 ASP A CA 1
ATOM 4892 C C . ASP A 1 701 ? -3.816 -47.229 36.016 1.00 37.91 701 ASP A C 1
ATOM 4894 O O . ASP A 1 701 ? -4.290 -46.095 35.920 1.00 37.91 701 ASP A O 1
ATOM 4898 N N . PRO A 1 702 ? -2.634 -47.529 35.443 1.00 35.28 702 PRO A N 1
ATOM 4899 C CA . PRO A 1 702 ? -1.822 -46.559 34.704 1.00 35.28 702 PRO A CA 1
ATOM 4900 C C . PRO A 1 702 ? -2.385 -46.183 33.321 1.00 35.28 702 PRO A C 1
ATOM 4902 O O . PRO A 1 702 ? -1.799 -45.324 32.668 1.00 35.28 702 PRO A O 1
ATOM 4905 N N . GLU A 1 703 ? -3.493 -46.794 32.881 1.00 31.56 703 GLU A N 1
ATOM 4906 C CA . GLU A 1 703 ? -4.163 -46.493 31.604 1.00 31.56 703 GLU A CA 1
ATOM 4907 C C . GLU A 1 703 ? -5.413 -45.602 31.768 1.00 31.56 703 GLU A C 1
ATOM 4909 O O . GLU A 1 703 ? -6.049 -45.249 30.781 1.00 31.56 703 GLU A O 1
ATOM 4914 N N . GLY A 1 704 ? -5.752 -45.175 32.994 1.00 33.66 704 GLY A N 1
ATOM 4915 C CA . GLY A 1 704 ? -6.729 -44.100 33.232 1.00 33.66 704 GLY A CA 1
ATOM 4916 C C . GLY A 1 704 ? -8.209 -44.484 33.101 1.00 33.66 704 GLY A C 1
ATOM 4917 O O . GLY A 1 704 ? -9.058 -43.604 33.004 1.00 33.66 704 GLY A O 1
ATOM 4918 N N . THR A 1 705 ? -8.560 -45.771 33.137 1.00 33.84 705 THR A N 1
ATOM 4919 C CA . THR A 1 705 ? -9.931 -46.221 32.823 1.00 33.84 705 THR A CA 1
ATOM 4920 C C . THR A 1 705 ? -10.914 -46.208 33.998 1.00 33.84 705 THR A C 1
ATOM 4922 O O . THR A 1 705 ? -12.109 -46.439 33.808 1.00 33.84 705 THR A O 1
ATOM 4925 N N . SER A 1 706 ? -10.458 -45.933 35.225 1.00 31.86 706 SER A N 1
ATOM 4926 C CA . SER A 1 706 ? -11.319 -45.936 36.413 1.00 31.86 706 SER A CA 1
ATOM 4927 C C . SER A 1 706 ? -11.147 -44.698 37.303 1.00 31.86 706 SER A C 1
ATOM 4929 O O . SER A 1 706 ? -10.089 -44.443 37.875 1.00 31.86 706 SER A O 1
ATOM 4931 N N . VAL A 1 707 ? -12.242 -43.945 37.465 1.00 32.56 707 VAL A N 1
ATOM 4932 C CA . VAL A 1 707 ? -12.335 -42.747 38.317 1.00 32.56 707 VAL A CA 1
ATOM 4933 C C . VAL A 1 707 ? -13.221 -43.042 39.532 1.00 32.56 707 VAL A C 1
ATOM 4935 O O . VAL A 1 707 ? -14.307 -43.607 39.395 1.00 32.56 707 VAL A O 1
ATOM 4938 N N . LYS A 1 708 ? -12.787 -42.654 40.740 1.00 34.09 708 LYS A N 1
ATOM 4939 C CA . LYS A 1 708 ? -13.607 -42.720 41.968 1.00 34.09 708 LYS A CA 1
ATOM 4940 C C . LYS A 1 708 ? -13.828 -41.320 42.543 1.00 34.09 708 LYS A C 1
ATOM 4942 O O . LYS A 1 708 ? -12.871 -40.575 42.736 1.00 34.09 708 LYS A O 1
ATOM 4947 N N . LEU A 1 709 ? -15.085 -41.001 42.863 1.00 34.56 709 LEU A N 1
ATOM 4948 C CA . LEU A 1 709 ? -15.520 -39.704 43.400 1.00 34.56 709 LEU A CA 1
ATOM 4949 C C . LEU A 1 709 ? -16.014 -39.850 44.854 1.00 34.56 709 LEU A C 1
ATOM 4951 O O . LEU A 1 709 ? -16.858 -40.703 45.131 1.00 34.56 709 LEU A O 1
ATOM 4955 N N . CYS A 1 710 ? -15.520 -39.013 45.780 1.00 33.94 710 CYS A N 1
ATOM 4956 C CA . CYS A 1 710 ? -16.074 -38.841 47.140 1.00 33.94 710 CYS A CA 1
ATOM 4957 C C . CYS A 1 710 ? -16.794 -37.459 47.201 1.00 33.94 710 CYS A C 1
ATOM 4959 O O . CYS A 1 710 ? -16.200 -36.449 46.825 1.00 33.94 710 CYS A O 1
ATOM 4961 N N . THR A 1 711 ? -18.050 -37.382 47.679 1.00 37.72 711 THR A N 1
ATOM 4962 C CA . THR A 1 711 ? -18.797 -36.112 47.911 1.00 37.72 711 THR A CA 1
ATOM 4963 C C . THR A 1 711 ? -19.205 -35.981 49.388 1.00 37.72 711 THR A C 1
ATOM 4965 O O . THR A 1 711 ? -19.276 -36.994 50.086 1.00 37.72 711 THR A O 1
ATOM 4968 N N . ASN A 1 712 ? -19.464 -34.759 49.887 1.00 32.22 712 ASN A N 1
ATOM 4969 C CA . ASN A 1 712 ? -19.822 -34.527 51.300 1.00 32.22 712 ASN A CA 1
ATOM 4970 C C . ASN A 1 712 ? -21.090 -33.667 51.544 1.00 32.22 712 ASN A C 1
ATOM 4972 O O . ASN A 1 712 ? -21.263 -33.177 52.659 1.00 32.22 712 ASN A O 1
ATOM 4976 N N . GLN A 1 713 ? -21.998 -33.479 50.567 1.00 32.91 713 GLN A N 1
ATOM 4977 C CA . GLN A 1 713 ? -23.303 -32.808 50.789 1.00 32.91 713 GLN A CA 1
ATOM 4978 C C . GLN A 1 713 ? -24.451 -33.282 49.869 1.00 32.91 713 GLN A C 1
ATOM 4980 O O . GLN A 1 713 ? -24.223 -33.825 48.793 1.00 32.91 713 GLN A O 1
ATOM 4985 N N . VAL A 1 714 ? -25.688 -33.051 50.341 1.00 33.56 714 VAL A N 1
ATOM 4986 C CA . VAL A 1 714 ? -26.989 -33.289 49.679 1.00 33.56 714 VAL A CA 1
ATOM 4987 C C . VAL A 1 714 ? -27.431 -32.005 48.952 1.00 33.56 714 VAL A C 1
ATOM 4989 O O . VAL A 1 714 ? -27.441 -30.944 49.574 1.00 33.56 714 VAL A O 1
ATOM 4992 N N . PHE A 1 715 ? -27.792 -32.088 47.666 1.00 34.25 715 PHE A N 1
ATOM 4993 C CA . PHE A 1 715 ? -28.212 -30.950 46.823 1.00 34.25 715 PHE A CA 1
ATOM 4994 C C . PHE A 1 715 ? -29.730 -30.679 46.932 1.00 34.25 715 PHE A C 1
ATOM 4996 O O . PHE A 1 715 ? -30.485 -31.597 47.239 1.00 34.25 715 PHE A O 1
ATOM 5003 N N . SER A 1 716 ? -30.181 -29.428 46.733 1.00 31.34 716 SER A N 1
ATOM 5004 C CA . SER A 1 716 ? -31.578 -28.996 46.998 1.00 31.34 716 SER A CA 1
ATOM 5005 C C . SER A 1 716 ? -32.297 -28.257 45.850 1.00 31.34 716 SER A C 1
ATOM 5007 O O . SER A 1 716 ? -33.346 -27.660 46.075 1.00 31.34 716 SER A O 1
ATOM 5009 N N . SER A 1 717 ? -31.797 -28.319 44.613 1.00 37.19 717 SER A N 1
ATOM 5010 C CA . SER A 1 717 ? -32.495 -27.807 43.417 1.00 37.19 717 SER A CA 1
ATOM 5011 C C . SER A 1 717 ? -32.015 -28.518 42.144 1.00 37.19 717 SER A C 1
ATOM 5013 O O . SER A 1 717 ? -30.930 -29.104 42.158 1.00 37.19 717 SER A O 1
ATOM 5015 N N . GLU A 1 718 ? -32.802 -28.473 41.055 1.00 37.56 718 GLU A N 1
ATOM 5016 C CA . GLU A 1 718 ? -32.359 -28.925 39.723 1.00 37.56 718 GLU A CA 1
ATOM 5017 C C . GLU A 1 718 ? -31.144 -28.094 39.301 1.00 37.56 718 GLU A C 1
ATOM 5019 O O . GLU A 1 718 ? -31.255 -26.903 39.018 1.00 37.56 718 GLU A O 1
ATOM 5024 N N . VAL A 1 719 ? -29.964 -28.710 39.327 1.00 40.09 719 VAL A N 1
ATOM 5025 C CA . VAL A 1 719 ? -28.703 -28.079 38.939 1.00 40.09 719 VAL A CA 1
ATOM 5026 C C . VAL A 1 719 ? -27.969 -29.055 38.037 1.00 40.09 719 VAL A C 1
ATOM 5028 O O . VAL A 1 719 ? -27.645 -30.166 38.459 1.00 40.09 719 VAL A O 1
ATOM 5031 N N . TRP A 1 720 ? -27.711 -28.628 36.805 1.00 38.78 720 TRP A N 1
ATOM 5032 C CA . TRP A 1 720 ? -26.681 -29.221 35.963 1.00 38.78 720 TRP A CA 1
ATOM 5033 C C . TRP A 1 720 ? -25.352 -28.607 36.386 1.00 38.78 720 TRP A C 1
ATOM 5035 O O . TRP A 1 720 ? -25.237 -27.386 36.487 1.00 38.78 720 TRP A O 1
ATOM 5045 N N . LYS A 1 721 ? -24.372 -29.444 36.715 1.00 40.16 721 LYS A N 1
ATOM 5046 C CA . LYS A 1 721 ? -23.033 -28.983 37.079 1.00 40.16 721 LYS A CA 1
ATOM 5047 C C . LYS A 1 721 ? -22.015 -29.775 36.277 1.00 40.16 721 LYS A C 1
ATOM 5049 O O . LYS A 1 721 ? -22.080 -31.004 36.295 1.00 40.16 721 LYS A O 1
ATOM 5054 N N . ASP A 1 722 ? -21.106 -29.074 35.611 1.00 40.81 722 ASP A N 1
ATOM 5055 C CA . ASP A 1 722 ? -19.982 -29.676 34.895 1.00 40.81 722 ASP A CA 1
ATOM 5056 C C . ASP A 1 722 ? -18.957 -30.180 35.906 1.00 40.81 722 ASP A C 1
ATOM 5058 O O . ASP A 1 722 ? -18.640 -29.490 36.882 1.00 40.81 722 ASP A O 1
ATOM 5062 N N . VAL A 1 723 ? -18.491 -31.417 35.723 1.00 38.19 723 VAL A N 1
ATOM 5063 C CA . VAL A 1 723 ? -17.731 -32.104 36.775 1.00 38.19 723 VAL A CA 1
ATOM 5064 C C . VAL A 1 723 ? -16.320 -32.513 36.356 1.00 38.19 723 VAL A C 1
ATOM 5066 O O . VAL A 1 723 ? -15.429 -32.503 37.205 1.00 38.19 723 VAL A O 1
ATOM 5069 N N . ALA A 1 724 ? -16.085 -32.844 35.084 1.00 38.25 724 ALA A N 1
ATOM 5070 C CA . ALA A 1 724 ? -14.749 -33.130 34.554 1.00 38.25 724 ALA A CA 1
ATOM 5071 C C . ALA A 1 724 ? -14.744 -33.170 33.016 1.00 38.25 724 ALA A C 1
ATOM 5073 O O . ALA A 1 724 ? -15.745 -33.554 32.407 1.00 38.25 724 ALA A O 1
ATOM 5074 N N . PHE A 1 725 ? -13.592 -32.835 32.426 1.00 34.06 725 PHE A N 1
ATOM 5075 C CA . PHE A 1 725 ? -13.283 -32.924 30.996 1.00 34.06 725 PHE A CA 1
ATOM 5076 C C . PHE A 1 725 ? -11.980 -33.719 30.831 1.00 34.06 725 PHE A C 1
ATOM 5078 O O . PHE A 1 725 ? -10.984 -33.362 31.463 1.00 34.06 725 PHE A O 1
ATOM 5085 N N . ASP A 1 726 ? -11.982 -34.798 30.040 1.00 36.53 726 ASP A N 1
ATOM 5086 C CA . ASP A 1 726 ? -10.767 -35.595 29.770 1.00 36.53 726 ASP A CA 1
ATOM 5087 C C . ASP A 1 726 ? -10.152 -35.357 28.382 1.00 36.53 726 ASP A C 1
ATOM 5089 O O . ASP A 1 726 ? -9.120 -35.943 28.065 1.00 36.53 726 ASP A O 1
ATOM 5093 N N . GLY A 1 727 ? -10.742 -34.465 27.583 1.00 39.78 727 GLY A N 1
ATOM 5094 C CA . GLY A 1 727 ? -10.302 -34.190 26.218 1.00 39.78 727 GLY A CA 1
ATOM 5095 C C . GLY A 1 727 ? -11.222 -34.738 25.128 1.00 39.78 727 GLY A C 1
ATOM 5096 O O . GLY A 1 727 ? -11.174 -34.187 24.035 1.00 39.78 727 GLY A O 1
ATOM 5097 N N . GLU A 1 728 ? -12.081 -35.732 25.402 1.00 36.16 728 GLU A N 1
ATOM 5098 C CA . GLU A 1 728 ? -12.996 -36.294 24.383 1.00 36.16 728 GLU A CA 1
ATOM 5099 C C . GLU A 1 728 ? -14.474 -36.368 24.812 1.00 36.16 728 GLU A C 1
ATOM 5101 O O . GLU A 1 728 ? -15.357 -36.403 23.957 1.00 36.16 728 GLU A O 1
ATOM 5106 N N . ARG A 1 729 ? -14.797 -36.394 26.116 1.00 42.62 729 ARG A N 1
ATOM 5107 C CA . ARG A 1 729 ? -16.188 -36.554 26.604 1.00 42.62 729 ARG A CA 1
ATOM 5108 C C . ARG A 1 729 ? -16.495 -35.696 27.833 1.00 42.62 729 ARG A C 1
ATOM 5110 O O . ARG A 1 729 ? -15.609 -35.401 28.635 1.00 42.62 729 ARG A O 1
ATOM 5117 N N . TYR A 1 730 ? -17.771 -35.351 28.025 1.00 45.50 730 TYR A N 1
ATOM 5118 C CA . TYR A 1 730 ? -18.229 -34.529 29.159 1.00 45.50 730 TYR A CA 1
ATOM 5119 C C . TYR A 1 730 ? -18.980 -35.365 30.196 1.00 45.50 730 TYR A C 1
ATOM 5121 O O . TYR A 1 730 ? -19.796 -36.210 29.829 1.00 45.50 730 TYR A O 1
ATOM 5129 N N . LEU A 1 731 ? -18.751 -35.114 31.491 1.00 42.31 731 LEU A N 1
ATOM 5130 C CA . LEU A 1 731 ? -19.503 -35.738 32.589 1.00 42.31 731 LEU A CA 1
ATOM 5131 C C . LEU A 1 731 ? -20.475 -34.749 33.251 1.00 42.31 731 LEU A C 1
ATOM 5133 O O . LEU A 1 731 ? -20.054 -33.751 33.839 1.00 42.31 731 LEU A O 1
ATOM 5137 N N . PHE A 1 732 ? -21.761 -35.095 33.245 1.00 46.91 732 PHE A N 1
ATOM 5138 C CA . PHE A 1 732 ? -22.850 -34.328 33.846 1.00 46.91 732 PHE A CA 1
ATOM 5139 C C . PHE A 1 732 ? -23.422 -35.038 35.069 1.00 46.91 732 PHE A C 1
ATOM 5141 O O . PHE A 1 732 ? -23.623 -36.254 35.059 1.00 46.91 732 PHE A O 1
ATOM 5148 N N . VAL A 1 733 ? -23.759 -34.276 36.111 1.00 44.69 733 VAL A N 1
ATOM 5149 C CA . VAL A 1 733 ? -24.521 -34.776 37.264 1.00 44.69 733 VAL A CA 1
ATOM 5150 C C . VAL A 1 733 ? -25.866 -34.064 37.318 1.00 44.69 733 VAL A C 1
ATOM 5152 O O . VAL A 1 733 ? -25.910 -32.839 37.391 1.00 44.69 733 VAL A O 1
ATOM 5155 N N . ARG A 1 734 ? -26.960 -34.835 37.320 1.00 46.34 734 ARG A N 1
ATOM 5156 C CA . ARG A 1 734 ? -28.329 -34.331 37.508 1.00 46.34 734 ARG A CA 1
ATOM 5157 C C . ARG A 1 734 ? -28.887 -34.822 38.845 1.00 46.34 734 ARG A C 1
ATOM 5159 O O . ARG A 1 734 ? -28.928 -36.031 39.081 1.00 46.34 734 ARG A O 1
ATOM 5166 N N . SER A 1 735 ? -29.365 -33.909 39.692 1.00 46.12 735 SER A N 1
ATOM 5167 C CA . SER A 1 735 ? -30.194 -34.232 40.867 1.00 46.12 735 SER A CA 1
ATOM 5168 C C . SER A 1 735 ? -31.549 -33.534 40.787 1.00 46.12 735 SER A C 1
ATOM 5170 O O . SER A 1 735 ? -31.602 -32.355 40.442 1.00 46.12 735 SER A O 1
ATOM 5172 N N . ASP A 1 736 ? -32.627 -34.239 41.136 1.00 42.84 736 ASP A N 1
ATOM 5173 C CA . ASP A 1 736 ? -33.941 -33.624 41.336 1.00 42.84 736 ASP A CA 1
ATOM 5174 C C . ASP A 1 736 ? -34.044 -32.936 42.710 1.00 42.84 736 ASP A C 1
ATOM 5176 O O . ASP A 1 736 ? -33.219 -33.129 43.607 1.00 42.84 736 ASP A O 1
ATOM 5180 N N . ALA A 1 737 ? -35.055 -32.079 42.855 1.00 43.19 737 ALA A N 1
ATOM 5181 C CA . ALA A 1 737 ? -35.229 -31.219 44.020 1.00 43.19 737 ALA A CA 1
ATOM 5182 C C . ALA A 1 737 ? -35.755 -31.926 45.290 1.00 43.19 737 ALA A C 1
ATOM 5184 O O . ALA A 1 737 ? -35.880 -31.263 46.314 1.00 43.19 737 ALA A O 1
ATOM 5185 N N . GLU A 1 738 ? -36.026 -33.237 45.307 1.00 38.44 738 GLU A N 1
ATOM 5186 C CA . GLU A 1 738 ? -36.502 -33.925 46.522 1.00 38.44 738 GLU A CA 1
ATOM 5187 C C . GLU A 1 738 ? -36.017 -35.386 46.612 1.00 38.44 738 GLU A C 1
ATOM 5189 O O . GLU A 1 738 ? -36.771 -36.340 46.441 1.00 38.44 738 GLU A O 1
ATOM 5194 N N . GLY A 1 739 ? -34.750 -35.576 46.992 1.00 42.22 739 GLY A N 1
ATOM 5195 C CA . GLY A 1 739 ? -34.280 -36.831 47.594 1.00 42.22 739 GLY A CA 1
ATOM 5196 C C . GLY A 1 739 ? -34.021 -38.014 46.650 1.00 42.22 739 GLY A C 1
ATOM 5197 O O . GLY A 1 739 ? -33.821 -39.127 47.149 1.00 42.22 739 GLY A O 1
ATOM 5198 N N . GLY A 1 740 ? -33.982 -37.809 45.329 1.00 43.78 740 GLY A N 1
ATOM 5199 C CA . GLY A 1 740 ? -33.516 -38.801 44.358 1.00 43.78 740 GLY A CA 1
ATOM 5200 C C . GLY A 1 740 ? -31.995 -39.026 44.396 1.00 43.78 740 GLY A C 1
ATOM 5201 O O . GLY A 1 740 ? -31.220 -38.165 44.812 1.00 43.78 740 GLY A O 1
ATOM 5202 N N . THR A 1 741 ? -31.541 -40.214 43.973 1.00 44.19 741 THR A N 1
ATOM 5203 C CA . THR A 1 741 ? -30.099 -40.500 43.819 1.00 44.19 741 THR A CA 1
ATOM 5204 C C . THR A 1 741 ? -29.601 -39.826 42.532 1.00 44.19 741 THR A C 1
ATOM 5206 O O . THR A 1 741 ? -30.185 -40.113 41.487 1.00 44.19 741 THR A O 1
ATOM 5209 N N . PRO A 1 742 ? -28.566 -38.963 42.564 1.00 50.59 742 PRO A N 1
ATOM 5210 C CA . PRO A 1 742 ? -28.102 -38.247 41.376 1.00 50.59 742 PRO A CA 1
ATOM 5211 C C . PRO A 1 742 ? -27.680 -39.198 40.250 1.00 50.59 742 PRO A C 1
ATOM 5213 O O . PRO A 1 742 ? -26.994 -40.191 40.503 1.00 50.59 742 PRO A O 1
ATOM 5216 N N . GLY A 1 743 ? -28.087 -38.885 39.020 1.00 50.56 743 GLY A N 1
ATOM 5217 C CA . GLY A 1 743 ? -27.653 -39.589 37.814 1.00 50.56 743 GLY A CA 1
ATOM 5218 C C . GLY A 1 743 ? -26.404 -38.936 37.228 1.00 50.56 743 GLY A C 1
ATOM 5219 O O . GLY A 1 743 ? -26.349 -37.712 37.117 1.00 50.56 743 GLY A O 1
ATOM 5220 N N . ILE A 1 744 ? -25.415 -39.751 36.868 1.00 54.25 744 ILE A N 1
ATOM 5221 C CA . ILE A 1 744 ? -24.177 -39.343 36.201 1.00 54.25 744 ILE A CA 1
ATOM 5222 C C . ILE A 1 744 ? -24.279 -39.731 34.731 1.00 54.25 744 ILE A C 1
ATOM 5224 O O . ILE A 1 744 ? -24.431 -40.914 34.425 1.00 54.25 744 ILE A O 1
ATOM 5228 N N . TYR A 1 745 ? -24.163 -38.754 33.842 1.00 53.97 745 TYR A N 1
ATOM 5229 C CA . TYR A 1 745 ? -24.268 -38.925 32.398 1.00 53.97 745 TYR A CA 1
ATOM 5230 C C . TYR A 1 745 ? -22.950 -38.552 31.727 1.00 53.97 745 TYR A C 1
ATOM 5232 O O . TYR A 1 745 ? -22.287 -37.610 32.146 1.00 53.97 745 TYR A O 1
ATOM 5240 N N . GLN A 1 746 ? -22.587 -39.284 30.684 1.00 51.97 746 GLN A N 1
ATOM 5241 C CA . GLN A 1 746 ? -21.470 -38.988 29.802 1.00 51.97 746 GLN A CA 1
ATOM 5242 C C . GLN A 1 746 ? -22.016 -38.527 28.461 1.00 51.97 746 GLN A C 1
ATOM 5244 O O . GLN A 1 746 ? -22.752 -39.278 27.828 1.00 51.97 746 GLN A O 1
ATOM 5249 N N . TYR A 1 747 ? -21.676 -37.318 28.039 1.00 50.28 747 TYR A N 1
ATOM 5250 C CA . TYR A 1 747 ? -21.984 -36.835 26.700 1.00 50.28 747 TYR A CA 1
ATOM 5251 C C . TYR A 1 747 ? -20.831 -37.154 25.766 1.00 50.28 747 TYR A C 1
ATOM 5253 O O . TYR A 1 747 ? -19.669 -36.871 26.076 1.00 50.28 747 TYR A O 1
ATOM 5261 N N . ASP A 1 748 ? -21.191 -37.752 24.642 1.00 51.53 748 ASP A N 1
ATOM 5262 C CA . ASP A 1 748 ? -20.307 -38.018 23.528 1.00 51.53 748 ASP A CA 1
ATOM 5263 C C . ASP A 1 748 ? -20.575 -36.962 22.437 1.00 51.53 748 ASP A C 1
ATOM 5265 O O . ASP A 1 748 ? -21.649 -36.979 21.826 1.00 51.53 748 ASP A O 1
ATOM 5269 N N . PRO A 1 749 ? -19.647 -36.010 22.230 1.00 42.56 749 PRO A N 1
ATOM 5270 C CA . PRO A 1 749 ? -19.834 -34.913 21.286 1.00 42.56 749 PRO A CA 1
ATOM 5271 C C . PRO A 1 749 ? -19.721 -35.344 19.816 1.00 42.56 749 PRO A C 1
ATOM 5273 O O . PRO A 1 749 ? -20.218 -34.625 18.956 1.00 42.56 749 PRO A O 1
ATOM 5276 N N . GLU A 1 750 ? -19.131 -36.507 19.509 1.00 43.75 750 GLU A N 1
ATOM 5277 C CA . GLU A 1 750 ? -19.051 -37.027 18.132 1.00 43.75 750 GLU A CA 1
ATOM 5278 C C . GLU A 1 750 ? -20.378 -37.642 17.671 1.00 43.75 750 GLU A C 1
ATOM 5280 O O . GLU A 1 750 ? -20.713 -37.625 16.487 1.00 43.75 750 GLU A O 1
ATOM 5285 N N . THR A 1 751 ? -21.137 -38.214 18.607 1.00 47.44 751 THR A N 1
ATOM 5286 C CA . THR A 1 751 ? -22.390 -38.930 18.314 1.00 47.44 751 THR A CA 1
ATOM 5287 C C . THR A 1 751 ? -23.647 -38.203 18.781 1.00 47.44 751 THR A C 1
ATOM 5289 O O . THR A 1 751 ? -24.753 -38.644 18.465 1.00 47.44 751 THR A O 1
ATOM 5292 N N . ASP A 1 752 ? -23.485 -37.102 19.516 1.00 47.34 752 ASP A N 1
ATOM 5293 C CA . ASP A 1 752 ? -24.551 -36.316 20.140 1.00 47.34 752 ASP A CA 1
ATOM 5294 C C . ASP A 1 752 ? -25.484 -37.166 21.025 1.00 47.34 752 ASP A C 1
ATOM 5296 O O . ASP A 1 752 ? -26.713 -37.128 20.937 1.00 47.34 752 ASP A O 1
ATOM 5300 N N . GLN A 1 753 ? -24.894 -38.020 21.867 1.00 48.69 753 GLN A N 1
ATOM 5301 C CA . GLN A 1 753 ? -25.628 -38.926 22.757 1.00 48.69 753 GLN A CA 1
ATOM 5302 C C . GLN A 1 753 ? -25.164 -38.797 24.209 1.00 48.69 753 GLN A C 1
ATOM 5304 O O . GLN A 1 753 ? -23.974 -38.684 24.500 1.00 48.69 753 GLN A O 1
ATOM 5309 N N . PHE A 1 754 ? -26.113 -38.890 25.147 1.00 49.84 754 PHE A N 1
ATOM 5310 C CA . PHE A 1 754 ? -25.831 -38.982 26.581 1.00 49.84 754 PHE A CA 1
ATOM 5311 C C . PHE A 1 754 ? -25.979 -40.429 27.063 1.00 49.84 754 PHE A C 1
ATOM 5313 O O . PHE A 1 754 ? -27.049 -41.028 26.961 1.00 49.84 754 PHE A O 1
ATOM 5320 N N . THR A 1 755 ? -24.922 -40.977 27.655 1.00 55.53 755 THR A N 1
ATOM 5321 C CA . THR A 1 755 ? -24.886 -42.324 28.233 1.00 55.53 755 THR A CA 1
ATOM 5322 C C . THR A 1 755 ? -24.928 -42.247 29.757 1.00 55.53 755 THR A C 1
ATOM 5324 O O . THR A 1 755 ? -24.100 -41.579 30.369 1.00 55.53 755 THR A O 1
ATOM 5327 N N . LEU A 1 756 ? -25.867 -42.940 30.407 1.00 56.03 756 LEU A N 1
ATOM 5328 C CA . LEU A 1 756 ? -25.912 -43.012 31.871 1.00 56.03 756 LEU A CA 1
ATOM 5329 C C . LEU A 1 756 ? -24.779 -43.913 32.388 1.00 56.03 756 LEU A C 1
ATOM 5331 O O . LEU A 1 756 ? -24.754 -45.111 32.114 1.00 56.03 756 LEU A O 1
ATOM 5335 N N . LEU A 1 757 ? -23.869 -43.347 33.178 1.00 52.56 757 LEU A N 1
ATOM 5336 C CA . LEU A 1 757 ? -22.753 -44.071 33.789 1.00 52.56 757 LEU A CA 1
ATOM 5337 C C . LEU A 1 757 ? -23.100 -44.637 35.172 1.00 52.56 757 LEU A C 1
ATOM 5339 O O . LEU A 1 757 ? -22.562 -45.668 35.577 1.00 52.56 757 LEU A O 1
ATOM 5343 N N . SER A 1 758 ? -23.969 -43.960 35.931 1.00 49.38 758 SER A N 1
ATOM 5344 C CA . SER A 1 758 ? -24.321 -44.350 37.305 1.00 49.38 758 SER A CA 1
ATOM 5345 C C . SER A 1 758 ? -25.576 -43.613 37.791 1.00 49.38 758 SER A C 1
ATOM 5347 O O . SER A 1 758 ? -25.636 -42.395 37.681 1.00 49.38 758 SER A O 1
ATOM 5349 N N . GLY A 1 759 ? -26.551 -44.316 38.377 1.00 53.03 759 GLY A N 1
ATOM 5350 C CA . GLY A 1 759 ? -27.813 -43.742 38.881 1.00 53.03 759 GLY A CA 1
ATOM 5351 C C . GLY A 1 759 ? -29.030 -44.598 38.508 1.00 53.03 759 GLY A C 1
ATOM 5352 O O . GLY A 1 759 ? -28.877 -45.626 37.853 1.00 53.03 759 GLY A O 1
ATOM 5353 N N . ALA A 1 760 ? -30.237 -44.225 38.946 1.00 47.34 760 ALA A N 1
ATOM 5354 C CA . ALA A 1 760 ? -31.465 -44.953 38.602 1.00 47.34 760 ALA A CA 1
ATOM 5355 C C . ALA A 1 760 ? -32.061 -44.456 37.265 1.00 47.34 760 ALA A C 1
ATOM 5357 O O . ALA A 1 760 ? -32.293 -43.263 37.105 1.00 47.34 760 ALA A O 1
ATOM 5358 N N . GLU A 1 761 ? -32.346 -45.377 36.335 1.00 42.97 761 GLU A N 1
ATOM 5359 C CA . GLU A 1 761 ? -32.783 -45.158 34.934 1.00 42.97 761 GLU A CA 1
ATOM 5360 C C . GLU A 1 761 ? -34.167 -44.494 34.719 1.00 42.97 761 GLU A C 1
ATOM 5362 O O . GLU A 1 761 ? -34.714 -44.532 33.618 1.00 42.97 761 GLU A O 1
ATOM 5367 N N . THR A 1 762 ? -34.815 -43.909 35.723 1.00 42.34 762 THR A N 1
ATOM 5368 C CA . THR A 1 762 ? -36.236 -43.543 35.586 1.00 42.34 762 THR A CA 1
ATOM 5369 C C . THR A 1 762 ? -36.464 -42.105 35.129 1.00 42.34 762 THR A C 1
ATOM 5371 O O . THR A 1 762 ? -36.984 -41.325 35.917 1.00 42.34 762 THR A O 1
ATOM 5374 N N . TYR A 1 763 ? -36.150 -41.755 33.875 1.00 43.00 763 TYR A N 1
ATOM 5375 C CA . TYR A 1 763 ? -36.637 -40.506 33.260 1.00 43.00 763 TYR A CA 1
ATOM 5376 C C . TYR A 1 763 ? -36.891 -40.669 31.749 1.00 43.00 763 TYR A C 1
ATOM 5378 O O . TYR A 1 763 ? -35.974 -40.952 30.985 1.00 43.00 763 TYR A O 1
ATOM 5386 N N . SER A 1 764 ? -38.153 -40.519 31.322 1.00 36.56 764 SER A N 1
ATOM 5387 C CA . SER A 1 764 ? -38.624 -40.767 29.946 1.00 36.56 764 SER A CA 1
ATOM 5388 C C . SER A 1 764 ? -38.859 -39.517 29.091 1.00 36.56 764 SER A C 1
ATOM 5390 O O . SER A 1 764 ? -39.227 -39.664 27.929 1.00 36.56 764 SER A O 1
ATOM 5392 N N . ASP A 1 765 ? -38.643 -38.308 29.613 1.00 39.50 765 ASP A N 1
ATOM 5393 C CA . ASP A 1 765 ? -39.115 -37.083 28.955 1.00 39.50 765 ASP A CA 1
ATOM 5394 C C . ASP A 1 765 ? -37.917 -36.182 28.588 1.00 39.50 765 ASP A C 1
ATOM 5396 O O . ASP A 1 765 ? -37.357 -35.473 29.424 1.00 39.50 765 ASP A O 1
ATOM 5400 N N . TRP A 1 766 ? -37.496 -36.270 27.321 1.00 37.91 766 TRP A N 1
ATOM 5401 C CA . TRP A 1 766 ? -36.309 -35.636 26.720 1.00 37.91 766 TRP A CA 1
ATOM 5402 C C . TRP A 1 766 ? -36.615 -34.276 26.048 1.00 37.91 766 TRP A C 1
ATOM 5404 O O . TRP A 1 766 ? -36.155 -34.014 24.942 1.00 37.91 766 TRP A O 1
ATOM 5414 N N . GLU A 1 767 ? -37.407 -33.393 26.667 1.00 36.09 767 GLU A N 1
ATOM 5415 C CA . GLU A 1 767 ? -37.795 -32.106 26.037 1.00 36.09 767 GLU A CA 1
ATOM 5416 C C . GLU A 1 767 ? -36.898 -30.899 26.408 1.00 36.09 767 GLU A C 1
ATOM 5418 O O . GLU A 1 767 ? -37.059 -29.818 25.851 1.00 36.09 767 GLU A O 1
ATOM 5423 N N . GLY A 1 768 ? -35.913 -31.057 27.304 1.00 38.00 768 GLY A N 1
ATOM 5424 C CA . GLY A 1 768 ? -35.075 -29.949 27.811 1.00 38.00 768 GLY A CA 1
ATOM 5425 C C . GLY A 1 768 ? -33.801 -29.611 27.017 1.00 38.00 768 GLY A C 1
ATOM 5426 O O . GLY A 1 768 ? -33.094 -28.682 27.396 1.00 38.00 768 GLY A O 1
ATOM 5427 N N . LEU A 1 769 ? -33.482 -30.346 25.947 1.00 36.44 769 LEU A N 1
ATOM 5428 C CA . LEU A 1 769 ? -32.212 -30.211 25.208 1.00 36.44 769 LEU A CA 1
ATOM 5429 C C . LEU A 1 769 ? -32.197 -29.063 24.181 1.00 36.44 769 LEU A C 1
ATOM 5431 O O . LEU A 1 769 ? -31.132 -28.559 23.850 1.00 36.44 769 LEU A O 1
ATOM 5435 N N . ALA A 1 770 ? -33.363 -28.582 23.738 1.00 32.69 770 ALA A N 1
ATOM 5436 C CA . ALA A 1 770 ? -33.455 -27.535 22.714 1.00 32.69 770 ALA A CA 1
ATOM 5437 C C . ALA A 1 770 ? -33.040 -26.128 23.196 1.00 32.69 770 ALA A C 1
ATOM 5439 O O . ALA A 1 770 ? -32.858 -25.237 22.376 1.00 32.69 770 ALA A O 1
ATOM 5440 N N . VAL A 1 771 ? -32.908 -25.912 24.511 1.00 34.38 771 VAL A N 1
ATOM 5441 C CA . VAL A 1 771 ? -32.561 -24.600 25.096 1.00 34.38 771 VAL A CA 1
ATOM 5442 C C . VAL A 1 771 ? -31.046 -24.446 25.312 1.00 34.38 771 VAL A C 1
ATOM 5444 O O . VAL A 1 771 ? -30.558 -23.331 25.404 1.00 34.38 771 VAL A O 1
ATOM 5447 N N . PHE A 1 772 ? -30.282 -25.546 25.341 1.00 35.59 772 PHE A N 1
ATOM 5448 C CA . PHE A 1 772 ? -28.816 -25.508 25.476 1.00 35.59 772 PHE A CA 1
ATOM 5449 C C . PHE A 1 772 ? -28.079 -25.405 24.131 1.00 35.59 772 PHE A C 1
ATOM 5451 O O . PHE A 1 772 ? -26.933 -24.967 24.095 1.00 35.59 772 PHE A O 1
ATOM 5458 N N . ASP A 1 773 ? -28.724 -25.787 23.029 1.00 33.94 773 ASP A N 1
ATOM 5459 C CA . ASP A 1 773 ? -28.116 -25.768 21.694 1.00 33.94 773 ASP A CA 1
ATOM 5460 C C . ASP A 1 773 ? -27.966 -24.331 21.150 1.00 33.94 773 ASP A C 1
ATOM 5462 O O . ASP A 1 773 ? -26.934 -23.972 20.591 1.00 33.94 773 ASP A O 1
ATOM 5466 N N . SER A 1 774 ? -28.932 -23.441 21.422 1.00 36.66 774 SER A N 1
ATOM 5467 C CA . SER A 1 774 ? -28.901 -22.051 20.931 1.00 36.66 774 SER A CA 1
ATOM 5468 C C . SER A 1 774 ? -27.834 -21.163 21.579 1.00 36.66 774 SER A C 1
ATOM 5470 O O . SER A 1 774 ? -27.368 -20.226 20.935 1.00 36.66 774 SER A O 1
ATOM 5472 N N . ASP A 1 775 ? -27.434 -21.455 22.821 1.00 36.47 775 ASP A N 1
ATOM 5473 C CA . ASP A 1 775 ? -26.463 -20.646 23.578 1.00 36.47 775 ASP A CA 1
ATOM 5474 C C . ASP A 1 775 ? -25.016 -21.158 23.427 1.00 36.47 775 ASP A C 1
ATOM 5476 O O . ASP A 1 775 ? -24.064 -20.423 23.687 1.00 36.47 775 ASP A O 1
ATOM 5480 N N . ILE A 1 776 ? -24.831 -22.411 22.985 1.00 38.34 776 ILE A N 1
ATOM 5481 C CA . ILE A 1 776 ? -23.512 -23.042 22.805 1.00 38.34 776 ILE A CA 1
ATOM 5482 C C . ILE A 1 776 ? -23.113 -23.101 21.320 1.00 38.34 776 ILE A C 1
ATOM 5484 O O . ILE A 1 776 ? -21.920 -23.066 21.018 1.00 38.34 776 ILE A O 1
ATOM 5488 N N . ALA A 1 777 ? -24.065 -23.127 20.379 1.00 37.81 777 ALA A N 1
ATOM 5489 C CA . ALA A 1 777 ? -23.776 -23.136 18.940 1.00 37.81 777 ALA A CA 1
ATOM 5490 C C . ALA A 1 777 ? -22.830 -22.006 18.463 1.00 37.81 777 ALA A C 1
ATOM 5492 O O . ALA A 1 777 ? -21.916 -22.312 17.698 1.00 37.81 777 ALA A O 1
ATOM 5493 N N . PRO A 1 778 ? -22.923 -20.745 18.946 1.00 42.19 778 PRO A N 1
ATOM 5494 C CA . PRO A 1 778 ? -21.985 -19.686 18.547 1.00 42.19 778 PRO A CA 1
ATOM 5495 C C . PRO A 1 778 ? -20.549 -19.894 19.061 1.00 42.19 778 PRO A C 1
ATOM 5497 O O . PRO A 1 778 ? -19.611 -19.306 18.531 1.00 42.19 778 PRO A O 1
ATOM 5500 N N . LEU A 1 779 ? -20.360 -20.709 20.107 1.00 39.81 779 LEU A N 1
ATOM 5501 C CA . LEU A 1 779 ? -19.048 -20.982 20.702 1.00 39.81 779 LEU A CA 1
ATOM 5502 C C . LEU A 1 779 ? -18.346 -22.195 20.074 1.00 39.81 779 LEU A C 1
ATOM 5504 O O . LEU A 1 779 ? -17.127 -22.270 20.181 1.00 39.81 779 LEU A O 1
ATOM 5508 N N . ARG A 1 780 ? -19.078 -23.107 19.410 1.00 43.38 780 ARG A N 1
ATOM 5509 C CA . ARG A 1 780 ? -18.536 -24.358 18.834 1.00 43.38 780 ARG A CA 1
ATOM 5510 C C . ARG A 1 780 ? -17.727 -24.178 17.541 1.00 43.38 780 ARG A C 1
ATOM 5512 O O . ARG A 1 780 ? -16.973 -25.079 17.204 1.00 43.38 780 ARG A O 1
ATOM 5519 N N . ASN A 1 781 ? -17.834 -23.034 16.857 1.00 48.03 781 ASN A N 1
ATOM 5520 C CA . ASN A 1 781 ? -17.170 -22.789 15.563 1.00 48.03 781 ASN A CA 1
ATOM 5521 C C . ASN A 1 781 ? -15.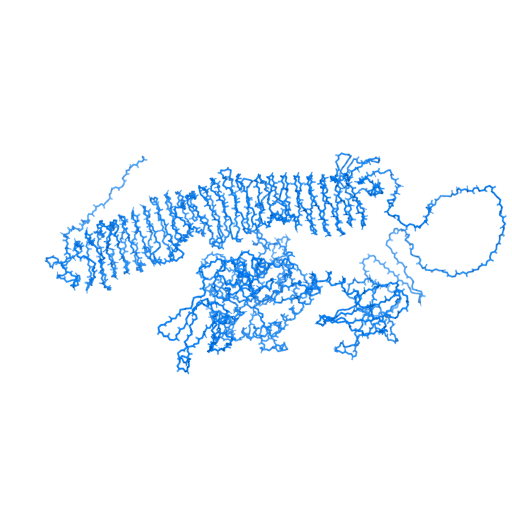961 -21.832 15.635 1.00 48.03 781 ASN A C 1
ATOM 5523 O O . ASN A 1 781 ? -15.478 -21.360 14.608 1.00 48.03 781 ASN A O 1
ATOM 5527 N N . ARG A 1 782 ? -15.452 -21.495 16.828 1.00 64.12 782 ARG A N 1
ATOM 5528 C CA . ARG A 1 782 ? -14.313 -20.564 16.944 1.00 64.12 782 ARG A CA 1
ATOM 5529 C C . ARG A 1 782 ? -12.985 -21.295 16.747 1.00 64.12 782 ARG A C 1
ATOM 5531 O O . ARG A 1 782 ? -12.669 -22.197 17.515 1.00 64.12 782 ARG A O 1
ATOM 5538 N N . LYS A 1 783 ? -12.177 -20.865 15.775 1.00 74.88 783 LYS A N 1
ATOM 5539 C CA . LYS A 1 783 ? -10.831 -21.406 15.523 1.00 74.88 783 LYS A CA 1
ATOM 5540 C C . LYS A 1 783 ? -9.738 -20.623 16.258 1.00 74.88 783 LYS A C 1
ATOM 5542 O O . LYS A 1 783 ? -9.780 -19.395 16.371 1.00 74.88 783 LYS A O 1
ATOM 5547 N N . VAL A 1 784 ? -8.729 -21.341 16.743 1.00 86.81 784 VAL A N 1
ATOM 5548 C CA . VAL A 1 784 ? -7.455 -20.793 17.221 1.00 86.81 784 VAL A CA 1
ATOM 5549 C C . VAL A 1 784 ? -6.362 -21.268 16.269 1.00 86.81 784 VAL A C 1
ATOM 5551 O O . VAL A 1 784 ? -5.982 -22.437 16.291 1.00 86.81 784 VAL A O 1
ATOM 5554 N N . TYR A 1 785 ? -5.822 -20.362 15.460 1.00 89.94 785 TYR A N 1
ATOM 5555 C CA . TYR A 1 785 ? -4.744 -20.673 14.528 1.00 89.94 785 TYR A CA 1
ATOM 5556 C C . TYR A 1 785 ? -3.387 -20.593 15.232 1.00 89.94 785 TYR A C 1
ATOM 5558 O O . TYR A 1 785 ? -2.951 -19.522 15.659 1.00 89.94 785 TYR A O 1
ATOM 5566 N N . LEU A 1 786 ? -2.705 -21.730 15.354 1.00 92.81 786 LEU A N 1
ATOM 5567 C CA . LEU A 1 786 ? -1.357 -21.841 15.901 1.00 92.81 786 LEU A CA 1
ATOM 5568 C C . LEU A 1 786 ? -0.312 -21.828 14.777 1.00 92.81 786 LEU A C 1
ATOM 5570 O O . LEU A 1 786 ? -0.237 -22.740 13.954 1.00 92.81 786 LEU A O 1
ATOM 5574 N N . LEU A 1 787 ? 0.551 -20.818 14.803 1.00 94.25 787 LEU A N 1
ATOM 5575 C CA . LEU A 1 787 ? 1.705 -20.656 13.930 1.00 94.25 787 LEU A CA 1
ATOM 5576 C C . LEU A 1 787 ? 2.962 -21.192 14.616 1.00 94.25 787 LEU A C 1
ATOM 5578 O O . LEU A 1 787 ? 3.314 -20.770 15.721 1.00 94.25 787 LEU A O 1
ATOM 5582 N N . LEU A 1 788 ? 3.676 -22.095 13.953 1.00 94.31 788 LEU A N 1
ATOM 5583 C CA . LEU A 1 788 ? 4.966 -22.589 14.423 1.00 94.31 788 LEU A CA 1
ATOM 5584 C C . LEU A 1 788 ? 6.097 -21.770 13.794 1.00 94.31 788 LEU A C 1
ATOM 5586 O O . LEU A 1 788 ? 6.052 -21.403 12.621 1.00 94.31 788 LEU A O 1
ATOM 5590 N N . PHE A 1 789 ? 7.146 -21.491 14.562 1.00 93.31 789 PHE A N 1
ATOM 5591 C CA . PHE A 1 789 ? 8.327 -20.795 14.064 1.00 93.31 789 PHE A CA 1
ATOM 5592 C C . PHE A 1 789 ? 9.603 -21.440 14.602 1.00 93.31 789 PHE A C 1
ATOM 5594 O O . PHE A 1 789 ? 9.805 -21.531 15.817 1.00 93.31 789 PHE A O 1
ATOM 5601 N N . GLY A 1 790 ? 10.488 -21.874 13.704 1.00 90.81 790 GLY A N 1
ATOM 5602 C CA . GLY A 1 790 ? 11.678 -22.635 14.072 1.00 90.81 790 GLY A CA 1
ATOM 5603 C C . GLY A 1 790 ? 12.939 -22.299 13.288 1.00 90.81 790 GLY A C 1
ATOM 5604 O O . GLY A 1 790 ? 12.922 -21.584 12.286 1.00 90.81 790 GLY A O 1
ATOM 5605 N N . GLY A 1 791 ? 14.064 -22.820 13.779 1.00 91.38 791 GLY A N 1
ATOM 5606 C CA . GLY A 1 791 ? 15.348 -22.763 13.085 1.00 91.38 791 GLY A CA 1
ATOM 5607 C C . GLY A 1 791 ? 16.531 -22.484 14.008 1.00 91.38 791 GLY A C 1
ATOM 5608 O O . GLY A 1 791 ? 16.607 -23.002 15.127 1.00 91.38 791 GLY A O 1
ATOM 5609 N N . GLN A 1 792 ? 17.477 -21.659 13.547 1.00 86.31 792 GLN A N 1
ATOM 5610 C CA . GLN A 1 792 ? 18.718 -21.365 14.277 1.00 86.31 792 GLN A CA 1
ATOM 5611 C C . GLN A 1 792 ? 18.880 -19.892 14.691 1.00 86.31 792 GLN A C 1
ATOM 5613 O O . GLN A 1 792 ? 17.938 -19.243 15.128 1.00 86.31 792 GLN A O 1
ATOM 5618 N N . SER A 1 793 ? 20.100 -19.349 14.639 1.00 80.50 793 SER A N 1
ATOM 5619 C CA . SER A 1 793 ? 20.449 -18.030 15.182 1.00 80.50 793 SER A CA 1
ATOM 5620 C C . SER A 1 793 ? 19.693 -16.862 14.533 1.00 80.50 793 SER A C 1
ATOM 5622 O O . SER A 1 793 ? 19.352 -15.910 15.234 1.00 80.50 793 SER A O 1
ATOM 5624 N N . ASN A 1 794 ? 19.391 -16.940 13.235 1.00 83.94 794 ASN A N 1
ATOM 5625 C CA . ASN A 1 794 ? 18.578 -15.942 12.540 1.00 83.94 794 ASN A CA 1
ATOM 5626 C C . ASN A 1 794 ? 17.069 -16.108 12.814 1.00 83.94 794 ASN A C 1
ATOM 5628 O O . ASN A 1 794 ? 16.376 -15.099 12.893 1.00 83.94 794 ASN A O 1
ATOM 5632 N N . ALA A 1 795 ? 16.585 -17.330 13.083 1.00 86.88 795 ALA A N 1
ATOM 5633 C CA . ALA A 1 795 ? 15.228 -17.568 13.598 1.00 86.88 795 ALA A CA 1
ATOM 5634 C C . ALA A 1 795 ? 15.051 -17.043 15.034 1.00 86.88 795 ALA A C 1
ATOM 5636 O O . ALA A 1 795 ? 14.021 -16.474 15.382 1.00 86.88 795 ALA A O 1
ATOM 5637 N N . LEU A 1 796 ? 16.071 -17.219 15.885 1.00 80.25 796 LEU A N 1
ATOM 5638 C CA . LEU A 1 796 ? 16.093 -16.668 17.243 1.00 80.25 796 LEU A CA 1
ATOM 5639 C C . LEU A 1 796 ? 15.957 -15.144 17.234 1.00 80.25 796 LEU A C 1
ATOM 5641 O O . LEU A 1 796 ? 15.197 -14.601 18.041 1.00 80.25 796 LEU A O 1
ATOM 5645 N N . GLY A 1 797 ? 16.677 -14.499 16.314 1.00 79.88 797 GLY A N 1
ATOM 5646 C CA . GLY A 1 797 ? 16.602 -13.071 16.061 1.00 79.88 797 GLY A CA 1
ATOM 5647 C C . GLY A 1 797 ? 17.636 -12.234 16.807 1.00 79.88 797 GLY A C 1
ATOM 5648 O O . GLY A 1 797 ? 17.914 -12.429 17.991 1.00 79.88 797 GLY A O 1
ATOM 5649 N N . TRP A 1 798 ? 18.189 -11.258 16.089 1.00 73.50 798 TRP A N 1
ATOM 5650 C CA . TRP A 1 798 ? 19.082 -10.215 16.608 1.00 73.50 798 TRP A CA 1
ATOM 5651 C C . TRP A 1 798 ? 18.473 -8.814 16.441 1.00 73.50 798 TRP A C 1
ATOM 5653 O O . TRP A 1 798 ? 19.192 -7.816 16.468 1.00 73.50 798 TRP A O 1
ATOM 5663 N N . GLY A 1 799 ? 17.151 -8.739 16.260 1.00 74.94 799 GLY A N 1
ATOM 5664 C CA . GLY A 1 799 ? 16.412 -7.493 16.118 1.00 74.94 799 GLY A CA 1
ATOM 5665 C C . GLY A 1 799 ? 16.423 -6.711 17.422 1.00 74.94 799 GLY A C 1
ATOM 5666 O O . GLY A 1 799 ? 16.339 -7.296 18.497 1.00 74.94 799 GLY A O 1
ATOM 5667 N N . TYR A 1 800 ? 16.551 -5.393 17.331 1.00 77.62 800 TYR A N 1
ATOM 5668 C CA . TYR A 1 800 ? 16.563 -4.492 18.481 1.00 77.62 800 TYR A CA 1
ATOM 5669 C C . TYR A 1 800 ? 15.219 -3.788 18.604 1.00 77.62 800 TYR A C 1
ATOM 5671 O O . TYR A 1 800 ? 14.833 -3.078 17.679 1.00 77.62 800 TYR A O 1
ATOM 5679 N N . HIS A 1 801 ? 14.556 -3.900 19.757 1.00 77.38 801 HIS A N 1
ATOM 5680 C CA . HIS A 1 801 ? 13.338 -3.133 20.046 1.00 77.38 801 HIS A CA 1
ATOM 5681 C C . HIS A 1 801 ? 13.521 -1.619 19.834 1.00 77.38 801 HIS A C 1
ATOM 5683 O O . HIS A 1 801 ? 12.638 -0.966 19.293 1.00 77.38 801 HIS A O 1
ATOM 5689 N N . GLN A 1 802 ? 14.705 -1.074 20.149 1.00 73.31 802 GLN A N 1
ATOM 5690 C CA . GLN A 1 802 ? 15.027 0.338 19.902 1.00 73.31 802 GLN A CA 1
ATOM 5691 C C . GLN A 1 802 ? 14.831 0.748 18.436 1.00 73.31 802 GLN A C 1
ATOM 5693 O O . GLN A 1 802 ? 14.398 1.857 18.169 1.00 73.31 802 GLN A O 1
ATOM 5698 N N . TYR A 1 803 ? 15.107 -0.144 17.481 1.00 74.00 803 TYR A N 1
ATOM 5699 C CA . TYR A 1 803 ? 14.889 0.160 16.069 1.00 74.00 803 TYR A CA 1
ATOM 5700 C C . TYR A 1 803 ? 13.400 0.369 15.762 1.00 74.00 803 TYR A C 1
ATOM 5702 O O . TYR A 1 803 ? 13.068 1.279 15.014 1.00 74.00 803 TYR A O 1
ATOM 5710 N N . LEU A 1 804 ? 12.510 -0.422 16.374 1.00 73.44 804 LEU A N 1
ATOM 5711 C CA . LEU A 1 804 ? 11.062 -0.241 16.231 1.00 73.44 804 LEU A CA 1
ATOM 5712 C C . LEU A 1 804 ? 10.627 1.116 16.796 1.00 73.44 804 LEU A C 1
ATOM 5714 O O . LEU A 1 804 ? 9.867 1.827 16.152 1.00 73.44 804 LEU A O 1
ATOM 5718 N N . GLN A 1 805 ? 11.179 1.521 17.943 1.00 72.81 805 GLN A N 1
ATOM 5719 C CA . GLN A 1 805 ? 10.927 2.847 18.517 1.00 72.81 805 GLN 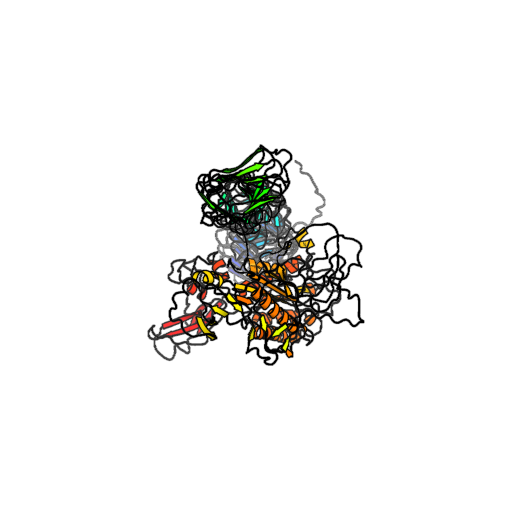A CA 1
ATOM 5720 C C . GLN A 1 805 ? 11.444 3.975 17.613 1.00 72.81 805 GLN A C 1
ATOM 5722 O O . GLN A 1 805 ? 10.731 4.943 17.357 1.00 72.81 805 GLN A O 1
ATOM 5727 N N . ASP A 1 806 ? 12.663 3.836 17.085 1.00 64.62 806 ASP A N 1
ATOM 5728 C CA . ASP A 1 806 ? 13.295 4.834 16.216 1.00 64.62 806 ASP A CA 1
ATOM 5729 C C . ASP A 1 806 ? 12.545 4.997 14.883 1.00 64.62 806 ASP A C 1
ATOM 5731 O O . ASP A 1 806 ? 12.552 6.081 14.302 1.00 64.62 806 ASP A O 1
ATOM 5735 N N . GLN A 1 807 ? 11.922 3.924 14.379 1.00 68.00 807 GLN A N 1
ATOM 5736 C CA . GLN A 1 807 ? 11.069 3.953 13.184 1.00 68.00 807 GLN A CA 1
ATOM 5737 C C . GLN A 1 807 ? 9.594 4.244 13.498 1.00 68.00 807 GLN A C 1
ATOM 5739 O O . GLN A 1 807 ? 8.801 4.405 12.572 1.00 68.00 807 GLN A O 1
ATOM 5744 N N . ASN A 1 808 ? 9.226 4.334 14.780 1.00 61.62 808 ASN A N 1
ATOM 5745 C CA . ASN A 1 808 ? 7.843 4.417 15.245 1.00 61.62 808 ASN A CA 1
ATOM 5746 C C . ASN A 1 808 ? 6.945 3.304 14.662 1.00 61.62 808 ASN A C 1
ATOM 5748 O O . ASN A 1 808 ? 5.813 3.542 14.241 1.00 61.62 808 ASN A O 1
ATOM 5752 N N . ASP A 1 809 ? 7.483 2.090 14.620 1.00 77.81 809 ASP A N 1
ATOM 5753 C CA . ASP A 1 809 ? 6.837 0.898 14.082 1.00 77.81 809 ASP A CA 1
ATOM 5754 C C . ASP A 1 809 ? 5.773 0.363 15.069 1.00 77.81 809 ASP A C 1
ATOM 5756 O O . ASP A 1 809 ? 6.061 0.283 16.271 1.00 77.81 809 ASP A O 1
ATOM 5760 N N . PRO A 1 810 ? 4.553 -0.008 14.624 1.00 75.12 810 PRO A N 1
ATOM 5761 C CA . PRO A 1 810 ? 3.510 -0.571 15.491 1.00 75.12 810 PRO A CA 1
ATOM 5762 C C . PRO A 1 810 ? 3.936 -1.821 16.276 1.00 75.12 810 PRO A C 1
ATOM 5764 O O . PRO A 1 810 ? 3.457 -2.041 17.389 1.00 75.12 810 PRO A O 1
ATOM 5767 N N . LEU A 1 811 ? 4.886 -2.608 15.756 1.00 79.81 811 LEU A N 1
ATOM 5768 C CA . LEU A 1 811 ? 5.402 -3.815 16.412 1.00 79.81 811 LEU A CA 1
ATOM 5769 C C . LEU A 1 811 ? 6.188 -3.524 17.700 1.00 79.81 811 LEU A C 1
ATOM 5771 O O . LEU A 1 811 ? 6.566 -4.456 18.414 1.00 79.81 811 LEU A O 1
ATOM 5775 N N . GLN A 1 812 ? 6.459 -2.249 18.013 1.00 71.88 812 GLN A N 1
ATOM 5776 C CA . GLN A 1 812 ? 7.036 -1.855 19.300 1.00 71.88 812 GLN A CA 1
ATOM 5777 C C . GLN A 1 812 ? 6.083 -2.131 20.477 1.00 71.88 812 GLN A C 1
ATOM 5779 O O . GLN A 1 812 ? 6.541 -2.277 21.609 1.00 71.88 812 GLN A O 1
ATOM 5784 N N . PHE A 1 813 ? 4.772 -2.194 20.234 1.00 77.94 813 PHE A N 1
ATOM 5785 C CA . PHE A 1 813 ? 3.765 -2.406 21.272 1.00 77.94 813 PHE A CA 1
ATOM 5786 C C . PHE A 1 813 ? 3.388 -3.884 21.422 1.00 77.94 813 PHE A C 1
ATOM 5788 O O . PHE A 1 813 ? 3.712 -4.729 20.581 1.00 77.94 813 PHE A O 1
ATOM 5795 N N . VAL A 1 814 ? 2.702 -4.197 22.522 1.00 76.62 814 VAL A N 1
ATOM 5796 C CA . VAL A 1 814 ? 2.107 -5.518 22.747 1.00 76.62 814 VAL A CA 1
ATOM 5797 C C . VAL A 1 814 ? 1.032 -5.764 21.689 1.00 76.62 814 VAL A C 1
ATOM 5799 O O . VAL A 1 814 ? 0.179 -4.915 21.455 1.00 76.62 814 VAL A O 1
ATOM 5802 N N . GLN A 1 815 ? 1.092 -6.919 21.036 1.00 83.00 815 GLN A N 1
ATOM 5803 C CA . GLN A 1 815 ? 0.095 -7.367 20.071 1.00 83.00 815 GLN A CA 1
ATOM 5804 C C . GLN A 1 815 ? -1.014 -8.094 20.839 1.00 83.00 815 GLN A C 1
ATOM 5806 O O . GLN A 1 815 ? -0.926 -9.293 21.110 1.00 83.00 815 GLN A O 1
ATOM 5811 N N . GLU A 1 816 ? -2.031 -7.345 21.264 1.00 81.19 816 GLU A N 1
ATOM 5812 C CA . GLU A 1 816 ? -3.119 -7.853 22.115 1.00 81.19 816 GLU A CA 1
ATOM 5813 C C . GLU A 1 816 ? -3.968 -8.940 21.434 1.00 81.19 816 GLU A C 1
ATOM 5815 O O . GLU A 1 816 ? -4.579 -9.777 22.098 1.00 81.19 816 GLU A O 1
ATOM 5820 N N . ASP A 1 817 ? -3.959 -8.996 20.107 1.00 83.00 817 ASP A N 1
ATOM 5821 C CA . ASP A 1 817 ? -4.681 -9.963 19.280 1.00 83.00 817 ASP A CA 1
ATOM 5822 C C . ASP A 1 817 ? -3.860 -11.212 18.916 1.00 83.00 817 ASP A C 1
ATOM 5824 O O . ASP A 1 817 ? -4.370 -12.090 18.219 1.00 83.00 817 ASP A O 1
ATOM 5828 N N . ILE A 1 818 ? -2.613 -11.322 19.397 1.00 89.69 818 ILE A N 1
ATOM 5829 C CA . ILE A 1 818 ? -1.724 -12.453 19.102 1.00 89.69 818 ILE A CA 1
ATOM 5830 C C . ILE A 1 818 ? -1.148 -13.034 20.392 1.00 89.69 818 ILE A C 1
ATOM 5832 O O . ILE A 1 818 ? -0.385 -12.394 21.120 1.00 89.69 818 ILE A O 1
ATOM 5836 N N . ASP A 1 819 ? -1.466 -14.295 20.657 1.00 89.94 819 ASP A N 1
ATOM 5837 C CA . ASP A 1 819 ? -0.880 -15.039 21.763 1.00 89.94 819 ASP A CA 1
ATOM 5838 C C . ASP A 1 819 ? 0.523 -15.558 21.418 1.00 89.94 819 ASP A C 1
ATOM 5840 O O . ASP A 1 819 ? 0.839 -15.910 20.285 1.00 89.94 819 ASP A O 1
ATOM 5844 N N . PHE A 1 820 ? 1.386 -15.638 22.423 1.00 87.75 820 PHE A N 1
ATOM 5845 C CA . PHE A 1 820 ? 2.764 -16.091 22.314 1.00 87.75 820 PHE A CA 1
ATOM 5846 C C . PHE A 1 820 ? 3.084 -17.063 23.445 1.00 87.75 820 PHE A C 1
ATOM 5848 O O . PHE A 1 820 ? 2.962 -16.715 24.623 1.00 87.75 820 PHE A O 1
ATOM 5855 N N . LEU A 1 821 ? 3.558 -18.268 23.119 1.00 81.81 821 LEU A N 1
ATOM 5856 C CA . LEU A 1 821 ? 4.028 -19.181 24.160 1.00 81.81 821 LEU A CA 1
ATOM 5857 C C . LEU A 1 821 ? 5.441 -18.809 24.625 1.00 81.81 821 LEU A C 1
ATOM 5859 O O . LEU A 1 821 ? 6.419 -18.957 23.891 1.00 81.81 821 LEU A O 1
ATOM 5863 N N . TYR A 1 822 ? 5.568 -18.432 25.898 1.00 68.31 822 TYR A N 1
ATOM 5864 C CA . TYR A 1 822 ? 6.864 -18.239 26.536 1.00 68.31 822 TYR A CA 1
ATOM 5865 C C . TYR A 1 822 ? 7.503 -19.576 26.949 1.00 68.31 822 TYR A C 1
ATOM 5867 O O . TYR A 1 822 ? 7.019 -20.281 27.842 1.00 68.31 822 TYR A O 1
ATOM 5875 N N . HIS A 1 823 ? 8.647 -19.899 26.339 1.00 62.59 823 HIS A N 1
ATOM 5876 C CA . HIS A 1 823 ? 9.467 -21.066 26.669 1.00 62.59 823 HIS A CA 1
ATOM 5877 C C . HIS A 1 823 ? 10.783 -20.639 27.344 1.00 62.59 823 HIS A C 1
ATOM 5879 O O . HIS A 1 823 ? 11.496 -19.774 26.839 1.00 62.59 823 HIS A O 1
ATOM 5885 N N . LYS A 1 824 ? 11.108 -21.235 28.502 1.00 58.31 824 LYS A N 1
ATOM 5886 C CA . LYS A 1 824 ? 12.314 -20.915 29.289 1.00 58.31 824 LYS A CA 1
ATOM 5887 C C . LYS A 1 824 ? 13.553 -21.615 28.713 1.00 58.31 824 LYS A C 1
ATOM 5889 O O . LYS A 1 824 ? 13.521 -22.832 28.583 1.00 58.31 824 LYS A O 1
ATOM 5894 N N . PRO A 1 825 ? 14.687 -20.917 28.516 1.00 46.50 825 PRO A N 1
ATOM 5895 C CA . PRO A 1 825 ? 15.916 -21.577 28.089 1.00 46.50 825 PRO A CA 1
ATOM 5896 C C . PRO A 1 825 ? 16.739 -22.164 29.255 1.00 46.50 825 PRO A C 1
ATOM 5898 O O . PRO A 1 825 ? 17.363 -23.198 29.055 1.00 46.50 825 PRO A O 1
ATOM 5901 N N . TYR A 1 826 ? 16.755 -21.570 30.466 1.00 39.72 826 TYR A N 1
ATOM 5902 C CA . TYR A 1 826 ? 17.513 -22.080 31.636 1.00 39.72 826 TYR A CA 1
ATOM 5903 C C . TYR A 1 826 ? 16.965 -21.587 32.996 1.00 39.72 826 TYR A C 1
ATOM 5905 O O . TYR A 1 826 ? 16.354 -20.525 33.092 1.00 39.72 826 TYR A O 1
ATOM 5913 N N . SER A 1 827 ? 17.217 -22.349 34.071 1.00 34.88 827 SER A N 1
ATOM 5914 C CA . SER A 1 827 ? 16.761 -22.080 35.444 1.00 34.88 827 SER A CA 1
ATOM 5915 C C . SER A 1 827 ? 17.527 -20.933 36.125 1.00 34.88 827 SER A C 1
ATOM 5917 O O . SER A 1 827 ? 18.626 -21.130 36.651 1.00 34.88 827 SER A O 1
ATOM 5919 N N . SER A 1 828 ? 16.931 -19.746 36.197 1.00 34.38 828 SER A N 1
ATOM 5920 C CA . SER A 1 828 ? 17.339 -18.686 37.125 1.00 34.38 828 SER A CA 1
ATOM 5921 C C . SER A 1 828 ? 16.113 -18.067 37.804 1.00 34.38 828 SER A C 1
ATOM 5923 O O . SER A 1 828 ? 15.028 -17.970 37.229 1.00 34.38 828 SER A O 1
ATOM 5925 N N . ALA A 1 829 ? 16.269 -17.725 39.084 1.00 30.27 829 ALA A N 1
ATOM 5926 C CA . ALA A 1 829 ? 15.201 -17.192 39.922 1.00 30.27 829 ALA A CA 1
ATOM 5927 C C . ALA A 1 829 ? 14.734 -15.811 39.421 1.00 30.27 829 ALA A C 1
ATOM 5929 O O . ALA A 1 829 ? 15.569 -14.949 39.152 1.00 30.27 829 ALA A O 1
ATOM 5930 N N . GLY A 1 830 ? 13.413 -15.610 39.329 1.00 40.81 830 GLY A N 1
ATOM 5931 C CA . GLY A 1 830 ? 12.786 -14.333 38.950 1.00 40.81 830 GLY A CA 1
ATOM 5932 C C . GLY A 1 830 ? 12.100 -14.286 37.576 1.00 40.81 830 GLY A C 1
ATOM 5933 O O . GLY A 1 830 ? 11.618 -13.226 37.199 1.00 40.81 830 GLY A O 1
ATOM 5934 N N . MET A 1 831 ? 12.032 -15.395 36.828 1.00 44.88 831 MET A N 1
ATOM 5935 C CA . MET A 1 831 ? 11.338 -15.461 35.527 1.00 44.88 831 MET A CA 1
ATOM 5936 C C . MET A 1 831 ? 10.011 -16.237 35.602 1.00 44.88 831 MET A C 1
ATOM 5938 O O . MET A 1 831 ? 9.942 -17.248 36.312 1.00 44.88 831 MET A O 1
ATOM 5942 N N . LEU A 1 832 ? 9.011 -15.807 34.812 1.00 43.53 832 LEU A N 1
ATOM 5943 C CA . LEU A 1 832 ? 7.666 -16.406 34.682 1.00 43.53 832 LEU A CA 1
ATOM 5944 C C . LEU A 1 832 ? 7.701 -17.936 34.501 1.00 43.53 832 LEU A C 1
ATOM 5946 O O . LEU A 1 832 ? 8.659 -18.439 33.910 1.00 43.53 832 LEU A O 1
ATOM 5950 N N . PRO A 1 833 ? 6.712 -18.704 34.996 1.00 49.69 833 PRO A N 1
ATOM 5951 C CA . PRO A 1 833 ? 6.647 -20.160 34.820 1.00 49.69 833 PRO A CA 1
ATOM 5952 C C . PRO A 1 833 ? 6.837 -20.606 33.355 1.00 49.69 833 PRO A C 1
ATOM 5954 O O . PRO A 1 833 ? 6.462 -19.903 32.419 1.00 49.69 833 PRO A O 1
ATOM 5957 N N . GLU A 1 834 ? 7.476 -21.759 33.146 1.00 54.19 834 GLU A N 1
ATOM 5958 C CA . GLU A 1 834 ? 7.645 -22.346 31.805 1.00 54.19 834 GLU A CA 1
ATOM 5959 C C . GLU A 1 834 ? 6.265 -22.651 31.193 1.00 54.19 834 GLU A C 1
ATOM 5961 O O . GLU A 1 834 ? 5.404 -23.173 31.900 1.00 54.19 834 GLU A O 1
ATOM 5966 N N . ASN A 1 835 ? 6.067 -22.358 29.900 1.00 58.84 835 ASN A N 1
ATOM 5967 C CA . ASN A 1 835 ? 4.803 -22.537 29.163 1.00 58.84 835 ASN A CA 1
ATOM 5968 C C . ASN A 1 835 ? 3.689 -21.538 29.532 1.00 58.84 835 ASN A C 1
ATOM 5970 O O . ASN A 1 835 ? 2.506 -21.860 29.454 1.00 58.84 835 ASN A O 1
ATOM 5974 N N . THR A 1 836 ? 4.057 -20.318 29.926 1.00 68.06 836 THR A N 1
ATOM 5975 C CA . THR A 1 836 ? 3.079 -19.238 30.128 1.00 68.06 836 THR A CA 1
ATOM 5976 C C . THR A 1 836 ? 2.666 -18.663 28.772 1.00 68.06 836 THR A C 1
ATOM 5978 O O . THR A 1 836 ? 3.533 -18.279 27.984 1.00 68.06 836 THR A O 1
ATOM 5981 N N . LEU A 1 837 ? 1.361 -18.577 28.501 1.00 74.38 837 LEU A N 1
ATOM 5982 C CA . LEU A 1 837 ? 0.847 -17.801 27.371 1.00 74.38 837 LEU A CA 1
ATOM 5983 C C . LEU A 1 837 ? 0.935 -16.310 27.702 1.00 74.38 837 LEU A C 1
ATOM 5985 O O . LEU A 1 837 ? 0.385 -15.850 28.701 1.00 74.38 837 LEU A O 1
ATOM 5989 N N . LEU A 1 838 ? 1.649 -15.574 26.860 1.00 80.75 838 LEU A N 1
ATOM 5990 C CA . LEU A 1 838 ? 1.763 -14.121 26.880 1.00 80.75 838 LEU A CA 1
ATOM 5991 C C . LEU A 1 838 ? 1.117 -13.548 25.624 1.00 80.75 838 LEU A C 1
ATOM 5993 O O . LEU A 1 838 ? 0.771 -14.286 24.709 1.00 80.75 838 LEU A O 1
ATOM 5997 N N . LYS A 1 839 ? 1.006 -12.227 25.554 1.00 83.62 839 LYS A N 1
ATOM 5998 C CA . LYS A 1 839 ? 0.785 -11.533 24.286 1.00 83.62 839 LYS A CA 1
ATOM 5999 C C . LYS A 1 839 ? 2.108 -11.338 23.561 1.00 83.62 839 LYS A C 1
ATOM 6001 O O . LYS A 1 839 ? 3.150 -11.165 24.206 1.00 83.62 839 LYS A O 1
ATOM 6006 N N . LEU A 1 840 ? 2.093 -11.428 22.234 1.00 86.69 840 LEU A N 1
ATOM 6007 C CA . LEU A 1 840 ? 3.285 -11.238 21.416 1.00 86.69 840 LEU A CA 1
ATOM 6008 C C . LEU A 1 840 ? 3.799 -9.804 21.592 1.00 86.69 840 LEU A C 1
ATOM 6010 O O . LEU A 1 840 ? 3.059 -8.841 21.457 1.00 86.69 840 LEU A O 1
ATOM 6014 N N . GLN A 1 841 ? 5.079 -9.649 21.906 1.00 82.94 841 GLN A N 1
ATOM 6015 C CA . GLN A 1 841 ? 5.720 -8.343 22.032 1.00 82.94 841 GLN A CA 1
ATOM 6016 C C . GLN A 1 841 ? 7.207 -8.468 21.722 1.00 82.94 841 GLN A C 1
ATOM 6018 O O . GLN A 1 841 ? 7.848 -9.490 22.009 1.00 82.94 841 GLN A O 1
ATOM 6023 N N . SER A 1 842 ? 7.787 -7.394 21.192 1.00 72.62 842 SER A N 1
ATOM 6024 C CA . SER A 1 842 ? 9.232 -7.299 21.013 1.00 72.62 842 SER A CA 1
ATOM 6025 C C . SER A 1 842 ? 9.923 -7.376 22.380 1.00 72.62 842 SER A C 1
ATOM 6027 O O . SER A 1 842 ? 9.790 -6.482 23.216 1.00 72.62 842 SER A O 1
ATOM 6029 N N . GLY A 1 843 ? 10.643 -8.470 22.631 1.00 61.56 843 GLY A N 1
ATOM 6030 C CA . GLY A 1 843 ? 11.261 -8.765 23.931 1.00 61.56 843 GLY A CA 1
ATOM 6031 C C . GLY A 1 843 ? 10.859 -10.104 24.531 1.00 61.56 843 GLY A C 1
ATOM 6032 O O . GLY A 1 843 ? 11.541 -10.586 25.430 1.00 61.56 843 GLY A O 1
ATOM 6033 N N . ASN A 1 844 ? 9.851 -10.763 23.959 1.00 65.69 844 ASN A N 1
ATOM 6034 C CA . ASN A 1 844 ? 9.514 -12.150 24.272 1.00 65.69 844 ASN A CA 1
ATOM 6035 C C . ASN A 1 844 ? 10.572 -13.166 23.779 1.00 65.69 844 ASN A C 1
ATOM 6037 O O . ASN A 1 844 ? 10.371 -14.373 23.923 1.00 65.69 844 ASN A O 1
ATOM 6041 N N . SER A 1 845 ? 11.693 -12.727 23.176 1.00 56.28 845 SER A N 1
ATOM 6042 C CA . SER A 1 845 ? 12.656 -13.665 22.591 1.00 56.28 845 SER A CA 1
ATOM 6043 C C . SER A 1 845 ? 13.373 -14.504 23.642 1.00 56.28 845 SER A C 1
ATOM 6045 O O . SER A 1 845 ? 13.895 -14.028 24.647 1.00 56.28 845 SER A O 1
ATOM 6047 N N . ASN A 1 846 ? 13.474 -15.787 23.320 1.00 52.78 846 ASN A N 1
ATOM 6048 C CA . ASN A 1 846 ? 14.161 -16.832 24.064 1.00 52.78 846 ASN A CA 1
ATOM 6049 C C . ASN A 1 846 ? 15.710 -16.662 24.079 1.00 52.78 846 ASN A C 1
ATOM 6051 O O . ASN A 1 846 ? 16.456 -17.639 24.141 1.00 52.78 846 ASN A O 1
ATOM 6055 N N . THR A 1 847 ? 16.238 -15.434 23.959 1.00 42.84 847 THR A N 1
ATOM 6056 C CA . THR A 1 847 ? 17.681 -15.163 23.857 1.00 42.84 847 THR A CA 1
ATOM 6057 C C . THR A 1 847 ? 18.255 -14.659 25.187 1.00 42.84 847 THR A C 1
ATOM 6059 O O . THR A 1 847 ? 17.943 -13.578 25.663 1.00 42.84 847 THR A O 1
ATOM 6062 N N . GLN A 1 848 ? 19.092 -15.498 25.806 1.00 36.88 848 GLN A N 1
ATOM 6063 C CA . GLN A 1 848 ? 20.024 -15.226 26.915 1.00 36.88 848 GLN A CA 1
ATOM 6064 C C . GLN A 1 848 ? 19.959 -13.834 27.585 1.00 36.88 848 GLN A C 1
ATOM 6066 O O . GLN A 1 848 ? 20.594 -12.879 27.132 1.00 36.88 848 GLN A O 1
ATOM 6071 N N . VAL A 1 849 ? 19.377 -13.766 28.787 1.00 33.00 849 VAL A N 1
ATOM 6072 C CA . VAL A 1 849 ? 19.728 -12.728 29.769 1.00 33.00 849 VAL A CA 1
ATOM 6073 C C . VAL A 1 849 ? 21.161 -13.004 30.248 1.00 33.00 849 VAL A C 1
ATOM 6075 O O . VAL A 1 849 ? 21.383 -13.795 31.166 1.00 33.00 849 VAL A O 1
ATOM 6078 N N . LYS A 1 850 ? 22.173 -12.396 29.615 1.00 28.83 850 LYS A N 1
ATOM 6079 C CA . LYS A 1 850 ? 23.514 -12.321 30.219 1.00 28.83 850 LYS A CA 1
ATOM 6080 C C . LYS A 1 850 ? 23.465 -11.357 31.408 1.00 28.83 850 LYS A C 1
ATOM 6082 O O . LYS A 1 850 ? 22.837 -10.306 31.338 1.00 28.83 850 LYS A O 1
ATOM 6087 N N . GLN A 1 851 ? 24.090 -11.763 32.514 1.00 26.70 851 GLN A N 1
ATOM 6088 C CA . GLN A 1 851 ? 23.990 -11.097 33.815 1.00 26.70 851 GLN A CA 1
ATOM 6089 C C . GLN A 1 851 ? 24.383 -9.605 33.785 1.00 26.70 851 GLN A C 1
ATOM 6091 O O . GLN A 1 851 ? 25.276 -9.220 33.027 1.00 26.70 851 GLN A O 1
ATOM 6096 N N . PRO A 1 852 ? 23.784 -8.770 34.657 1.00 26.91 852 PRO A N 1
ATOM 6097 C CA . PRO A 1 852 ? 24.169 -7.371 34.818 1.00 26.91 852 PRO A CA 1
ATOM 6098 C C . PRO A 1 852 ? 25.588 -7.276 35.404 1.00 26.91 852 PRO A C 1
ATOM 6100 O O . PRO A 1 852 ? 25.806 -7.604 36.569 1.00 26.91 852 PRO A O 1
ATOM 6103 N N . GLY A 1 853 ? 26.568 -6.837 34.608 1.00 29.44 853 GLY A N 1
ATOM 6104 C CA . GLY A 1 853 ? 27.940 -6.667 35.104 1.00 29.44 853 GLY A CA 1
ATOM 6105 C C . GLY A 1 853 ? 29.001 -6.214 34.099 1.00 29.44 853 GLY A C 1
ATOM 6106 O O . GLY A 1 853 ? 30.000 -5.635 34.513 1.00 29.44 853 GLY A O 1
ATOM 6107 N N . GLU A 1 854 ? 28.798 -6.389 32.795 1.00 28.84 854 GLU A N 1
ATOM 6108 C CA . GLU A 1 854 ? 29.755 -5.946 31.773 1.00 28.84 854 GLU A CA 1
ATOM 6109 C C . GLU A 1 854 ? 29.060 -5.017 30.779 1.00 28.84 854 GLU A C 1
ATOM 6111 O O . GLU A 1 854 ? 28.541 -5.479 29.781 1.00 28.84 854 GLU A O 1
ATOM 6116 N N . TYR A 1 855 ? 28.952 -3.736 31.134 1.00 29.02 855 TYR A N 1
ATOM 6117 C CA . TYR A 1 855 ? 28.987 -2.519 30.298 1.00 29.02 855 TYR A CA 1
ATOM 6118 C C . TYR A 1 855 ? 28.417 -1.365 31.150 1.00 29.02 855 TYR A C 1
ATOM 6120 O O . TYR A 1 855 ? 27.391 -1.533 31.813 1.00 29.02 855 TYR A O 1
ATOM 6128 N N . PRO A 1 856 ? 29.091 -0.204 31.225 1.00 27.42 856 PRO A N 1
ATOM 6129 C CA . PRO A 1 856 ? 28.723 0.840 32.169 1.00 27.42 856 PRO A CA 1
ATOM 6130 C C . PRO A 1 856 ? 27.480 1.613 31.698 1.00 27.42 856 PRO A C 1
ATOM 6132 O O . PRO A 1 856 ? 27.513 2.289 30.678 1.00 27.42 856 PRO A O 1
ATOM 6135 N N . ALA A 1 857 ? 26.426 1.534 32.514 1.00 29.05 857 ALA A N 1
ATOM 6136 C CA . ALA A 1 857 ? 25.328 2.490 32.680 1.00 29.05 857 ALA A CA 1
ATOM 6137 C C . ALA A 1 857 ? 24.521 2.918 31.433 1.00 29.05 857 ALA A C 1
ATOM 6139 O O . ALA A 1 857 ? 24.745 3.984 30.869 1.00 29.05 857 ALA A O 1
ATOM 6140 N N . LEU A 1 858 ? 23.441 2.178 31.157 1.00 28.59 858 LEU A N 1
ATOM 6141 C CA . LEU A 1 858 ? 22.151 2.768 30.782 1.00 28.59 858 LEU A CA 1
ATOM 6142 C C . LEU A 1 858 ? 21.081 2.169 31.702 1.00 28.59 858 LEU A C 1
ATOM 6144 O O . LEU A 1 858 ? 20.918 0.954 31.793 1.00 28.59 858 LEU A O 1
ATOM 6148 N N . THR A 1 859 ? 20.421 3.027 32.467 1.00 31.12 859 THR A N 1
ATOM 6149 C CA . THR A 1 859 ? 19.384 2.669 33.433 1.00 31.12 859 THR A CA 1
ATOM 6150 C C . THR A 1 859 ? 18.032 2.525 32.729 1.00 31.12 859 THR A C 1
ATOM 6152 O O . THR A 1 859 ? 17.551 3.498 32.159 1.00 31.12 859 THR A O 1
ATOM 6155 N N . ASN A 1 860 ? 17.433 1.334 32.870 1.00 34.16 860 ASN A N 1
ATOM 6156 C CA . ASN A 1 860 ? 16.015 0.970 32.686 1.00 34.16 860 ASN A CA 1
ATOM 6157 C C . ASN A 1 860 ? 15.485 0.613 31.278 1.00 34.16 860 ASN A C 1
ATOM 6159 O O . ASN A 1 860 ? 14.544 1.233 30.805 1.00 34.16 860 ASN A O 1
ATOM 6163 N N . ALA A 1 861 ? 15.996 -0.476 30.690 1.00 33.69 861 ALA A N 1
ATOM 6164 C CA . ALA A 1 861 ? 15.198 -1.616 30.187 1.00 33.69 861 ALA A CA 1
ATOM 6165 C C . ALA A 1 861 ? 16.161 -2.767 29.807 1.00 33.69 861 ALA A C 1
ATOM 6167 O O . ALA A 1 861 ? 17.191 -2.502 29.182 1.00 33.69 861 ALA A O 1
ATOM 6168 N N . PRO A 1 862 ? 15.909 -4.031 30.201 1.00 40.31 862 PRO A N 1
ATOM 6169 C CA . PRO A 1 862 ? 16.747 -5.152 29.784 1.00 40.31 862 PRO A CA 1
ATOM 6170 C C . PRO A 1 862 ? 16.634 -5.314 28.263 1.00 40.31 862 PRO A C 1
ATOM 6172 O O . PRO A 1 862 ? 15.552 -5.213 27.699 1.00 40.31 862 PRO A O 1
ATOM 6175 N N . ILE A 1 863 ? 17.769 -5.516 27.604 1.00 46.19 863 ILE A N 1
ATOM 6176 C CA . ILE A 1 863 ? 17.944 -5.528 26.145 1.00 46.19 863 ILE A CA 1
ATOM 6177 C C . ILE A 1 863 ? 16.949 -6.504 25.477 1.00 46.19 863 ILE A C 1
ATOM 6179 O O . ILE A 1 863 ? 17.185 -7.709 25.439 1.00 46.19 863 ILE A O 1
ATOM 6183 N N . SER A 1 864 ? 15.831 -5.980 24.973 1.00 58.38 864 SER A N 1
ATOM 6184 C CA . SER A 1 864 ? 14.745 -6.730 24.336 1.00 58.38 864 SER A CA 1
ATOM 6185 C C . SER A 1 864 ? 15.116 -7.008 22.874 1.00 58.38 864 SER A C 1
ATOM 6187 O O . SER A 1 864 ? 15.126 -6.110 22.023 1.00 58.38 864 SER A O 1
ATOM 6189 N N . ARG A 1 865 ? 15.525 -8.251 22.595 1.00 72.75 865 ARG A N 1
ATOM 6190 C CA . ARG A 1 865 ? 15.743 -8.743 21.229 1.00 72.75 865 ARG A CA 1
ATOM 6191 C C . ARG A 1 865 ? 14.520 -9.482 20.705 1.00 72.75 865 ARG A C 1
ATOM 6193 O O . ARG A 1 865 ? 13.752 -10.018 21.504 1.00 72.75 865 ARG A O 1
ATOM 6200 N N . PHE A 1 866 ? 14.373 -9.549 19.386 1.00 82.44 866 PHE A N 1
ATOM 6201 C CA . PHE A 1 866 ? 13.330 -10.318 18.699 1.00 82.44 866 PHE A CA 1
ATOM 6202 C C . PHE A 1 866 ? 13.815 -10.828 17.332 1.00 82.44 866 PHE A C 1
ATOM 6204 O O . PHE A 1 866 ? 14.865 -10.401 16.838 1.00 82.44 866 PHE A O 1
ATOM 6211 N N . GLY A 1 867 ? 13.082 -11.773 16.750 1.00 86.50 867 GLY A N 1
ATOM 6212 C CA . GLY A 1 867 ? 13.346 -12.336 15.426 1.00 86.50 867 GLY A CA 1
ATOM 6213 C C . GLY A 1 867 ? 12.184 -12.146 14.454 1.00 86.50 867 GLY A C 1
ATOM 6214 O O . GLY A 1 867 ? 11.275 -11.358 14.720 1.00 86.50 867 GLY A O 1
ATOM 6215 N N . PRO A 1 868 ? 12.200 -12.859 13.319 1.00 90.69 868 PRO A N 1
ATOM 6216 C CA . PRO A 1 868 ? 11.181 -12.698 12.288 1.00 90.69 868 PRO A CA 1
ATOM 6217 C C . PRO A 1 868 ? 9.772 -13.091 12.754 1.00 90.69 868 PRO A C 1
ATOM 6219 O O . PRO A 1 868 ? 8.804 -12.734 12.096 1.00 90.69 868 PRO A O 1
ATOM 6222 N N . GLU A 1 869 ? 9.629 -13.769 13.902 1.00 91.44 869 GLU A N 1
ATOM 6223 C CA . GLU A 1 869 ? 8.325 -14.156 14.451 1.00 91.44 869 GLU A CA 1
ATOM 6224 C C . GLU A 1 869 ? 7.363 -12.977 14.648 1.00 91.44 869 GLU A C 1
ATOM 6226 O O . GLU A 1 869 ? 6.154 -13.174 14.579 1.00 91.44 869 GLU A O 1
ATOM 6231 N N . MET A 1 870 ? 7.892 -11.769 14.895 1.00 89.31 870 MET A N 1
ATOM 6232 C CA . MET A 1 870 ? 7.082 -10.575 15.155 1.00 89.31 870 MET A CA 1
ATOM 6233 C C . MET A 1 870 ? 6.241 -10.196 13.935 1.00 89.31 870 MET A C 1
ATOM 6235 O O . MET A 1 870 ? 5.017 -10.154 14.019 1.00 89.31 870 MET A O 1
ATOM 6239 N N . SER A 1 871 ? 6.895 -9.944 12.800 1.00 91.00 871 SER A N 1
ATOM 6240 C CA . SER A 1 871 ? 6.209 -9.588 11.558 1.00 91.00 871 SER A CA 1
ATOM 6241 C C . SER A 1 871 ? 5.537 -10.794 10.906 1.00 91.00 871 SER A C 1
ATOM 6243 O O . SER A 1 871 ? 4.455 -10.642 10.352 1.00 91.00 871 SER A O 1
ATOM 6245 N N . PHE A 1 872 ? 6.105 -11.998 11.045 1.00 93.56 872 PHE A N 1
ATOM 6246 C CA . PHE A 1 872 ? 5.490 -13.242 10.572 1.00 93.56 872 PHE A CA 1
ATOM 6247 C C . PHE A 1 872 ? 4.089 -13.456 11.150 1.00 93.56 872 PHE A C 1
ATOM 6249 O O . PHE A 1 872 ? 3.136 -13.645 10.400 1.00 93.56 872 PHE A O 1
ATOM 6256 N N . ALA A 1 873 ? 3.945 -13.384 12.477 1.00 92.12 873 ALA A N 1
ATOM 6257 C CA . ALA A 1 873 ? 2.651 -13.594 13.115 1.00 92.12 873 ALA A CA 1
ATOM 6258 C C . ALA A 1 873 ? 1.675 -12.438 12.854 1.00 92.12 873 ALA A C 1
ATOM 6260 O O . ALA A 1 873 ? 0.488 -12.685 12.654 1.00 92.12 873 ALA A O 1
ATOM 6261 N N . ARG A 1 874 ? 2.168 -11.190 12.820 1.00 92.56 874 ARG A N 1
ATOM 6262 C CA . ARG A 1 874 ? 1.350 -10.004 12.521 1.00 92.56 874 ARG A CA 1
ATOM 6263 C C . ARG A 1 874 ? 0.726 -10.080 11.130 1.00 92.56 874 ARG A C 1
ATOM 6265 O O . ARG A 1 874 ? -0.486 -9.946 11.020 1.00 92.56 874 ARG A O 1
ATOM 6272 N N . VAL A 1 875 ? 1.530 -10.365 10.102 1.00 86.38 875 VAL A N 1
ATOM 6273 C CA . VAL A 1 875 ? 1.053 -10.472 8.714 1.00 86.38 875 VAL A CA 1
ATOM 6274 C C . VAL A 1 875 ? -0.006 -11.559 8.573 1.00 86.38 875 VAL A C 1
ATOM 6276 O O . VAL A 1 875 ? -1.038 -11.325 7.955 1.00 86.38 875 VAL A O 1
ATOM 6279 N N . VAL A 1 876 ? 0.207 -12.730 9.180 1.00 86.38 876 VAL A N 1
ATOM 6280 C CA . VAL A 1 876 ? -0.788 -13.809 9.127 1.00 86.38 876 VAL A CA 1
ATOM 6281 C C . VAL A 1 876 ? -2.067 -13.414 9.873 1.00 86.38 876 VAL A C 1
ATOM 6283 O O . VAL A 1 876 ? -3.157 -13.632 9.355 1.00 86.38 876 VAL A O 1
ATOM 6286 N N . ARG A 1 877 ? -1.967 -12.776 11.050 1.00 87.94 877 ARG A N 1
ATOM 6287 C CA . ARG A 1 877 ? -3.147 -12.303 11.791 1.00 87.94 877 ARG A CA 1
ATOM 6288 C C . ARG A 1 877 ? -3.947 -11.255 11.019 1.00 87.94 877 ARG A C 1
ATOM 6290 O O . ARG A 1 877 ? -5.169 -11.337 11.036 1.00 87.94 877 ARG A O 1
ATOM 6297 N N . ASP A 1 878 ? -3.281 -10.306 10.362 1.00 82.94 878 ASP A N 1
ATOM 6298 C CA . ASP A 1 878 ? -3.931 -9.255 9.563 1.00 82.94 878 ASP A CA 1
ATOM 6299 C C . ASP A 1 878 ? -4.722 -9.799 8.373 1.00 82.94 878 ASP A C 1
ATOM 6301 O O . ASP A 1 878 ? -5.665 -9.151 7.929 1.00 82.94 878 ASP A O 1
ATOM 6305 N N . ARG A 1 879 ? -4.331 -10.967 7.853 1.00 74.81 879 ARG A N 1
ATOM 6306 C CA . ARG A 1 879 ? -4.960 -11.587 6.681 1.00 74.81 879 ARG A CA 1
ATOM 6307 C C . ARG A 1 879 ? -6.040 -12.610 7.033 1.00 74.81 879 ARG A C 1
ATOM 6309 O O . ARG A 1 879 ? -6.832 -12.954 6.169 1.00 74.81 879 ARG A O 1
ATOM 6316 N N . ILE A 1 880 ? -6.116 -13.070 8.284 1.00 74.12 880 ILE A N 1
ATOM 6317 C CA . ILE A 1 880 ? -7.213 -13.934 8.740 1.00 74.12 880 ILE A CA 1
ATOM 6318 C C . ILE A 1 880 ? -8.482 -13.084 8.878 1.00 74.12 880 ILE A C 1
ATOM 6320 O O . ILE A 1 880 ? -8.603 -12.291 9.813 1.00 74.12 880 ILE A O 1
ATOM 6324 N N . ALA A 1 881 ? -9.426 -13.279 7.954 1.00 59.41 881 ALA A N 1
ATOM 6325 C CA . ALA A 1 881 ? -10.666 -12.510 7.856 1.00 59.41 881 ALA A CA 1
ATOM 6326 C C . ALA A 1 881 ? -11.730 -12.895 8.900 1.00 59.41 881 ALA A C 1
ATOM 6328 O O . ALA A 1 881 ? -12.693 -12.158 9.085 1.00 59.41 881 ALA A O 1
ATOM 6329 N N . VAL A 1 882 ? -11.547 -14.008 9.623 1.00 59.22 882 VAL A N 1
ATOM 6330 C CA . VAL A 1 882 ? -12.474 -14.470 10.669 1.00 59.22 882 VAL A CA 1
ATOM 6331 C C . VAL A 1 882 ? -12.389 -13.549 11.901 1.00 59.22 882 VAL A C 1
ATOM 6333 O O . VAL A 1 882 ? -11.394 -13.614 12.641 1.00 59.22 882 VAL A O 1
ATOM 6336 N N . PRO A 1 883 ? -13.422 -12.729 12.196 1.00 53.81 883 PRO A N 1
ATOM 6337 C CA . PRO A 1 883 ? -13.363 -11.724 13.265 1.00 53.81 883 PRO A CA 1
ATOM 6338 C C . PRO A 1 883 ? -13.171 -12.334 14.663 1.00 53.81 883 PRO A C 1
ATOM 6340 O O . PRO A 1 883 ? -12.518 -11.740 15.520 1.00 53.81 883 PRO A O 1
ATOM 6343 N N . ASP A 1 884 ? -13.671 -13.557 14.860 1.00 62.22 884 ASP A N 1
ATOM 6344 C CA . ASP A 1 884 ? -13.644 -14.298 16.126 1.00 62.22 884 ASP A CA 1
ATOM 6345 C C . ASP A 1 884 ? -12.466 -15.287 16.255 1.00 62.22 884 ASP A C 1
ATOM 6347 O O . ASP A 1 884 ? -12.325 -15.951 17.290 1.00 62.22 884 ASP A O 1
ATOM 6351 N N . ALA A 1 885 ? -11.612 -15.413 15.231 1.00 69.25 885 ALA A N 1
ATOM 6352 C CA . ALA A 1 885 ? -10.463 -16.312 15.292 1.00 69.25 885 ALA A CA 1
ATOM 6353 C C . ALA A 1 885 ? -9.338 -15.715 16.143 1.00 69.25 885 ALA A C 1
ATOM 6355 O O . ALA A 1 885 ? -8.980 -14.543 16.012 1.00 69.25 885 ALA A O 1
ATOM 6356 N N . ASN A 1 886 ? -8.740 -16.545 16.996 1.00 84.62 886 ASN A N 1
ATOM 6357 C CA . ASN A 1 886 ? -7.554 -16.170 17.763 1.00 84.62 886 ASN A CA 1
ATOM 6358 C C . ASN A 1 886 ? -6.305 -16.674 17.036 1.00 84.62 886 ASN A C 1
ATOM 6360 O O . ASN A 1 886 ? -6.302 -17.787 16.516 1.00 84.62 886 ASN A O 1
ATOM 6364 N N . VAL A 1 887 ? -5.224 -15.894 17.040 1.00 90.94 887 VAL A N 1
ATOM 6365 C CA . VAL A 1 887 ? -3.933 -16.331 16.493 1.00 90.94 887 VAL A CA 1
ATOM 6366 C C . VAL A 1 887 ? -2.935 -16.488 17.624 1.00 90.94 887 VAL A C 1
ATOM 6368 O O . VAL A 1 887 ? -2.819 -15.633 18.501 1.00 90.94 887 VAL A O 1
ATOM 6371 N N . ALA A 1 888 ? -2.196 -17.586 17.594 1.00 92.62 888 ALA A N 1
ATOM 6372 C CA . ALA A 1 888 ? -1.107 -17.858 18.507 1.00 92.62 888 ALA A CA 1
ATOM 6373 C C . ALA A 1 888 ? 0.162 -18.168 17.719 1.00 92.62 888 ALA A C 1
ATOM 6375 O O . ALA A 1 888 ? 0.113 -18.833 16.690 1.00 92.62 888 ALA A O 1
ATOM 6376 N N . VAL A 1 889 ? 1.318 -17.744 18.218 1.00 92.81 889 VAL A N 1
ATOM 6377 C CA . VAL A 1 889 ? 2.618 -18.114 17.657 1.00 92.81 889 VAL A CA 1
ATOM 6378 C C . VAL A 1 889 ? 3.493 -18.788 18.711 1.00 92.81 889 VAL A C 1
ATOM 6380 O O . VAL A 1 889 ? 3.628 -18.340 19.853 1.00 92.81 889 VAL A O 1
ATOM 6383 N N . MET A 1 890 ? 4.119 -19.891 18.311 1.00 90.38 890 MET A N 1
ATOM 6384 C CA . MET A 1 890 ? 5.105 -20.624 19.091 1.00 90.38 890 MET A CA 1
ATOM 6385 C C . MET A 1 890 ? 6.453 -20.520 18.391 1.00 90.38 890 MET A C 1
ATOM 6387 O O . MET A 1 890 ? 6.600 -20.942 17.247 1.00 90.38 890 MET A O 1
ATOM 6391 N N . LYS A 1 891 ? 7.455 -19.974 19.089 1.00 88.50 891 LYS A N 1
ATOM 6392 C CA . LYS A 1 891 ? 8.833 -19.926 18.591 1.00 88.50 891 LYS A CA 1
ATOM 6393 C C . LYS A 1 891 ? 9.738 -20.883 19.355 1.00 88.50 891 LYS A C 1
ATOM 6395 O O . LYS A 1 891 ? 9.901 -20.751 20.569 1.00 88.50 891 LYS A O 1
ATOM 6400 N N . TYR A 1 892 ? 10.454 -21.736 18.628 1.00 86.50 892 TYR A N 1
ATOM 6401 C CA . TYR A 1 892 ? 11.556 -22.524 19.171 1.00 86.50 892 TYR A CA 1
ATOM 6402 C C . TYR A 1 892 ? 12.718 -22.603 18.181 1.00 86.50 892 TYR A C 1
ATOM 6404 O O . TYR A 1 892 ? 12.639 -23.237 17.134 1.00 86.50 892 TYR A O 1
ATOM 6412 N N . ALA A 1 893 ? 13.830 -21.964 18.531 1.00 85.69 893 ALA A N 1
ATOM 6413 C CA . ALA A 1 893 ? 15.026 -21.927 17.704 1.00 85.69 893 ALA A CA 1
ATOM 6414 C C . ALA A 1 893 ? 16.285 -22.037 18.568 1.00 85.69 893 ALA A C 1
ATOM 6416 O O . ALA A 1 893 ? 16.282 -21.632 19.732 1.00 85.69 893 ALA A O 1
ATOM 6417 N N . TYR A 1 894 ? 17.376 -22.560 18.003 1.00 81.81 894 TYR A N 1
ATOM 6418 C CA . TYR A 1 894 ? 18.638 -22.728 18.729 1.00 81.81 894 TYR A CA 1
ATOM 6419 C C . TYR A 1 894 ? 19.845 -22.297 17.892 1.00 81.81 894 TYR A C 1
ATOM 6421 O O . TYR A 1 894 ? 20.112 -22.830 16.815 1.00 81.81 894 TYR A O 1
ATOM 6429 N N . GLY A 1 895 ? 20.613 -21.324 18.382 1.00 81.19 895 GLY A N 1
ATOM 6430 C CA . GLY A 1 895 ? 21.763 -20.780 17.661 1.00 81.19 895 GLY A CA 1
ATOM 6431 C C . GLY A 1 895 ? 22.855 -21.825 17.423 1.00 81.19 895 GLY A C 1
ATOM 6432 O O . GLY A 1 895 ? 23.264 -22.515 18.351 1.00 81.19 895 GLY A O 1
ATOM 6433 N N . GLY A 1 896 ? 23.346 -21.921 16.186 1.00 78.19 896 GLY A N 1
ATOM 6434 C CA . GLY A 1 896 ? 24.399 -22.870 15.811 1.00 78.19 896 GLY A CA 1
ATOM 6435 C C . GLY A 1 896 ? 23.922 -24.313 15.607 1.00 78.19 896 GLY A C 1
ATOM 6436 O O . GLY A 1 896 ? 24.762 -25.192 15.431 1.00 78.19 896 GLY A O 1
ATOM 6437 N N . SER A 1 897 ? 22.612 -24.562 15.596 1.00 85.19 897 SER A N 1
ATOM 6438 C CA . SER A 1 897 ? 22.041 -25.883 15.312 1.00 85.19 897 SER A CA 1
ATOM 6439 C C . SER A 1 897 ? 21.927 -26.175 13.810 1.00 85.19 897 SER A C 1
ATOM 6441 O O . SER A 1 897 ? 21.736 -25.262 13.009 1.00 85.19 897 SER A O 1
ATOM 6443 N N . GLY A 1 898 ? 22.045 -27.450 13.446 1.00 89.00 898 GLY A N 1
ATOM 6444 C CA . GLY A 1 898 ? 21.854 -27.999 12.108 1.00 89.00 898 GLY A CA 1
ATOM 6445 C C . GLY A 1 898 ? 21.026 -29.283 12.107 1.00 89.00 898 GLY A C 1
ATOM 6446 O O . GLY A 1 898 ? 20.623 -29.782 13.163 1.00 89.00 898 GLY A O 1
ATOM 6447 N N . LEU A 1 899 ? 20.771 -29.813 10.910 1.00 90.25 899 LEU A N 1
ATOM 6448 C CA . LEU A 1 899 ? 19.875 -30.955 10.672 1.00 90.25 899 LEU A CA 1
ATOM 6449 C C . LEU A 1 899 ? 20.600 -32.316 10.620 1.00 90.25 899 LEU A C 1
ATOM 6451 O O . LEU A 1 899 ? 20.042 -33.300 10.147 1.00 90.25 899 LEU A O 1
ATOM 6455 N N . TYR A 1 900 ? 21.849 -32.401 11.087 1.00 84.25 900 TYR A N 1
ATOM 6456 C CA . TYR A 1 900 ? 22.730 -33.558 10.850 1.00 84.25 900 TYR A CA 1
ATOM 6457 C C . TYR A 1 900 ? 23.224 -34.282 12.114 1.00 84.25 900 TYR A C 1
ATOM 6459 O O . TYR A 1 900 ? 23.963 -35.261 11.991 1.00 84.25 900 TYR A O 1
ATOM 6467 N N . THR A 1 901 ? 22.857 -33.836 13.323 1.00 79.56 901 THR A N 1
ATOM 6468 C CA . THR A 1 901 ? 23.285 -34.488 14.575 1.00 79.56 901 THR A CA 1
ATOM 6469 C C . THR A 1 901 ? 22.130 -34.812 15.525 1.00 79.56 901 THR A C 1
ATOM 6471 O O . THR A 1 901 ? 21.197 -34.031 15.701 1.00 79.56 901 THR A O 1
ATOM 6474 N N . THR A 1 902 ? 22.227 -35.963 16.200 1.00 75.56 902 THR A N 1
ATOM 6475 C CA . THR A 1 902 ? 21.212 -36.509 17.129 1.00 75.56 902 THR A CA 1
ATOM 6476 C C . THR A 1 902 ? 21.043 -35.703 18.428 1.00 75.56 902 THR A C 1
ATOM 6478 O O . THR A 1 902 ? 20.186 -35.997 19.256 1.00 75.56 902 THR A O 1
ATOM 6481 N N . ASP A 1 903 ? 21.867 -34.687 18.661 1.00 74.50 903 ASP A N 1
ATOM 6482 C CA . ASP A 1 903 ? 21.712 -33.708 19.741 1.00 74.50 903 ASP A CA 1
ATOM 6483 C C . ASP A 1 903 ? 21.011 -32.415 19.280 1.00 74.50 903 ASP A C 1
ATOM 6485 O O . ASP A 1 903 ? 20.747 -31.545 20.108 1.00 74.50 903 ASP A O 1
ATOM 6489 N N . GLN A 1 904 ? 20.680 -32.286 17.988 1.00 86.12 904 GLN A N 1
ATOM 6490 C CA . GLN A 1 904 ? 20.112 -31.077 17.385 1.00 86.12 904 GLN A CA 1
ATOM 6491 C C . GLN A 1 904 ? 18.750 -31.339 16.720 1.00 86.12 904 GLN A C 1
ATOM 6493 O O . GLN A 1 904 ? 17.884 -31.948 17.348 1.00 86.12 904 GLN A O 1
ATOM 6498 N N . TRP A 1 905 ? 18.528 -30.824 15.506 1.00 89.62 905 TRP A N 1
ATOM 6499 C CA . TRP A 1 905 ? 17.260 -30.918 14.775 1.00 89.62 905 TRP A CA 1
ATOM 6500 C C . TRP A 1 905 ? 17.127 -32.190 13.937 1.00 89.62 905 TRP A C 1
ATOM 6502 O O . TRP A 1 905 ? 16.181 -32.304 13.170 1.00 89.62 905 TRP A O 1
ATOM 6512 N N . TRP A 1 906 ? 18.085 -33.114 14.035 1.00 88.38 906 TRP A N 1
ATOM 6513 C CA . TRP A 1 906 ? 18.096 -34.319 13.212 1.00 88.38 906 TRP A CA 1
ATOM 6514 C C . TRP A 1 906 ? 16.789 -35.117 13.371 1.00 88.38 906 TRP A C 1
ATOM 6516 O O . TRP A 1 906 ? 16.478 -35.502 14.500 1.00 88.38 906 TRP A O 1
ATOM 6526 N N . PRO A 1 907 ? 16.050 -35.359 12.277 1.00 83.56 907 PRO A N 1
ATOM 6527 C CA . PRO A 1 907 ? 14.859 -36.198 12.284 1.00 83.56 907 PRO A CA 1
ATOM 6528 C C . PRO A 1 907 ? 15.250 -37.656 12.052 1.00 83.56 907 PRO A C 1
ATOM 6530 O O . PRO A 1 907 ? 16.096 -37.952 11.195 1.00 83.56 907 PRO A O 1
ATOM 6533 N N . ASP A 1 908 ? 14.625 -38.582 12.769 1.00 80.38 908 ASP A N 1
ATOM 6534 C CA . ASP A 1 908 ? 14.823 -40.000 12.477 1.00 80.38 908 ASP A CA 1
ATOM 6535 C C . ASP A 1 908 ? 14.022 -40.470 11.244 1.00 80.38 908 ASP A C 1
ATOM 6537 O O . ASP A 1 908 ? 14.372 -41.484 10.624 1.00 80.38 908 ASP A O 1
ATOM 6541 N N . GLY A 1 909 ? 13.049 -39.654 10.811 1.00 68.00 909 GLY A N 1
ATOM 6542 C CA . GLY A 1 909 ? 12.201 -39.886 9.643 1.00 68.00 909 GLY A CA 1
ATOM 6543 C C . GLY A 1 909 ? 10.967 -40.733 9.956 1.00 68.00 909 GLY A C 1
ATOM 6544 O O . GLY A 1 909 ? 10.379 -41.324 9.048 1.00 68.00 909 GLY A O 1
ATOM 6545 N N . THR A 1 910 ? 10.594 -40.843 11.228 1.00 70.06 910 THR A N 1
ATOM 6546 C CA . THR A 1 910 ? 9.424 -41.560 11.720 1.00 70.06 910 THR A CA 1
ATOM 6547 C C . THR A 1 910 ? 8.742 -40.736 12.803 1.00 70.06 910 THR A C 1
ATOM 6549 O O . THR A 1 910 ? 9.403 -40.090 13.592 1.00 70.06 910 THR A O 1
ATOM 6552 N N . ALA A 1 911 ? 7.421 -40.857 12.948 1.00 63.47 911 ALA A N 1
ATOM 6553 C CA . ALA A 1 911 ? 6.708 -40.185 14.042 1.00 63.47 911 ALA A CA 1
ATOM 6554 C C . ALA A 1 911 ? 7.097 -40.695 15.460 1.00 63.47 911 ALA A C 1
ATOM 6556 O O . ALA A 1 911 ? 6.505 -40.274 16.459 1.00 63.47 911 ALA A O 1
ATOM 6557 N N . ASP A 1 912 ? 8.039 -41.646 15.579 1.00 72.81 912 ASP A N 1
ATOM 6558 C CA . ASP A 1 912 ? 8.574 -42.112 16.860 1.00 72.81 912 ASP A CA 1
ATOM 6559 C C . ASP A 1 912 ? 9.693 -41.191 17.346 1.00 72.81 912 ASP A C 1
ATOM 6561 O O . ASP A 1 912 ? 10.883 -41.421 17.171 1.00 72.81 912 ASP A O 1
ATOM 6565 N N . ARG A 1 913 ? 9.272 -40.217 18.137 1.00 70.25 913 ARG A N 1
ATOM 6566 C CA . ARG A 1 913 ? 10.112 -39.282 18.874 1.00 70.25 913 ARG A CA 1
ATOM 6567 C C . ARG A 1 913 ? 11.373 -39.862 19.556 1.00 70.25 913 ARG A C 1
ATOM 6569 O O . ARG A 1 913 ? 12.302 -39.116 19.878 1.00 70.25 913 ARG A O 1
ATOM 6576 N N . SER A 1 914 ? 11.388 -41.133 19.961 1.00 71.81 914 SER A N 1
ATOM 6577 C CA . SER A 1 914 ? 12.414 -41.644 20.880 1.00 71.81 914 SER A CA 1
ATOM 6578 C C . SER A 1 914 ? 13.834 -41.666 20.300 1.00 71.81 914 SER A C 1
ATOM 6580 O O . SER A 1 914 ? 14.795 -41.603 21.079 1.00 71.81 914 SER A O 1
ATOM 6582 N N . ALA A 1 915 ? 13.977 -41.710 18.972 1.00 76.94 915 ALA A N 1
ATOM 6583 C CA . ALA A 1 915 ? 15.268 -41.660 18.291 1.00 76.94 915 ALA A CA 1
ATOM 6584 C C . ALA A 1 915 ? 15.595 -40.292 17.661 1.00 76.94 915 ALA A C 1
ATOM 6586 O O . ALA A 1 915 ? 16.747 -40.085 17.273 1.00 76.94 915 ALA A O 1
ATOM 6587 N N . ASP A 1 916 ? 14.663 -39.338 17.684 1.00 83.62 916 ASP A N 1
ATOM 6588 C CA . ASP A 1 916 ? 14.859 -37.975 17.189 1.00 83.62 916 ASP A CA 1
ATOM 6589 C C . ASP A 1 916 ? 15.958 -37.183 17.902 1.00 83.62 916 ASP A C 1
ATOM 6591 O O . ASP A 1 916 ? 16.316 -37.415 19.063 1.00 83.62 916 ASP A O 1
ATOM 6595 N N . GLY A 1 917 ? 16.450 -36.156 17.212 1.00 82.44 917 GLY A N 1
ATOM 6596 C CA . GLY A 1 917 ? 17.385 -35.178 17.739 1.00 82.44 917 GLY A CA 1
ATOM 6597 C C . GLY A 1 917 ? 16.874 -34.481 19.004 1.00 82.44 917 GLY A C 1
ATOM 6598 O O . GLY A 1 917 ? 15.705 -34.121 19.114 1.00 82.44 917 GLY A O 1
ATOM 6599 N N . THR A 1 918 ? 17.750 -34.239 19.984 1.00 79.94 918 THR A N 1
ATOM 6600 C CA . THR A 1 918 ? 17.327 -33.682 21.289 1.00 79.94 918 THR A CA 1
ATOM 6601 C C . THR A 1 918 ? 16.616 -32.322 21.179 1.00 79.94 918 THR A C 1
ATOM 6603 O O . THR A 1 918 ? 15.658 -32.087 21.915 1.00 79.94 918 THR A O 1
ATOM 6606 N N . LEU A 1 919 ? 17.034 -31.425 20.271 1.00 82.50 919 LEU A N 1
ATOM 6607 C CA . LEU A 1 919 ? 16.324 -30.152 20.061 1.00 82.50 919 LEU A CA 1
ATOM 6608 C C . LEU A 1 919 ? 14.967 -30.371 19.392 1.00 82.50 919 LEU A C 1
ATOM 6610 O O . LEU A 1 919 ? 13.990 -29.737 19.790 1.00 82.50 919 LEU A O 1
ATOM 6614 N N . TYR A 1 920 ? 14.892 -31.293 18.431 1.00 86.12 920 TYR A N 1
ATOM 6615 C CA . TYR A 1 920 ? 13.640 -31.632 17.763 1.00 86.12 920 TYR A CA 1
ATOM 6616 C C . TYR A 1 920 ? 12.617 -32.235 18.741 1.00 86.12 920 TYR A C 1
ATOM 6618 O O . TYR A 1 920 ? 11.472 -31.791 18.817 1.00 86.12 920 TYR A O 1
ATOM 6626 N N . GLN A 1 921 ? 13.070 -33.118 19.627 1.00 81.94 921 GLN A N 1
ATOM 6627 C CA . GLN A 1 921 ? 12.262 -33.666 20.711 1.00 81.94 921 GLN A CA 1
ATOM 6628 C C . GLN A 1 921 ? 11.699 -32.598 21.667 1.00 81.94 921 GLN A C 1
ATOM 6630 O O . GLN A 1 921 ? 10.596 -32.753 22.206 1.00 81.94 921 GLN A O 1
ATOM 6635 N N . ILE A 1 922 ? 12.457 -31.537 21.957 1.00 78.69 922 ILE A N 1
ATOM 6636 C CA . ILE A 1 922 ? 11.995 -30.436 22.819 1.00 78.69 922 ILE A CA 1
ATOM 6637 C C . ILE A 1 922 ? 11.026 -29.532 22.055 1.00 78.69 922 ILE A C 1
ATOM 6639 O O . ILE A 1 922 ? 10.019 -29.109 22.629 1.00 78.69 922 ILE A O 1
ATOM 6643 N N . PHE A 1 923 ? 11.282 -29.280 20.770 1.00 85.88 923 PHE A N 1
ATOM 6644 C CA . PHE A 1 923 ? 10.334 -28.608 19.887 1.00 85.88 923 PHE A CA 1
ATOM 6645 C C . PHE A 1 923 ? 8.981 -29.326 19.912 1.00 85.88 923 PHE A C 1
ATOM 6647 O O . PHE A 1 923 ? 7.982 -28.699 20.263 1.00 85.88 923 PHE A O 1
ATOM 6654 N N . GLN A 1 924 ? 8.965 -30.646 19.693 1.00 84.12 924 GLN A N 1
ATOM 6655 C CA . GLN A 1 924 ? 7.737 -31.439 19.713 1.00 84.12 924 GLN A CA 1
ATOM 6656 C C . GLN A 1 924 ? 6.991 -31.328 21.059 1.00 84.12 924 GLN A C 1
ATOM 6658 O O . GLN A 1 924 ? 5.786 -31.074 21.089 1.00 84.12 924 GLN A O 1
ATOM 6663 N N . GLN A 1 925 ? 7.708 -31.413 22.195 1.00 79.12 925 GLN A N 1
ATOM 6664 C CA . GLN A 1 925 ? 7.106 -31.177 23.522 1.00 79.12 925 GLN A CA 1
ATOM 6665 C C . GLN A 1 925 ? 6.467 -29.803 23.642 1.00 79.12 925 GLN A C 1
ATOM 6667 O O . GLN A 1 925 ? 5.410 -29.655 24.254 1.00 79.12 925 GLN A O 1
ATOM 6672 N N . THR A 1 926 ? 7.147 -28.793 23.121 1.00 79.75 926 THR A N 1
ATOM 6673 C CA . THR A 1 926 ? 6.712 -27.411 23.253 1.00 79.75 926 THR A CA 1
ATOM 6674 C C . THR A 1 926 ? 5.471 -27.163 22.397 1.00 79.75 926 THR A C 1
ATOM 6676 O O . THR A 1 926 ? 4.572 -26.464 22.856 1.00 79.75 926 THR A O 1
ATOM 6679 N N . VAL A 1 927 ? 5.347 -27.803 21.228 1.00 85.06 927 VAL A N 1
ATOM 6680 C CA . VAL A 1 927 ? 4.115 -27.777 20.422 1.00 85.06 927 VAL A CA 1
ATOM 6681 C C . VAL A 1 927 ? 2.945 -28.377 21.207 1.00 85.06 927 VAL A C 1
ATOM 6683 O O . VAL A 1 927 ? 1.951 -27.684 21.413 1.00 85.06 927 VAL A O 1
ATOM 6686 N N . TRP A 1 928 ? 3.075 -29.593 21.757 1.00 82.31 928 TRP A N 1
ATOM 6687 C CA . TRP A 1 928 ? 1.995 -30.204 22.553 1.00 82.31 928 TRP A CA 1
ATOM 6688 C C . TRP A 1 928 ? 1.598 -29.360 23.767 1.00 82.31 928 TRP A C 1
ATOM 6690 O O . TRP A 1 928 ? 0.415 -29.203 24.060 1.00 82.31 928 TRP A O 1
ATOM 6700 N N . ARG A 1 929 ? 2.577 -28.770 24.462 1.00 78.44 929 ARG A N 1
ATOM 6701 C CA . ARG A 1 929 ? 2.313 -27.866 25.591 1.00 78.44 929 ARG A CA 1
ATOM 6702 C C . ARG A 1 929 ? 1.622 -26.578 25.152 1.00 78.44 929 ARG A C 1
ATOM 6704 O O . ARG A 1 929 ? 0.770 -26.089 25.885 1.00 78.44 929 ARG A O 1
ATOM 6711 N N . THR A 1 930 ? 1.963 -26.050 23.976 1.00 80.75 930 THR A N 1
ATOM 6712 C CA . THR A 1 930 ? 1.283 -24.881 23.398 1.00 80.75 930 THR A CA 1
ATOM 6713 C C . THR A 1 930 ? -0.173 -25.207 23.120 1.00 80.75 930 THR A C 1
ATOM 6715 O O . THR A 1 930 ? -1.049 -24.484 23.578 1.00 80.75 930 THR A O 1
ATOM 6718 N N . VAL A 1 931 ? -0.435 -26.324 22.437 1.00 84.69 931 VAL A N 1
ATOM 6719 C CA . VAL A 1 931 ? -1.799 -26.773 22.135 1.00 84.69 931 VAL A CA 1
ATOM 6720 C C . VAL A 1 931 ? -2.595 -26.970 23.426 1.00 84.69 931 VAL A C 1
ATOM 6722 O O . VAL A 1 931 ? -3.712 -26.480 23.527 1.00 84.69 931 VAL A O 1
ATOM 6725 N N . ALA A 1 932 ? -2.014 -27.604 24.448 1.00 79.75 932 ALA A N 1
ATOM 6726 C CA . ALA A 1 932 ? -2.668 -27.775 25.744 1.00 79.75 932 ALA A CA 1
ATOM 6727 C C . ALA A 1 932 ? -2.968 -26.435 26.444 1.00 79.75 932 ALA A C 1
ATOM 6729 O O . ALA A 1 932 ? -4.053 -26.256 26.993 1.00 79.75 932 ALA A O 1
ATOM 6730 N N . ALA A 1 933 ? -2.035 -25.479 26.410 1.00 77.94 933 ALA A N 1
ATOM 6731 C CA . ALA A 1 933 ? -2.239 -24.156 26.993 1.00 77.94 933 ALA A CA 1
ATOM 6732 C C . ALA A 1 933 ? -3.325 -23.361 26.250 1.00 77.94 933 ALA A C 1
ATOM 6734 O O . ALA A 1 933 ? -4.151 -22.715 26.893 1.00 77.94 933 ALA A O 1
ATOM 6735 N N . LEU A 1 934 ? -3.352 -23.442 24.916 1.00 84.50 934 LEU A N 1
ATOM 6736 C CA . LEU A 1 934 ? -4.373 -22.802 24.088 1.00 84.50 934 LEU A CA 1
ATOM 6737 C C . LEU A 1 934 ? -5.743 -23.430 24.312 1.00 84.50 934 LEU A C 1
ATOM 6739 O O . LEU A 1 934 ? -6.688 -22.691 24.536 1.00 84.50 934 LEU A O 1
ATOM 6743 N N . LYS A 1 935 ? -5.847 -24.763 24.371 1.00 82.25 935 LYS A N 1
ATOM 6744 C CA . LYS A 1 935 ? -7.101 -25.450 24.719 1.00 82.25 935 LYS A CA 1
ATOM 6745 C C . LYS A 1 935 ? -7.585 -25.098 26.126 1.00 82.25 935 LYS A C 1
ATOM 6747 O O . LYS A 1 935 ? -8.779 -24.990 26.349 1.00 82.25 935 LYS A O 1
ATOM 6752 N N . ASN A 1 936 ? -6.684 -24.871 27.082 1.00 77.00 936 ASN A N 1
ATOM 6753 C CA . ASN A 1 936 ? -7.081 -24.417 28.417 1.00 77.00 936 ASN A CA 1
ATOM 6754 C C . ASN A 1 936 ? -7.591 -22.962 28.411 1.00 77.00 936 ASN A C 1
ATOM 6756 O O . ASN A 1 936 ? -8.533 -22.626 29.121 1.00 77.00 936 ASN A O 1
ATOM 6760 N N . LYS A 1 937 ? -6.971 -22.090 27.608 1.00 77.88 937 LYS A N 1
ATOM 6761 C CA . LYS A 1 937 ? -7.384 -20.687 27.468 1.00 77.88 937 LYS A CA 1
ATOM 6762 C C . LYS A 1 937 ? -8.667 -20.530 26.641 1.00 77.88 937 LYS A C 1
ATOM 6764 O O . LYS A 1 937 ? -9.484 -19.664 26.943 1.00 77.88 937 LYS A O 1
ATOM 6769 N N . TYR A 1 938 ? -8.836 -21.377 25.632 1.00 79.88 938 TYR A N 1
ATOM 6770 C CA . TYR A 1 938 ? -9.927 -21.386 24.662 1.00 79.88 938 TYR A CA 1
ATOM 6771 C C . TYR A 1 938 ? -10.606 -22.771 24.644 1.00 79.88 938 TYR A C 1
ATOM 6773 O O . TYR A 1 938 ? -10.469 -23.516 23.675 1.00 79.88 938 TYR A O 1
ATOM 6781 N N . PRO A 1 939 ? -11.331 -23.149 25.717 1.00 63.69 939 PRO A N 1
ATOM 6782 C CA . PRO A 1 939 ? -11.845 -24.512 25.912 1.00 63.69 939 PRO A CA 1
ATOM 6783 C C . PRO A 1 939 ? -12.941 -24.940 24.932 1.00 63.69 939 PRO A C 1
ATOM 6785 O O . PRO A 1 939 ? -13.254 -26.125 24.862 1.00 63.69 939 PRO A O 1
ATOM 6788 N N . TYR A 1 940 ? -13.514 -23.995 24.187 1.00 65.56 940 TYR A N 1
ATOM 6789 C CA . TYR A 1 940 ? -14.567 -24.237 23.197 1.00 65.56 940 TYR A CA 1
ATOM 6790 C C . TYR A 1 940 ? -14.079 -24.060 21.753 1.00 65.56 940 TYR A C 1
ATOM 6792 O O . TYR A 1 940 ? -14.892 -24.100 20.839 1.00 65.56 940 TYR A O 1
ATOM 6800 N N . SER A 1 941 ? -12.777 -23.834 21.547 1.00 72.81 941 SER A N 1
ATOM 6801 C CA . SER A 1 941 ? -12.204 -23.557 20.230 1.00 72.81 941 SER A CA 1
ATOM 6802 C C . SER A 1 941 ? -11.323 -24.689 19.722 1.00 72.81 941 SER A C 1
ATOM 6804 O O . SER A 1 941 ? -10.530 -25.258 20.479 1.00 72.81 941 SER A O 1
ATOM 6806 N N . ASP A 1 942 ? -11.385 -24.939 18.417 1.00 78.00 942 ASP A N 1
ATOM 6807 C CA . ASP A 1 942 ? -10.463 -25.854 17.754 1.00 78.00 942 ASP A CA 1
ATOM 6808 C C . ASP A 1 942 ? -9.106 -25.182 17.546 1.00 78.00 942 ASP A C 1
ATOM 6810 O O . ASP A 1 942 ? -9.000 -24.108 16.952 1.00 78.00 942 ASP A O 1
ATOM 6814 N N . VAL A 1 943 ? -8.050 -25.816 18.063 1.00 85.12 943 VAL A N 1
ATOM 6815 C CA . VAL A 1 943 ? -6.669 -25.361 17.862 1.00 85.12 943 VAL A CA 1
ATOM 6816 C C . VAL A 1 943 ? -6.127 -26.007 16.595 1.00 85.12 943 VAL A C 1
ATOM 6818 O O . VAL A 1 943 ? -5.758 -27.182 16.601 1.00 85.12 943 VAL A O 1
ATOM 6821 N N . GLU A 1 944 ? -6.049 -25.220 15.530 1.00 87.12 944 GLU A N 1
ATOM 6822 C CA . GLU A 1 944 ? -5.544 -25.636 14.229 1.00 87.12 944 GLU A CA 1
ATOM 6823 C C . GLU A 1 944 ? -4.092 -25.180 14.066 1.00 87.12 944 GLU A C 1
ATOM 6825 O O . GLU A 1 944 ? -3.782 -23.993 14.165 1.00 87.12 944 GLU A O 1
ATOM 6830 N N . ILE A 1 945 ? -3.174 -26.116 13.821 1.00 90.56 945 ILE A N 1
ATOM 6831 C CA . ILE A 1 945 ? -1.788 -25.767 13.496 1.00 90.56 945 ILE A CA 1
ATOM 6832 C C . ILE A 1 945 ? -1.744 -25.414 12.012 1.00 90.56 945 ILE A C 1
ATOM 6834 O O . ILE A 1 945 ? -1.769 -26.311 11.170 1.00 90.56 945 ILE A O 1
ATOM 6838 N N . LEU A 1 946 ? -1.683 -24.116 11.716 1.00 86.88 946 LEU A N 1
ATOM 6839 C CA . LEU A 1 946 ? -1.824 -23.596 10.356 1.00 86.88 946 LEU A CA 1
ATOM 6840 C C . LEU A 1 946 ? -0.564 -23.838 9.513 1.00 86.88 946 LEU A C 1
ATOM 6842 O O . LEU A 1 946 ? -0.636 -24.183 8.337 1.00 86.88 946 LEU A O 1
ATOM 6846 N N . GLY A 1 947 ? 0.617 -23.687 10.114 1.00 91.00 947 GLY A N 1
ATOM 6847 C CA . GLY A 1 947 ? 1.873 -23.927 9.413 1.00 91.00 947 GLY A CA 1
ATOM 6848 C C . GLY A 1 947 ? 3.115 -23.502 10.175 1.00 91.00 947 GLY A C 1
ATOM 6849 O O . GLY A 1 947 ? 3.047 -23.082 11.333 1.00 91.00 947 GLY A O 1
ATOM 6850 N N . MET A 1 948 ? 4.267 -23.641 9.517 1.00 94.81 948 MET A N 1
ATOM 6851 C CA . MET A 1 948 ? 5.580 -23.454 10.121 1.00 94.81 948 MET A CA 1
ATOM 6852 C C . MET A 1 948 ? 6.518 -22.577 9.284 1.00 94.81 948 MET A C 1
ATOM 6854 O O . MET A 1 948 ? 6.887 -22.926 8.165 1.00 94.81 948 MET A O 1
ATOM 6858 N N . GLY A 1 949 ? 6.988 -21.475 9.871 1.00 96.31 949 GLY A N 1
ATOM 6859 C CA . GLY A 1 949 ? 8.119 -20.704 9.350 1.00 96.31 949 GLY A CA 1
ATOM 6860 C C . GLY A 1 949 ? 9.456 -21.316 9.781 1.00 96.31 949 GLY A C 1
ATOM 6861 O O . GLY A 1 949 ? 9.653 -21.615 10.963 1.00 96.31 949 GLY A O 1
ATOM 6862 N N . TRP A 1 950 ? 10.393 -21.494 8.845 1.00 96.75 950 TRP A N 1
ATOM 6863 C CA . TRP A 1 950 ? 11.683 -22.146 9.097 1.00 96.75 950 TRP A CA 1
ATOM 6864 C C . TRP A 1 950 ? 12.876 -21.324 8.595 1.00 96.75 950 TRP A C 1
ATOM 6866 O O . TRP A 1 950 ? 13.044 -21.110 7.393 1.00 96.75 950 TRP A O 1
ATOM 6876 N N . VAL A 1 951 ? 13.749 -20.896 9.517 1.00 93.81 951 VAL A N 1
ATOM 6877 C CA . VAL A 1 951 ? 14.959 -20.107 9.209 1.00 93.81 951 VAL A CA 1
ATOM 6878 C C . VAL A 1 951 ? 16.214 -20.831 9.708 1.00 93.81 951 VAL A C 1
ATOM 6880 O O . VAL A 1 951 ? 16.667 -20.644 10.846 1.00 93.81 951 VAL A O 1
ATOM 6883 N N . GLN A 1 952 ? 16.769 -21.695 8.851 1.00 92.44 952 GLN A N 1
ATOM 6884 C CA . GLN A 1 952 ? 17.933 -22.531 9.155 1.00 92.44 952 GLN A CA 1
ATOM 6885 C C . GLN A 1 952 ? 18.732 -22.905 7.901 1.00 92.44 952 GLN A C 1
ATOM 6887 O O . GLN A 1 952 ? 18.206 -22.859 6.793 1.00 92.44 952 GLN A O 1
ATOM 6892 N N . GLY A 1 953 ? 20.005 -23.254 8.087 1.00 90.00 953 GLY A N 1
ATOM 6893 C CA . GLY A 1 953 ? 20.875 -23.842 7.068 1.00 90.00 953 GLY A CA 1
ATOM 6894 C C . GLY A 1 953 ? 22.345 -23.453 7.226 1.00 90.00 953 GLY A C 1
ATOM 6895 O O . GLY A 1 953 ? 23.231 -24.067 6.632 1.00 90.00 953 GLY A O 1
ATOM 6896 N N . GLU A 1 954 ? 22.647 -22.431 8.029 1.00 85.62 954 GLU A N 1
ATOM 6897 C CA . GLU A 1 954 ? 23.996 -21.874 8.080 1.00 85.62 954 GLU A CA 1
ATOM 6898 C C . GLU A 1 954 ? 24.991 -22.826 8.750 1.00 85.62 954 GLU A C 1
ATOM 6900 O O . GLU A 1 954 ? 26.121 -22.945 8.280 1.00 85.62 954 GLU A O 1
ATOM 6905 N N . SER A 1 955 ? 24.588 -23.548 9.802 1.00 86.56 955 SER A N 1
ATOM 6906 C CA . SER A 1 955 ? 25.449 -24.568 10.422 1.00 86.56 955 SER A CA 1
ATOM 6907 C C . SER A 1 955 ? 25.740 -25.746 9.487 1.00 86.56 955 SER A C 1
ATOM 6909 O O . SER A 1 955 ? 26.852 -26.279 9.502 1.00 86.56 955 SER A O 1
ATOM 6911 N N . ASP A 1 956 ? 24.783 -26.135 8.648 1.00 89.88 956 ASP A N 1
ATOM 6912 C CA . ASP A 1 956 ? 24.930 -27.214 7.665 1.00 89.88 956 ASP A CA 1
ATOM 6913 C C . ASP A 1 956 ? 25.866 -26.804 6.522 1.00 89.88 956 ASP A C 1
ATOM 6915 O O . ASP A 1 956 ? 26.722 -27.586 6.093 1.00 89.88 956 ASP A O 1
ATOM 6919 N N . ALA A 1 957 ? 25.774 -25.538 6.101 1.00 85.62 957 ALA A N 1
ATOM 6920 C CA . ALA A 1 957 ? 26.705 -24.923 5.162 1.00 85.62 957 ALA A CA 1
ATOM 6921 C C . ALA A 1 957 ? 28.132 -24.819 5.731 1.00 85.62 957 ALA A C 1
ATOM 6923 O O . ALA A 1 957 ? 29.094 -24.819 4.958 1.00 85.62 957 ALA A O 1
ATOM 6924 N N . MET A 1 958 ? 28.270 -24.740 7.063 1.00 80.50 958 MET A N 1
ATOM 6925 C CA . MET A 1 958 ? 29.557 -24.613 7.749 1.00 80.50 958 MET A CA 1
ATOM 6926 C C . MET A 1 958 ? 30.279 -25.948 7.959 1.00 80.50 958 MET A C 1
ATOM 6928 O O . MET A 1 958 ? 31.487 -26.057 7.756 1.00 80.50 958 MET A O 1
ATOM 6932 N N . ASN A 1 959 ? 29.550 -26.976 8.396 1.00 72.44 959 ASN A N 1
ATOM 6933 C CA . ASN A 1 959 ? 30.141 -28.199 8.953 1.00 72.44 959 ASN A CA 1
ATOM 6934 C C . ASN A 1 959 ? 30.247 -29.361 7.951 1.00 72.44 959 ASN A C 1
ATOM 6936 O O . ASN A 1 959 ? 30.437 -30.508 8.353 1.00 72.44 959 ASN A O 1
ATOM 6940 N N . GLY A 1 960 ? 30.141 -29.079 6.649 1.00 72.19 960 GLY A N 1
ATOM 6941 C CA . GLY A 1 960 ? 30.246 -30.095 5.595 1.00 72.19 960 GLY A CA 1
ATOM 6942 C C . GLY A 1 960 ? 29.047 -31.046 5.519 1.00 72.19 960 GLY A C 1
ATOM 6943 O O . GLY A 1 960 ? 29.180 -32.128 4.956 1.00 72.19 960 GLY A O 1
ATOM 6944 N N . ALA A 1 961 ? 27.897 -30.652 6.075 1.00 82.81 961 ALA A N 1
ATOM 6945 C CA . ALA A 1 961 ? 26.652 -31.426 6.051 1.00 82.81 961 ALA A CA 1
ATOM 6946 C C . ALA A 1 961 ? 25.699 -31.014 4.912 1.00 82.81 961 ALA A C 1
ATOM 6948 O O . ALA A 1 961 ? 24.636 -31.608 4.752 1.00 82.81 961 ALA A O 1
ATOM 6949 N N . ALA A 1 962 ? 26.086 -30.022 4.103 1.00 87.56 962 ALA A N 1
ATOM 6950 C CA . ALA A 1 962 ? 25.276 -29.477 3.016 1.00 87.56 962 ALA A CA 1
ATOM 6951 C C . ALA A 1 962 ? 24.767 -30.534 2.017 1.00 87.56 962 ALA A C 1
ATOM 6953 O O . ALA A 1 962 ? 23.638 -30.424 1.551 1.00 87.56 962 ALA A O 1
ATOM 6954 N N . ASP A 1 963 ? 25.562 -31.572 1.733 1.00 89.38 963 ASP A N 1
ATOM 6955 C CA . ASP A 1 963 ? 25.194 -32.639 0.789 1.00 89.38 963 ASP A CA 1
ATOM 6956 C C . ASP A 1 963 ? 24.021 -33.504 1.288 1.00 89.38 963 ASP A C 1
ATOM 6958 O O . ASP A 1 963 ? 23.314 -34.103 0.484 1.00 89.38 963 ASP A O 1
ATOM 6962 N N . SER A 1 964 ? 23.802 -33.570 2.605 1.00 91.25 964 SER A N 1
ATOM 6963 C CA . SER A 1 964 ? 22.687 -34.302 3.225 1.00 91.25 964 SER A CA 1
ATOM 6964 C C . SER A 1 964 ? 21.528 -33.386 3.627 1.00 91.25 964 SER A C 1
ATOM 6966 O O . SER A 1 964 ? 20.546 -33.860 4.192 1.00 91.25 964 SER A O 1
ATOM 6968 N N . TYR A 1 965 ? 21.626 -32.080 3.359 1.00 94.31 965 TYR A N 1
ATOM 6969 C CA . TYR A 1 965 ? 20.648 -31.101 3.827 1.00 94.31 965 TYR A CA 1
ATOM 6970 C C . TYR A 1 965 ? 19.264 -31.302 3.204 1.00 94.31 965 TYR A C 1
ATOM 6972 O O . TYR A 1 965 ? 18.272 -31.250 3.918 1.00 94.31 965 TYR A O 1
ATOM 6980 N N . GLU A 1 966 ? 19.196 -31.563 1.895 1.00 94.50 966 GLU A N 1
ATOM 6981 C CA . GLU A 1 966 ? 17.931 -31.800 1.180 1.00 94.50 966 GLU A CA 1
ATOM 6982 C C . GLU A 1 966 ? 17.169 -32.991 1.773 1.00 94.50 966 GLU A C 1
ATOM 6984 O O . GLU A 1 966 ? 15.993 -32.878 2.116 1.00 94.50 966 GLU A O 1
ATOM 6989 N N . GLU A 1 967 ? 17.865 -34.114 1.971 1.00 92.94 967 GLU A N 1
ATOM 6990 C CA . GLU A 1 967 ? 17.292 -35.333 2.543 1.00 92.94 967 GLU A CA 1
ATOM 6991 C C . GLU A 1 967 ? 16.863 -35.124 4.000 1.00 92.94 967 GLU A C 1
ATOM 6993 O O . GLU A 1 967 ? 15.751 -35.493 4.374 1.00 92.94 967 GLU A O 1
ATOM 6998 N N . ASN A 1 968 ? 17.708 -34.496 4.822 1.00 93.12 968 ASN A N 1
ATOM 6999 C CA . ASN A 1 968 ? 17.389 -34.262 6.229 1.00 93.12 968 ASN A CA 1
ATOM 7000 C C . ASN A 1 968 ? 16.242 -33.257 6.400 1.00 93.12 968 ASN A C 1
ATOM 7002 O O . ASN A 1 968 ? 15.400 -33.449 7.270 1.00 93.12 968 ASN A O 1
ATOM 7006 N N . LEU A 1 969 ? 16.176 -32.208 5.575 1.00 95.38 969 LEU A N 1
ATOM 7007 C CA . LEU A 1 969 ? 15.075 -31.247 5.614 1.00 95.38 969 LEU A CA 1
ATOM 7008 C C . LEU A 1 969 ? 13.759 -31.884 5.154 1.00 95.38 969 LEU A C 1
ATOM 7010 O O . LEU A 1 969 ? 12.732 -31.658 5.786 1.00 95.38 969 LEU A O 1
ATOM 7014 N N . THR A 1 970 ? 13.797 -32.715 4.108 1.00 93.94 970 THR A N 1
ATOM 7015 C CA . THR A 1 970 ? 12.625 -33.480 3.651 1.00 93.94 970 THR A CA 1
ATOM 7016 C C . THR A 1 970 ? 12.098 -34.370 4.775 1.00 93.94 970 THR A C 1
ATOM 7018 O O . THR A 1 970 ? 10.929 -34.272 5.135 1.00 93.94 970 THR A O 1
ATOM 7021 N N . ARG A 1 971 ? 12.979 -35.154 5.413 1.00 90.62 971 ARG A N 1
ATOM 7022 C CA . ARG A 1 971 ? 12.606 -36.005 6.553 1.00 90.62 971 ARG A CA 1
ATOM 7023 C C . ARG A 1 971 ? 12.052 -35.202 7.719 1.00 90.62 971 ARG A C 1
ATOM 7025 O O . ARG A 1 971 ? 11.084 -35.625 8.328 1.00 90.62 971 ARG A O 1
ATOM 7032 N N . PHE A 1 972 ? 12.638 -34.047 8.024 1.00 92.94 972 PHE A N 1
ATOM 7033 C CA . PHE A 1 972 ? 12.167 -33.188 9.109 1.00 92.94 972 PHE A CA 1
ATOM 7034 C C . PHE A 1 972 ? 10.729 -32.719 8.865 1.00 92.94 972 PHE A C 1
ATOM 7036 O O . PHE A 1 972 ? 9.904 -32.766 9.772 1.00 92.94 972 PHE A O 1
ATOM 7043 N N . ILE A 1 973 ? 10.416 -32.310 7.635 1.00 93.06 973 ILE A N 1
ATOM 7044 C CA . ILE A 1 973 ? 9.063 -31.898 7.244 1.00 93.06 973 ILE A CA 1
ATOM 7045 C C . ILE A 1 973 ? 8.091 -33.080 7.335 1.00 93.06 973 ILE A C 1
ATOM 7047 O O . ILE A 1 973 ? 7.026 -32.945 7.937 1.00 93.06 973 ILE A O 1
ATOM 7051 N N . GLU A 1 974 ? 8.463 -34.239 6.784 1.00 89.31 974 GLU A N 1
ATOM 7052 C CA . GLU A 1 974 ? 7.652 -35.464 6.834 1.00 89.31 974 GLU A CA 1
ATOM 7053 C C . GLU A 1 974 ? 7.358 -35.901 8.275 1.00 89.31 974 GLU A C 1
ATOM 7055 O O . GLU A 1 974 ? 6.235 -36.289 8.591 1.00 89.31 974 GLU A O 1
ATOM 7060 N N . ASP A 1 975 ? 8.343 -35.789 9.160 1.00 88.44 975 ASP A N 1
ATOM 7061 C CA . ASP A 1 975 ? 8.246 -36.186 10.560 1.00 88.44 975 ASP A CA 1
ATOM 7062 C C . ASP A 1 975 ? 7.357 -35.233 11.376 1.00 88.44 975 ASP A C 1
ATOM 7064 O O . ASP A 1 975 ? 6.426 -35.653 12.070 1.00 88.44 975 ASP A O 1
ATOM 7068 N N . VAL A 1 976 ? 7.528 -33.915 11.202 1.00 90.00 976 VAL A N 1
ATOM 7069 C CA . VAL A 1 976 ? 6.627 -32.918 11.808 1.00 90.00 976 VAL A CA 1
ATOM 7070 C C . VAL A 1 976 ? 5.190 -33.141 11.330 1.00 90.00 976 VAL A C 1
ATOM 7072 O O . VAL A 1 976 ? 4.263 -33.093 12.142 1.00 90.00 976 VAL A O 1
ATOM 7075 N N . ARG A 1 977 ? 4.988 -33.435 10.041 1.00 88.56 977 ARG A N 1
ATOM 7076 C CA . ARG A 1 977 ? 3.662 -33.745 9.495 1.00 88.56 977 ARG A CA 1
ATOM 7077 C C . ARG A 1 977 ? 3.085 -35.038 10.063 1.00 88.56 977 ARG A C 1
ATOM 7079 O O . ARG A 1 977 ? 1.919 -35.062 10.448 1.00 88.56 977 ARG A O 1
ATOM 7086 N N . GLY A 1 978 ? 3.902 -36.083 10.174 1.00 83.56 978 GLY A N 1
ATOM 7087 C CA . GLY A 1 978 ? 3.522 -37.351 10.798 1.00 83.56 978 GLY A CA 1
ATOM 7088 C C . GLY A 1 978 ? 3.179 -37.216 12.283 1.00 83.56 978 GLY A C 1
ATOM 7089 O O . GLY A 1 978 ? 2.344 -37.964 12.786 1.00 83.56 978 GLY A O 1
ATOM 7090 N N . THR A 1 979 ? 3.785 -36.244 12.968 1.00 82.94 979 THR A N 1
ATOM 7091 C CA . THR A 1 979 ? 3.584 -35.999 14.400 1.00 82.94 979 THR A CA 1
ATOM 7092 C C . THR A 1 979 ? 2.380 -35.097 14.698 1.00 82.94 979 THR A C 1
ATOM 7094 O O . THR A 1 979 ? 1.693 -35.318 15.696 1.00 82.94 979 THR A O 1
ATOM 7097 N N . PHE A 1 980 ? 2.125 -34.067 13.880 1.00 84.00 980 PHE A N 1
ATOM 7098 C CA . PHE A 1 980 ? 1.169 -33.001 14.222 1.00 84.00 980 PHE A CA 1
ATOM 7099 C C . PHE A 1 980 ? 0.007 -32.829 13.245 1.00 84.00 980 PHE A C 1
ATOM 7101 O O . PHE A 1 980 ? -1.130 -32.697 13.688 1.00 84.00 980 PHE A O 1
ATOM 7108 N N . ASN A 1 981 ? 0.277 -32.776 11.941 1.00 78.75 981 ASN A N 1
ATOM 7109 C CA . ASN A 1 981 ? -0.737 -32.583 10.903 1.00 78.75 981 ASN A CA 1
ATOM 7110 C C . ASN A 1 981 ? -0.149 -32.990 9.546 1.00 78.75 981 ASN A C 1
ATOM 7112 O O . ASN A 1 981 ? 0.816 -32.380 9.083 1.00 78.75 981 ASN A O 1
ATOM 7116 N N . THR A 1 982 ? -0.749 -33.981 8.882 1.00 72.12 982 THR A N 1
ATOM 7117 C CA . THR A 1 982 ? -0.227 -34.551 7.631 1.00 72.12 982 THR A CA 1
ATOM 7118 C C . THR A 1 982 ? -0.159 -33.557 6.472 1.00 72.12 982 THR A C 1
ATOM 7120 O O . THR A 1 982 ? 0.619 -33.779 5.551 1.00 72.12 982 THR A O 1
ATOM 7123 N N . ASN A 1 983 ? -0.931 -32.467 6.518 1.00 75.44 983 ASN A N 1
ATOM 7124 C CA . ASN A 1 983 ? -0.987 -31.453 5.463 1.00 75.44 983 ASN A CA 1
ATOM 7125 C C . ASN A 1 983 ? -0.297 -30.135 5.845 1.00 75.44 983 ASN A C 1
ATOM 7127 O O . ASN A 1 983 ? -0.409 -29.170 5.094 1.00 75.44 983 ASN A O 1
ATOM 7131 N N . LEU A 1 984 ? 0.422 -30.084 6.975 1.00 84.50 984 LEU A N 1
ATOM 7132 C CA . LEU A 1 984 ? 0.9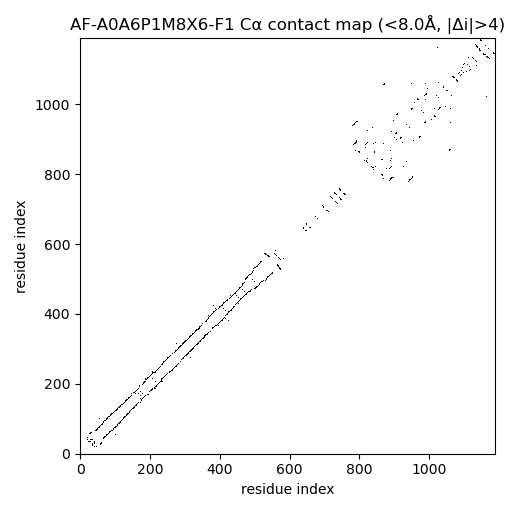98 -28.848 7.510 1.00 84.50 984 LEU A CA 1
ATOM 7133 C C . LEU A 1 984 ? 1.869 -28.102 6.483 1.00 84.50 984 LEU A C 1
ATOM 7135 O O . LEU A 1 984 ? 2.818 -28.676 5.930 1.00 84.50 984 LEU A O 1
ATOM 7139 N N . THR A 1 985 ? 1.585 -26.813 6.291 1.00 90.88 985 THR A N 1
ATOM 7140 C CA . THR A 1 985 ? 2.347 -25.946 5.388 1.00 90.88 985 THR A CA 1
ATOM 7141 C C . THR A 1 985 ? 3.665 -25.506 6.019 1.00 90.88 985 THR A C 1
ATOM 7143 O O . THR A 1 985 ? 3.712 -25.109 7.183 1.00 90.88 985 THR A O 1
ATOM 7146 N N . PHE A 1 986 ? 4.748 -25.540 5.246 1.00 94.75 986 PHE A N 1
ATOM 7147 C CA . PHE A 1 986 ? 6.053 -25.010 5.638 1.00 94.75 986 PHE A CA 1
ATOM 7148 C C . PHE A 1 986 ? 6.453 -23.854 4.744 1.00 94.75 986 PHE A C 1
ATOM 7150 O O . PHE A 1 986 ? 6.215 -23.884 3.543 1.00 94.75 986 PHE A O 1
ATOM 7157 N N . VAL A 1 987 ?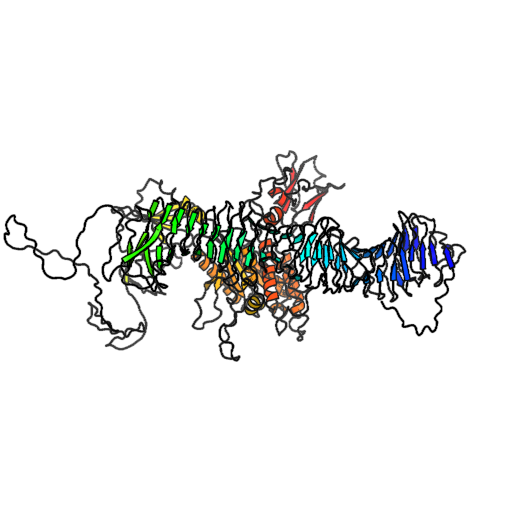 7.153 -22.874 5.303 1.00 94.69 987 VAL A N 1
ATOM 7158 C CA . VAL A 1 987 ? 7.809 -21.839 4.508 1.00 94.69 987 VAL A CA 1
ATOM 7159 C C . VAL A 1 987 ? 9.254 -21.695 4.945 1.00 94.69 987 VAL A C 1
ATOM 7161 O O . VAL A 1 987 ? 9.561 -21.410 6.104 1.00 94.69 987 VAL A O 1
ATOM 7164 N N . LEU A 1 988 ? 10.154 -21.917 3.996 1.00 95.94 988 LEU A N 1
ATOM 7165 C CA . LEU A 1 988 ? 11.593 -21.950 4.190 1.00 95.94 988 LEU A CA 1
ATOM 7166 C C . LEU A 1 988 ? 12.201 -20.594 3.836 1.00 95.94 988 LEU A C 1
ATOM 7168 O O . LEU A 1 988 ? 11.994 -20.084 2.738 1.00 95.94 988 LEU A O 1
ATOM 7172 N N . ASN A 1 989 ? 13.031 -20.033 4.708 1.00 92.69 989 ASN A N 1
ATOM 7173 C CA . ASN A 1 989 ? 13.840 -18.874 4.347 1.00 92.69 989 ASN A CA 1
ATOM 7174 C C . ASN A 1 989 ? 15.160 -19.314 3.701 1.00 92.69 989 ASN A C 1
ATOM 7176 O O . ASN A 1 989 ? 15.985 -19.977 4.340 1.00 92.69 989 ASN A O 1
ATOM 7180 N N . LYS A 1 990 ? 15.389 -18.937 2.438 1.00 89.44 990 LYS A N 1
ATOM 7181 C CA . LYS A 1 990 ? 16.602 -19.351 1.723 1.00 89.44 990 LYS A CA 1
ATOM 7182 C C . LYS A 1 990 ? 17.843 -18.596 2.194 1.00 89.44 990 LYS A C 1
ATOM 7184 O O . LYS A 1 990 ? 17.817 -17.375 2.294 1.00 89.44 990 LYS A O 1
ATOM 7189 N N . LEU A 1 991 ? 18.983 -19.265 2.373 1.00 84.94 991 LEU A N 1
ATOM 7190 C CA . LEU A 1 991 ? 20.225 -18.607 2.825 1.00 84.94 991 LEU A CA 1
ATOM 7191 C C . LEU A 1 991 ? 20.649 -17.431 1.925 1.00 84.94 991 LEU A C 1
ATOM 7193 O O . LEU A 1 991 ? 20.695 -17.592 0.708 1.00 84.94 991 LEU A O 1
ATOM 7197 N N . SER A 1 992 ? 20.993 -16.262 2.481 1.00 77.94 992 SER A N 1
ATOM 7198 C CA . SER A 1 992 ? 21.327 -15.073 1.675 1.00 77.94 992 SER A CA 1
ATOM 7199 C C . SER A 1 992 ? 22.713 -15.176 1.017 1.00 77.94 992 SER A C 1
ATOM 7201 O O . SER A 1 992 ? 23.696 -15.429 1.717 1.00 77.94 992 SER A O 1
ATOM 7203 N N . PRO A 1 993 ? 22.858 -14.862 -0.288 1.00 70.75 993 PRO A N 1
ATOM 7204 C CA . PRO A 1 993 ? 24.168 -14.742 -0.935 1.00 70.75 993 PRO A CA 1
ATOM 7205 C C . PRO A 1 993 ? 25.108 -13.735 -0.253 1.00 70.75 993 PRO A C 1
ATOM 7207 O O . PRO A 1 993 ? 26.326 -13.920 -0.229 1.00 70.75 993 PRO A O 1
ATOM 7210 N N . ASN A 1 994 ? 24.550 -12.678 0.342 1.00 62.38 994 ASN A N 1
ATOM 7211 C CA . ASN A 1 994 ? 25.311 -11.561 0.908 1.00 62.38 994 ASN A CA 1
ATOM 7212 C C . ASN A 1 994 ? 25.898 -11.854 2.292 1.00 62.38 994 ASN A C 1
ATOM 7214 O O . ASN A 1 994 ? 26.886 -11.228 2.680 1.00 62.38 994 ASN A O 1
ATOM 7218 N N . GLN A 1 995 ? 25.332 -12.830 3.005 1.00 63.53 995 GLN A N 1
ATOM 7219 C CA . GLN A 1 995 ? 25.829 -13.322 4.292 1.00 63.53 995 GLN A CA 1
ATOM 7220 C C . GLN A 1 995 ? 27.210 -13.995 4.156 1.00 63.53 995 GLN A C 1
ATOM 7222 O O . GLN A 1 995 ? 27.954 -14.081 5.127 1.00 63.53 995 GLN A O 1
ATOM 7227 N N . TYR A 1 996 ? 27.594 -14.404 2.938 1.00 62.22 996 TYR A N 1
ATOM 7228 C CA . TYR A 1 996 ? 28.812 -15.186 2.684 1.00 62.22 996 TYR A CA 1
ATOM 7229 C C . TYR A 1 996 ? 29.798 -14.533 1.705 1.00 62.22 996 TYR A C 1
ATOM 7231 O O . TYR A 1 996 ? 30.960 -14.932 1.661 1.00 62.22 996 TYR A O 1
ATOM 7239 N N . GLN A 1 997 ? 29.386 -13.507 0.948 1.00 53.69 997 GLN A N 1
ATOM 7240 C CA . GLN A 1 997 ? 30.275 -12.762 0.039 1.00 53.69 997 GLN A CA 1
ATOM 7241 C C . GLN A 1 997 ? 31.224 -11.783 0.761 1.00 53.69 997 GLN A C 1
ATOM 7243 O O . GLN A 1 997 ? 32.273 -11.446 0.217 1.00 53.69 997 GLN A O 1
ATOM 7248 N N . ASN A 1 998 ? 30.886 -11.344 1.982 1.00 48.28 998 ASN A N 1
ATOM 7249 C CA . ASN A 1 998 ? 31.658 -10.352 2.748 1.00 48.28 998 ASN A CA 1
ATOM 7250 C C . ASN A 1 998 ? 32.453 -10.938 3.930 1.00 48.28 998 ASN A C 1
ATOM 7252 O O . ASN A 1 998 ? 33.102 -10.182 4.658 1.00 48.28 998 ASN A O 1
ATOM 7256 N N . ASP A 1 999 ? 32.415 -12.256 4.156 1.00 49.41 999 ASP A N 1
ATOM 7257 C CA . ASP A 1 999 ? 33.206 -12.867 5.225 1.00 49.41 999 ASP A CA 1
ATOM 7258 C C . ASP A 1 999 ? 34.682 -12.946 4.799 1.00 49.41 999 ASP A C 1
ATOM 7260 O O . ASP A 1 999 ? 35.065 -13.627 3.846 1.00 49.41 999 ASP A O 1
ATOM 7264 N N . THR A 1 1000 ? 35.539 -12.231 5.526 1.00 45.19 1000 THR A N 1
ATOM 7265 C CA . THR A 1 1000 ? 36.996 -12.273 5.327 1.00 45.19 1000 THR A CA 1
ATOM 7266 C C . THR A 1 1000 ? 37.609 -13.628 5.715 1.00 45.19 1000 THR A C 1
ATOM 7268 O O . THR A 1 1000 ? 38.748 -13.902 5.334 1.00 45.19 1000 THR A O 1
ATOM 7271 N N . ASN A 1 1001 ? 36.849 -14.520 6.369 1.00 47.53 1001 ASN A N 1
ATOM 7272 C CA . ASN A 1 1001 ? 37.192 -15.921 6.631 1.00 47.53 1001 ASN A CA 1
ATOM 7273 C C . ASN A 1 1001 ? 36.612 -16.865 5.561 1.00 47.53 1001 ASN A C 1
ATOM 7275 O O . ASN A 1 1001 ? 35.859 -17.793 5.859 1.00 47.53 1001 ASN A O 1
ATOM 7279 N N . SER A 1 1002 ? 37.010 -16.640 4.310 1.00 44.31 1002 SER A N 1
ATOM 7280 C CA . SER A 1 1002 ? 36.561 -17.271 3.052 1.00 44.31 1002 SER A CA 1
ATOM 7281 C C . SER A 1 1002 ? 36.735 -18.806 2.911 1.00 44.31 1002 SER A C 1
ATOM 7283 O O . SER A 1 1002 ? 36.879 -19.321 1.805 1.00 44.31 1002 SER A O 1
ATOM 7285 N N . GLY A 1 1003 ? 36.693 -19.570 4.007 1.00 52.25 1003 GLY A N 1
ATOM 7286 C CA . GLY A 1 1003 ? 36.691 -21.037 4.010 1.00 52.25 1003 GLY A CA 1
ATOM 7287 C C . GLY A 1 1003 ? 35.611 -21.701 4.871 1.00 52.25 1003 GLY A C 1
ATOM 7288 O O . GLY A 1 1003 ? 35.420 -22.904 4.727 1.00 52.25 1003 GLY A O 1
ATOM 7289 N N . SER A 1 1004 ? 34.904 -20.972 5.745 1.00 57.81 1004 SER A N 1
ATOM 7290 C CA . SER A 1 1004 ? 34.047 -21.610 6.760 1.00 57.81 1004 SER A CA 1
ATOM 7291 C C . SER A 1 1004 ? 32.643 -21.988 6.282 1.00 57.81 1004 SER A C 1
ATOM 7293 O O . SER A 1 1004 ? 32.105 -22.927 6.833 1.00 57.81 1004 SER A O 1
ATOM 7295 N N . TYR A 1 1005 ? 32.061 -21.324 5.273 1.00 68.50 1005 TYR A N 1
ATOM 7296 C CA . TYR A 1 1005 ? 30.690 -21.584 4.775 1.00 68.50 1005 TYR A CA 1
ATOM 7297 C C . TYR A 1 1005 ? 30.664 -21.903 3.272 1.00 68.50 1005 TYR A C 1
ATOM 7299 O O . TYR A 1 1005 ? 29.786 -21.456 2.539 1.00 68.50 1005 TYR A O 1
ATOM 7307 N N . ALA A 1 1006 ? 31.669 -22.628 2.775 1.00 66.25 1006 ALA A N 1
ATOM 7308 C CA . ALA A 1 1006 ? 31.880 -22.831 1.338 1.00 66.25 1006 ALA A CA 1
ATOM 7309 C C . ALA A 1 1006 ? 30.692 -23.492 0.604 1.00 66.25 1006 ALA A C 1
ATOM 7311 O O . ALA A 1 1006 ? 30.576 -23.336 -0.611 1.00 66.25 1006 ALA A O 1
ATOM 7312 N N . SER A 1 1007 ? 29.806 -24.186 1.327 1.00 82.81 1007 SER A N 1
ATOM 7313 C CA . SER A 1 1007 ? 28.695 -24.960 0.760 1.00 82.81 1007 SER A CA 1
ATOM 7314 C C . SER A 1 1007 ? 27.316 -24.297 0.902 1.00 82.81 1007 SER A C 1
ATOM 7316 O O . SER A 1 1007 ? 26.299 -24.967 0.734 1.00 82.81 1007 SER A O 1
ATOM 7318 N N . TRP A 1 1008 ? 27.237 -22.989 1.188 1.00 83.62 1008 TRP A N 1
ATOM 7319 C CA . TRP A 1 1008 ? 25.949 -22.287 1.342 1.00 83.62 1008 TRP A CA 1
ATOM 7320 C C . TRP A 1 1008 ? 25.068 -22.344 0.084 1.00 83.62 1008 TRP A C 1
ATOM 7322 O O . TRP A 1 1008 ? 23.847 -22.412 0.195 1.00 83.62 1008 TRP A O 1
ATOM 7332 N N . THR A 1 1009 ? 25.666 -22.366 -1.113 1.00 84.69 1009 THR A N 1
ATOM 7333 C CA . THR A 1 1009 ? 24.931 -22.503 -2.382 1.00 84.69 1009 THR A CA 1
ATOM 7334 C C . THR A 1 1009 ? 24.254 -23.863 -2.512 1.00 84.69 1009 THR A C 1
ATOM 7336 O O . THR A 1 1009 ? 23.176 -23.940 -3.093 1.00 84.69 1009 THR A O 1
ATOM 7339 N N . VAL A 1 1010 ? 24.859 -24.918 -1.954 1.00 89.19 1010 VAL A N 1
ATOM 7340 C CA . VAL A 1 1010 ? 24.297 -26.275 -1.934 1.00 89.19 1010 VAL A CA 1
ATOM 7341 C C . VAL A 1 1010 ? 23.091 -26.319 -1.001 1.00 89.19 1010 VAL A C 1
ATOM 7343 O O . VAL A 1 1010 ? 22.022 -26.742 -1.422 1.00 89.19 1010 VAL A O 1
ATOM 7346 N N . VAL A 1 1011 ? 23.220 -25.782 0.218 1.00 91.19 1011 VAL A N 1
ATOM 7347 C CA . VAL A 1 1011 ? 22.097 -25.680 1.168 1.00 91.19 1011 VAL A CA 1
ATOM 7348 C C . VAL A 1 1011 ? 20.958 -24.837 0.591 1.00 91.19 1011 VAL A C 1
ATOM 7350 O O . VAL A 1 1011 ? 19.803 -25.242 0.643 1.00 91.19 1011 VAL A O 1
ATOM 7353 N N . ARG A 1 1012 ? 21.267 -23.693 -0.029 1.00 89.81 1012 ARG A N 1
ATOM 7354 C CA . ARG A 1 1012 ? 20.266 -22.830 -0.671 1.00 89.81 1012 ARG A CA 1
ATOM 7355 C C . ARG A 1 1012 ? 19.543 -23.522 -1.827 1.00 89.81 1012 ARG A C 1
ATOM 7357 O O . ARG A 1 1012 ? 18.333 -23.367 -1.969 1.00 89.81 1012 ARG A O 1
ATOM 7364 N N . ALA A 1 1013 ? 20.275 -24.268 -2.654 1.00 87.06 1013 ALA A N 1
ATOM 7365 C CA . ALA A 1 1013 ? 19.684 -25.061 -3.726 1.00 87.06 1013 ALA A CA 1
ATOM 7366 C C . ALA A 1 1013 ? 18.799 -26.184 -3.166 1.00 87.06 1013 ALA A C 1
ATOM 7368 O O . ALA A 1 1013 ? 17.704 -26.380 -3.676 1.00 87.06 1013 ALA A O 1
ATOM 7369 N N . ALA A 1 1014 ? 19.225 -26.845 -2.087 1.00 94.38 1014 ALA A N 1
ATOM 7370 C CA . ALA A 1 1014 ? 18.437 -27.858 -1.390 1.00 94.38 1014 ALA A CA 1
ATOM 7371 C C . ALA A 1 1014 ? 17.139 -27.281 -0.797 1.00 94.38 1014 ALA A C 1
ATOM 7373 O O . ALA A 1 1014 ? 16.082 -27.875 -0.965 1.00 94.38 1014 ALA A O 1
ATOM 7374 N N . GLN A 1 1015 ? 17.174 -26.095 -0.176 1.00 94.31 1015 GLN A N 1
ATOM 7375 C CA . GLN A 1 1015 ? 15.963 -25.407 0.305 1.00 94.31 1015 GLN A CA 1
ATOM 7376 C C . GLN A 1 1015 ? 14.966 -25.148 -0.834 1.00 94.31 1015 GLN A C 1
ATOM 7378 O O . GLN A 1 1015 ? 13.770 -25.361 -0.664 1.00 94.31 1015 GLN A O 1
ATOM 7383 N N . GLN A 1 1016 ? 15.456 -24.727 -2.007 1.00 89.81 1016 GLN A N 1
ATOM 7384 C CA . GLN A 1 1016 ? 14.604 -24.571 -3.187 1.00 89.81 1016 GLN A CA 1
ATOM 7385 C C . GLN A 1 1016 ? 14.095 -25.919 -3.710 1.00 89.81 1016 GLN A C 1
ATOM 7387 O O . GLN A 1 1016 ? 12.939 -26.011 -4.093 1.00 89.81 1016 GLN A O 1
ATOM 7392 N N . ALA A 1 1017 ? 14.937 -26.953 -3.736 1.00 88.25 1017 ALA A N 1
ATOM 7393 C CA . ALA A 1 1017 ? 14.563 -28.276 -4.226 1.00 88.25 1017 ALA A CA 1
ATOM 7394 C C . ALA A 1 1017 ? 13.461 -28.917 -3.371 1.00 88.25 1017 ALA A C 1
ATOM 7396 O O . ALA A 1 1017 ? 12.518 -29.469 -3.929 1.00 88.25 1017 ALA A O 1
ATOM 7397 N N . VAL A 1 1018 ? 13.539 -28.783 -2.042 1.00 92.31 1018 VAL A N 1
ATOM 7398 C CA . VAL A 1 1018 ? 12.494 -29.258 -1.122 1.00 92.31 1018 VAL A CA 1
ATOM 7399 C C . VAL A 1 1018 ? 11.177 -28.513 -1.353 1.00 92.31 1018 VAL A C 1
ATOM 7401 O O . VAL A 1 1018 ? 10.141 -29.158 -1.476 1.00 92.31 1018 VAL A O 1
ATOM 7404 N N . ALA A 1 1019 ? 11.209 -27.183 -1.490 1.00 84.31 1019 ALA A N 1
ATOM 7405 C CA . ALA A 1 1019 ? 10.010 -26.403 -1.812 1.00 84.31 1019 ALA A CA 1
ATOM 7406 C C . ALA A 1 1019 ? 9.425 -26.751 -3.195 1.00 84.31 1019 ALA A C 1
ATOM 7408 O O . ALA A 1 1019 ? 8.218 -26.851 -3.364 1.00 84.31 1019 ALA A O 1
ATOM 7409 N N . ASP A 1 1020 ? 10.271 -27.008 -4.193 1.00 73.44 1020 ASP A N 1
ATOM 7410 C CA . ASP A 1 1020 ? 9.830 -27.438 -5.525 1.00 73.44 1020 ASP A CA 1
ATOM 7411 C C . ASP A 1 1020 ? 9.214 -28.854 -5.528 1.00 73.44 1020 ASP A C 1
ATOM 7413 O O . ASP A 1 1020 ? 8.460 -29.194 -6.447 1.00 73.44 1020 ASP A O 1
ATOM 7417 N N . ALA A 1 1021 ? 9.574 -29.699 -4.558 1.00 79.88 1021 ALA A N 1
ATOM 7418 C CA . ALA A 1 1021 ? 9.153 -31.096 -4.485 1.00 79.88 1021 ALA A CA 1
ATOM 7419 C C . ALA A 1 1021 ? 7.799 -31.292 -3.781 1.00 79.88 1021 ALA A C 1
ATOM 7421 O O . ALA A 1 1021 ? 7.113 -32.279 -4.065 1.00 79.88 1021 ALA A O 1
ATOM 7422 N N . ASP A 1 1022 ? 7.406 -30.370 -2.901 1.00 80.19 1022 ASP A N 1
ATOM 7423 C CA . ASP A 1 1022 ? 6.260 -30.505 -2.002 1.00 80.19 1022 ASP A CA 1
ATOM 7424 C C . ASP A 1 1022 ? 5.329 -29.283 -2.107 1.00 80.19 1022 ASP A C 1
ATOM 7426 O O . ASP A 1 1022 ? 5.751 -28.170 -1.799 1.00 80.19 1022 ASP A O 1
ATOM 7430 N N . PRO A 1 1023 ? 4.060 -29.456 -2.530 1.00 69.50 1023 PRO A N 1
ATOM 7431 C CA . PRO A 1 1023 ? 3.151 -28.336 -2.793 1.00 69.50 1023 PRO A CA 1
ATOM 7432 C C . PRO A 1 1023 ? 2.795 -27.526 -1.541 1.00 69.50 1023 PRO A C 1
ATOM 7434 O O . PRO A 1 1023 ? 2.467 -26.350 -1.655 1.00 69.50 1023 PRO A O 1
ATOM 7437 N N . ASN A 1 1024 ? 2.921 -28.123 -0.353 1.00 80.69 1024 ASN A N 1
ATOM 7438 C CA . ASN A 1 1024 ? 2.663 -27.452 0.918 1.00 80.69 1024 ASN A CA 1
ATOM 7439 C C . ASN A 1 1024 ? 3.979 -26.929 1.535 1.00 80.69 1024 ASN A C 1
ATOM 7441 O O . ASN A 1 1024 ? 4.072 -26.755 2.751 1.00 80.69 1024 ASN A O 1
ATOM 7445 N N . VAL A 1 1025 ? 5.033 -26.733 0.730 1.00 87.50 1025 VAL A N 1
ATOM 7446 C CA . VAL A 1 1025 ? 6.309 -26.146 1.161 1.00 87.50 1025 VAL A CA 1
ATOM 7447 C C . VAL A 1 1025 ? 6.682 -24.972 0.255 1.00 87.50 1025 VAL A C 1
ATOM 7449 O O . VAL A 1 1025 ? 6.997 -25.132 -0.918 1.00 87.50 1025 VAL A O 1
ATOM 7452 N N . GLY A 1 1026 ? 6.709 -23.770 0.820 1.00 83.31 1026 GLY A N 1
ATOM 7453 C CA . GLY A 1 1026 ? 7.205 -22.560 0.174 1.00 83.31 1026 GLY A CA 1
ATOM 7454 C C . GLY A 1 1026 ? 8.674 -22.295 0.465 1.00 83.31 1026 GLY A C 1
ATOM 7455 O O . GLY A 1 1026 ? 9.211 -22.728 1.484 1.00 83.31 1026 GLY A O 1
ATOM 7456 N N . ALA A 1 1027 ? 9.324 -21.506 -0.388 1.00 86.38 1027 ALA A N 1
ATOM 7457 C CA . ALA A 1 1027 ? 10.641 -20.946 -0.105 1.00 86.38 1027 ALA A CA 1
ATOM 7458 C C . ALA A 1 1027 ? 10.679 -19.452 -0.441 1.00 86.38 1027 ALA A C 1
ATOM 7460 O O . ALA A 1 1027 ? 10.437 -19.064 -1.583 1.00 86.38 1027 ALA A O 1
ATOM 7461 N N . THR A 1 1028 ? 11.031 -18.618 0.535 1.00 83.75 1028 THR A N 1
ATOM 7462 C CA . THR A 1 1028 ? 11.175 -17.172 0.350 1.00 83.75 1028 THR A CA 1
ATOM 7463 C C . THR A 1 1028 ? 12.601 -16.806 -0.025 1.00 83.75 1028 THR A C 1
ATOM 7465 O O . THR A 1 1028 ? 13.581 -17.441 0.387 1.00 83.75 1028 THR A O 1
ATOM 7468 N N . GLU A 1 1029 ? 12.729 -15.769 -0.847 1.00 78.31 1029 GLU A N 1
ATOM 7469 C CA . GLU A 1 1029 ? 14.020 -15.149 -1.096 1.00 78.31 1029 GLU A CA 1
ATOM 7470 C C . GLU A 1 1029 ? 14.491 -14.380 0.137 1.00 78.31 1029 GLU A C 1
ATOM 7472 O O . GLU A 1 1029 ? 13.694 -13.818 0.876 1.00 78.31 1029 GLU A O 1
ATOM 7477 N N . THR A 1 1030 ? 15.805 -14.312 0.342 1.00 65.12 1030 THR A N 1
ATOM 7478 C CA . THR A 1 1030 ? 16.379 -13.455 1.385 1.00 65.12 1030 THR A CA 1
ATOM 7479 C C . THR A 1 1030 ? 17.186 -12.367 0.722 1.00 65.12 1030 THR A C 1
ATOM 7481 O O . THR A 1 1030 ? 18.097 -12.681 -0.046 1.00 65.12 1030 THR A O 1
ATOM 7484 N N . ILE A 1 1031 ? 16.839 -11.109 1.019 1.00 49.91 1031 ILE A N 1
ATOM 7485 C CA . ILE A 1 1031 ? 17.392 -9.871 0.445 1.00 49.91 1031 ILE A CA 1
ATOM 7486 C C . ILE A 1 1031 ? 18.862 -10.056 0.033 1.00 49.91 1031 ILE A C 1
ATOM 7488 O O . ILE A 1 1031 ? 19.761 -10.237 0.863 1.00 49.91 1031 ILE A O 1
ATOM 7492 N N . GLY A 1 1032 ? 19.077 -10.071 -1.284 1.00 45.59 1032 GLY A N 1
ATOM 7493 C CA . GLY A 1 1032 ? 20.259 -10.693 -1.876 1.00 45.59 1032 GLY A CA 1
ATOM 7494 C C . GLY A 1 1032 ? 20.607 -10.250 -3.289 1.00 45.59 1032 GLY A C 1
ATOM 7495 O O . GLY A 1 1032 ? 21.795 -10.148 -3.568 1.00 45.59 1032 GLY A O 1
ATOM 7496 N N . ASP A 1 1033 ? 19.620 -9.893 -4.119 1.00 40.03 1033 ASP A N 1
ATOM 7497 C CA . ASP A 1 1033 ? 19.876 -9.583 -5.534 1.00 40.03 1033 ASP A CA 1
ATOM 7498 C C . ASP A 1 1033 ? 19.792 -8.089 -5.904 1.00 40.03 1033 ASP A C 1
ATOM 7500 O O . ASP A 1 1033 ? 20.180 -7.757 -7.016 1.00 40.03 1033 ASP A O 1
ATOM 7504 N N . ASN A 1 1034 ? 19.381 -7.163 -5.010 1.00 34.84 1034 ASN A N 1
ATOM 7505 C CA . ASN A 1 1034 ? 19.274 -5.730 -5.381 1.00 34.84 1034 ASN A CA 1
ATOM 7506 C C . ASN A 1 1034 ? 19.548 -4.636 -4.315 1.00 34.84 1034 ASN A C 1
ATOM 7508 O O . ASN A 1 1034 ? 19.488 -3.461 -4.662 1.00 34.84 1034 ASN A O 1
ATOM 7512 N N . TYR A 1 1035 ? 19.897 -4.926 -3.053 1.00 34.84 1035 TYR A N 1
ATOM 7513 C CA . TYR A 1 1035 ? 20.114 -3.859 -2.049 1.00 34.84 1035 TYR A CA 1
ATOM 7514 C C . TYR A 1 1035 ? 21.361 -4.085 -1.187 1.00 34.84 1035 TYR A C 1
ATOM 7516 O O . TYR A 1 1035 ? 21.308 -4.658 -0.101 1.00 34.84 1035 TYR A O 1
ATOM 7524 N N . LEU A 1 1036 ? 22.507 -3.578 -1.647 1.00 34.09 1036 LEU A N 1
ATOM 7525 C CA . LEU A 1 1036 ? 23.727 -3.484 -0.844 1.00 34.09 1036 LEU A CA 1
ATOM 7526 C C . LEU A 1 1036 ? 24.237 -2.047 -0.810 1.00 34.09 1036 LEU A C 1
ATOM 7528 O O . LEU A 1 1036 ? 25.059 -1.666 -1.629 1.00 34.09 1036 LEU A O 1
ATOM 7532 N N . THR A 1 1037 ? 23.813 -1.282 0.195 1.00 42.47 1037 THR A N 1
ATOM 7533 C CA . THR A 1 1037 ? 24.729 -0.461 1.005 1.00 42.47 1037 THR A CA 1
ATOM 7534 C C . THR A 1 1037 ? 24.072 -0.168 2.367 1.00 42.47 1037 THR A C 1
ATOM 7536 O O . THR A 1 1037 ? 23.030 0.468 2.447 1.00 42.47 1037 THR A O 1
ATOM 7539 N N . SER A 1 1038 ? 24.697 -0.633 3.458 1.00 38.88 1038 SER A N 1
ATOM 7540 C CA . SER A 1 1038 ? 24.493 -0.258 4.882 1.00 38.88 1038 SER A CA 1
ATOM 7541 C C . SER A 1 1038 ? 23.503 -1.005 5.812 1.00 38.88 1038 SER A C 1
ATOM 7543 O O . SER A 1 1038 ? 23.710 -0.932 7.029 1.00 38.88 1038 SER A O 1
ATOM 7545 N N . VAL A 1 1039 ? 22.527 -1.803 5.346 1.00 44.72 1039 VAL A N 1
ATOM 7546 C CA . VAL A 1 1039 ? 21.427 -2.288 6.237 1.00 44.72 1039 VAL A CA 1
ATOM 7547 C C . VAL A 1 1039 ? 21.347 -3.799 6.544 1.00 44.72 1039 VAL A C 1
ATOM 7549 O O . VAL A 1 1039 ? 20.619 -4.161 7.457 1.00 44.72 1039 VAL A O 1
ATOM 7552 N N . GLY A 1 1040 ? 22.099 -4.687 5.882 1.00 52.28 1040 GLY A N 1
ATOM 7553 C CA . GLY A 1 1040 ? 21.767 -6.131 5.904 1.00 52.28 1040 GLY A CA 1
ATOM 7554 C C . GLY A 1 1040 ? 22.287 -6.996 7.067 1.00 52.28 1040 GLY A C 1
ATOM 7555 O O . GLY A 1 1040 ? 21.584 -7.899 7.507 1.00 52.28 1040 GLY A O 1
ATOM 7556 N N . LEU A 1 1041 ? 23.506 -6.768 7.577 1.00 52.97 1041 LEU A N 1
ATOM 7557 C CA . LEU A 1 1041 ? 24.172 -7.708 8.506 1.00 52.97 1041 LEU A CA 1
ATOM 7558 C C . LEU A 1 1041 ? 24.809 -6.987 9.707 1.00 52.97 1041 LEU A C 1
ATOM 7560 O O . LEU A 1 1041 ? 25.333 -5.880 9.551 1.00 52.97 1041 LEU A O 1
ATOM 7564 N N . SER A 1 1042 ? 24.757 -7.577 10.907 1.00 52.69 1042 SER A N 1
ATOM 7565 C CA . SER A 1 1042 ? 25.394 -7.040 12.125 1.00 52.69 1042 SER A CA 1
ATOM 7566 C C . SER A 1 1042 ? 26.934 -7.062 12.036 1.00 52.69 1042 SER A C 1
ATOM 7568 O O . SER A 1 1042 ? 27.496 -7.757 11.186 1.00 52.69 1042 SER A O 1
ATOM 7570 N N . GLU A 1 1043 ? 27.643 -6.333 12.917 1.00 43.84 1043 GLU A N 1
ATOM 7571 C CA . GLU A 1 1043 ? 29.111 -6.454 13.051 1.00 43.84 1043 GLU A CA 1
ATOM 7572 C C . GLU A 1 1043 ? 29.480 -7.940 13.239 1.00 43.84 1043 GLU A C 1
ATOM 7574 O O . GLU A 1 1043 ? 29.114 -8.548 14.242 1.00 43.84 1043 GLU A O 1
ATOM 7579 N N . GLY A 1 1044 ? 30.130 -8.544 12.234 1.00 50.59 1044 GLY A N 1
ATOM 7580 C CA . GLY A 1 1044 ? 30.418 -9.987 12.185 1.00 50.59 1044 GLY A CA 1
ATOM 7581 C C . GLY A 1 1044 ? 29.821 -10.771 11.002 1.00 50.59 1044 GLY A C 1
ATOM 7582 O O . GLY A 1 1044 ? 30.056 -11.970 10.929 1.00 50.59 1044 GLY A O 1
ATOM 7583 N N . VAL A 1 1045 ? 29.100 -10.131 10.069 1.00 58.34 1045 VAL A N 1
ATOM 7584 C CA . VAL A 1 1045 ? 28.697 -10.659 8.733 1.00 58.34 1045 VAL A CA 1
ATOM 7585 C C . VAL A 1 1045 ? 27.706 -11.851 8.732 1.00 58.34 1045 VAL A C 1
ATOM 7587 O O . VAL A 1 1045 ? 27.132 -12.149 7.693 1.00 58.34 1045 VAL A O 1
ATOM 7590 N N . LEU A 1 1046 ? 27.394 -12.484 9.871 1.00 68.62 1046 LEU A N 1
ATOM 7591 C CA . LEU A 1 1046 ? 26.536 -13.685 9.904 1.00 68.62 1046 LEU A CA 1
ATOM 7592 C C . LEU A 1 1046 ? 25.058 -13.449 10.275 1.00 68.62 1046 LEU A C 1
ATOM 7594 O O . LEU A 1 1046 ? 24.215 -14.223 9.839 1.00 68.62 1046 LEU A O 1
ATOM 7598 N N . HIS A 1 1047 ? 24.706 -12.444 11.082 1.00 76.12 1047 HIS A N 1
ATOM 7599 C CA . HIS A 1 1047 ? 23.319 -12.257 11.549 1.00 76.12 1047 HIS A CA 1
ATOM 7600 C C . HIS A 1 1047 ? 22.637 -11.061 10.888 1.00 76.12 1047 HIS A C 1
ATOM 7602 O O . HIS A 1 1047 ? 23.265 -10.016 10.698 1.00 76.12 1047 HIS A O 1
ATOM 7608 N N . TYR A 1 1048 ? 21.347 -11.200 10.576 1.00 77.69 1048 TYR A N 1
ATOM 7609 C CA . TYR A 1 1048 ? 20.550 -10.128 9.976 1.00 77.69 1048 TYR A CA 1
ATOM 7610 C C . TYR A 1 1048 ? 20.290 -8.979 10.961 1.00 77.69 1048 TYR A C 1
ATOM 7612 O O . TYR A 1 1048 ? 20.100 -9.197 12.161 1.00 77.69 1048 TYR A O 1
ATOM 7620 N N . LYS A 1 1049 ? 20.265 -7.737 10.456 1.00 75.19 1049 LYS A N 1
ATOM 7621 C CA . LYS A 1 1049 ? 19.818 -6.570 11.242 1.00 75.19 1049 LYS A CA 1
ATOM 7622 C C . LYS A 1 1049 ? 18.290 -6.539 11.357 1.00 75.19 1049 LYS A C 1
ATOM 7624 O O . LYS A 1 1049 ? 17.595 -7.166 10.563 1.00 75.19 1049 LYS A O 1
ATOM 7629 N N . THR A 1 1050 ? 17.773 -5.736 12.293 1.00 77.38 1050 THR A N 1
ATOM 7630 C CA . THR A 1 1050 ? 16.329 -5.584 12.548 1.00 77.38 1050 THR A CA 1
ATOM 7631 C C . THR A 1 1050 ? 15.464 -5.402 11.291 1.00 77.38 1050 THR A C 1
ATOM 7633 O O . THR A 1 1050 ? 14.536 -6.190 11.148 1.00 77.38 1050 THR A O 1
ATOM 7636 N N . PRO A 1 1051 ? 15.749 -4.471 10.351 1.00 75.81 1051 PRO A N 1
ATOM 7637 C CA . PRO A 1 1051 ? 14.888 -4.313 9.175 1.00 75.81 1051 PRO A CA 1
ATOM 7638 C C . PRO A 1 1051 ? 14.846 -5.562 8.283 1.00 75.81 1051 PRO A C 1
ATOM 7640 O O . PRO A 1 1051 ? 13.799 -5.909 7.755 1.00 75.81 1051 PRO A O 1
ATOM 7643 N N . SER A 1 1052 ? 15.964 -6.282 8.148 1.00 76.44 1052 SER A N 1
ATOM 7644 C CA . SER A 1 1052 ? 15.997 -7.530 7.377 1.00 76.44 1052 SER A CA 1
ATOM 7645 C C . SER A 1 1052 ? 15.251 -8.667 8.075 1.00 76.44 1052 SER A C 1
ATOM 7647 O O . SER A 1 1052 ? 14.626 -9.471 7.399 1.00 76.44 1052 SER A O 1
ATOM 7649 N N . LEU A 1 1053 ? 15.285 -8.735 9.410 1.00 82.75 1053 LEU A N 1
ATOM 7650 C CA . LEU A 1 1053 ? 14.502 -9.718 10.168 1.00 82.75 1053 LEU A CA 1
ATOM 7651 C C . LEU A 1 1053 ? 12.997 -9.465 10.041 1.00 82.75 1053 LEU A C 1
ATOM 7653 O O . LEU A 1 1053 ? 12.247 -10.426 9.909 1.00 82.75 1053 LEU A O 1
ATOM 7657 N N . LEU A 1 1054 ? 12.576 -8.195 10.053 1.00 84.94 1054 LEU A N 1
ATOM 7658 C CA . LEU A 1 1054 ? 11.180 -7.824 9.824 1.00 84.94 1054 LEU A CA 1
ATOM 7659 C C . LEU A 1 1054 ? 10.726 -8.246 8.426 1.00 84.94 1054 LEU A C 1
ATOM 7661 O O . LEU A 1 1054 ? 9.735 -8.961 8.322 1.00 84.94 1054 LEU A O 1
ATOM 7665 N N . GLN A 1 1055 ? 11.501 -7.928 7.384 1.00 80.81 1055 GLN A N 1
ATOM 7666 C CA . GLN A 1 1055 ? 11.168 -8.343 6.018 1.00 80.81 1055 GLN A CA 1
ATOM 7667 C C . GLN A 1 1055 ? 11.099 -9.866 5.872 1.00 80.81 1055 GLN A C 1
ATOM 7669 O O . GLN A 1 1055 ? 10.143 -10.379 5.310 1.00 80.81 1055 GLN A O 1
ATOM 7674 N N . ILE A 1 1056 ? 12.073 -10.604 6.423 1.00 84.88 1056 ILE A N 1
ATOM 7675 C CA . ILE A 1 1056 ? 12.048 -12.075 6.397 1.00 84.88 1056 ILE A CA 1
ATOM 7676 C C . ILE A 1 1056 ? 10.756 -12.600 7.032 1.00 84.88 1056 ILE A C 1
ATOM 7678 O O . ILE A 1 1056 ? 10.168 -13.546 6.518 1.00 84.88 1056 ILE A O 1
ATOM 7682 N N . GLY A 1 1057 ? 10.311 -12.005 8.140 1.00 89.06 1057 GLY A N 1
ATOM 7683 C CA . GLY A 1 1057 ? 9.063 -12.401 8.784 1.00 89.06 1057 GLY A CA 1
ATOM 7684 C C . GLY A 1 1057 ? 7.839 -12.093 7.923 1.00 89.06 1057 GLY A C 1
ATOM 7685 O O . GLY A 1 1057 ? 6.989 -12.965 7.778 1.00 89.06 1057 GLY A O 1
ATOM 7686 N N . GLU A 1 1058 ? 7.779 -10.916 7.294 1.00 84.88 1058 GLU A N 1
ATOM 7687 C CA . GLU A 1 1058 ? 6.696 -10.553 6.368 1.00 84.88 1058 GLU A CA 1
ATOM 7688 C C . GLU A 1 1058 ? 6.630 -11.503 5.167 1.00 84.88 1058 GLU A C 1
ATOM 7690 O O . GLU A 1 1058 ? 5.561 -12.016 4.846 1.00 84.88 1058 GLU A O 1
ATOM 7695 N N . ASP A 1 1059 ? 7.773 -11.786 4.540 1.00 81.75 1059 ASP A N 1
ATOM 7696 C CA . ASP A 1 1059 ? 7.861 -12.672 3.378 1.00 81.75 1059 ASP A CA 1
ATOM 7697 C C . ASP A 1 1059 ? 7.412 -14.093 3.744 1.00 81.75 1059 ASP A C 1
ATOM 7699 O O . ASP A 1 1059 ? 6.654 -14.718 3.004 1.00 81.75 1059 ASP A O 1
ATOM 7703 N N . LEU A 1 1060 ? 7.857 -14.604 4.901 1.00 90.19 1060 LEU A N 1
ATOM 7704 C CA . LEU A 1 1060 ? 7.444 -15.915 5.405 1.00 90.19 1060 LEU A CA 1
ATOM 7705 C C . LEU A 1 1060 ? 5.948 -15.959 5.734 1.00 90.19 1060 LEU A C 1
ATOM 7707 O O . LEU A 1 1060 ? 5.313 -16.979 5.482 1.00 90.19 1060 LEU A O 1
ATOM 7711 N N . GLY A 1 1061 ? 5.395 -14.885 6.305 1.00 87.19 1061 GLY A N 1
ATOM 7712 C CA . GLY A 1 1061 ? 3.990 -14.814 6.707 1.00 87.19 1061 GLY A CA 1
ATOM 7713 C C . GLY A 1 1061 ? 3.061 -14.761 5.500 1.00 87.19 1061 GLY A C 1
ATOM 7714 O O . GLY A 1 1061 ? 2.090 -15.509 5.443 1.00 87.19 1061 GLY A O 1
ATOM 7715 N N . ASN A 1 1062 ? 3.411 -13.947 4.499 1.00 78.69 1062 ASN A N 1
ATOM 7716 C CA . ASN A 1 1062 ? 2.679 -13.878 3.236 1.00 78.69 1062 ASN A CA 1
ATOM 7717 C C . ASN A 1 1062 ? 2.706 -15.215 2.504 1.00 78.69 1062 ASN A C 1
ATOM 7719 O O . ASN A 1 1062 ? 1.652 -15.758 2.197 1.00 78.69 1062 ASN A O 1
ATOM 7723 N N . ALA A 1 1063 ? 3.897 -15.790 2.316 1.00 79.75 1063 ALA A N 1
ATOM 7724 C CA . ALA A 1 1063 ? 4.021 -17.079 1.651 1.00 79.75 1063 ALA A CA 1
ATOM 7725 C C . ALA A 1 1063 ? 3.298 -18.200 2.413 1.00 79.75 1063 ALA A C 1
ATOM 7727 O O . ALA A 1 1063 ? 2.800 -19.122 1.779 1.00 79.75 1063 ALA A O 1
ATOM 7728 N N . LEU A 1 1064 ? 3.221 -18.138 3.749 1.00 87.19 1064 LEU A N 1
ATOM 7729 C CA . LEU A 1 1064 ? 2.474 -19.132 4.517 1.00 87.19 1064 LEU A CA 1
ATOM 7730 C C . LEU A 1 1064 ? 0.979 -19.018 4.236 1.00 87.19 1064 LEU A C 1
ATOM 7732 O O . LEU A 1 1064 ? 0.348 -20.032 3.954 1.00 87.19 1064 LEU A O 1
ATOM 7736 N N . PHE A 1 1065 ? 0.446 -17.798 4.316 1.00 78.75 1065 PHE A N 1
ATOM 7737 C CA . PHE A 1 1065 ? -0.970 -17.530 4.096 1.00 78.75 1065 PHE A CA 1
ATOM 7738 C C . PHE A 1 1065 ? -1.398 -17.907 2.671 1.00 78.75 1065 PHE A C 1
ATOM 7740 O O . PHE A 1 1065 ? -2.399 -18.587 2.476 1.00 78.75 1065 PHE A O 1
ATOM 7747 N N . ASP A 1 1066 ? -0.588 -17.551 1.674 1.00 73.38 1066 ASP A N 1
ATOM 7748 C CA . ASP A 1 1066 ? -0.882 -17.858 0.271 1.00 73.38 1066 ASP A CA 1
ATOM 7749 C C . ASP A 1 1066 ? -0.831 -19.374 -0.020 1.00 73.38 1066 ASP A C 1
ATOM 7751 O O . ASP A 1 1066 ? -1.471 -19.850 -0.954 1.00 73.38 1066 ASP A O 1
ATOM 7755 N N . LEU A 1 1067 ? -0.072 -20.149 0.767 1.00 72.50 1067 LEU A N 1
ATOM 7756 C CA . LEU A 1 1067 ? 0.065 -21.601 0.601 1.00 72.50 1067 LEU A CA 1
ATOM 7757 C C . LEU A 1 1067 ? -0.928 -22.424 1.425 1.00 72.50 1067 LEU A C 1
ATOM 7759 O O . LEU A 1 1067 ? -1.125 -23.594 1.108 1.00 72.50 1067 LEU A O 1
ATOM 7763 N N . CYS A 1 1068 ? -1.509 -21.884 2.500 1.00 70.75 1068 CYS A N 1
ATOM 7764 C CA . CYS A 1 1068 ? -2.424 -22.654 3.345 1.00 70.75 1068 CYS A CA 1
ATOM 7765 C C . CYS A 1 1068 ? -3.837 -22.780 2.760 1.00 70.75 1068 CYS A C 1
ATOM 7767 O O . CYS A 1 1068 ? -4.567 -23.651 3.222 1.00 70.75 1068 CYS A O 1
ATOM 7769 N N . GLY A 1 1069 ? -4.193 -21.981 1.742 1.00 62.91 1069 GLY A N 1
ATOM 7770 C CA . GLY A 1 1069 ? -5.458 -22.118 1.008 1.00 62.91 1069 GLY A CA 1
ATOM 7771 C C . GLY A 1 1069 ? -6.689 -22.059 1.914 1.00 62.91 1069 GLY A C 1
ATOM 7772 O O . GLY A 1 1069 ? -7.603 -22.854 1.728 1.00 62.91 1069 GLY A O 1
ATOM 7773 N N . LEU A 1 1070 ? -6.656 -21.187 2.930 1.00 67.38 1070 LEU A N 1
ATOM 7774 C CA . LEU A 1 1070 ? -7.781 -20.955 3.840 1.00 67.38 1070 LEU A CA 1
ATOM 7775 C C . LEU A 1 1070 ? -9.032 -20.576 3.037 1.00 67.38 1070 LEU A C 1
ATOM 7777 O O . LEU A 1 1070 ? -8.925 -19.769 2.124 1.00 67.38 1070 LEU A O 1
ATOM 7781 N N . ASP A 1 1071 ? -10.159 -21.168 3.409 1.00 63.22 1071 ASP A N 1
ATOM 7782 C CA . ASP A 1 1071 ? -11.526 -20.882 2.963 1.00 63.22 1071 ASP A CA 1
ATOM 7783 C C . ASP A 1 1071 ? -12.314 -20.707 4.272 1.00 63.22 1071 ASP A C 1
ATOM 7785 O O . ASP A 1 1071 ? -12.589 -21.674 4.992 1.00 63.22 1071 ASP A O 1
ATOM 7789 N N . SER A 1 1072 ? -12.441 -19.457 4.708 1.00 63.03 1072 SER A N 1
ATOM 7790 C CA . SER A 1 1072 ? -12.867 -19.071 6.054 1.00 63.03 1072 SER A CA 1
ATOM 7791 C C . SER A 1 1072 ? -14.379 -19.115 6.235 1.00 63.03 1072 SER A C 1
ATOM 7793 O O . SER A 1 1072 ? -14.832 -19.205 7.382 1.00 63.03 1072 SER A O 1
ATOM 7795 N N . ASP A 1 1073 ? -15.152 -19.029 5.157 1.00 61.62 1073 ASP A N 1
ATOM 7796 C CA . ASP A 1 1073 ? -16.612 -19.135 5.153 1.00 61.62 1073 ASP A CA 1
ATOM 7797 C C . ASP A 1 1073 ? -17.144 -20.437 4.525 1.00 61.62 1073 ASP A C 1
ATOM 7799 O O . ASP A 1 1073 ? -18.355 -20.677 4.553 1.00 61.62 1073 ASP A O 1
ATOM 7803 N N . GLU A 1 1074 ? -16.238 -21.340 4.143 1.00 64.38 1074 GLU A N 1
ATOM 7804 C CA . GLU A 1 1074 ? -16.487 -22.718 3.704 1.00 64.38 1074 GLU A CA 1
ATOM 7805 C C . GLU A 1 1074 ? -17.353 -22.813 2.439 1.00 64.38 1074 GLU A C 1
ATOM 7807 O O . GLU A 1 1074 ? -18.125 -23.767 2.255 1.00 64.38 1074 GLU A O 1
ATOM 7812 N N . ASP A 1 1075 ? -17.242 -21.828 1.555 1.00 64.12 1075 ASP A N 1
ATOM 7813 C CA . ASP A 1 1075 ? -18.046 -21.734 0.339 1.00 64.12 1075 ASP A CA 1
ATOM 7814 C C . ASP A 1 1075 ? -17.419 -22.503 -0.858 1.00 64.12 1075 ASP A C 1
ATOM 7816 O O . ASP A 1 1075 ? -18.074 -22.827 -1.869 1.00 64.12 1075 ASP A O 1
ATOM 7820 N N . GLY A 1 1076 ? -16.171 -22.948 -0.683 1.00 67.12 1076 GLY A N 1
ATOM 7821 C CA . GLY A 1 1076 ? -15.369 -23.678 -1.654 1.00 67.12 1076 GLY A CA 1
ATOM 7822 C C . GLY A 1 1076 ? -14.449 -22.795 -2.499 1.00 67.12 1076 GLY A C 1
ATOM 7823 O O . GLY A 1 1076 ? -13.889 -23.309 -3.477 1.00 67.12 1076 GLY A O 1
ATOM 7824 N N . LEU A 1 1077 ? -14.303 -21.516 -2.159 1.00 72.25 1077 LEU A N 1
ATOM 7825 C CA . LEU A 1 1077 ? -13.341 -20.572 -2.708 1.00 72.25 1077 LEU A CA 1
ATOM 7826 C C . LEU A 1 1077 ? -12.246 -20.275 -1.665 1.00 72.25 1077 LEU A C 1
ATOM 7828 O O . LEU A 1 1077 ? -12.509 -20.215 -0.473 1.00 72.25 1077 LEU A O 1
ATOM 7832 N N . PRO A 1 1078 ? -10.970 -20.126 -2.063 1.00 73.56 1078 PRO A N 1
ATOM 7833 C CA . PRO A 1 1078 ? -9.948 -19.706 -1.109 1.00 73.56 1078 PRO A CA 1
ATOM 7834 C C . PRO A 1 1078 ? -10.041 -18.207 -0.790 1.00 73.56 1078 PRO A C 1
ATOM 7836 O O . PRO A 1 1078 ? -9.988 -17.390 -1.712 1.00 73.56 1078 PRO A O 1
ATOM 7839 N N . ASP A 1 1079 ? -9.938 -17.842 0.490 1.00 68.62 1079 ASP A N 1
ATOM 7840 C CA . ASP A 1 1079 ? -9.961 -16.467 1.010 1.00 68.62 1079 ASP A CA 1
ATOM 7841 C C . ASP A 1 1079 ? -9.032 -15.522 0.246 1.00 68.62 1079 ASP A C 1
ATOM 7843 O O . ASP A 1 1079 ? -9.320 -14.346 0.012 1.00 68.62 1079 ASP A O 1
ATOM 7847 N N . ALA A 1 1080 ? -7.841 -16.026 -0.090 1.00 64.44 1080 ALA A N 1
ATOM 7848 C CA . ALA A 1 1080 ? -6.821 -15.263 -0.794 1.00 64.44 1080 ALA A CA 1
ATOM 7849 C C . ALA A 1 1080 ? -7.246 -14.942 -2.232 1.00 64.44 1080 ALA A C 1
ATOM 7851 O O . ALA A 1 1080 ? -6.933 -13.861 -2.729 1.00 64.44 1080 ALA A O 1
ATOM 7852 N N . TRP A 1 1081 ? -7.949 -15.868 -2.885 1.00 72.75 1081 TRP A N 1
ATOM 7853 C CA . TRP A 1 1081 ? -8.483 -15.684 -4.228 1.00 72.75 1081 TRP A CA 1
ATOM 7854 C C . TRP A 1 1081 ? -9.693 -14.750 -4.204 1.00 72.75 1081 TRP A C 1
ATOM 7856 O O . TRP A 1 1081 ? -9.750 -13.810 -4.989 1.00 72.75 1081 TRP A O 1
ATOM 7866 N N . GLU A 1 1082 ? -10.603 -14.923 -3.252 1.00 72.75 1082 GLU A N 1
ATOM 7867 C CA . GLU A 1 1082 ? -11.770 -14.051 -3.093 1.00 72.75 1082 GLU A CA 1
ATOM 7868 C C . GLU A 1 1082 ? -11.378 -12.618 -2.737 1.00 72.75 1082 GLU A C 1
ATOM 7870 O O . GLU A 1 1082 ? -11.841 -11.661 -3.354 1.00 72.75 1082 GLU A O 1
ATOM 7875 N N . SER A 1 1083 ? -10.418 -12.449 -1.828 1.00 68.00 1083 SER A N 1
ATOM 7876 C CA . SER A 1 1083 ? -9.860 -11.132 -1.511 1.00 68.00 1083 SER A CA 1
ATOM 7877 C C . SER A 1 1083 ? -9.183 -10.477 -2.720 1.00 68.00 1083 SER A C 1
ATOM 7879 O O . SER A 1 1083 ? -9.179 -9.251 -2.826 1.00 68.00 1083 SER A O 1
ATOM 7881 N N . GLU A 1 1084 ? -8.595 -11.259 -3.632 1.00 72.50 1084 GLU A N 1
ATOM 7882 C CA . GLU A 1 1084 ? -7.999 -10.738 -4.868 1.00 72.50 1084 GLU A CA 1
ATOM 7883 C C . GLU A 1 1084 ? -9.065 -10.351 -5.907 1.00 72.50 1084 GLU A C 1
ATOM 7885 O O . GLU A 1 1084 ? -8.902 -9.338 -6.590 1.00 72.50 1084 GLU A O 1
ATOM 7890 N N . ARG A 1 1085 ? -10.143 -11.135 -6.036 1.00 76.62 1085 ARG A N 1
ATOM 7891 C CA . ARG A 1 1085 ? -11.158 -10.980 -7.095 1.00 76.62 1085 ARG A CA 1
ATOM 7892 C C . ARG A 1 1085 ? -12.334 -10.101 -6.711 1.00 76.62 1085 ARG A C 1
ATOM 7894 O O . ARG A 1 1085 ? -12.759 -9.269 -7.509 1.00 76.62 1085 ARG A O 1
ATOM 7901 N N . PHE A 1 1086 ? -12.826 -10.253 -5.493 1.00 74.06 1086 PHE A N 1
ATOM 7902 C CA . PHE A 1 1086 ? -14.012 -9.568 -4.993 1.00 74.06 1086 PHE A CA 1
ATOM 7903 C C . PHE A 1 1086 ? -13.675 -8.491 -3.959 1.00 74.06 1086 PHE A C 1
ATOM 7905 O O . PHE A 1 1086 ? -14.413 -7.518 -3.816 1.00 74.06 1086 PHE A O 1
ATOM 7912 N N . GLY A 1 1087 ? -12.529 -8.609 -3.280 1.00 64.81 1087 GLY A N 1
ATOM 7913 C CA . GLY A 1 1087 ? -12.105 -7.667 -2.238 1.00 64.81 1087 GLY A CA 1
ATOM 7914 C C . GLY A 1 1087 ? -12.750 -7.914 -0.869 1.00 64.81 1087 GLY A C 1
ATOM 7915 O O . GLY A 1 1087 ? -12.420 -7.215 0.090 1.00 64.81 1087 GLY A O 1
ATOM 7916 N N . ASP A 1 1088 ? -13.624 -8.914 -0.776 1.00 68.75 1088 ASP A N 1
ATOM 7917 C CA . ASP A 1 1088 ? -14.191 -9.482 0.442 1.00 68.75 1088 ASP A CA 1
ATOM 7918 C C . ASP A 1 1088 ? -14.514 -10.972 0.214 1.00 68.75 1088 ASP A C 1
ATOM 7920 O O . ASP A 1 1088 ? -14.366 -11.461 -0.903 1.00 68.75 1088 ASP A O 1
ATOM 7924 N N . LEU A 1 1089 ? -14.915 -11.678 1.275 1.00 70.62 1089 LEU A N 1
ATOM 7925 C CA . LEU A 1 1089 ? -15.317 -13.095 1.218 1.00 70.62 1089 LEU A CA 1
ATOM 7926 C C . LEU A 1 1089 ? -16.834 -13.269 1.014 1.00 70.62 1089 LEU A C 1
ATOM 7928 O O . LEU A 1 1089 ? -17.340 -14.335 0.746 1.00 70.62 1089 LEU A O 1
ATOM 7932 N N . SER A 1 1090 ? -17.619 -12.198 1.150 1.00 72.88 1090 SER A N 1
ATOM 7933 C CA . SER A 1 1090 ? -19.088 -12.298 1.181 1.00 72.88 1090 SER A CA 1
ATOM 7934 C C . SER A 1 1090 ? -19.769 -12.112 -0.175 1.00 72.88 1090 SER A C 1
ATOM 7936 O O . SER A 1 1090 ? -20.987 -12.278 -0.287 1.00 72.88 1090 SER A O 1
ATOM 7938 N N . THR A 1 1091 ? -19.017 -11.648 -1.172 1.00 70.31 1091 THR A N 1
ATOM 7939 C CA . THR A 1 1091 ? -19.536 -11.268 -2.488 1.00 70.31 1091 THR A CA 1
ATOM 7940 C C . THR A 1 1091 ? -19.980 -12.486 -3.289 1.00 70.31 1091 THR A C 1
ATOM 7942 O O . THR A 1 1091 ? -20.999 -12.403 -3.979 1.00 70.31 1091 THR A O 1
ATOM 7945 N N . SER A 1 1092 ? -19.265 -13.604 -3.166 1.00 71.25 1092 SER A N 1
ATOM 7946 C CA . SER A 1 1092 ? -19.648 -14.893 -3.735 1.00 71.25 1092 SER A CA 1
ATOM 7947 C C . SER A 1 1092 ? -19.898 -15.901 -2.616 1.00 71.25 1092 SER A C 1
ATOM 7949 O O . SER A 1 1092 ? -19.449 -15.707 -1.500 1.00 71.25 1092 SER A O 1
ATOM 7951 N N . ASP A 1 1093 ? -20.685 -16.933 -2.907 1.00 76.19 1093 ASP A N 1
ATOM 7952 C CA . ASP A 1 1093 ? -20.821 -18.134 -2.066 1.00 76.19 1093 ASP A CA 1
ATOM 7953 C C . ASP A 1 1093 ? -20.324 -19.386 -2.824 1.00 76.19 1093 ASP A C 1
ATOM 7955 O O . ASP A 1 1093 ? -20.830 -20.507 -2.662 1.00 76.19 1093 ASP A O 1
ATOM 7959 N N . GLY A 1 1094 ? -19.454 -19.153 -3.811 1.00 74.38 1094 GLY A N 1
ATOM 7960 C CA . GLY A 1 1094 ? -18.985 -20.123 -4.791 1.00 74.38 1094 GLY A CA 1
ATOM 7961 C C . GLY A 1 1094 ? -20.068 -20.659 -5.740 1.00 74.38 1094 GLY A C 1
ATOM 7962 O O . GLY A 1 1094 ? -19.759 -21.424 -6.659 1.00 74.38 1094 GLY A O 1
ATOM 7963 N N . THR A 1 1095 ? -21.353 -20.333 -5.550 1.00 80.38 1095 THR A N 1
ATOM 7964 C CA . THR A 1 1095 ? -22.458 -20.745 -6.437 1.00 80.38 1095 THR A CA 1
ATOM 7965 C C . THR A 1 1095 ? -23.009 -19.608 -7.295 1.00 80.38 1095 THR A C 1
ATOM 7967 O O . THR A 1 1095 ? -23.744 -19.887 -8.249 1.00 80.38 1095 THR A O 1
ATOM 7970 N N . GLY A 1 1096 ? -22.653 -18.362 -6.968 1.00 80.56 1096 GLY A N 1
ATOM 7971 C CA . GLY A 1 1096 ? -22.919 -17.165 -7.763 1.00 80.56 1096 GLY A CA 1
ATOM 7972 C C . GLY A 1 1096 ? -22.273 -17.209 -9.149 1.00 80.56 1096 GLY A C 1
ATOM 7973 O O . GLY A 1 1096 ? -21.391 -18.019 -9.393 1.00 80.56 1096 GLY A O 1
ATOM 7974 N N . ASP A 1 1097 ? -22.774 -16.368 -10.048 1.00 85.00 1097 ASP A N 1
ATOM 7975 C CA . ASP A 1 1097 ? -22.283 -16.123 -11.415 1.00 85.00 1097 ASP A CA 1
ATOM 7976 C C . ASP A 1 1097 ? -22.173 -14.597 -11.519 1.00 85.00 1097 ASP A C 1
ATOM 7978 O O . ASP A 1 1097 ? -23.156 -13.908 -11.832 1.00 85.00 1097 ASP A O 1
ATOM 7982 N N . THR A 1 1098 ? -21.049 -14.067 -11.029 1.00 84.19 1098 THR A N 1
ATOM 7983 C CA . THR A 1 1098 ? -20.897 -12.644 -10.699 1.00 84.19 1098 THR A CA 1
ATOM 7984 C C . THR A 1 1098 ? -20.939 -11.757 -11.944 1.00 84.19 1098 THR A C 1
ATOM 7986 O O . THR A 1 1098 ? -21.523 -10.664 -11.916 1.00 84.19 1098 THR A O 1
ATOM 7989 N N . ASP A 1 1099 ? -20.400 -12.229 -13.064 1.00 84.25 1099 ASP A N 1
ATOM 7990 C CA . ASP A 1 1099 ? -20.380 -11.501 -14.330 1.00 84.25 1099 ASP A CA 1
ATOM 7991 C C . ASP A 1 1099 ? -21.549 -11.850 -15.281 1.00 84.25 1099 ASP A C 1
ATOM 7993 O O . ASP A 1 1099 ? -21.830 -11.103 -16.233 1.00 84.25 1099 ASP A O 1
ATOM 7997 N N . GLY A 1 1100 ? -22.310 -12.905 -14.975 1.00 85.12 1100 GLY A N 1
ATOM 7998 C CA . GLY A 1 1100 ? -23.516 -13.315 -15.685 1.00 85.12 1100 GLY A CA 1
ATOM 7999 C C . GLY A 1 1100 ? -23.252 -14.086 -16.980 1.00 85.12 1100 GLY A C 1
ATOM 8000 O O . GLY A 1 1100 ? -24.118 -14.071 -17.873 1.00 85.12 1100 GLY A O 1
ATOM 8001 N N . ASP A 1 1101 ? -22.080 -14.702 -17.135 1.00 81.50 1101 ASP A N 1
ATOM 8002 C CA . ASP A 1 1101 ? -21.705 -15.486 -18.312 1.00 81.50 1101 ASP A CA 1
ATOM 8003 C C . ASP A 1 1101 ? -22.288 -16.921 -18.305 1.00 81.50 1101 ASP A C 1
ATOM 8005 O O . ASP A 1 1101 ? -22.381 -17.578 -19.357 1.00 81.50 1101 ASP A O 1
ATOM 8009 N N . GLY A 1 1102 ? -22.813 -17.356 -17.155 1.00 81.38 1102 GLY A N 1
ATOM 8010 C CA . GLY A 1 1102 ? -23.435 -18.657 -16.937 1.00 81.38 1102 GLY A CA 1
ATOM 8011 C C . GLY A 1 1102 ? -22.517 -19.718 -16.325 1.00 81.38 1102 GLY A C 1
ATOM 8012 O O . GLY A 1 1102 ? -22.946 -20.879 -16.244 1.00 81.38 1102 GLY A O 1
ATOM 8013 N N . VAL A 1 1103 ? -21.294 -19.364 -15.930 1.00 79.62 1103 VAL A N 1
ATOM 8014 C CA . VAL A 1 1103 ? -20.363 -20.173 -15.136 1.00 79.62 1103 VAL A CA 1
ATOM 8015 C C . VAL A 1 1103 ? -20.410 -19.675 -13.690 1.00 79.62 1103 VAL A C 1
ATOM 8017 O O . VAL A 1 1103 ? -20.549 -18.488 -13.445 1.00 79.62 1103 VAL A O 1
ATOM 8020 N N . SER A 1 1104 ? -20.385 -20.581 -12.708 1.00 85.94 1104 SER A N 1
ATOM 8021 C CA . SER A 1 1104 ? -20.339 -20.133 -11.312 1.00 85.94 1104 SER A CA 1
ATOM 8022 C C . SER A 1 1104 ? -18.925 -19.729 -10.912 1.00 85.94 1104 SER A C 1
ATOM 8024 O O . SER A 1 1104 ? -17.993 -20.428 -11.305 1.00 85.94 1104 SER A O 1
ATOM 8026 N N . ASP A 1 1105 ? -18.773 -18.761 -10.017 1.00 84.81 1105 ASP A N 1
ATOM 8027 C CA . ASP A 1 1105 ? -17.486 -18.225 -9.560 1.00 84.81 1105 ASP A CA 1
ATOM 8028 C C . ASP A 1 1105 ? -16.509 -19.325 -9.071 1.00 84.81 1105 ASP A C 1
ATOM 8030 O O . ASP A 1 1105 ? -15.303 -19.255 -9.298 1.00 84.81 1105 ASP A O 1
ATOM 8034 N N . ARG A 1 1106 ? -17.007 -20.423 -8.477 1.00 82.25 1106 ARG A N 1
ATOM 8035 C CA . ARG A 1 1106 ? -16.179 -21.599 -8.114 1.00 82.25 1106 ARG A CA 1
ATOM 8036 C C . ARG A 1 1106 ? -15.718 -22.432 -9.304 1.00 82.25 1106 ARG A C 1
ATOM 8038 O O . ARG A 1 1106 ? -14.603 -22.957 -9.309 1.00 82.25 1106 ARG A O 1
ATOM 8045 N N . ASP A 1 1107 ? -16.574 -22.585 -10.305 1.00 79.88 1107 ASP A N 1
ATOM 8046 C CA . ASP A 1 1107 ? -16.199 -23.246 -11.556 1.00 79.88 1107 ASP A CA 1
ATOM 8047 C C . ASP A 1 1107 ? -15.197 -22.374 -12.330 1.00 79.88 1107 ASP A C 1
ATOM 8049 O O . ASP A 1 1107 ? -14.296 -22.914 -12.974 1.00 79.88 1107 ASP A O 1
ATOM 8053 N N . GLU A 1 1108 ? -15.294 -21.050 -12.208 1.00 81.31 1108 GLU A N 1
ATOM 8054 C CA . GLU A 1 1108 ? -14.327 -20.092 -12.741 1.00 81.31 1108 GLU A CA 1
ATOM 8055 C C . GLU A 1 1108 ? -12.992 -20.123 -12.010 1.00 81.31 1108 GLU A C 1
ATOM 8057 O O . GLU A 1 1108 ? -11.953 -20.189 -12.664 1.00 81.31 1108 GLU A O 1
ATOM 8062 N N . TYR A 1 1109 ? -12.991 -20.210 -10.677 1.00 80.12 1109 TYR A N 1
ATOM 8063 C CA . TYR A 1 1109 ? -11.785 -20.490 -9.897 1.00 80.12 1109 TYR A CA 1
ATOM 8064 C C . TYR A 1 1109 ? -11.096 -21.777 -10.390 1.00 80.12 1109 TYR A C 1
ATOM 8066 O O . TYR A 1 1109 ? -9.906 -21.775 -10.721 1.00 80.12 1109 TYR A O 1
ATOM 8074 N N . GLY A 1 1110 ? -11.855 -22.869 -10.546 1.00 72.12 1110 GLY A N 1
ATOM 8075 C CA . GLY A 1 1110 ? -11.337 -24.136 -11.074 1.00 72.12 1110 GLY A CA 1
ATOM 8076 C C . GLY A 1 1110 ? -10.876 -24.062 -12.540 1.00 72.12 1110 GLY A C 1
ATOM 8077 O O . GLY A 1 1110 ? -9.950 -24.774 -12.955 1.00 72.12 1110 GLY A O 1
ATOM 8078 N N . ALA A 1 1111 ? -11.499 -23.200 -13.344 1.00 71.69 1111 ALA A N 1
ATOM 8079 C CA . ALA A 1 1111 ? -11.153 -22.958 -14.742 1.00 71.69 1111 ALA A CA 1
ATOM 8080 C C . ALA A 1 1111 ? -10.006 -21.954 -14.917 1.00 71.69 1111 ALA A C 1
ATOM 8082 O O . ALA A 1 1111 ? -9.324 -21.976 -15.947 1.00 71.69 1111 ALA A O 1
ATOM 8083 N N . GLY A 1 1112 ? -9.762 -21.116 -13.914 1.00 73.38 1112 GLY A N 1
ATOM 8084 C CA . GLY A 1 1112 ? -8.809 -20.031 -13.982 1.00 73.38 1112 GLY A CA 1
ATOM 8085 C C . GLY A 1 1112 ? -9.237 -18.810 -14.763 1.00 73.38 1112 GLY A C 1
ATOM 8086 O O . GLY A 1 1112 ? -8.351 -18.160 -15.325 1.00 73.38 1112 GLY A O 1
ATOM 8087 N N . THR A 1 1113 ? -10.539 -18.578 -14.856 1.00 77.50 1113 THR A N 1
ATOM 8088 C CA . THR A 1 1113 ? -11.134 -17.414 -15.512 1.00 77.50 1113 THR A CA 1
ATOM 8089 C C . THR A 1 1113 ? -11.427 -16.328 -14.483 1.00 77.50 1113 THR A C 1
ATOM 8091 O O . THR A 1 1113 ? -11.370 -16.576 -13.275 1.00 77.50 1113 THR A O 1
ATOM 8094 N N . ASP A 1 1114 ? -11.606 -15.100 -14.955 1.00 80.00 1114 ASP A N 1
ATOM 8095 C CA . ASP A 1 1114 ? -11.875 -13.948 -14.103 1.00 80.00 1114 ASP A CA 1
ATOM 8096 C C . ASP A 1 1114 ? -13.383 -13.771 -13.855 1.00 80.00 1114 ASP A C 1
ATOM 8098 O O . ASP A 1 1114 ? -14.067 -13.336 -14.779 1.00 80.00 1114 ASP A O 1
ATOM 8102 N N . PRO A 1 1115 ? -13.890 -13.974 -12.621 1.00 83.88 1115 PRO A N 1
ATOM 8103 C CA . PRO A 1 1115 ? -15.329 -13.944 -12.315 1.00 83.88 1115 PRO A CA 1
ATOM 8104 C C . PRO A 1 1115 ? -15.983 -12.557 -12.400 1.00 83.88 1115 PRO A C 1
ATOM 8106 O O . PRO A 1 1115 ? -17.143 -12.353 -12.042 1.00 83.88 1115 PRO A O 1
ATOM 8109 N N . ALA A 1 1116 ? -15.216 -11.554 -12.824 1.00 83.12 1116 ALA A N 1
ATOM 8110 C CA . ALA A 1 1116 ? -15.675 -10.198 -13.078 1.00 83.12 1116 ALA A CA 1
ATOM 8111 C C . ALA A 1 1116 ? -15.670 -9.832 -14.577 1.00 83.12 1116 ALA A C 1
ATOM 8113 O O . ALA A 1 1116 ? -16.078 -8.718 -14.931 1.00 83.12 1116 ALA A O 1
ATOM 8114 N N . ASP A 1 1117 ? -15.202 -10.719 -15.461 1.00 82.19 1117 ASP A N 1
ATOM 8115 C CA . ASP A 1 1117 ? -15.109 -10.485 -16.901 1.00 82.19 1117 ASP A CA 1
ATOM 8116 C C . ASP A 1 1117 ? -15.809 -11.592 -17.690 1.00 82.19 1117 ASP A C 1
ATOM 8118 O O . ASP A 1 1117 ? -15.179 -12.544 -18.138 1.00 82.19 1117 ASP A O 1
ATOM 8122 N N . ALA A 1 1118 ? -17.075 -11.342 -18.044 1.00 84.94 1118 ALA A N 1
ATOM 8123 C CA . ALA A 1 1118 ? -17.905 -12.257 -18.839 1.00 84.94 1118 ALA A CA 1
ATOM 8124 C C . ALA A 1 1118 ? -17.356 -12.574 -20.250 1.00 84.94 1118 ALA A C 1
ATOM 8126 O O . ALA A 1 1118 ? -18.015 -13.229 -21.068 1.00 84.94 1118 ALA A O 1
ATOM 8127 N N . SER A 1 1119 ? -16.201 -12.014 -20.625 1.00 79.38 1119 SER A N 1
ATOM 8128 C CA . SER A 1 1119 ? -15.474 -12.347 -21.846 1.00 79.38 1119 SER A CA 1
ATOM 8129 C C . SER A 1 1119 ? -14.287 -13.294 -21.642 1.00 79.38 1119 SER A C 1
ATOM 8131 O O . SER A 1 1119 ? -13.740 -13.765 -22.649 1.00 79.38 1119 SER A O 1
ATOM 8133 N N . ASP A 1 1120 ? -13.932 -13.612 -20.398 1.00 77.62 1120 ASP A N 1
ATOM 8134 C CA . ASP A 1 1120 ? -12.893 -14.564 -20.023 1.00 77.62 1120 ASP A CA 1
ATOM 8135 C C . ASP A 1 1120 ? -13.508 -15.929 -19.692 1.00 77.62 1120 ASP A C 1
ATOM 8137 O O . ASP A 1 1120 ? -14.100 -16.141 -18.650 1.00 77.62 1120 ASP A O 1
ATOM 8141 N N . TYR A 1 1121 ? -13.383 -16.886 -20.611 1.00 70.19 1121 TYR A N 1
ATOM 8142 C CA . TYR A 1 1121 ? -13.965 -18.223 -20.470 1.00 70.19 1121 TYR A CA 1
ATOM 8143 C C . TYR A 1 1121 ? -12.940 -19.304 -20.794 1.00 70.19 1121 TYR A C 1
ATOM 8145 O O . TYR A 1 1121 ? -12.041 -19.131 -21.630 1.00 70.19 1121 TYR A O 1
ATOM 8153 N N . LEU A 1 1122 ? -13.130 -20.493 -20.214 1.00 70.44 1122 LEU A N 1
ATOM 8154 C CA . LEU A 1 1122 ? -12.290 -21.652 -20.496 1.00 70.44 1122 LEU A CA 1
ATOM 8155 C C . LEU A 1 1122 ? -12.384 -22.041 -21.980 1.00 70.44 1122 LEU A C 1
ATOM 8157 O O . LEU A 1 1122 ? -13.356 -22.646 -22.441 1.00 70.44 1122 LEU A O 1
ATOM 8161 N N . ASN A 1 1123 ? -11.343 -21.724 -22.750 1.00 66.69 1123 ASN A N 1
ATOM 8162 C CA . ASN A 1 1123 ? -11.325 -21.960 -24.189 1.00 66.69 1123 ASN A CA 1
ATOM 8163 C C . ASN A 1 1123 ? -10.528 -23.221 -24.557 1.00 66.69 1123 ASN A C 1
ATOM 8165 O O . ASN A 1 1123 ? -9.308 -23.286 -24.393 1.00 66.69 1123 ASN A O 1
ATOM 8169 N N . LEU A 1 1124 ? -11.221 -24.213 -25.125 1.00 65.31 1124 LEU A N 1
ATOM 8170 C CA . LEU A 1 1124 ? -10.614 -25.435 -25.646 1.00 65.31 1124 LEU A CA 1
ATOM 8171 C C . LEU A 1 1124 ? -10.190 -25.251 -27.108 1.00 65.31 1124 LEU A C 1
ATOM 8173 O O . LEU A 1 1124 ? -11.020 -25.233 -28.021 1.00 65.31 1124 LEU A O 1
ATOM 8177 N N . SER A 1 1125 ? -8.883 -25.196 -27.357 1.00 65.62 1125 SER A N 1
ATOM 8178 C CA . SER A 1 1125 ? -8.352 -25.128 -28.720 1.00 65.62 1125 SER A CA 1
ATOM 8179 C C . SER A 1 1125 ? -8.114 -26.527 -29.289 1.00 65.62 1125 SER A C 1
ATOM 8181 O O . SER A 1 1125 ? -7.350 -27.323 -28.744 1.00 65.62 1125 SER A O 1
ATOM 8183 N N . LEU A 1 1126 ? -8.762 -26.826 -30.419 1.00 61.88 1126 LEU A N 1
ATOM 8184 C CA . LEU A 1 1126 ? -8.535 -28.054 -31.184 1.00 61.88 1126 LEU A CA 1
ATOM 8185 C C . LEU A 1 1126 ? -7.484 -27.801 -32.264 1.00 61.88 1126 LEU A C 1
ATOM 8187 O O . LEU A 1 1126 ? -7.649 -26.921 -33.113 1.00 61.88 1126 LEU A O 1
ATOM 8191 N N . SER A 1 1127 ? -6.413 -28.592 -32.261 1.00 62.53 1127 SER A N 1
ATOM 8192 C CA . SER A 1 1127 ? -5.412 -28.527 -33.327 1.00 62.53 1127 SER A CA 1
ATOM 8193 C C . SER A 1 1127 ? -5.846 -29.344 -34.556 1.00 62.53 1127 SER A C 1
ATOM 8195 O O . SER A 1 1127 ? -6.822 -30.092 -34.536 1.00 62.53 1127 SER A O 1
ATOM 8197 N N . SER A 1 1128 ? -5.115 -29.226 -35.671 1.00 59.41 1128 SER A N 1
ATOM 8198 C CA . SER A 1 1128 ? -5.311 -30.099 -36.846 1.00 59.41 1128 SER A CA 1
ATOM 8199 C C . SER A 1 1128 ? -4.900 -31.564 -36.601 1.00 59.41 1128 SER A C 1
ATOM 8201 O O . SER A 1 1128 ? -5.066 -32.408 -37.482 1.00 59.41 1128 SER A O 1
ATOM 8203 N N . SER A 1 1129 ? -4.331 -31.847 -35.428 1.00 62.41 1129 SER A N 1
ATOM 8204 C CA . SER A 1 1129 ? -4.052 -33.168 -34.858 1.00 62.41 1129 SER A CA 1
ATOM 8205 C C . SER A 1 1129 ? -5.077 -33.484 -33.760 1.00 62.41 1129 SER A C 1
ATOM 8207 O O . SER A 1 1129 ? -5.765 -32.591 -33.283 1.00 62.41 1129 SER A O 1
ATOM 8209 N N . PHE A 1 1130 ? -5.213 -34.753 -33.362 1.00 69.00 1130 PHE A N 1
ATOM 8210 C CA . PHE A 1 1130 ? -6.129 -35.193 -32.297 1.00 69.00 1130 PHE A CA 1
ATOM 8211 C C . PHE A 1 1130 ? -5.663 -34.740 -30.899 1.00 69.00 1130 PHE A C 1
ATOM 8213 O O . PHE A 1 1130 ? -5.499 -35.568 -30.015 1.00 69.00 1130 PHE A O 1
ATOM 8220 N N . SER A 1 1131 ? -5.419 -33.444 -30.703 1.00 68.94 1131 SER A N 1
ATOM 8221 C CA . SER A 1 1131 ? -5.036 -32.856 -29.424 1.00 68.94 1131 SER A CA 1
ATOM 8222 C C . SER A 1 1131 ? -5.947 -31.692 -29.055 1.00 68.94 1131 SER A C 1
ATOM 8224 O O . SER A 1 1131 ? -6.436 -30.965 -29.927 1.00 68.94 1131 SER A O 1
ATOM 8226 N N . ALA A 1 1132 ? -6.178 -31.540 -27.756 1.00 73.00 1132 ALA A N 1
ATOM 8227 C CA . ALA A 1 1132 ? -6.907 -30.427 -27.172 1.00 73.00 1132 ALA A CA 1
ATOM 8228 C C . ALA A 1 1132 ? -6.001 -29.707 -26.179 1.00 73.00 1132 ALA A C 1
ATOM 8230 O O . ALA A 1 1132 ? -5.262 -30.371 -25.452 1.00 73.00 1132 ALA A O 1
ATOM 8231 N N . SER A 1 1133 ? -6.080 -28.379 -26.158 1.00 74.25 1133 SER A N 1
ATOM 8232 C CA . SER A 1 1133 ? -5.318 -27.546 -25.233 1.00 74.25 1133 SER A CA 1
ATOM 8233 C C . SER A 1 1133 ? -6.212 -26.541 -24.515 1.00 74.25 1133 SER A C 1
ATOM 8235 O O . SER A 1 1133 ? -7.118 -25.988 -25.147 1.00 74.25 1133 SER A O 1
ATOM 8237 N N . TRP A 1 1134 ? -5.953 -26.278 -23.235 1.00 75.56 1134 TRP A N 1
ATOM 8238 C CA . TRP A 1 1134 ? -6.701 -25.306 -22.427 1.00 75.56 1134 TRP A CA 1
ATOM 8239 C C . TRP A 1 1134 ? -5.796 -24.592 -21.407 1.00 75.56 1134 TRP A C 1
ATOM 8241 O O . TRP A 1 1134 ? -4.774 -25.159 -21.008 1.00 75.56 1134 TRP A O 1
ATOM 8251 N N . PRO A 1 1135 ? -6.140 -23.358 -20.990 1.00 71.38 1135 PRO A N 1
ATOM 8252 C CA . PRO A 1 1135 ? -5.520 -22.714 -19.835 1.00 71.38 1135 PRO A CA 1
ATOM 8253 C C . PRO A 1 1135 ? -5.756 -23.556 -18.580 1.00 71.38 1135 PRO A C 1
ATOM 8255 O O . PRO A 1 1135 ? -6.866 -24.023 -18.352 1.00 71.38 1135 PRO A O 1
ATOM 8258 N N . ALA A 1 1136 ? -4.714 -23.782 -17.791 1.00 70.19 1136 ALA A N 1
ATOM 8259 C CA . ALA A 1 1136 ? -4.773 -24.568 -16.569 1.00 70.19 1136 ALA A CA 1
ATOM 8260 C C . ALA A 1 1136 ? -4.172 -23.773 -15.411 1.00 70.19 1136 ALA A C 1
ATOM 8262 O O . ALA A 1 1136 ? -3.082 -23.206 -15.544 1.00 70.19 1136 ALA A O 1
ATOM 8263 N N . GLN A 1 1137 ? -4.880 -23.749 -14.286 1.00 67.69 1137 GLN A N 1
ATOM 8264 C CA . GLN A 1 1137 ? -4.432 -23.103 -13.062 1.00 67.69 1137 GLN A CA 1
ATOM 8265 C C . GLN A 1 1137 ? -3.441 -23.970 -12.305 1.00 67.69 1137 GLN A C 1
ATOM 8267 O O . GLN A 1 1137 ? -3.416 -25.202 -12.420 1.00 67.69 1137 GLN A O 1
ATOM 8272 N N . LYS A 1 1138 ? -2.604 -23.289 -11.528 1.00 56.12 1138 LYS A N 1
ATOM 8273 C CA . LYS A 1 1138 ? -1.738 -23.931 -10.551 1.00 56.12 1138 LYS A CA 1
ATOM 8274 C C . LYS A 1 1138 ? -2.596 -24.695 -9.529 1.00 56.12 1138 LYS A C 1
ATOM 8276 O O . LYS A 1 1138 ? -3.644 -24.218 -9.122 1.00 56.12 1138 LYS A O 1
ATOM 8281 N N . ASP A 1 1139 ? -2.140 -25.880 -9.142 1.00 53.56 1139 ASP A N 1
ATOM 8282 C CA . ASP A 1 1139 ? -2.686 -26.723 -8.068 1.00 53.56 1139 ASP A CA 1
ATOM 8283 C C . ASP A 1 1139 ? -4.098 -27.305 -8.285 1.00 53.56 1139 ASP A C 1
ATOM 8285 O O . ASP A 1 1139 ? -4.536 -28.135 -7.493 1.00 53.56 1139 ASP A O 1
ATOM 8289 N N . ILE A 1 1140 ? -4.731 -27.031 -9.429 1.00 63.75 1140 ILE A N 1
ATOM 8290 C CA . ILE A 1 1140 ? -5.952 -27.713 -9.876 1.00 63.75 1140 ILE A CA 1
ATOM 8291 C C . ILE A 1 1140 ? -5.606 -28.964 -10.695 1.00 63.75 1140 ILE A C 1
ATOM 8293 O O . ILE A 1 1140 ? -4.798 -28.930 -11.635 1.00 63.75 1140 ILE A O 1
ATOM 8297 N N . ARG A 1 1141 ? -6.223 -30.105 -10.361 1.00 72.75 1141 ARG A N 1
ATOM 8298 C CA . ARG A 1 1141 ? -6.050 -31.360 -11.100 1.00 72.75 1141 ARG A CA 1
ATOM 8299 C C . ARG A 1 1141 ? -7.091 -31.465 -12.207 1.00 72.75 1141 ARG A C 1
ATOM 8301 O O . ARG A 1 1141 ? -8.270 -31.692 -11.956 1.00 72.75 1141 ARG A O 1
ATOM 8308 N N . TYR A 1 1142 ? -6.637 -31.459 -13.453 1.00 78.56 1142 TYR A N 1
ATOM 8309 C CA . TYR A 1 1142 ? -7.504 -31.610 -14.616 1.00 78.56 1142 TYR A CA 1
ATOM 8310 C C . TYR A 1 1142 ? -7.560 -33.067 -15.085 1.00 78.56 1142 TYR A C 1
ATOM 8312 O O . TYR A 1 1142 ? -6.550 -33.639 -15.500 1.00 78.56 1142 TYR A O 1
ATOM 8320 N N . GLN A 1 1143 ? -8.750 -33.666 -15.074 1.00 86.19 1143 GLN A N 1
ATOM 8321 C CA . GLN A 1 1143 ? -9.019 -35.007 -15.592 1.00 86.19 1143 GLN A CA 1
ATOM 8322 C C . GLN A 1 1143 ? -9.880 -34.937 -16.855 1.00 86.19 1143 GLN A C 1
ATOM 8324 O O . GLN A 1 1143 ? -10.987 -34.395 -16.856 1.00 86.19 1143 GLN A O 1
ATOM 8329 N N . MET A 1 1144 ? -9.402 -35.548 -17.939 1.00 82.81 1144 MET A N 1
ATOM 8330 C CA . MET A 1 1144 ? -10.174 -35.650 -19.172 1.00 82.81 1144 MET A CA 1
ATOM 8331 C C . MET A 1 1144 ? -11.183 -36.799 -19.077 1.00 82.81 1144 MET A C 1
ATOM 8333 O O . MET A 1 1144 ? -10.855 -37.919 -18.672 1.00 82.81 1144 MET A O 1
ATOM 8337 N N . MET A 1 1145 ? -12.421 -36.523 -19.483 1.00 84.50 1145 MET A N 1
ATOM 8338 C CA . MET A 1 1145 ? -13.541 -37.459 -19.456 1.00 84.50 1145 MET A CA 1
ATOM 8339 C C . MET A 1 1145 ? -14.125 -37.637 -20.855 1.00 84.50 1145 MET A C 1
ATOM 8341 O O . MET A 1 1145 ? -14.254 -36.685 -21.626 1.00 84.50 1145 MET A O 1
ATOM 8345 N N . LYS A 1 1146 ? -14.572 -38.854 -21.163 1.00 84.81 1146 LYS A N 1
ATOM 8346 C CA . LYS A 1 1146 ? -15.268 -39.200 -22.407 1.00 84.81 1146 LYS A CA 1
ATOM 8347 C C . LYS A 1 1146 ? -16.675 -39.712 -22.131 1.00 84.81 1146 LYS A C 1
ATOM 8349 O O . LYS A 1 1146 ? -16.899 -40.461 -21.184 1.00 84.81 1146 LYS A O 1
ATOM 8354 N N . SER A 1 1147 ? -17.610 -39.376 -23.012 1.00 84.31 1147 SER A N 1
ATOM 8355 C CA . SER A 1 1147 ? -18.959 -39.934 -23.033 1.00 84.31 1147 SER A CA 1
ATOM 8356 C C . SER A 1 1147 ? -19.408 -40.274 -24.453 1.00 84.31 1147 SER A C 1
ATOM 8358 O O . SER A 1 1147 ? -18.963 -39.684 -25.435 1.00 84.31 1147 SER A O 1
ATOM 8360 N N . THR A 1 1148 ? -20.334 -41.223 -24.573 1.00 83.38 1148 THR A N 1
ATOM 8361 C CA . THR A 1 1148 ? -21.036 -41.524 -25.834 1.00 83.38 1148 THR A CA 1
ATOM 8362 C C . THR A 1 1148 ? -22.474 -40.999 -25.853 1.00 83.38 1148 THR A C 1
ATOM 8364 O O . THR A 1 1148 ? -23.121 -41.051 -26.895 1.00 83.38 1148 THR A O 1
ATOM 8367 N N . ASN A 1 1149 ? -22.989 -40.498 -24.722 1.00 80.88 1149 ASN A N 1
ATOM 8368 C CA . ASN A 1 1149 ? -24.406 -40.153 -24.551 1.00 80.88 1149 ASN A CA 1
ATOM 8369 C C . ASN A 1 1149 ? -24.678 -38.944 -23.628 1.00 80.88 1149 ASN A C 1
ATOM 8371 O O . ASN A 1 1149 ? -25.844 -38.677 -23.360 1.00 80.88 1149 ASN A O 1
ATOM 8375 N N . LEU A 1 1150 ? -23.643 -38.251 -23.129 1.00 81.12 1150 LEU A N 1
ATOM 8376 C CA . LEU A 1 1150 ? -23.688 -37.149 -22.143 1.00 81.12 1150 LEU A CA 1
ATOM 8377 C C . LEU A 1 1150 ? -24.207 -37.508 -20.738 1.00 81.12 1150 LEU A C 1
ATOM 8379 O O . LEU A 1 1150 ? -24.091 -36.693 -19.828 1.00 81.12 1150 LEU A O 1
ATOM 8383 N N . LEU A 1 1151 ? -24.731 -38.718 -20.532 1.00 79.06 1151 LEU A N 1
ATOM 8384 C CA . LEU A 1 1151 ? -25.286 -39.173 -19.251 1.00 79.06 1151 LEU A CA 1
ATOM 8385 C C . LEU A 1 1151 ? -24.271 -39.951 -18.411 1.00 79.06 1151 LEU A C 1
ATOM 8387 O O . LEU A 1 1151 ? -24.325 -39.926 -17.188 1.00 79.06 1151 LEU A O 1
ATOM 8391 N N . SER A 1 1152 ? -23.356 -40.664 -19.066 1.00 82.75 1152 SER A N 1
ATOM 8392 C CA . SER A 1 1152 ? -22.331 -41.479 -18.412 1.00 82.75 1152 SER A CA 1
ATOM 8393 C C . SER A 1 1152 ? -20.950 -41.095 -18.922 1.00 82.75 1152 SER A C 1
ATOM 8395 O O . SER A 1 1152 ? -20.732 -41.100 -20.139 1.00 82.75 1152 SER A O 1
ATOM 8397 N N . TRP A 1 1153 ? -20.035 -40.797 -18.003 1.00 86.44 1153 TRP A N 1
ATOM 8398 C CA . TRP A 1 1153 ? -18.681 -40.330 -18.290 1.00 86.44 1153 TRP A CA 1
ATOM 8399 C C . TRP A 1 1153 ? -17.641 -41.324 -17.772 1.00 86.44 1153 TRP A C 1
ATOM 8401 O O . TRP A 1 1153 ? -17.827 -41.925 -16.718 1.00 86.44 1153 TRP A O 1
ATOM 8411 N N . THR A 1 1154 ? -16.557 -41.496 -18.519 1.00 86.75 1154 THR A N 1
ATOM 8412 C CA . THR A 1 1154 ? -15.414 -42.347 -18.157 1.00 86.75 1154 THR A CA 1
ATOM 8413 C C . THR A 1 1154 ? -14.119 -41.566 -18.315 1.00 86.75 1154 THR A C 1
ATOM 8415 O O . THR A 1 1154 ? -13.942 -40.913 -19.345 1.00 86.75 1154 THR A O 1
ATOM 8418 N N . GLU A 1 1155 ? -13.227 -41.666 -17.334 1.00 86.25 1155 GLU A N 1
ATOM 8419 C CA . GLU A 1 1155 ? -11.885 -41.072 -17.359 1.00 86.25 1155 GLU A CA 1
ATOM 8420 C C . GLU A 1 1155 ? -11.056 -41.617 -18.527 1.00 86.25 1155 GLU A C 1
ATOM 8422 O O . GLU A 1 1155 ? -11.125 -42.807 -18.856 1.00 86.25 1155 GLU A O 1
ATOM 8427 N N . ILE A 1 1156 ? -10.294 -40.738 -19.178 1.00 80.69 1156 ILE A N 1
ATOM 8428 C CA . ILE A 1 1156 ? -9.350 -41.094 -20.237 1.00 80.69 1156 ILE A CA 1
ATOM 8429 C C . ILE A 1 1156 ? -8.020 -40.358 -20.039 1.00 80.69 1156 ILE A C 1
ATOM 8431 O O . ILE A 1 1156 ? -8.000 -39.146 -19.858 1.00 80.69 1156 ILE A O 1
ATOM 8435 N N . GLY A 1 1157 ? -6.911 -41.098 -20.127 1.00 75.19 1157 GLY A N 1
ATOM 8436 C CA . GLY A 1 1157 ? -5.557 -40.586 -19.889 1.00 75.19 1157 GLY A CA 1
ATOM 8437 C C . GLY A 1 1157 ? -5.275 -40.172 -18.440 1.00 75.19 1157 GLY A C 1
ATOM 8438 O O . GLY A 1 1157 ? -6.163 -40.199 -17.587 1.00 75.19 1157 GLY A O 1
ATOM 8439 N N . ASP A 1 1158 ? -4.014 -39.822 -18.182 1.00 75.88 1158 ASP A N 1
ATOM 8440 C CA . ASP A 1 1158 ? -3.553 -39.401 -16.858 1.00 75.88 1158 ASP A CA 1
ATOM 8441 C C . ASP A 1 1158 ? -3.992 -37.956 -16.557 1.00 75.88 1158 ASP A C 1
ATOM 8443 O O . ASP A 1 1158 ? -4.028 -37.124 -17.473 1.00 75.88 1158 ASP A O 1
ATOM 8447 N N . PRO A 1 1159 ? -4.305 -37.632 -15.290 1.00 75.62 1159 PRO A N 1
ATOM 8448 C CA . PRO A 1 1159 ? -4.642 -36.273 -14.895 1.00 75.62 1159 PRO A CA 1
ATOM 8449 C C . PRO A 1 1159 ? -3.442 -35.335 -15.059 1.00 75.62 1159 PRO A C 1
ATOM 8451 O O . PRO A 1 1159 ? -2.300 -35.689 -14.754 1.00 75.62 1159 PRO A O 1
ATOM 8454 N N . VAL A 1 1160 ? -3.718 -34.111 -15.498 1.00 73.44 1160 VAL A N 1
ATOM 8455 C CA . VAL A 1 1160 ? -2.720 -33.055 -15.678 1.00 73.44 1160 VAL A CA 1
ATOM 8456 C C . VAL A 1 1160 ? -2.795 -32.101 -14.489 1.00 73.44 1160 VAL A C 1
ATOM 8458 O O . VAL A 1 1160 ? -3.870 -31.620 -14.147 1.00 73.44 1160 VAL A O 1
ATOM 8461 N N . LEU A 1 1161 ? -1.655 -31.831 -13.854 1.00 60.16 1161 LEU A N 1
ATOM 8462 C CA . LEU A 1 1161 ? -1.543 -30.941 -12.697 1.00 60.16 1161 LEU A CA 1
ATOM 8463 C C . LEU A 1 1161 ? -0.375 -29.976 -12.915 1.00 60.16 1161 LEU A C 1
ATOM 8465 O O . LEU A 1 1161 ? 0.768 -30.413 -13.081 1.00 60.16 1161 LEU A O 1
ATOM 8469 N N . PHE A 1 1162 ? -0.658 -28.675 -12.901 1.00 52.50 1162 PHE A N 1
ATOM 8470 C CA . PHE A 1 1162 ? 0.350 -27.622 -13.014 1.00 52.50 1162 PHE A CA 1
ATOM 8471 C C . PHE A 1 1162 ? 0.776 -27.189 -11.615 1.00 52.50 1162 PHE A C 1
ATOM 8473 O O . PHE A 1 1162 ? -0.040 -26.719 -10.843 1.00 52.50 1162 PHE A O 1
ATOM 8480 N N . ARG A 1 1163 ? 2.053 -27.371 -11.265 1.00 39.34 1163 ARG A N 1
ATOM 8481 C CA . ARG A 1 1163 ? 2.537 -27.173 -9.880 1.00 39.34 1163 ARG A CA 1
ATOM 8482 C C . ARG A 1 1163 ? 3.375 -25.909 -9.662 1.00 39.34 1163 ARG A C 1
ATOM 8484 O O . ARG A 1 1163 ? 3.764 -25.625 -8.540 1.00 39.34 1163 ARG A O 1
ATOM 8491 N N . LYS A 1 1164 ? 3.723 -25.176 -10.730 1.00 31.98 1164 LYS A N 1
ATOM 8492 C CA . LYS A 1 1164 ? 4.675 -24.042 -10.667 1.00 31.98 1164 LYS A CA 1
ATOM 8493 C C . LYS A 1 1164 ? 4.034 -22.687 -10.953 1.00 31.98 1164 LYS A C 1
ATOM 8495 O O . LYS A 1 1164 ? 4.234 -21.753 -10.192 1.00 31.98 1164 LYS A O 1
ATOM 8500 N N . THR A 1 1165 ? 3.275 -22.591 -12.036 1.00 37.91 1165 THR A N 1
ATOM 8501 C CA . THR A 1 1165 ? 2.516 -21.409 -12.462 1.00 37.91 1165 THR A CA 1
ATOM 8502 C C . THR A 1 1165 ? 1.350 -21.884 -13.318 1.00 37.91 1165 THR A C 1
ATOM 8504 O O . THR A 1 1165 ? 1.384 -23.014 -13.819 1.00 37.91 1165 THR A O 1
ATOM 8507 N N . ASN A 1 1166 ? 0.386 -21.002 -13.565 1.00 54.22 1166 ASN A N 1
ATOM 8508 C CA . ASN A 1 1166 ? -0.620 -21.211 -14.602 1.00 54.22 1166 ASN A CA 1
ATOM 8509 C C . ASN A 1 1166 ? 0.068 -21.569 -15.928 1.00 54.22 1166 ASN A C 1
ATOM 8511 O O . ASN A 1 1166 ? 1.165 -21.082 -16.238 1.00 54.22 1166 ASN A O 1
ATOM 8515 N N . GLY A 1 1167 ? -0.538 -22.475 -16.684 1.00 64.94 1167 GLY A N 1
ATOM 8516 C CA . GLY A 1 1167 ? 0.054 -23.043 -17.887 1.00 64.94 1167 GLY A CA 1
ATOM 8517 C C . GLY A 1 1167 ? -0.985 -23.395 -18.939 1.00 64.94 1167 GLY A C 1
ATOM 8518 O O . GLY A 1 1167 ? -2.166 -23.100 -18.796 1.00 64.94 1167 GLY A O 1
ATOM 8519 N N . ILE A 1 1168 ? -0.528 -24.019 -20.023 1.00 70.62 1168 ILE A N 1
ATOM 8520 C CA . ILE A 1 1168 ? -1.407 -24.589 -21.045 1.00 70.62 1168 ILE A CA 1
ATOM 8521 C C . ILE A 1 1168 ? -1.319 -26.105 -20.912 1.00 70.62 1168 ILE A C 1
ATOM 8523 O O . ILE A 1 1168 ? -0.254 -26.683 -21.138 1.00 70.62 1168 ILE A O 1
ATOM 8527 N N . ALA A 1 1169 ? -2.423 -26.733 -20.515 1.00 71.56 1169 ALA A N 1
ATOM 8528 C CA . ALA A 1 1169 ? -2.576 -28.178 -20.543 1.00 71.56 1169 ALA A CA 1
ATOM 8529 C C . ALA A 1 1169 ? -2.763 -28.636 -21.985 1.00 71.56 1169 ALA A C 1
ATOM 8531 O O . ALA A 1 1169 ? -3.571 -28.056 -22.705 1.00 71.56 1169 ALA A O 1
ATOM 8532 N N . ASP A 1 1170 ? -2.061 -29.697 -22.376 1.00 73.06 1170 ASP A N 1
ATOM 8533 C CA . ASP A 1 1170 ? -2.217 -30.353 -23.670 1.00 73.06 1170 ASP A CA 1
ATOM 8534 C C . ASP A 1 1170 ? -2.596 -31.821 -23.453 1.00 73.06 1170 ASP A C 1
ATOM 8536 O O . ASP A 1 1170 ? -1.933 -32.543 -22.707 1.00 73.06 1170 ASP A O 1
ATOM 8540 N N . PHE A 1 1171 ? -3.632 -32.291 -24.147 1.00 72.06 1171 PHE A N 1
ATOM 8541 C CA . PHE A 1 1171 ? -4.047 -33.691 -24.134 1.00 72.06 1171 PHE A CA 1
ATOM 8542 C C . PHE A 1 1171 ? -4.102 -34.251 -25.553 1.00 72.06 1171 PHE A C 1
ATOM 8544 O O . PHE A 1 1171 ? -4.917 -33.817 -26.370 1.00 72.06 1171 PHE A O 1
ATOM 8551 N N . ASP A 1 1172 ? -3.254 -35.240 -25.845 1.00 72.81 1172 ASP A N 1
ATOM 8552 C CA . ASP A 1 1172 ? -3.292 -35.997 -27.097 1.00 72.81 1172 ASP A CA 1
ATOM 8553 C C . ASP A 1 1172 ? -4.257 -37.184 -26.968 1.00 72.81 1172 ASP A C 1
ATOM 8555 O O . ASP A 1 1172 ? -4.031 -38.127 -26.213 1.00 72.81 1172 ASP A O 1
ATOM 8559 N N . PHE A 1 1173 ? -5.343 -37.154 -27.737 1.00 74.75 1173 PHE A N 1
ATOM 8560 C CA . PHE A 1 1173 ? -6.326 -38.229 -27.811 1.00 74.75 1173 PHE A CA 1
ATOM 8561 C C . PHE A 1 1173 ? -6.186 -39.100 -29.072 1.00 74.75 1173 PHE A C 1
ATOM 8563 O O . PHE A 1 1173 ? -7.105 -39.855 -29.407 1.00 74.75 1173 PHE A O 1
ATOM 8570 N N . SER A 1 1174 ? -5.047 -39.048 -29.771 1.00 69.81 1174 SER A N 1
ATOM 8571 C CA . SER A 1 1174 ? -4.775 -39.816 -30.995 1.00 69.81 1174 SER A CA 1
ATOM 8572 C C . SER A 1 1174 ? -4.920 -41.337 -30.835 1.00 69.81 1174 SER A C 1
ATOM 8574 O O . SER A 1 1174 ? -5.402 -42.006 -31.756 1.00 69.81 1174 SER A O 1
ATOM 8576 N N . GLU A 1 1175 ? -4.589 -41.893 -29.667 1.00 67.12 1175 GLU A N 1
ATOM 8577 C CA . GLU A 1 1175 ? -4.796 -43.316 -29.348 1.00 67.12 1175 GLU A CA 1
ATOM 8578 C C . GLU A 1 1175 ? -6.282 -43.662 -29.122 1.00 67.12 1175 GLU A C 1
ATOM 8580 O O . GLU A 1 1175 ? -6.738 -44.760 -29.452 1.00 67.12 1175 GLU A O 1
ATOM 8585 N N . TYR A 1 1176 ? -7.076 -42.698 -28.647 1.00 65.38 1176 TYR A N 1
ATOM 8586 C CA . TYR A 1 1176 ? -8.502 -42.858 -28.340 1.00 65.38 1176 TYR A CA 1
ATOM 8587 C C . TYR A 1 1176 ? -9.422 -42.552 -29.532 1.00 65.38 1176 TYR A C 1
ATOM 8589 O O . TYR A 1 1176 ? -10.581 -42.983 -29.548 1.00 65.38 1176 TYR A O 1
ATOM 8597 N N . ALA A 1 1177 ? -8.917 -41.828 -30.534 1.00 59.91 1177 ALA A N 1
ATOM 8598 C CA . ALA A 1 1177 ? -9.623 -41.496 -31.769 1.00 59.91 1177 ALA A CA 1
ATOM 8599 C C . ALA A 1 1177 ? -9.675 -42.665 -32.773 1.00 59.91 1177 ALA A C 1
ATOM 8601 O O . ALA A 1 1177 ? -10.557 -42.705 -33.631 1.00 59.91 1177 ALA A O 1
ATOM 8602 N N . GLN A 1 1178 ? -8.759 -43.637 -32.672 1.00 55.94 1178 GLN A N 1
ATOM 8603 C CA . GLN A 1 1178 ? -8.600 -44.700 -33.675 1.00 55.94 1178 GLN A CA 1
ATOM 8604 C C . GLN A 1 1178 ? -9.583 -45.876 -33.540 1.00 55.94 1178 GLN A C 1
ATOM 8606 O O . GLN A 1 1178 ? -9.676 -46.685 -34.464 1.00 55.94 1178 GLN A O 1
ATOM 8611 N N . THR A 1 1179 ? -10.326 -46.003 -32.431 1.00 55.00 1179 THR A N 1
ATOM 8612 C CA . THR A 1 1179 ? -11.026 -47.262 -32.105 1.00 55.00 1179 THR A CA 1
ATOM 8613 C C . THR A 1 1179 ? -12.560 -47.226 -32.015 1.00 55.00 1179 THR A C 1
ATOM 8615 O O . THR A 1 1179 ? -13.128 -48.316 -31.981 1.00 55.00 1179 THR A O 1
ATOM 8618 N N . ASN A 1 1180 ? -13.278 -46.082 -32.014 1.00 54.62 1180 ASN A N 1
ATOM 8619 C CA . ASN A 1 1180 ? -14.767 -46.059 -32.073 1.00 54.62 1180 ASN A CA 1
ATOM 8620 C C . ASN A 1 1180 ? -15.397 -44.637 -32.216 1.00 54.62 1180 ASN A C 1
ATOM 8622 O O . ASN A 1 1180 ? -14.664 -43.663 -32.059 1.00 54.62 1180 ASN A O 1
ATOM 8626 N N . PRO A 1 1181 ? -16.713 -44.497 -32.543 1.00 55.25 1181 PRO A N 1
ATOM 8627 C CA . PRO A 1 1181 ? -17.308 -43.340 -33.235 1.00 55.25 1181 PRO A CA 1
ATOM 8628 C C . PRO A 1 1181 ? -17.467 -42.091 -32.353 1.00 55.25 1181 PRO A C 1
ATOM 8630 O O . PRO A 1 1181 ? -17.235 -42.145 -31.149 1.00 55.25 1181 PRO A O 1
ATOM 8633 N N . ALA A 1 1182 ? -17.872 -40.979 -32.985 1.00 59.94 1182 ALA A N 1
ATOM 8634 C CA . ALA A 1 1182 ? -18.118 -39.662 -32.386 1.00 59.94 1182 ALA A CA 1
ATOM 8635 C C . ALA A 1 1182 ? -18.640 -39.731 -30.938 1.00 59.94 1182 ALA A C 1
ATOM 8637 O O . ALA A 1 1182 ? -19.646 -40.383 -30.660 1.00 59.94 1182 ALA A O 1
ATOM 8638 N N . GLY A 1 1183 ? -17.942 -39.045 -30.035 1.00 70.94 1183 GLY A N 1
ATOM 8639 C CA . GLY A 1 1183 ? -18.267 -38.957 -28.616 1.00 70.94 1183 GLY A CA 1
ATOM 8640 C C . GLY A 1 1183 ? -18.044 -37.541 -28.100 1.00 70.94 1183 GLY A C 1
ATOM 8641 O O . GLY A 1 1183 ? -17.473 -36.702 -28.796 1.00 70.94 1183 GLY A O 1
ATOM 8642 N N . PHE A 1 1184 ? -18.519 -37.293 -26.888 1.00 78.00 1184 PHE A N 1
ATOM 8643 C CA . PHE A 1 1184 ? -18.361 -36.030 -26.182 1.00 78.00 1184 PHE A CA 1
ATOM 8644 C C . PHE A 1 1184 ? -17.170 -36.118 -25.238 1.00 78.00 1184 PHE A C 1
ATOM 8646 O O . PHE A 1 1184 ? -16.893 -37.182 -24.677 1.00 78.00 1184 PHE A O 1
ATOM 8653 N N . PHE A 1 1185 ? -16.499 -34.991 -25.053 1.00 79.31 1185 PHE A N 1
ATOM 8654 C CA . PHE A 1 1185 ? -15.374 -34.855 -24.144 1.00 79.31 1185 PHE A CA 1
ATOM 8655 C C . PHE A 1 1185 ? -15.629 -33.674 -23.216 1.00 79.31 1185 PHE A C 1
ATOM 8657 O O . PHE A 1 1185 ? -16.249 -32.697 -23.634 1.00 79.31 1185 PHE A O 1
ATOM 8664 N N . ARG A 1 1186 ? -15.170 -33.784 -21.972 1.00 81.38 1186 ARG A N 1
ATOM 8665 C CA . ARG A 1 1186 ? -15.129 -32.674 -21.017 1.00 81.38 1186 ARG A CA 1
ATOM 8666 C C . ARG A 1 1186 ? -13.879 -32.793 -20.162 1.00 81.38 1186 ARG A C 1
ATOM 8668 O O . ARG A 1 1186 ? -13.365 -33.898 -19.986 1.00 81.38 1186 ARG A O 1
ATOM 8675 N N . ILE A 1 1187 ? -13.466 -31.674 -19.598 1.00 79.69 1187 ILE A N 1
ATOM 8676 C CA . ILE A 1 1187 ? -12.424 -31.610 -18.583 1.00 79.69 1187 ILE A CA 1
ATOM 8677 C C . ILE A 1 1187 ? -13.128 -31.449 -17.238 1.00 79.69 1187 ILE A C 1
ATOM 8679 O O . ILE A 1 1187 ? -14.141 -30.758 -17.155 1.00 79.69 1187 ILE A O 1
ATOM 8683 N N . VAL A 1 1188 ? -12.641 -32.141 -16.217 1.00 76.94 1188 VAL A N 1
ATOM 8684 C CA . VAL A 1 1188 ? -13.075 -31.966 -14.831 1.00 76.94 1188 VAL A CA 1
ATOM 8685 C C . VAL A 1 1188 ? -11.877 -31.447 -14.053 1.00 76.94 1188 VAL A C 1
ATOM 8687 O O . VAL A 1 1188 ? -10.844 -32.115 -14.039 1.00 76.94 1188 VAL A O 1
ATOM 8690 N N . ALA A 1 1189 ? -12.012 -30.265 -13.463 1.00 71.31 1189 ALA A N 1
ATOM 8691 C CA . ALA A 1 1189 ? -11.097 -29.738 -12.460 1.00 71.31 1189 ALA A CA 1
ATOM 8692 C C . ALA A 1 1189 ? -11.486 -30.321 -11.093 1.00 71.31 1189 ALA A C 1
ATOM 8694 O O . ALA A 1 1189 ? -12.671 -30.347 -10.768 1.00 71.31 1189 ALA A O 1
ATOM 8695 N N . ASN A 1 1190 ? -10.514 -30.852 -10.350 1.00 59.72 1190 ASN A N 1
ATOM 8696 C CA . ASN A 1 1190 ? -10.670 -31.339 -8.977 1.00 59.72 1190 ASN A CA 1
ATOM 8697 C C . ASN A 1 1190 ? -9.531 -30.848 -8.095 1.00 59.72 1190 ASN A C 1
ATOM 8699 O O . ASN A 1 1190 ? -8.421 -30.628 -8.645 1.00 59.72 1190 ASN A O 1
#

Secondary structure (DSSP, 8-state):
--------------------EEEB--SSS-TTSGGGBGGGPPP-TT-EEEE-S--SEEEE--S-EEEEEEEESS-SSEEEEE-SSEEEEEEEEEEE---SS-EEEE-SEEEE-S-EEEEE-TT-EEEE-S-EEESS-EEEESSSEEEE-S--TTB-SPEEE-SSEEEESSTTTT-SSPEEEESSEEEE-SS-EEE---EEEEE-EEEE--SGGG-EEE-SPEEESS-EEEESSSEEEE-S----SS-EEE-SSTT-EEEE-STTTTTTS-EEE-TT-EEEEESS-EEE-S-EEESS-EEE--SSB-EEE-SPEEESS-EEE-SSS-EEE-S--TEE-S-EEE-SSEEEE-STTTT-SSPEEESSSEEEE-SS-EEE---EEE-S-EEEE--STTS-EEE-S-EEESS-EEEESSSEEEE-SEE---SPEEE-SSEEEESSEE-S-EEE-TT-EEEESSEEEEEEE-TT-EEE-TT-EEEEEEEE-TT-EEEEEEEETTEE--EEESSPEEEESSEEEEE-TT-S---TT-EEEEEE--SEEEESS-EEEEESSTTSEEEE-TTHHHHS-EEEEE--SS-------------------S--------SS---------------PPP-------SS--EEE-TTT--EEE--TT---PEESSS---------EEEETTEEEE----S---S--PEEEE-TT-TT---EEEE------S-EEEEEEE-SS-EEEEEE-SSSPPPEEEEEETTTTEEEEEES--------STHHHHHHHGGGTT-EEEEEEEEESHHHH--EEHHHHHHHT-GGGS-EEEEEEEE--SS--TTSPPTTEEEEE-TT--------TTSS----S----EE-THHHHHHHHHHH---TT-EEEEEEEE-TT--SS-TTTT---SSS-GGGS-HHHHHHHHHHHHHHHHHHHHSTTSEEEEEEEEEE--HHHHHTT-GGGHHHHHHHHHHHHHHHT-TT-EEEEEPPPTHHHHS-SSTTTTTTHHHHHHHHHHHHHH-TTEEEE--S-SS--SSSSB-TTSSSB-HHHHHHHHHHHHHHHHHHH---SS-SSS-HHHHHHHTSSSSS--SS--SSSSSS-HHHHHHHT--TT-TT-----EEPSSSEEEEEE-BT-EEEEEEESSSS-EEE-SPPEEB-SS-EEEEEE-HHHHSSS---EEEEEE-

Sequence (1190 aa):
MRRFIIAGLLVGLCPAARSADIYKANNTTALDQSGSWTGGAVPGSTDTAVYTGLGALSTAMGSDLSWYGISSTDNSGIWTITGSETLTIGAGGITTGGGTSGGVKVNANIHQVADGEYNLGTGRNFTLNGSLSGSSAIEKTGNGALILVGDNSSYSGTMTLSSGIIAVRSGTALGSSSLILNGGLLNAYASSQTLANDMTLSADSIVQAVNDSRNLTLTGTIDGSSALTVRGAGVVTLSGNNTYAGGVSMGTDIGTTLVVGNNGALGSGVLTVSGNGGIIGASTGTTLANDVTLDADLEVTDAGANLFFTGTLSGSGSLTKNGIRALLLAGDNTGFSGGITHNTGVLSVGNNNGLGSGVLTLNGGTLNAYATDRELANDMVVTADSKLEAVNSSRDLTLSGTISGSGAVIKSGAGTVTLSGVCTYTNSTTVSDGTLQIDGTVVSPVTVTSATTLSGSGLVDSVTLQSGATLDVGTLTVNDSLVLEAGSCAMVEIAGASGYDVLTGSGAVLNVAGDFIFDFSGNTTVQAGDSFTVLQGWASVLDNGLSAATMGLDENLTIDISALASNGQITVVANDAGKVVKATGLLYAGLYTGTDMATGIYTFTDPTRPVETAERIGTISSPALTYRNAGFDGEQYLMVDRAGGKLYETTGTSPLFKLLSGSYSYASWHGIDRCNGVYYGIYDGDGMEGAGLYVFADPADPEGTSVKLCTNQVFSSEVWKDVAFDGERYLFVRSDAEGGTPGIYQYDPETDQFTLLSGAETYSDWEGLAVFDSDIAPLRNRKVYLLLFGGQSNALGWGYHQYLQDQNDPLQFVQEDIDFLYHKPYSSAGMLPENTLLKLQSGNSNTQVKQPGEYPALTNAPISRFGPEMSFARVVRDRIAVPDANVAVMKYAYGGSGLYTTDQWWPDGTADRSADGTLYQIFQQTVWRTVAALKNKYPYSDVEILGMGWVQGESDAMNGAADSYEENLTRFIEDVRGTFNTNLTFVLNKLSPNQYQNDTNSGSYASWTVVRAAQQAVADADPNVGATETIGDNYLTSVGLSEGVLHYKTPSLLQIGEDLGNALFDLCGLDSDEDGLPDAWESERFGDLSTSDGTGDTDGDGVSDRDEYGAGTDPADASDYLNLSLSSSFSASWPAQKDIRYQMMKSTNLLSWTEIGDPVLFRKTNGIADFDFSEYAQTNPAGFFRIVAN

pLDDT: mean 74.0, std 23.72, range [22.08, 98.81]

Mean predicted aligned error: 21.26 Å

Solvent-accessible surface area (backbone atoms only — not comparable to full-atom values): 62516 Å² total; per-residue (Å²): 141,82,91,86,85,93,83,90,82,89,75,82,74,75,73,79,68,76,68,48,82,36,38,58,60,54,64,84,46,32,56,69,38,33,74,15,21,52,91,49,52,53,60,39,59,42,13,30,42,29,44,65,75,75,45,62,46,63,36,42,32,87,49,68,46,39,24,12,17,40,35,33,62,58,46,66,19,45,35,32,42,34,49,90,39,45,41,32,33,23,57,56,22,35,38,37,36,66,50,86,42,31,35,43,32,31,48,23,28,36,35,33,78,30,55,18,46,34,34,22,16,41,52,19,37,40,35,36,51,22,32,43,28,38,62,36,35,39,40,31,30,43,56,9,36,43,34,30,49,18,69,7,67,65,14,55,16,44,40,33,32,53,27,27,30,42,31,31,54,39,52,32,32,74,20,71,26,47,38,35,31,42,19,35,36,44,33,32,38,96,30,57,33,51,35,63,48,33,34,34,26,74,26,58,24,33,42,33,4,60,29,83,66,11,20,28,35,38,54,21,42,39,32,45,65,30,31,40,34,50,34,29,42,5,40,32,32,30,43,10,71,20,62,16,47,42,14,35,36,36,5,85,29,65,63,17,32,42,32,32,45,30,52,28,29,62,24,71,16,46,38,37,28,27,78,65,6,33,35,38,28,11,59,31,78,24,50,36,67,37,36,36,37,22,69,12,37,37,34,35,44,56,54,68,25,32,36,30,39,53,19,34,43,28,38,60,23,34,37,36,35,41,37,69,40,41,39,35,30,39,11,70,6,77,61,19,49,33,21,35,40,34,42,35,25,33,45,32,30,48,33,56,35,25,71,23,69,15,49,39,34,29,50,21,34,34,42,32,34,36,97,34,63,30,51,36,67,42,37,34,35,26,63,26,58,26,34,45,33,6,68,30,84,58,13,23,34,36,38,51,20,45,34,30,47,57,16,32,42,33,33,32,34,61,6,36,38,34,39,51,16,51,31,61,25,60,35,45,34,38,34,73,26,26,32,43,30,35,55,20,35,36,67,23,41,35,40,30,32,58,75,13,35,40,35,31,53,14,41,37,22,30,40,39,28,32,48,46,8,37,34,44,32,47,44,27,31,32,44,48,34,41,36,29,32,57,64,9,37,38,38,35,48,40,42,31,93,89,44,57,26,30,37,32,26,68,56,9,40,38,36,29,34,15,34,43,36,40,36,34,73,77,42,85,65,73,46,64,72,43,74,43,70,38,29,35,53,27,67,42,45,49,76,70,60,64,45,80,50,76,40,52,88,90,71,34,74,40,66,46,59,62,46,24,76,79,66,23,32,35,42,41,34,32,42,68,79,81,73,88,66,79,65,71,82,86,91,82,88,80,91,82,87,81,87,86,80,96,70,89,84,84,87,86,84,78,95,78,81,82,94,81,84,87,82,91,87,79,92,79,91,77,78,84,86,78,85,79,92,74,92,81,85,78,94,73,63,82,55,74,56,94,87,74,80,55,66,47,58,58,65,99,84,65,100,66,84,56,76,83,76,82,88,90,83,97,76,95,82,64,71,80,56,80,63,96,90,48,80,55,81,64,85,87,80,87,88,81,94,68,98,73,78,51,81,46,78,47,94,90,47,95,83,72,88,58,80,55,77,62,84,92,83,86,79,76,49,78,49,84,45,86,76,54,75,82,87,75,46,41,36,40,42,45,36,54,60,77,87,58,74,54,34,32,32,37,38,36,75,92,75,75,44,75,44,82,76,46,62,77,89,84,78,90,82,86,77,77,63,76,70,58,49,74,76,43,57,80,46,64,75,31,42,30,41,32,36,39,35,30,37,10,50,63,35,42,27,67,19,46,44,65,56,28,60,76,68,66,41,77,68,56,43,73,37,86,74,29,37,22,50,40,63,73,85,72,97,62,92,92,64,82,68,73,67,40,78,41,60,34,39,61,42,72,39,75,67,78,86,72,75,96,83,88,75,90,83,81,91,88,75,80,89,32,34,24,28,18,63,61,35,19,50,49,48,39,52,75,65,54,82,57,89,76,49,42,36,33,39,40,72,53,50,41,68,78,45,36,55,84,39,64,73,23,49,14,52,73,58,50,63,62,60,88,70,30,1,51,47,40,46,48,48,55,51,49,51,56,51,45,53,53,48,47,40,69,75,37,75,55,36,52,78,41,70,57,31,34,40,36,30,61,50,67,40,24,11,41,72,76,42,22,90,51,39,43,63,36,50,49,30,35,53,53,22,51,19,63,64,75,38,82,76,49,26,35,22,35,46,34,68,40,64,58,50,63,74,71,44,89,68,85,70,53,53,78,34,42,68,51,29,30,50,26,49,49,50,50,24,74,74,34,93,44,27,41,60,38,87,40,90,54,88,85,82,89,82,95,63,61,53,41,98,81,41,73,44,47,21,41,71,47,30,40,50,52,8,37,50,39,16,48,52,40,55,72,56,54,61,53,43,87,84,72,47,78,50,36,44,71,56,33,42,70,74,68,68,42,74,79,83,52,61,33,70,41,43,78,48,66,69,80,56,30,40,33,58,23,59,54,42,58,36,52,55,80,38,66,83,50,66,84,56,76,46,73,54,103,53,60,34,43,33,33,67,35,33,50,77,37,37,37,36,40,30,40,21,80,75,87,82,56,77,44,83,48,83,81,67,49,66,33,85,85,49,67,46,73,45,75,47,77,41,56,82,66,62,75,78,64,76,91,63,51,74,49,77,43,64,88